Protein AF-A0A5C8DAL9-F1 (afdb_monomer_lite)

Sequence (1258 aa):
MIIKKICLAILLFAPAYLYCQVTPRSTTMLEWDLEKTGKAVSVENATCNIENVFTIVCWVKVSPNRSADHFILTKGVKENDPGYLQLRISKSGELQFSAFSLSGNMKSGIRINDNNWHQLAVSYVPGRMKFYKDGILITTNEVNGIIQDKPSLLTIGADAGKSASSWGETGRLKIFNTVQSSVKIWDLYTNKLANWDLNEGMGITTLQNYGNPVYGMLQGPINTYDNFGVGNTGWLKKVDWVEDPRFGFVAGFNMPGANIKIDTTNIDLKNRFTIACWIKSKGKNTKRSVILSKGDAKGSSSFSIELNAGKLQFCAPALGGNIPGNVLLNDSGWHHIVIACADSQVKFYKDGKLLSSSIVKGSIAASPESMTFGSAGDGSNSFSGNLSRIRIYGSSLSSVQVTDLYNETESAGWDLDEGKGNTVYDNNGNQHNALATAIRWITGHGSSFSKVVNITDAASAIKVNNAKVSLGNRFTIAAWVQVSPSRSGRRVLLSKGRANETGSFSLSLQKGTGNLLFSAAGFPGDINGGFQIDDNIWHHVMITFGDGQMKFYKDRQLVKTVAVKGTVADKTARLNIGSAADGLDVLNGNLSHVSIYNAVKIPEEVTAVVPPAGPVLVLKRGIVFDRIQNQGLPVKEEWQISANDIAVAKSIGFDHIKILFTADEFIRDSGLNTANMHFVEETVNKALASGLPCVVDLHPEGKFKTHYLGTDTGFVKMLGFYSAFAKYLAQRWTPSQIAFMLMTEPFANKDGEWNRMYHEMVAAVREEMPAHTLIVSGDRAGNIYAMTGLTPIADRNIYYSFTTYEPYRFGFNTLFGGWRGGGNYWKDISYIPWPASPQAVESRMDKMLSTVKDEDKQMAREDLLEYGKGYFNRQWLTRRAKNVNEWNDMYGGDLQVIVAEFGAIDHMQVNKPGASKGVYPGERVQFVHDLRQSFESVGMGWEYWSFNEYFTLLDPAVRKAYAPASLNIVDRKLVDALGLDTLRLNSSIYTNDNLLAWCIVPFDSKKRTPEERAKMLRSLGITKLAYDWRTEHIPHFDEELEVLKKYNIELTGFWIPVSRDPAHDPTLQLIFDLLKRHKVKTQLWCLVGEDPKLDSMTQQQKIAYTAEPVAYIANEAKKIGCTVGLYNHGGWFGEPENQLAIIDYLKMPNVGMVYNFHHAETQIERFPTFFPKILPHLLALNIAGLKRNPGRVVPVGQGDSEAEMMRIVQESAYKGPVGIINEVTDPDAEVGLQINRDGLKKILKVLGDTAALKTYIN

Foldseek 3Di:
DVVVVVVVVVVVPDPPPADWDQDPPDLWRTWFFDPDDLFKDKDQDQRSWQFQWKKKKWKKFFALDDPFKWWQKWWAQDQCPLQTKTWIQGNNQWTWIDHSFWDDIDTLPDGHHPRDIWMWMWTGHQQKIWIDILLHTRDMDGIDGTNDTGRTMMMGQDHRPDGRGPGMDMGGIIMGRHDDDSVRSNCSRQPFLAWDFQADDQDDDDDDDDDDDDPDFDFDWDAPDGPPRPRKTKTWGPWDQDQDLARGTFTFLADQLGKIKIFRQRRAAKQWKKKKWKWFADAQCQAKAWFKWFAQLPDLQIKTWIAHSQFTWIAHVQFPGIGGQRDHRHPRDIWMWMWTGDRQKTWIDILLHTRDMDGTDGIRDRDRTIMMGQHGSVSPRGTGTTIGTITMTNHGDDSVRSNVVSQLTFLWKFQQQPQDDFWTDTSRNPQQIWGAQDWDWDQDFFAPGRIWTAWAFLRNKIKRAQRQDFQWQWKKKKWKWFAADDQAFKKFQKWWDAPQPQLTKTFIADHRHGFTWIAANFWPGIDTQPDHRRHRAIWMWMWIGHPQWIWIDINLHTRDIDRIDTTRDGDGTMMIGQAHRVSPRGNNTIIGIITMTNHGDGPCSRDVQDQPPAALDDFFFEAEQEQPCVVDPPGDPQQAADLLLLLLCVLQPHQAYEYEDAVVRFDDQLAGPPVRVVSVVVRLVSNVVSPHAYEYEHEYDPVLLQQQQQDPSSVNSPLSHLLNVLLVDPVRDDQNRYEYEQYAFHENHDPPCLQVSVSSSNNSNCVNVVRHAYEYAFYRRQALVSLLVHDDDPRNSYAYEGADQPVCLQAPQQPDACPPNHHNQSNQFAAQDPQAALVVLVVCLCVRCVLGDPVCSVVVSVVSNVVRHVRHYLVVLLVSLVSSQVSCVVVPNSHAYEHEEYAGFDQQPPPDPSTYSRHDPVSRLRVLLSNLVSNVVSPYHYYYPHDQAGRHQFDSVQDDGSGRCLRTHGPVSNSVSNVTHPCSLQPFCLAQALEEAEQAQVQFLVNDALLRVLVLCVVQVYQEYADDDDPVCLVCLLVNLVNSVVSNRADAHYEDEFDLCCVPPPVNVSVLVSCQVSLHAYEYAYDDDDDPVLVVDDLVRNLVSSLVSVLVSQVSSVVSNYAYAHEQDDDPSNDLVSLLSNCVVNVRPRYAHEAEPQRCLVPLVCLLPCVVVRQVRYAEYEAFAWAVDRTDTDAAQPHDRRLSSSSSCSSDPDNHGYYYYDNHNPPGSSVSSVSNLVSVLNSCVVVVNPSSNVSSDD

pLDDT: mean 80.92, std 17.09, range [23.77, 98.5]

Secondary structure (DSSP, 8-state):
-HHHHHHHHHTTSS------B--TTSSEEEEE--SS----EEE--TT----SSEEEEEEEEE-S--SS-EEEEEESSSTTSTT-EEEEE-TTSEEEEEETTSSS-EEEEEE--SSSEEEEEEEEETTEEEEEETTEEEEEEE--S--------EEESS-TTSPPPTTEEEEEEEEESSPPPHHHHHHHHHTEEEEE-TTS----------S-------EEEE----TT-----EEEES-EEEEETTTEEEEE--STT-EEEE--TT----SEEEEEEEEEE-S---S-EEEEEES-S-STT-EEEEEETTEEEEEEGGGTEEEEEEEE--SS-EEEEEEEEETTEEEEEETTEEEEEEE--S-PPP--PPEEESS-TTS-SB--EEEEEEEEESSPPPHHHHHHHHTTS-SEEE-----SSSEE--TT-SS--EE-SS-EEEE-SSTT-SEEEEE-STTTSEEETT-----BTSEEEEEEEEE----SS-EEEEEESSTTSTT-EEEEEPTTT-EEEEEEBTBSS-EEEEEE--SSSEEEEEEEEETTEEEEEETTEEEEEEE----BPP----EEESS-TTS-S---EEEEEEEEESS---HHHH------SS-SS--SEEEEE---GGG-SSPPGGGSPPHHHHHHHHHHT-SEEEEEE-GGGTEETTEE-GGGHHHHHHHHHHHHHTT--EEEEE---HHHHHHHHSSHHHHHHHHHHHHHHHHHHHTTS-TTTEEEE--SS--SSPTT-HHHHHHHHHHHHHTT-SSSEEEEE-HHHH-HHHHTT----S-SSEEEEEEE--SHHHHSTTT-TTGGG--GGGGG-----SS--HHHHHTTHHHHTTTS-TTTHHHHHHHHHHHHHT--SHHHHHHHHHHHHHHHHHTTS--EEEEEEE----S-TT-STT----S-HHHHHHHHHHHHHHHHTTT-EEEEE-SSSSS-SB-TTT--TTS-GGGS-B-HHHHHHTT--GGGG---TTSGGGEEEES-STT-TT---HHHHHHHHHHTT--EEEE---GGGGGGHHHHHHHHHHTT-EEEEEEEEE-S-GGG-HHHHHHHHHHHHHT---EEEEEEPP-GGGGGS-HHHHHHHHHHHHHHHHHHHHHHT-EEEEE--STTTTSHHHHHHHHHHH--TTEEEEEEGGG-TTTGGGHHHHHHHHGGGEEEEE--EEETTTTEEESTTSSSSHHHHHHHHHTSS--S-EEEE---SSS-HHHHHHHHHHHHHHHHHHTT-HHHHHTT--

Structure (mmCIF, N/CA/C/O backbone):
data_AF-A0A5C8DAL9-F1
#
_entry.id   AF-A0A5C8DAL9-F1
#
loop_
_atom_site.group_PDB
_atom_site.id
_atom_site.type_symbol
_atom_site.label_atom_id
_atom_site.label_alt_id
_atom_site.label_comp_id
_atom_site.label_asym_id
_atom_site.label_entity_id
_atom_site.label_seq_id
_atom_site.pdbx_PDB_ins_code
_atom_site.Cartn_x
_atom_site.Cartn_y
_atom_site.Cartn_z
_atom_site.occupancy
_atom_site.B_iso_or_equiv
_atom_site.auth_seq_id
_atom_site.auth_comp_id
_atom_site.auth_asym_id
_atom_site.auth_atom_id
_atom_site.pdbx_PDB_model_num
ATOM 1 N N . MET A 1 1 ? -36.111 -37.795 -30.791 1.00 40.66 1 MET A N 1
ATOM 2 C CA . MET A 1 1 ? -36.375 -38.566 -29.548 1.00 40.66 1 MET A CA 1
ATOM 3 C C . MET A 1 1 ? -35.117 -39.202 -28.941 1.00 40.66 1 MET A C 1
ATOM 5 O O . MET A 1 1 ? -35.000 -39.208 -27.724 1.00 40.66 1 MET A O 1
ATOM 9 N N . ILE A 1 2 ? -34.137 -39.639 -29.744 1.00 33.88 2 ILE A N 1
ATOM 10 C CA . ILE A 1 2 ? -32.822 -40.119 -29.262 1.00 33.88 2 ILE A CA 1
ATOM 11 C C . ILE A 1 2 ? -31.932 -38.972 -28.730 1.00 33.88 2 ILE A C 1
ATOM 13 O O . ILE A 1 2 ? -31.265 -39.134 -27.715 1.00 33.88 2 ILE A O 1
ATOM 17 N N . ILE A 1 3 ? -32.051 -37.759 -29.284 1.00 35.47 3 ILE A N 1
ATOM 18 C CA . ILE A 1 3 ? -31.345 -36.559 -28.785 1.00 35.47 3 ILE A CA 1
ATOM 19 C C . ILE A 1 3 ? -31.821 -36.137 -27.375 1.00 35.47 3 ILE A C 1
ATOM 21 O O . ILE A 1 3 ? -31.014 -35.716 -26.555 1.00 35.47 3 ILE A O 1
ATOM 25 N N . LYS A 1 4 ? -33.098 -36.368 -27.016 1.00 31.45 4 LYS A N 1
ATOM 26 C CA . LYS A 1 4 ? -33.599 -36.132 -25.643 1.00 31.45 4 LYS A CA 1
ATOM 27 C C . LYS A 1 4 ? -33.087 -37.160 -24.621 1.00 31.45 4 LYS A C 1
ATOM 29 O O . LYS A 1 4 ? -33.014 -36.830 -23.444 1.00 31.45 4 LYS A O 1
ATOM 34 N N . LYS A 1 5 ? -32.707 -38.375 -25.044 1.00 32.94 5 LYS A N 1
ATOM 35 C CA . LYS A 1 5 ? -32.105 -39.391 -24.156 1.00 32.94 5 LYS A CA 1
ATOM 36 C C . LYS A 1 5 ? -30.591 -39.213 -23.986 1.00 32.94 5 LYS A C 1
ATOM 38 O O . LYS A 1 5 ? -30.086 -39.506 -22.910 1.00 32.94 5 LYS A O 1
ATOM 43 N N . ILE A 1 6 ? -29.887 -38.663 -24.980 1.00 35.19 6 ILE A N 1
ATOM 44 C CA . ILE A 1 6 ? -28.449 -38.355 -24.866 1.00 35.19 6 ILE A CA 1
ATOM 45 C C . ILE A 1 6 ? -28.217 -37.118 -23.981 1.00 35.19 6 ILE A C 1
ATOM 47 O O . ILE A 1 6 ? -27.337 -37.143 -23.123 1.00 35.19 6 ILE A O 1
ATOM 51 N N . CYS A 1 7 ? -29.069 -36.088 -24.069 1.00 30.00 7 CYS A N 1
ATOM 52 C CA . CYS A 1 7 ? -28.991 -34.944 -23.150 1.00 30.00 7 CYS A CA 1
ATOM 53 C C . CYS A 1 7 ? -29.284 -35.323 -21.684 1.00 30.00 7 CYS A C 1
ATOM 55 O O . CYS A 1 7 ? -28.726 -34.708 -20.782 1.00 30.00 7 CYS A O 1
ATOM 57 N N . LEU A 1 8 ? -30.097 -36.358 -21.430 1.00 28.84 8 LEU A N 1
ATOM 58 C CA . LEU A 1 8 ? -30.408 -36.824 -20.070 1.00 28.84 8 LEU A CA 1
ATOM 59 C C . LEU A 1 8 ? -29.302 -37.716 -19.465 1.00 28.84 8 LEU A C 1
ATOM 61 O O . LEU A 1 8 ? -29.175 -37.779 -18.248 1.00 28.84 8 LEU A O 1
ATOM 65 N N . ALA A 1 9 ? -28.476 -38.366 -20.295 1.00 26.70 9 ALA A N 1
ATOM 66 C CA . ALA A 1 9 ? -27.339 -39.173 -19.839 1.00 26.70 9 ALA A CA 1
ATOM 67 C C . ALA A 1 9 ? -26.079 -38.329 -19.555 1.00 26.70 9 ALA A C 1
ATOM 69 O O . ALA A 1 9 ? -25.311 -38.658 -18.654 1.00 26.70 9 ALA A O 1
ATOM 70 N N . ILE A 1 10 ? -25.889 -37.208 -20.262 1.00 29.25 10 ILE A N 1
ATOM 71 C CA . ILE A 1 10 ? -24.749 -36.294 -20.047 1.00 29.25 10 ILE A CA 1
ATOM 72 C C . ILE A 1 10 ? -24.942 -35.426 -18.785 1.00 29.25 10 ILE A C 1
ATOM 74 O O . ILE A 1 10 ? -23.968 -35.045 -18.140 1.00 29.25 10 ILE A O 1
ATOM 78 N N . LEU A 1 11 ? -26.186 -35.201 -18.348 1.00 26.95 11 LEU A N 1
ATOM 79 C CA . LEU A 1 11 ? -26.499 -34.500 -17.093 1.00 26.95 11 LEU A CA 1
ATOM 80 C C . LEU A 1 11 ? -26.259 -35.334 -15.817 1.00 26.95 11 LEU A C 1
ATOM 82 O O . LEU A 1 11 ? -26.298 -34.779 -14.724 1.00 26.95 11 LEU A O 1
ATOM 86 N N . LEU A 1 12 ? -25.982 -36.639 -15.932 1.00 27.28 12 LEU A N 1
ATOM 87 C CA . LEU A 1 12 ? -25.716 -37.523 -14.786 1.00 27.28 12 LEU A CA 1
ATOM 88 C C . LEU A 1 12 ? -24.218 -37.690 -14.452 1.00 27.28 12 LEU A C 1
ATOM 90 O O . LEU A 1 12 ? -23.904 -38.303 -13.434 1.00 27.28 12 LEU A O 1
ATOM 94 N N . PHE A 1 13 ? -23.302 -37.122 -15.251 1.00 27.97 13 PHE A N 1
ATOM 95 C CA . PHE A 1 13 ? -21.844 -37.262 -15.061 1.00 27.97 13 PHE A CA 1
ATOM 96 C C . PHE A 1 13 ? -21.038 -35.950 -15.112 1.00 27.97 13 PHE A C 1
ATOM 98 O O . PHE A 1 13 ? -19.810 -35.990 -15.149 1.00 27.97 13 PHE A O 1
ATOM 105 N N . ALA A 1 14 ? -21.685 -34.784 -15.056 1.00 24.06 14 ALA A N 1
ATOM 106 C CA . ALA A 1 14 ? -20.980 -33.525 -14.810 1.00 24.06 14 ALA A CA 1
ATOM 107 C C . ALA A 1 14 ? -20.820 -33.307 -13.289 1.00 24.06 14 ALA A C 1
ATOM 109 O O . ALA A 1 14 ? -21.821 -33.403 -12.571 1.00 24.06 14 ALA A O 1
ATOM 110 N N . PRO A 1 15 ? -19.615 -33.014 -12.756 1.00 26.19 15 PRO A N 1
ATOM 111 C CA . PRO A 1 15 ? -19.498 -32.544 -11.382 1.00 26.19 15 PRO A CA 1
ATOM 112 C C . PRO A 1 15 ? -20.320 -31.258 -11.254 1.00 26.19 15 PRO A C 1
ATOM 114 O O . PRO A 1 15 ? -20.170 -30.326 -12.043 1.00 26.19 15 PRO A O 1
ATOM 117 N N . ALA A 1 16 ? -21.239 -31.233 -10.290 1.00 25.62 16 ALA A N 1
ATOM 118 C CA . ALA A 1 16 ? -21.995 -30.039 -9.960 1.00 25.62 16 ALA A CA 1
ATOM 119 C C . ALA A 1 16 ? -21.003 -28.947 -9.532 1.00 25.62 16 ALA A C 1
ATOM 121 O O . ALA A 1 16 ? -20.442 -29.019 -8.440 1.00 25.62 16 ALA A O 1
ATOM 122 N N . TYR A 1 17 ? -20.772 -27.949 -10.384 1.00 28.05 17 TYR A N 1
ATOM 123 C CA . TYR A 1 17 ? -20.113 -26.719 -9.966 1.00 28.05 17 TYR A CA 1
ATOM 124 C C . TYR A 1 17 ? -21.073 -25.989 -9.021 1.00 28.05 17 TYR A C 1
ATOM 126 O O . TYR A 1 17 ? -22.042 -25.364 -9.453 1.00 28.05 17 TYR A O 1
ATOM 134 N N . LEU A 1 18 ? -20.850 -26.149 -7.716 1.00 32.53 18 LEU A N 1
ATOM 135 C CA . LEU A 1 18 ? -21.526 -25.374 -6.682 1.00 32.53 18 LEU A CA 1
ATOM 136 C C . LEU A 1 18 ? -21.002 -23.932 -6.714 1.00 32.53 18 LEU A C 1
ATOM 138 O O . LEU A 1 18 ? -19.793 -23.708 -6.677 1.00 32.53 18 LEU A O 1
ATOM 142 N N . TYR A 1 19 ? -21.908 -22.955 -6.735 1.00 29.59 19 TYR A N 1
ATOM 143 C CA . TYR A 1 19 ? -21.564 -21.546 -6.551 1.00 29.59 19 TYR A CA 1
ATOM 144 C C . TYR A 1 19 ? -21.147 -21.309 -5.090 1.00 29.59 19 TYR A C 1
ATOM 146 O O . TYR A 1 19 ? -21.988 -21.275 -4.199 1.00 29.59 19 TYR A O 1
ATOM 154 N N . CYS A 1 20 ? -19.847 -21.147 -4.840 1.00 33.75 20 CYS A N 1
ATOM 155 C CA . CYS A 1 20 ? -19.314 -20.585 -3.598 1.00 33.75 20 CYS A CA 1
ATOM 156 C C . CYS A 1 20 ? -19.020 -19.101 -3.854 1.00 33.75 20 CYS A C 1
ATOM 158 O O . CYS A 1 20 ? -18.089 -18.784 -4.595 1.00 33.75 20 CYS A O 1
ATOM 160 N N . GLN A 1 21 ? -19.809 -18.185 -3.286 1.00 33.59 21 GLN A N 1
ATOM 161 C CA . GLN A 1 21 ? -19.472 -16.759 -3.313 1.00 33.59 21 GLN A CA 1
ATOM 162 C C . GLN A 1 21 ? -18.477 -16.462 -2.190 1.00 33.59 21 GLN A C 1
ATOM 164 O O . GLN A 1 21 ? -18.792 -16.580 -1.009 1.00 33.59 21 GLN A O 1
ATOM 169 N N . VAL A 1 22 ? -17.263 -16.071 -2.572 1.00 34.88 22 VAL A N 1
ATOM 170 C CA . VAL A 1 22 ? -16.287 -15.455 -1.671 1.00 34.88 22 VAL A CA 1
ATOM 171 C C . VAL A 1 22 ? -16.381 -13.953 -1.899 1.00 34.88 22 VAL A C 1
ATOM 173 O O . VAL A 1 22 ? -16.073 -13.470 -2.986 1.00 34.88 22 VAL A O 1
ATOM 176 N N . THR A 1 23 ? -16.869 -13.216 -0.906 1.00 31.97 23 THR A N 1
ATOM 177 C CA . THR A 1 23 ? -17.055 -11.759 -0.970 1.00 31.97 23 THR A CA 1
ATOM 178 C C . THR A 1 23 ? -15.871 -11.037 -0.319 1.00 31.97 23 THR A C 1
ATOM 180 O O . THR A 1 23 ? -15.780 -11.044 0.906 1.00 31.97 23 THR A O 1
ATOM 183 N N . PRO A 1 24 ? -14.995 -10.340 -1.072 1.00 27.22 24 PRO A N 1
ATOM 184 C CA . PRO A 1 24 ? -13.776 -9.723 -0.524 1.00 27.22 24 PRO A CA 1
ATOM 185 C C . PRO A 1 24 ? -13.997 -8.451 0.321 1.00 27.22 24 PRO A C 1
ATOM 187 O O . PRO A 1 24 ? -13.037 -7.754 0.633 1.00 27.22 24 PRO A O 1
ATOM 190 N N . ARG A 1 25 ? -15.248 -8.088 0.647 1.00 29.89 25 ARG A N 1
ATOM 191 C CA . ARG A 1 25 ? -15.605 -6.826 1.332 1.00 29.89 25 ARG A CA 1
ATOM 192 C C . ARG A 1 25 ? -16.730 -6.959 2.372 1.00 29.89 25 ARG A C 1
ATOM 194 O O . ARG A 1 25 ? -17.450 -5.999 2.617 1.00 29.89 25 ARG A O 1
ATOM 201 N N . SER A 1 26 ? -16.909 -8.124 2.993 1.00 33.72 26 SER A N 1
ATOM 202 C CA . SER A 1 26 ? -17.901 -8.293 4.069 1.00 33.72 26 SER A CA 1
ATOM 203 C C . SER A 1 26 ? -17.301 -9.023 5.272 1.00 33.72 26 SER A C 1
ATOM 205 O O . SER A 1 26 ? -16.339 -9.765 5.119 1.00 33.72 26 SER A O 1
ATOM 207 N N . THR A 1 27 ? -17.891 -8.864 6.459 1.00 38.19 27 THR A N 1
ATOM 208 C CA . THR A 1 27 ? -17.537 -9.606 7.691 1.00 38.19 27 THR A CA 1
ATOM 209 C C . THR A 1 27 ? -17.685 -11.135 7.568 1.00 38.19 27 THR A C 1
ATOM 211 O O . THR A 1 27 ? -17.329 -11.868 8.492 1.00 38.19 27 THR A O 1
ATOM 214 N N . THR A 1 28 ? -18.208 -11.624 6.438 1.00 40.06 28 THR A N 1
ATOM 215 C CA . THR A 1 28 ? -18.420 -13.038 6.106 1.00 40.06 28 THR A CA 1
ATOM 216 C C . THR A 1 28 ? -17.353 -13.496 5.104 1.00 40.06 28 THR A C 1
ATOM 218 O O . THR A 1 28 ? -17.293 -12.988 3.984 1.00 40.06 28 THR A O 1
ATOM 221 N N . MET A 1 29 ? -16.518 -14.460 5.503 1.00 49.41 29 MET A N 1
ATOM 222 C CA . MET A 1 29 ? -15.449 -15.051 4.684 1.00 49.41 29 MET A CA 1
ATOM 223 C C . MET A 1 29 ? -15.966 -16.066 3.663 1.00 49.41 29 MET A C 1
ATOM 225 O O . MET A 1 29 ? -15.438 -16.160 2.558 1.00 49.41 29 MET A O 1
ATOM 229 N N . LEU A 1 30 ? -16.977 -16.849 4.041 1.00 56.19 30 LEU A N 1
ATOM 230 C CA . LEU A 1 30 ? -17.553 -17.892 3.196 1.00 56.19 30 LEU A CA 1
ATOM 231 C C . LEU A 1 30 ? -19.040 -18.034 3.498 1.00 56.19 30 LEU A C 1
ATOM 233 O O . LEU A 1 30 ? -19.424 -18.127 4.665 1.00 56.19 30 LEU A O 1
ATOM 237 N N . GLU A 1 31 ? -19.851 -18.086 2.445 1.00 54.19 31 GLU A N 1
ATOM 238 C CA . GLU A 1 31 ? -21.267 -18.436 2.501 1.00 54.19 31 GLU A CA 1
ATOM 239 C C . GLU A 1 31 ? -21.543 -19.611 1.561 1.00 54.19 31 GLU A C 1
ATOM 241 O O . GLU A 1 31 ? -21.144 -19.607 0.395 1.00 54.19 31 GLU A O 1
ATOM 246 N N . TRP A 1 32 ? -22.204 -20.638 2.090 1.00 55.72 32 TRP A N 1
ATOM 247 C CA . TRP A 1 32 ? -22.492 -21.873 1.376 1.00 55.72 32 TRP A CA 1
ATOM 248 C C . TRP A 1 32 ? -23.892 -22.384 1.715 1.00 55.72 32 TRP A C 1
ATOM 250 O O . TRP A 1 32 ? -24.190 -22.684 2.875 1.00 55.72 32 TRP A O 1
ATOM 260 N N . ASP A 1 33 ? -24.749 -22.502 0.699 1.00 57.12 33 ASP A N 1
ATOM 261 C CA . ASP A 1 33 ? -26.134 -22.955 0.834 1.00 57.12 33 ASP A CA 1
ATOM 262 C C . ASP A 1 33 ? -26.371 -24.205 -0.027 1.00 57.12 33 ASP A C 1
ATOM 264 O O . ASP A 1 33 ? -26.175 -24.191 -1.243 1.00 57.12 33 ASP A O 1
ATOM 268 N N . LEU A 1 34 ? -26.736 -25.319 0.611 1.00 51.78 34 LEU A N 1
ATOM 269 C CA . LEU A 1 34 ? -26.817 -26.637 -0.020 1.00 51.78 34 LEU A CA 1
ATOM 270 C C . LEU A 1 34 ? -28.220 -27.211 0.162 1.00 51.78 34 LEU A C 1
ATOM 272 O O . LEU A 1 34 ? -28.432 -28.158 0.909 1.00 51.78 34 LEU A O 1
ATOM 276 N N . GLU A 1 35 ? -29.208 -26.647 -0.529 1.00 40.84 35 GLU A N 1
ATOM 277 C CA . GLU A 1 35 ? -30.579 -27.167 -0.454 1.00 40.84 35 GLU A CA 1
ATOM 278 C C . GLU A 1 35 ? -30.792 -28.500 -1.215 1.00 40.84 35 GLU A C 1
ATOM 280 O O . GLU A 1 35 ? -31.907 -29.017 -1.166 1.00 40.84 35 GLU A O 1
ATOM 285 N N . LYS A 1 36 ? -29.806 -29.104 -1.926 1.00 37.19 36 LYS A N 1
ATOM 286 C CA . LYS A 1 36 ? -30.133 -30.205 -2.878 1.00 37.19 36 LYS A CA 1
ATOM 287 C C . LYS A 1 36 ? -29.259 -31.463 -3.083 1.00 37.19 36 LYS A C 1
ATOM 289 O O . LYS A 1 36 ? -29.699 -32.267 -3.901 1.00 37.19 36 LYS A O 1
ATOM 294 N N . THR A 1 37 ? -28.115 -31.755 -2.441 1.00 41.88 37 THR A N 1
ATOM 295 C CA . THR A 1 37 ? -27.310 -32.923 -2.931 1.00 41.88 37 THR A CA 1
ATOM 296 C C . THR A 1 37 ? -26.641 -33.892 -1.952 1.00 41.88 37 THR A C 1
ATOM 298 O O . THR A 1 37 ? -26.141 -34.908 -2.433 1.00 41.88 37 THR A O 1
ATOM 301 N N . GLY A 1 38 ? -26.648 -33.696 -0.628 1.00 44.38 38 GLY A N 1
ATOM 302 C CA . GLY A 1 38 ? -26.198 -34.734 0.328 1.00 44.38 38 GLY A CA 1
ATOM 303 C C . GLY A 1 38 ? -24.779 -35.302 0.109 1.00 44.38 38 GLY A C 1
ATOM 304 O O . GLY A 1 38 ? -24.484 -36.405 0.565 1.00 44.38 38 GLY A O 1
ATOM 305 N N . LYS A 1 39 ? -23.901 -34.592 -0.613 1.00 51.72 39 LYS A N 1
ATOM 306 C CA . LYS A 1 39 ? -22.522 -35.008 -0.916 1.00 51.72 39 LYS A CA 1
ATOM 307 C C . LYS A 1 39 ? -21.537 -34.008 -0.320 1.00 51.72 39 LYS A C 1
ATOM 309 O O . LYS A 1 39 ? -21.786 -32.806 -0.363 1.00 51.72 39 LYS A O 1
ATOM 314 N N . ALA A 1 40 ? -20.425 -34.515 0.213 1.00 55.19 40 ALA A N 1
ATOM 315 C CA . ALA A 1 40 ? -19.318 -33.681 0.668 1.00 55.19 40 ALA A CA 1
ATOM 316 C C . ALA A 1 40 ? -18.756 -32.839 -0.480 1.00 55.19 40 ALA A C 1
ATOM 318 O O . ALA A 1 40 ? -18.700 -33.297 -1.625 1.00 55.19 40 ALA A O 1
ATOM 319 N N . VAL A 1 41 ? -18.334 -31.621 -0.152 1.00 58.53 41 VAL A N 1
ATOM 320 C CA . VAL A 1 41 ? -17.760 -30.673 -1.107 1.00 58.53 41 VAL A CA 1
ATOM 321 C C . VAL A 1 41 ? -16.374 -30.285 -0.615 1.00 58.53 41 VAL A C 1
ATOM 323 O O . VAL A 1 41 ? -16.213 -29.779 0.497 1.00 58.53 41 VAL A O 1
ATOM 326 N N . SER A 1 42 ? -15.371 -30.529 -1.453 1.00 54.78 42 SER A N 1
ATOM 327 C CA . SER A 1 42 ? -14.034 -29.972 -1.274 1.00 54.78 42 SER A CA 1
ATOM 328 C C . SER A 1 42 ? -14.007 -28.586 -1.905 1.00 54.78 42 SER A C 1
ATOM 330 O O . SER A 1 42 ? -14.336 -28.429 -3.080 1.00 54.78 42 SER A O 1
ATOM 332 N N . VAL A 1 43 ? -13.638 -27.582 -1.117 1.00 54.97 43 VAL A N 1
ATOM 333 C CA . VAL A 1 43 ? -13.416 -26.218 -1.592 1.00 54.97 43 VAL A CA 1
ATOM 334 C C . VAL A 1 43 ? -11.907 -26.034 -1.716 1.00 54.97 43 VAL A C 1
ATOM 336 O O . VAL A 1 43 ? -11.206 -25.831 -0.723 1.00 54.97 43 VAL A O 1
ATOM 339 N N . GLU A 1 44 ? -11.387 -26.134 -2.939 1.00 48.44 44 GLU A N 1
ATOM 340 C CA . GLU A 1 44 ? -9.995 -25.783 -3.232 1.00 48.44 44 GLU A CA 1
ATOM 341 C C . GLU A 1 44 ? -9.860 -24.258 -3.225 1.00 48.44 44 GLU A C 1
ATOM 343 O O . GLU A 1 44 ? -10.094 -23.589 -4.228 1.00 48.44 44 GLU A O 1
ATOM 348 N N . ASN A 1 45 ? -9.544 -23.680 -2.064 1.00 47.44 45 ASN A N 1
ATOM 349 C CA . ASN A 1 45 ? -9.281 -22.250 -1.972 1.00 47.44 45 ASN A CA 1
ATOM 350 C C . ASN A 1 45 ? -8.232 -21.926 -0.898 1.00 47.44 45 ASN A C 1
ATOM 352 O O . ASN A 1 45 ? -8.445 -22.166 0.289 1.00 47.44 45 ASN A O 1
ATOM 356 N N . ALA A 1 46 ? -7.119 -21.323 -1.324 1.00 47.38 46 ALA A N 1
ATOM 357 C CA . ALA A 1 46 ? -6.017 -20.877 -0.471 1.00 47.38 46 ALA A CA 1
ATOM 358 C C . ALA A 1 46 ? -6.320 -19.603 0.352 1.00 47.38 46 ALA A C 1
ATOM 360 O O . ALA A 1 46 ? -5.428 -19.127 1.044 1.00 47.38 46 ALA A O 1
ATOM 361 N N . THR A 1 47 ? -7.536 -19.040 0.267 1.00 49.88 47 THR A N 1
ATOM 362 C CA . THR A 1 47 ? -7.890 -17.735 0.876 1.00 49.88 47 THR A CA 1
ATOM 363 C C . THR A 1 47 ? -8.909 -17.791 2.023 1.00 49.88 47 THR A C 1
ATOM 365 O O . THR A 1 47 ? -9.135 -16.774 2.674 1.00 49.88 47 THR A O 1
ATOM 368 N N . CYS A 1 48 ? -9.534 -18.943 2.313 1.00 59.34 48 CYS A N 1
ATOM 369 C CA . CYS A 1 48 ? -10.437 -19.071 3.468 1.00 59.34 48 CYS A CA 1
ATOM 370 C C . CYS A 1 48 ? -9.624 -19.352 4.745 1.00 59.34 48 CYS A C 1
ATOM 372 O O . CYS A 1 48 ? -9.478 -20.504 5.181 1.00 59.34 48 CYS A O 1
ATOM 374 N N . ASN A 1 49 ? -9.070 -18.280 5.308 1.00 65.62 49 ASN A N 1
ATOM 375 C CA . ASN A 1 49 ? -8.160 -18.301 6.448 1.00 65.62 49 ASN A CA 1
ATOM 376 C C . ASN A 1 49 ? -8.948 -18.168 7.756 1.00 65.62 49 ASN A C 1
ATOM 378 O O . ASN A 1 49 ? -9.466 -17.105 8.089 1.00 65.62 49 ASN A O 1
ATOM 382 N N . ILE A 1 50 ? -9.092 -19.274 8.488 1.00 70.81 50 ILE A N 1
ATOM 383 C CA . ILE A 1 50 ? -9.771 -19.292 9.790 1.00 70.81 50 ILE A CA 1
ATOM 384 C C . ILE A 1 50 ? -8.704 -19.029 10.856 1.00 70.81 50 ILE A C 1
ATOM 386 O O . ILE A 1 50 ? -8.028 -19.952 11.303 1.00 70.81 50 ILE A O 1
ATOM 390 N N . GLU A 1 51 ? -8.531 -17.753 11.196 1.00 68.56 51 GLU A N 1
ATOM 391 C CA . GLU A 1 51 ? -7.501 -17.264 12.119 1.00 68.56 51 GLU A CA 1
ATOM 392 C C . GLU A 1 51 ? -7.957 -17.295 13.596 1.00 68.56 51 GLU A C 1
ATOM 394 O O . GLU A 1 51 ? -8.866 -18.022 13.996 1.00 68.56 51 GLU A O 1
ATOM 399 N N . ASN A 1 52 ? -7.320 -16.475 14.435 1.00 71.69 52 ASN A N 1
ATOM 400 C CA . ASN A 1 52 ? -7.502 -16.423 15.882 1.00 71.69 52 ASN A CA 1
ATOM 401 C C . ASN A 1 52 ? -8.855 -15.891 16.360 1.00 71.69 52 ASN A C 1
ATOM 403 O O . ASN A 1 52 ? -9.156 -15.982 17.549 1.00 71.69 52 ASN A O 1
ATOM 407 N N . VAL A 1 53 ? -9.662 -15.328 15.462 1.00 65.44 53 VAL A N 1
ATOM 408 C CA . VAL A 1 53 ? -10.989 -14.798 15.770 1.00 65.44 53 VAL A CA 1
ATOM 409 C C . VAL A 1 53 ? -11.956 -15.213 14.672 1.00 65.44 53 VAL A C 1
ATOM 411 O O . VAL A 1 53 ? -11.754 -14.885 13.506 1.00 65.44 53 VAL A O 1
ATOM 414 N N . PHE A 1 54 ? -13.027 -15.922 15.030 1.00 76.50 54 PHE A N 1
ATOM 415 C CA . PHE A 1 54 ? -14.056 -16.293 14.058 1.00 76.50 54 PHE A CA 1
ATOM 416 C C . PHE A 1 54 ? -15.408 -16.610 14.692 1.00 76.50 54 PHE A C 1
ATOM 418 O O . PHE A 1 54 ? -15.518 -16.870 15.892 1.00 76.50 54 PHE A O 1
ATOM 425 N N . THR A 1 55 ? -16.433 -16.672 13.840 1.00 80.00 55 THR A N 1
ATOM 426 C CA . THR A 1 55 ? -17.696 -17.369 14.114 1.00 80.00 55 THR A CA 1
ATOM 427 C C . THR A 1 55 ? -18.020 -18.299 12.953 1.00 80.00 55 THR A C 1
ATOM 429 O O . THR A 1 55 ? -18.053 -17.861 11.811 1.00 80.00 55 THR A O 1
ATOM 432 N N . ILE A 1 56 ? -18.294 -19.570 13.225 1.00 86.75 56 ILE A N 1
ATOM 433 C CA . ILE A 1 56 ? -18.850 -20.516 12.252 1.00 86.75 56 ILE A CA 1
ATOM 434 C C . ILE A 1 56 ? -20.318 -20.719 12.607 1.00 86.75 56 ILE A C 1
ATOM 436 O O . ILE A 1 56 ? -20.616 -21.013 13.760 1.00 86.75 56 ILE A O 1
ATOM 440 N N . VAL A 1 57 ? -21.222 -20.574 11.642 1.00 84.69 57 VAL A N 1
ATOM 441 C CA . VAL A 1 57 ? -22.664 -20.817 11.792 1.00 84.69 57 VAL A CA 1
ATOM 442 C C . VAL A 1 57 ? -23.095 -21.812 10.727 1.00 84.69 57 VAL A C 1
ATOM 444 O O . VAL A 1 57 ? -22.733 -21.652 9.572 1.00 84.69 57 VAL A O 1
ATOM 447 N N . CYS A 1 58 ? -23.855 -22.841 11.082 1.00 83.25 58 CYS A N 1
ATOM 448 C CA . CYS A 1 58 ? -24.340 -23.836 10.126 1.00 83.25 58 CYS A CA 1
ATOM 449 C C . CYS A 1 58 ? -25.676 -24.421 10.564 1.00 83.25 58 CYS A C 1
ATOM 451 O O . CYS A 1 58 ? -26.020 -24.388 11.743 1.00 83.25 58 CYS A O 1
ATOM 453 N N . TRP A 1 59 ? -26.410 -24.993 9.620 1.00 82.19 59 TRP A N 1
ATOM 454 C CA . TRP A 1 59 ? -27.543 -25.861 9.901 1.00 82.19 59 TRP A CA 1
ATOM 455 C C . TRP A 1 59 ? -27.116 -27.315 9.753 1.00 82.19 59 TRP A C 1
ATOM 457 O O . TRP A 1 59 ? -26.425 -27.670 8.799 1.00 82.19 59 TRP A O 1
ATOM 467 N N . VAL A 1 60 ? -27.539 -28.168 10.683 1.00 83.94 60 VAL A N 1
ATOM 468 C CA . VAL A 1 60 ? -27.251 -29.604 10.640 1.00 83.94 60 VAL A CA 1
ATOM 469 C C . VAL A 1 60 ? -28.463 -30.433 11.029 1.00 83.94 60 VAL A C 1
ATOM 471 O O . VAL A 1 60 ? -29.276 -30.008 11.846 1.00 83.94 60 VAL A O 1
ATOM 474 N N . LYS A 1 61 ? -28.547 -31.647 10.494 1.00 84.69 61 LYS A N 1
ATOM 475 C CA . LYS A 1 61 ? -29.514 -32.668 10.900 1.00 84.69 61 LYS A CA 1
ATOM 476 C C . LYS A 1 61 ? -28.797 -34.000 11.016 1.00 84.69 61 LYS A C 1
ATOM 478 O O . LYS A 1 61 ? -28.265 -34.490 10.027 1.00 84.69 61 LYS A O 1
ATOM 483 N N . VAL A 1 62 ? -28.763 -34.597 12.205 1.00 84.00 62 VAL A N 1
ATOM 484 C CA . VAL A 1 62 ? -27.966 -35.812 12.454 1.00 84.00 62 VAL A CA 1
ATOM 485 C C . VAL A 1 62 ? -28.815 -36.913 13.075 1.00 84.00 62 VAL A C 1
ATOM 487 O O . VAL A 1 62 ? -29.550 -36.678 14.032 1.00 84.00 62 VAL A O 1
ATOM 490 N N . SER A 1 63 ? -28.693 -38.133 12.545 1.00 81.31 63 SER A N 1
ATOM 491 C CA . SER A 1 63 ? -29.446 -39.300 13.013 1.00 81.31 63 SER A CA 1
ATOM 492 C C . SER A 1 63 ? -28.944 -39.841 14.369 1.00 81.31 63 SER A C 1
ATOM 494 O O . SER A 1 63 ? -27.740 -39.796 14.648 1.00 81.31 63 SER A O 1
ATOM 496 N N . PRO A 1 64 ? -29.832 -40.420 15.203 1.00 76.75 64 PRO A N 1
ATOM 497 C CA . PRO A 1 64 ? -29.470 -40.985 16.506 1.00 76.75 64 PRO A CA 1
ATOM 498 C C . PRO A 1 64 ? -28.619 -42.263 16.418 1.00 76.75 64 PRO A C 1
ATOM 500 O O . PRO A 1 64 ? -27.757 -42.471 17.270 1.00 76.75 64 PRO A O 1
ATOM 503 N N . ASN A 1 65 ? -28.820 -43.092 15.384 1.00 68.12 65 ASN A N 1
ATOM 504 C CA . ASN A 1 65 ? -28.115 -44.364 15.179 1.00 68.12 65 ASN A CA 1
ATOM 505 C C . ASN A 1 65 ? -26.897 -44.166 14.272 1.00 68.12 65 ASN A C 1
ATOM 507 O O . ASN A 1 65 ? -27.053 -43.960 13.072 1.00 68.12 65 ASN A O 1
ATOM 511 N N . ARG A 1 66 ? -25.687 -44.223 14.836 1.00 71.12 66 ARG A N 1
ATOM 512 C CA . ARG A 1 66 ? -24.448 -43.876 14.125 1.00 71.12 66 ARG A CA 1
ATOM 513 C C . ARG A 1 66 ? -23.248 -44.651 14.654 1.00 71.12 66 ARG A C 1
ATOM 515 O O . ARG A 1 66 ? -23.043 -44.749 15.860 1.00 71.12 66 ARG A O 1
ATOM 522 N N . SER A 1 67 ? -22.426 -45.156 13.740 1.00 74.00 67 SER A N 1
ATOM 523 C CA . SER A 1 67 ? -21.155 -45.821 14.053 1.00 74.00 67 SER A CA 1
ATOM 524 C C . SER A 1 67 ? -19.938 -44.884 13.973 1.00 74.00 67 SER A C 1
ATOM 526 O O . SER A 1 67 ? -18.848 -45.283 14.380 1.00 74.00 67 SER A O 1
ATOM 528 N N . ALA A 1 68 ? -20.111 -43.643 13.491 1.00 79.69 68 ALA A N 1
ATOM 529 C CA . ALA A 1 68 ? -19.028 -42.690 13.220 1.00 79.69 68 ALA A CA 1
ATOM 530 C C . ALA A 1 68 ? -19.395 -41.215 13.521 1.00 79.69 68 ALA A C 1
ATOM 532 O O . ALA A 1 68 ? -20.530 -40.887 13.894 1.00 79.69 68 ALA A O 1
ATOM 533 N N . ASP A 1 69 ? -18.409 -40.325 13.374 1.00 84.69 69 ASP A N 1
ATOM 534 C CA . ASP A 1 69 ? -18.536 -38.866 13.491 1.00 84.69 69 ASP A CA 1
ATOM 535 C C . ASP A 1 69 ? -19.217 -38.240 12.252 1.00 84.69 69 ASP A C 1
ATOM 537 O O . ASP A 1 69 ? -19.119 -38.770 11.147 1.00 84.69 69 ASP A O 1
ATOM 541 N N . HIS A 1 70 ? -19.929 -37.123 12.440 1.00 84.75 70 HIS A N 1
ATOM 542 C CA . HIS A 1 70 ? -20.466 -36.289 11.360 1.00 84.75 70 HIS A CA 1
ATOM 543 C C . HIS A 1 70 ? -19.621 -35.018 11.289 1.00 84.75 70 HIS A C 1
ATOM 545 O O . HIS A 1 70 ? -19.649 -34.206 12.215 1.00 84.75 70 HIS A O 1
ATOM 551 N N . PHE A 1 71 ? -18.836 -34.872 10.227 1.00 85.00 71 PHE A N 1
ATOM 552 C CA . PHE A 1 71 ? -17.957 -33.723 10.032 1.00 85.00 71 PHE A CA 1
ATOM 553 C C . PHE A 1 71 ? -18.745 -32.595 9.379 1.00 85.00 71 PHE A C 1
ATOM 555 O O . PHE A 1 71 ? -19.299 -32.780 8.301 1.00 85.00 71 PHE A O 1
ATOM 562 N N . ILE A 1 72 ? -18.793 -31.439 10.040 1.00 84.25 72 ILE A N 1
ATOM 563 C CA . ILE A 1 72 ? -19.426 -30.231 9.503 1.00 84.25 72 ILE A CA 1
ATOM 564 C C . ILE A 1 72 ? -18.419 -29.545 8.580 1.00 84.25 72 ILE A C 1
ATOM 566 O O . ILE A 1 72 ? -18.722 -29.247 7.427 1.00 84.25 72 ILE A O 1
ATOM 570 N N . LEU A 1 73 ? -17.199 -29.345 9.083 1.00 86.00 73 LEU A N 1
ATOM 571 C CA . LEU A 1 73 ? -16.103 -28.703 8.370 1.00 86.00 73 LEU A CA 1
ATOM 572 C C . LEU A 1 73 ? -14.759 -29.210 8.896 1.00 86.00 73 LEU A C 1
ATOM 574 O O . LEU A 1 73 ? -14.578 -29.310 10.109 1.00 86.00 73 LEU A O 1
ATOM 578 N N . THR A 1 74 ? -13.822 -29.456 7.984 1.00 85.31 74 THR A N 1
ATOM 579 C CA . THR A 1 74 ? -12.417 -29.749 8.280 1.00 85.31 74 THR A CA 1
ATOM 580 C C . THR A 1 74 ? -11.521 -28.899 7.385 1.00 85.31 74 THR A C 1
ATOM 582 O O . THR A 1 74 ? -11.740 -28.818 6.178 1.00 85.31 74 THR A O 1
ATOM 585 N N . LYS A 1 75 ? -10.499 -28.271 7.962 1.00 84.31 75 LYS A N 1
ATOM 586 C CA . LYS A 1 75 ? -9.434 -27.562 7.246 1.00 84.31 75 LYS A CA 1
ATOM 587 C C . LYS A 1 75 ? -8.116 -28.273 7.548 1.00 84.31 75 LYS A C 1
ATOM 589 O O . LYS A 1 75 ? -7.825 -28.488 8.716 1.00 84.31 75 LYS A O 1
ATOM 594 N N . GLY A 1 76 ? -7.344 -28.636 6.523 1.00 77.88 76 GLY A N 1
ATOM 595 C CA . GLY A 1 76 ? -6.140 -29.477 6.655 1.00 77.88 76 GLY A CA 1
ATOM 596 C C . GLY A 1 76 ? -6.388 -30.951 6.319 1.00 77.88 76 GLY A C 1
ATOM 597 O O . GLY A 1 76 ? -7.534 -31.383 6.285 1.00 77.88 76 GLY A O 1
ATOM 598 N N . VAL A 1 77 ? -5.320 -31.708 6.023 1.00 72.88 77 VAL A N 1
ATOM 599 C CA . VAL A 1 77 ? -5.413 -33.099 5.525 1.00 72.88 77 VAL A CA 1
ATOM 600 C C . VAL A 1 77 ? -5.137 -34.124 6.624 1.00 72.88 77 VAL A C 1
ATOM 602 O O . VAL A 1 77 ? -5.690 -35.221 6.600 1.00 72.88 77 VAL A O 1
ATOM 605 N N . LYS A 1 78 ? -4.287 -33.790 7.597 1.00 76.69 78 LYS A N 1
ATOM 606 C CA . LYS A 1 78 ? -3.947 -34.665 8.722 1.00 76.69 78 LYS A CA 1
ATOM 607 C C . LYS A 1 78 ? -4.036 -33.909 10.041 1.00 76.69 78 LYS A C 1
ATOM 609 O O . LYS A 1 78 ? -3.670 -32.742 10.105 1.00 76.69 78 LYS A O 1
ATOM 614 N N . GLU A 1 79 ? -4.440 -34.597 11.112 1.00 75.00 79 GLU A N 1
ATOM 615 C CA . GLU A 1 79 ? -4.590 -33.993 12.449 1.00 75.00 79 GLU A CA 1
ATOM 616 C C . GLU A 1 79 ? -3.296 -33.375 13.002 1.00 75.00 79 GLU A C 1
ATOM 618 O O . GLU A 1 79 ? -3.360 -32.516 13.874 1.00 75.00 79 GLU A O 1
ATOM 623 N N . ASN A 1 80 ? -2.131 -33.798 12.499 1.00 75.69 80 ASN A N 1
ATOM 624 C CA . ASN A 1 80 ? -0.820 -33.261 12.860 1.00 75.69 80 ASN A CA 1
ATOM 625 C C . ASN A 1 80 ? -0.346 -32.101 11.963 1.00 75.69 80 ASN A C 1
ATOM 627 O O . ASN A 1 80 ? 0.771 -31.615 12.152 1.00 75.69 80 ASN A O 1
ATOM 631 N N . ASP A 1 81 ? -1.150 -31.665 10.991 1.00 75.56 81 ASP A N 1
ATOM 632 C CA . ASP A 1 81 ? -0.821 -30.503 10.174 1.00 75.56 81 ASP A CA 1
ATOM 633 C C . ASP A 1 81 ? -1.001 -29.219 11.009 1.00 75.56 81 ASP A C 1
ATOM 635 O O . ASP A 1 81 ? -2.057 -29.026 11.612 1.00 75.56 81 ASP A O 1
ATOM 639 N N . PRO A 1 82 ? -0.039 -28.274 11.000 1.00 70.81 82 PRO A N 1
ATOM 640 C CA . PRO A 1 82 ? -0.131 -27.046 11.795 1.00 70.81 82 PRO A CA 1
ATOM 641 C C . PRO A 1 82 ? -1.364 -26.168 11.535 1.00 70.81 82 PRO A C 1
ATOM 643 O O . PRO A 1 82 ? -1.734 -25.383 12.400 1.00 70.81 82 PRO A O 1
ATOM 646 N N . GLY A 1 83 ? -1.986 -26.296 10.358 1.00 73.44 83 GLY A N 1
ATOM 647 C CA . GLY A 1 83 ? -3.226 -25.605 9.984 1.00 73.44 83 GLY A CA 1
ATOM 648 C C . GLY A 1 83 ? -4.478 -26.481 10.085 1.00 73.44 83 GLY A C 1
ATOM 649 O O . GLY A 1 83 ? -5.474 -26.166 9.432 1.00 73.44 83 GLY A O 1
ATOM 650 N N . TYR A 1 84 ? -4.412 -27.608 10.809 1.00 84.69 84 TYR A N 1
ATOM 651 C CA . TYR A 1 84 ? -5.535 -28.527 10.959 1.00 84.69 84 TYR A CA 1
ATOM 652 C C . TYR A 1 84 ? -6.557 -28.013 11.972 1.00 84.69 84 TYR A C 1
ATOM 654 O O . TYR A 1 84 ? -6.218 -27.755 13.130 1.00 84.69 84 TYR A O 1
ATOM 662 N N . LEU A 1 85 ? -7.825 -27.943 11.570 1.00 88.44 85 LEU A N 1
ATOM 663 C CA . LEU A 1 85 ? -8.960 -27.770 12.473 1.00 88.44 85 LEU A CA 1
ATOM 664 C C . LEU A 1 85 ? -10.204 -28.483 11.955 1.00 88.44 85 LEU A C 1
ATOM 666 O O . LEU A 1 85 ? -10.363 -28.699 10.756 1.00 88.44 85 LEU A O 1
ATOM 670 N N . GLN A 1 86 ? -11.105 -28.833 12.866 1.00 89.38 86 GLN A N 1
ATOM 671 C CA . GLN A 1 86 ? -12.359 -29.501 12.543 1.00 89.38 86 GLN A CA 1
ATOM 672 C C . GLN A 1 86 ? -13.486 -29.076 13.484 1.00 89.38 86 GLN A C 1
ATOM 674 O O . GLN A 1 86 ? -13.305 -28.944 14.698 1.00 89.38 86 GLN A O 1
ATOM 679 N N . LEU A 1 87 ? -14.672 -28.931 12.901 1.00 91.00 87 LEU A N 1
ATOM 680 C CA . LEU A 1 87 ? -15.953 -28.809 13.574 1.00 91.00 87 LEU A CA 1
ATOM 681 C C . LEU A 1 87 ? -16.772 -30.052 13.229 1.00 91.00 87 LEU A C 1
ATOM 683 O O . LEU A 1 87 ? -17.042 -30.335 12.059 1.00 91.00 87 LEU A O 1
ATOM 687 N N . ARG A 1 88 ? -17.166 -30.817 14.244 1.00 89.50 88 ARG A N 1
ATOM 688 C CA . ARG A 1 88 ? -17.857 -32.095 14.051 1.00 89.50 88 ARG A CA 1
ATOM 689 C C . ARG A 1 88 ? -18.907 -32.333 15.115 1.00 89.50 88 ARG A C 1
ATOM 691 O O . ARG A 1 88 ? -18.856 -31.783 16.209 1.00 89.50 88 ARG A O 1
ATOM 698 N N . ILE A 1 89 ? -19.804 -33.259 14.830 1.00 89.44 89 ILE A N 1
ATOM 699 C CA . ILE A 1 89 ? -20.650 -33.898 15.827 1.00 89.44 89 ILE A CA 1
ATOM 700 C C . ILE A 1 89 ? -20.077 -35.295 16.041 1.00 89.44 89 ILE A C 1
ATOM 702 O O . ILE A 1 89 ? -20.013 -36.085 15.104 1.00 89.44 89 ILE A O 1
ATOM 706 N N . SER A 1 90 ? -19.654 -35.611 17.261 1.00 88.12 90 SER A N 1
ATOM 707 C CA . SER A 1 90 ? -19.060 -36.902 17.652 1.00 88.12 90 SER A CA 1
ATOM 708 C C . SER A 1 90 ? -20.080 -38.041 17.703 1.00 88.12 90 SER A C 1
ATOM 710 O O . SER A 1 90 ? -21.264 -37.761 17.874 1.00 88.12 90 SER A O 1
ATOM 712 N N . LYS A 1 91 ? -19.666 -39.316 17.591 1.00 85.44 91 LYS A N 1
ATOM 713 C CA . LYS A 1 91 ? -20.540 -40.515 17.563 1.00 85.44 91 LYS A CA 1
ATOM 714 C C . LYS A 1 91 ? -21.590 -40.588 18.676 1.00 85.44 91 LYS A C 1
ATOM 716 O O . LYS A 1 91 ? -22.641 -41.185 18.485 1.00 85.44 91 LYS A O 1
ATOM 721 N N . SER A 1 92 ? -21.335 -39.955 19.821 1.00 83.94 92 SER A N 1
ATOM 722 C CA . SER A 1 92 ? -22.273 -39.845 20.946 1.00 83.94 92 SER A CA 1
ATOM 723 C C . SER A 1 92 ? -23.353 -38.764 20.767 1.00 83.94 92 SER A C 1
ATOM 725 O O . SER A 1 92 ? -24.198 -38.606 21.645 1.00 83.94 92 SER A O 1
ATOM 727 N N . GLY A 1 93 ? -23.326 -38.017 19.662 1.00 85.56 93 GLY A N 1
ATOM 728 C CA . GLY A 1 93 ? -24.220 -36.906 19.350 1.00 85.56 93 GLY A CA 1
ATOM 729 C C . GLY A 1 93 ? -23.691 -35.529 19.747 1.00 85.56 93 GLY A C 1
ATOM 730 O O . GLY A 1 93 ? -24.373 -34.552 19.489 1.00 85.56 93 GLY A O 1
ATOM 731 N N . GLU A 1 94 ? -22.516 -35.397 20.358 1.00 89.62 94 GLU A N 1
ATOM 732 C CA . GLU A 1 94 ? -22.059 -34.107 20.901 1.00 89.62 94 GLU A CA 1
ATOM 733 C C . GLU A 1 94 ? -21.307 -33.259 19.864 1.00 89.62 94 GLU A C 1
ATOM 735 O O . GLU A 1 94 ? -20.390 -33.772 19.219 1.00 89.62 94 GLU A O 1
ATOM 740 N N . LEU A 1 95 ? -21.652 -31.968 19.738 1.00 91.81 95 LEU A N 1
ATOM 741 C CA . LEU A 1 95 ? -20.915 -30.990 18.920 1.00 91.81 95 LEU A CA 1
ATOM 742 C C . LEU A 1 95 ? -19.555 -30.676 19.556 1.00 91.81 95 LEU A C 1
ATOM 744 O O . LEU A 1 95 ? -19.486 -30.371 20.752 1.00 91.81 95 LEU A O 1
ATOM 748 N N . GLN A 1 96 ? -18.495 -30.747 18.751 1.00 92.31 96 GLN A N 1
ATOM 749 C CA . GLN A 1 96 ? -17.105 -30.597 19.162 1.00 92.31 96 GLN A CA 1
ATOM 750 C C . GLN A 1 96 ? -16.293 -29.784 18.152 1.00 92.31 96 GLN A C 1
ATOM 752 O O . GLN A 1 96 ? -16.476 -29.924 16.942 1.00 92.31 96 GLN A O 1
ATOM 757 N N . PHE A 1 97 ? -15.350 -28.998 18.661 1.00 92.75 97 PHE A N 1
ATOM 758 C CA . PHE A 1 97 ? -14.335 -28.311 17.871 1.00 92.75 97 PHE A CA 1
ATOM 759 C C . PHE A 1 97 ? -12.941 -28.727 18.340 1.00 92.75 97 PHE A C 1
ATOM 761 O O . PHE A 1 97 ? -12.699 -28.865 19.539 1.00 92.75 97 PHE A O 1
ATOM 768 N N . SER A 1 98 ? -12.011 -28.902 17.409 1.00 90.00 98 SER A N 1
ATOM 769 C CA . SER A 1 98 ? -10.607 -29.167 17.727 1.00 90.00 98 SER A CA 1
ATOM 770 C C . SER A 1 98 ? -9.700 -28.597 16.651 1.00 90.00 98 SER A C 1
ATOM 772 O O . SER A 1 98 ? -10.060 -28.652 15.477 1.00 90.00 98 SER A O 1
ATOM 774 N N . ALA A 1 99 ? -8.519 -28.130 17.033 1.00 88.94 99 ALA A N 1
ATOM 775 C CA . ALA A 1 99 ? -7.472 -27.721 16.106 1.00 88.94 99 ALA A CA 1
ATOM 776 C C . ALA A 1 99 ? -6.112 -28.204 16.613 1.00 88.94 99 ALA A C 1
ATOM 778 O O . ALA A 1 99 ? -5.949 -28.392 17.818 1.00 88.94 99 ALA A O 1
ATOM 779 N N . PHE A 1 100 ? -5.151 -28.391 15.707 1.00 85.75 100 PHE A N 1
ATOM 780 C CA . PHE A 1 100 ? -3.810 -28.892 16.032 1.00 85.75 100 PHE A CA 1
ATOM 781 C C . PHE A 1 100 ? -3.128 -28.076 17.135 1.00 85.75 100 PHE A C 1
ATOM 783 O O . PHE A 1 100 ? -2.491 -28.627 18.028 1.00 85.75 100 PHE A O 1
ATOM 790 N N . SER A 1 101 ? -3.283 -26.753 17.089 1.00 83.44 101 SER A N 1
ATOM 791 C CA . SER A 1 101 ? -2.644 -25.824 18.018 1.00 83.44 101 SER A CA 1
ATOM 792 C C . SER A 1 101 ? -3.416 -25.600 19.324 1.00 83.44 101 SER A C 1
ATOM 794 O O . SER A 1 101 ? -3.008 -24.763 20.132 1.00 83.44 101 SER A O 1
ATOM 796 N N . LEU A 1 102 ? -4.527 -26.316 19.542 1.00 85.56 102 LEU A N 1
ATOM 797 C CA . LEU A 1 102 ? -5.325 -26.233 20.763 1.00 85.56 102 LEU A CA 1
ATOM 798 C C . LEU A 1 102 ? -5.136 -27.473 21.637 1.00 85.56 102 LEU A C 1
ATOM 800 O O . LEU A 1 102 ? -5.131 -28.608 21.162 1.00 85.56 102 LEU A O 1
ATOM 804 N N . SER A 1 103 ? -5.065 -27.260 22.950 1.00 80.25 103 SER A N 1
ATOM 805 C CA . SER A 1 103 ? -4.984 -28.350 23.924 1.00 80.25 103 SER A CA 1
ATOM 806 C C . SER A 1 103 ? -6.347 -29.027 24.130 1.00 80.25 103 SER A C 1
ATOM 808 O O . SER A 1 103 ? -7.085 -28.695 25.056 1.00 80.25 103 SER A O 1
ATOM 810 N N . GLY A 1 104 ? -6.665 -30.016 23.288 1.00 79.31 104 GLY A N 1
ATOM 811 C CA . GLY A 1 104 ? -7.828 -30.900 23.437 1.00 79.31 104 GLY A CA 1
ATOM 812 C C . GLY A 1 104 ? -9.064 -30.513 22.611 1.00 79.31 104 GLY A C 1
ATOM 813 O O . GLY A 1 104 ? -9.057 -29.567 21.828 1.00 79.31 104 GLY A O 1
ATOM 814 N N . ASN A 1 105 ? -10.145 -31.288 22.774 1.00 85.81 105 ASN A N 1
ATOM 815 C CA . ASN A 1 105 ? -11.407 -31.083 22.053 1.00 85.81 105 ASN A CA 1
ATOM 816 C C . ASN A 1 105 ? -12.366 -30.228 22.885 1.00 85.81 105 ASN A C 1
ATOM 818 O O . ASN A 1 105 ? -12.760 -30.629 23.983 1.00 85.81 105 ASN A O 1
ATOM 822 N N . MET A 1 106 ? -12.809 -29.111 22.319 1.00 93.12 106 MET A N 1
ATOM 823 C CA . MET A 1 106 ? -13.822 -28.245 22.913 1.00 93.12 106 MET A CA 1
ATOM 824 C C . MET A 1 106 ? -15.195 -28.856 22.670 1.00 93.12 106 MET A C 1
ATOM 826 O O . MET A 1 106 ? -15.512 -29.248 21.547 1.00 93.12 106 MET A O 1
ATOM 830 N N . LYS A 1 107 ? -15.995 -28.984 23.727 1.00 92.31 107 LYS A N 1
ATOM 831 C CA . LYS A 1 107 ? -17.240 -29.756 23.723 1.00 92.31 107 LYS A CA 1
ATOM 832 C C . LYS A 1 107 ? -18.419 -28.885 24.119 1.00 92.31 107 LYS A C 1
ATOM 834 O O . LYS A 1 107 ? -18.369 -28.205 25.141 1.00 92.31 107 LYS A O 1
ATOM 839 N N . SER A 1 108 ? -19.499 -28.994 23.352 1.00 89.94 108 SER A N 1
ATOM 840 C CA . SER A 1 108 ? -20.759 -28.295 23.624 1.00 89.94 108 SER A CA 1
ATOM 841 C C . SER A 1 108 ? -21.494 -28.780 24.882 1.00 89.94 108 SER A C 1
ATOM 843 O O . SER A 1 108 ? -22.317 -28.040 25.412 1.00 89.94 108 SER A O 1
ATOM 845 N N . GLY A 1 109 ? -21.233 -30.005 25.361 1.00 85.44 109 GLY A N 1
ATOM 846 C CA . GLY A 1 109 ? -21.911 -30.586 26.524 1.00 85.44 109 GLY A CA 1
ATOM 847 C C . GLY A 1 109 ? -23.349 -31.053 26.267 1.00 85.44 109 GLY A C 1
ATOM 848 O O . GLY A 1 109 ? -24.011 -31.510 27.197 1.00 85.44 109 GLY A O 1
ATOM 849 N N . ILE A 1 110 ? -23.850 -30.961 25.029 1.00 79.38 110 ILE A N 1
ATOM 850 C CA . ILE A 1 110 ? -25.222 -31.337 24.660 1.00 79.38 110 ILE A CA 1
ATOM 851 C C . ILE A 1 110 ? -25.256 -32.295 23.468 1.00 79.38 110 ILE A C 1
ATOM 853 O O . ILE A 1 110 ? -24.356 -32.302 22.629 1.00 79.38 110 ILE A O 1
ATOM 857 N N . ARG A 1 111 ? -26.325 -33.097 23.374 1.00 85.38 111 ARG A N 1
ATOM 858 C CA . ARG A 1 111 ? -26.557 -34.013 22.247 1.00 85.38 111 ARG A CA 1
ATOM 859 C C . ARG A 1 111 ? -27.393 -33.369 21.129 1.00 85.38 111 ARG A C 1
ATOM 861 O O . ARG A 1 111 ? -28.440 -32.781 21.367 1.00 85.38 111 ARG A O 1
ATOM 868 N N . ILE A 1 112 ? -26.827 -33.503 19.935 1.00 84.00 112 ILE A N 1
ATOM 869 C CA . ILE A 1 112 ? -27.101 -33.011 18.574 1.00 84.00 112 ILE A CA 1
ATOM 870 C C . ILE A 1 112 ? -28.046 -33.812 17.666 1.00 84.00 112 ILE A C 1
ATOM 872 O O . ILE A 1 112 ? -28.262 -33.451 16.515 1.00 84.00 112 ILE A O 1
ATOM 876 N N . ASN A 1 113 ? -28.394 -35.030 18.089 1.00 84.38 113 ASN A N 1
ATOM 877 C CA . ASN A 1 113 ? -28.664 -36.161 17.187 1.00 84.38 113 ASN A CA 1
ATOM 878 C C . ASN A 1 113 ? -30.092 -36.713 17.294 1.00 84.38 113 ASN A C 1
ATOM 880 O O . ASN A 1 113 ? -30.299 -37.924 17.360 1.00 84.38 113 ASN A O 1
ATOM 884 N N . ASP A 1 114 ? -31.076 -35.826 17.327 1.00 84.88 114 ASP A N 1
ATOM 885 C CA . ASP A 1 114 ? -32.500 -36.157 17.409 1.00 84.88 114 ASP A CA 1
ATOM 886 C C . ASP A 1 114 ? -33.170 -36.315 16.029 1.00 84.88 114 ASP A C 1
ATOM 888 O O . ASP A 1 114 ? -34.384 -36.489 15.942 1.00 84.88 114 ASP A O 1
ATOM 892 N N . ASN A 1 115 ? -32.378 -36.293 14.952 1.00 82.06 115 ASN A N 1
ATOM 893 C CA . ASN A 1 115 ? -32.831 -36.291 13.564 1.00 82.06 115 ASN A CA 1
ATOM 894 C C . ASN A 1 115 ? -33.676 -35.062 13.171 1.00 82.06 115 ASN A C 1
ATOM 896 O O . ASN A 1 115 ? -34.401 -35.123 12.176 1.00 82.06 115 ASN A O 1
ATOM 900 N N . ASN A 1 116 ? -33.564 -33.945 13.899 1.00 80.31 116 ASN A N 1
ATOM 901 C CA . ASN A 1 116 ? -34.135 -32.652 13.524 1.00 80.31 116 ASN A CA 1
ATOM 902 C C . ASN A 1 116 ? -33.053 -31.681 13.036 1.00 80.31 116 ASN A C 1
ATOM 904 O O . ASN A 1 116 ? -31.862 -31.858 13.289 1.00 80.31 116 ASN A O 1
ATOM 908 N N . TRP A 1 117 ? -33.484 -30.660 12.291 1.00 76.75 117 TRP A N 1
ATOM 909 C CA . TRP A 1 117 ? -32.612 -29.561 11.888 1.00 76.75 117 TRP A CA 1
ATOM 910 C C . TRP A 1 117 ? -32.333 -28.644 13.079 1.00 76.75 117 TRP A C 1
ATOM 912 O O . TRP A 1 117 ? -33.266 -28.147 13.709 1.00 76.75 117 TRP A O 1
ATOM 922 N N . HIS A 1 118 ? -31.055 -28.374 13.322 1.00 81.19 118 HIS A N 1
ATOM 923 C CA . HIS A 1 118 ? -30.572 -27.428 14.318 1.00 81.19 118 HIS A CA 1
ATOM 924 C C . HIS A 1 118 ? -29.621 -26.422 13.685 1.00 81.19 118 HIS A C 1
ATOM 926 O O . HIS A 1 118 ? -28.782 -26.801 12.866 1.00 81.19 118 HIS A O 1
ATOM 932 N N . GLN A 1 119 ? -29.704 -25.156 14.098 1.00 88.31 119 GLN A N 1
ATOM 933 C CA . GLN A 1 119 ? -28.650 -24.189 13.792 1.00 88.31 119 GLN A CA 1
ATOM 934 C C . GLN A 1 119 ? -27.587 -24.279 14.878 1.00 88.31 119 GLN A C 1
ATOM 936 O O . GLN A 1 119 ? -27.886 -24.143 16.060 1.00 88.31 119 GLN A O 1
ATOM 941 N N . LEU A 1 120 ? -26.342 -24.497 14.492 1.00 89.31 120 LEU A N 1
ATOM 942 C CA . LEU A 1 120 ? -25.209 -24.532 15.400 1.00 89.31 120 LEU A CA 1
ATOM 943 C C . LEU A 1 120 ? -24.293 -23.361 15.093 1.00 89.31 120 LEU A C 1
ATOM 945 O O . LEU A 1 120 ? -24.031 -23.071 13.924 1.00 89.31 120 LEU A O 1
ATOM 949 N N . ALA A 1 121 ? -23.769 -22.722 16.137 1.00 86.31 121 ALA A N 1
ATOM 950 C CA . ALA A 1 121 ? -22.690 -21.759 15.976 1.00 86.31 121 ALA A CA 1
ATOM 951 C C . ALA A 1 121 ? -21.540 -22.013 16.947 1.00 86.31 121 ALA A C 1
ATOM 953 O O . ALA A 1 121 ? -21.750 -22.433 18.085 1.00 86.31 121 ALA A O 1
ATOM 954 N N . VAL A 1 122 ? -20.322 -21.727 16.495 1.00 90.06 122 VAL A N 1
ATOM 955 C CA . VAL A 1 122 ? -19.110 -21.732 17.315 1.00 90.06 122 VAL A CA 1
ATOM 956 C C . VAL A 1 122 ? -18.379 -20.421 17.102 1.00 90.06 122 VAL A C 1
ATOM 958 O O . VAL A 1 122 ? -18.037 -20.100 15.968 1.00 90.06 122 VAL A O 1
ATOM 961 N N . SER A 1 123 ? -18.125 -19.669 18.172 1.00 83.19 123 SER A N 1
ATOM 962 C CA . SER A 1 123 ? -17.286 -18.467 18.110 1.00 83.19 123 SER A CA 1
ATOM 963 C C . SER A 1 123 ? -16.006 -18.664 18.908 1.00 83.19 123 SER A C 1
ATOM 965 O O . SER A 1 123 ? -16.073 -19.152 20.040 1.00 83.19 123 SER A O 1
ATOM 967 N N . TYR A 1 124 ? -14.874 -18.233 18.368 1.00 82.44 124 TYR A N 1
ATOM 968 C CA . TYR A 1 124 ? -13.565 -18.342 19.003 1.00 82.44 124 TYR A CA 1
ATOM 969 C C . TYR A 1 124 ? -12.867 -16.984 19.074 1.00 82.44 124 TYR A C 1
ATOM 971 O O . TYR A 1 124 ? -12.927 -16.195 18.133 1.00 82.44 124 TYR A O 1
ATOM 979 N N . VAL A 1 125 ? -12.212 -16.752 20.211 1.00 67.62 125 VAL A N 1
ATOM 980 C CA . VAL A 1 125 ? -11.159 -15.754 20.438 1.00 67.62 125 VAL A CA 1
ATOM 981 C C . VAL A 1 125 ? -10.047 -16.437 21.236 1.00 67.62 125 VAL A C 1
ATOM 983 O O . VAL A 1 125 ? -10.344 -17.404 21.950 1.00 67.62 125 VAL A O 1
ATOM 986 N N . PRO A 1 126 ? -8.795 -15.948 21.218 1.00 75.19 126 PRO A N 1
ATOM 987 C CA . PRO A 1 126 ? -7.745 -16.534 22.043 1.00 75.19 126 PRO A CA 1
ATOM 988 C C . PRO A 1 126 ? -8.193 -16.610 23.508 1.00 75.19 126 PRO A C 1
ATOM 990 O O . PRO A 1 126 ? -8.741 -15.654 24.062 1.00 75.19 126 PRO A O 1
ATOM 993 N N . GLY A 1 127 ? -8.045 -17.786 24.120 1.00 68.81 127 GLY A N 1
ATOM 994 C CA . GLY A 1 127 ? -8.495 -18.039 25.488 1.00 68.81 127 GLY A CA 1
ATOM 995 C C . GLY A 1 127 ? -9.923 -18.576 25.639 1.00 68.81 127 GLY A C 1
ATOM 996 O O . GLY A 1 127 ? -10.218 -19.159 26.682 1.00 68.81 127 GLY A O 1
ATOM 997 N N . ARG A 1 128 ? -10.841 -18.410 24.667 1.00 78.50 128 ARG A N 1
ATOM 998 C CA . ARG A 1 128 ? -12.262 -18.794 24.845 1.00 78.50 128 ARG A CA 1
ATOM 999 C C . ARG A 1 128 ? -12.984 -19.223 23.567 1.00 78.50 128 ARG A C 1
ATOM 1001 O O . ARG A 1 128 ? -12.913 -18.563 22.536 1.00 78.50 128 ARG A O 1
ATOM 1008 N N . MET A 1 129 ? -13.814 -20.259 23.688 1.00 84.25 129 MET A N 1
ATOM 1009 C CA . MET A 1 129 ? -14.720 -20.733 22.639 1.00 84.25 129 MET A CA 1
ATOM 1010 C C . MET A 1 129 ? -16.151 -20.832 23.160 1.00 84.25 129 MET A C 1
ATOM 1012 O O . MET A 1 129 ? -16.373 -21.331 24.259 1.00 84.25 129 MET A O 1
ATOM 1016 N N . LYS A 1 130 ? -17.132 -20.375 22.383 1.00 83.75 130 LYS A N 1
ATOM 1017 C CA . LYS A 1 130 ? -18.558 -20.455 22.726 1.00 83.75 130 LYS A CA 1
ATOM 1018 C C . LYS A 1 130 ? -19.298 -21.334 21.736 1.00 83.75 130 LYS A C 1
ATOM 1020 O O . LYS A 1 130 ? -19.051 -21.226 20.539 1.00 83.75 130 LYS A O 1
ATOM 1025 N N . PHE A 1 131 ? -20.239 -22.128 22.233 1.00 86.50 131 PHE A N 1
ATOM 1026 C CA . PHE A 1 131 ? -21.109 -22.981 21.429 1.00 86.50 131 PHE A CA 1
ATOM 1027 C C . PHE A 1 131 ? -22.557 -22.531 21.556 1.00 86.50 131 PHE A C 1
ATOM 1029 O O . PHE A 1 131 ? -23.037 -22.303 22.666 1.00 86.50 131 PHE A O 1
ATOM 1036 N N . TYR A 1 132 ? -23.259 -22.470 20.432 1.00 85.56 132 TYR A N 1
ATOM 1037 C CA . TYR A 1 132 ? -24.661 -22.098 20.348 1.00 85.56 132 TYR A CA 1
ATOM 1038 C C . TYR A 1 132 ? -25.456 -23.209 19.663 1.00 85.56 132 TYR A C 1
ATOM 1040 O O . TYR A 1 132 ? -24.964 -23.833 18.722 1.00 85.56 132 TYR A O 1
ATOM 1048 N N . LYS A 1 133 ? -26.690 -23.422 20.117 1.00 86.19 133 LYS A N 1
ATOM 1049 C CA . LYS A 1 133 ? -27.689 -24.270 19.465 1.00 86.19 133 LYS A CA 1
ATOM 1050 C C . LYS A 1 133 ? -28.974 -23.476 19.335 1.00 86.19 133 LYS A C 1
ATOM 1052 O O . LYS A 1 133 ? -29.447 -22.903 20.313 1.00 86.19 133 LYS A O 1
ATOM 1057 N N . ASP A 1 134 ? -29.524 -23.468 18.132 1.00 77.75 134 ASP A N 1
ATOM 1058 C CA . ASP A 1 134 ? -30.776 -22.810 17.783 1.00 77.75 134 ASP A CA 1
ATOM 1059 C C . ASP A 1 134 ? -30.754 -21.327 18.194 1.00 77.75 134 ASP A C 1
ATOM 1061 O O . ASP A 1 134 ? -31.663 -20.821 18.849 1.00 77.75 134 ASP A O 1
ATOM 1065 N N . GLY A 1 135 ? -29.636 -20.651 17.891 1.00 57.34 135 GLY A N 1
ATOM 1066 C CA . GLY A 1 135 ? -29.376 -19.256 18.252 1.00 57.34 135 GLY A CA 1
ATOM 1067 C C . GLY A 1 135 ? -29.090 -18.985 19.741 1.00 57.34 135 GLY A C 1
ATOM 1068 O O . GLY A 1 135 ? -28.822 -17.841 20.105 1.00 57.34 135 GLY A O 1
ATOM 1069 N N . ILE A 1 136 ? -29.127 -19.998 20.612 1.00 60.62 136 ILE A N 1
ATOM 1070 C CA . ILE A 1 136 ? -28.953 -19.858 22.067 1.00 60.62 136 ILE A CA 1
ATOM 1071 C C . ILE A 1 136 ? -27.546 -20.294 22.469 1.00 60.62 136 ILE A C 1
ATOM 1073 O O . ILE A 1 136 ? -27.104 -21.372 22.086 1.00 60.62 136 ILE A O 1
ATOM 1077 N N . LEU A 1 137 ? -26.850 -19.484 23.277 1.00 70.81 137 LEU A N 1
ATOM 1078 C CA . LEU A 1 137 ? -25.566 -19.865 23.875 1.00 70.81 137 LEU A CA 1
ATOM 1079 C C . LEU A 1 137 ? -25.765 -21.052 24.826 1.00 70.81 137 LEU A C 1
ATOM 1081 O O . LEU A 1 137 ? -26.522 -20.956 25.787 1.00 70.81 137 LEU A O 1
ATOM 1085 N N . ILE A 1 138 ? -25.053 -22.145 24.575 1.00 78.94 138 ILE A N 1
ATOM 1086 C CA . ILE A 1 138 ? -25.132 -23.386 25.351 1.00 78.94 138 ILE A CA 1
ATOM 1087 C C . ILE A 1 138 ? -23.982 -23.493 26.344 1.00 78.94 138 ILE A C 1
ATOM 1089 O O . ILE A 1 138 ? -24.196 -23.841 27.501 1.00 78.94 138 ILE A O 1
ATOM 1093 N N . THR A 1 139 ? -22.756 -23.201 25.906 1.00 81.38 139 THR A N 1
ATOM 1094 C CA . THR A 1 139 ? -21.581 -23.273 26.779 1.00 81.38 139 THR A CA 1
ATOM 1095 C C . THR A 1 139 ? -20.460 -22.352 26.312 1.00 81.38 139 THR A C 1
ATOM 1097 O O . THR A 1 139 ? -20.411 -21.931 25.154 1.00 81.38 139 THR A O 1
ATOM 1100 N N . THR A 1 140 ? -19.559 -22.033 27.239 1.00 80.88 140 THR A N 1
ATOM 1101 C CA . THR A 1 140 ? -18.288 -21.354 26.982 1.00 80.88 140 THR A CA 1
ATOM 1102 C C . THR A 1 140 ? -17.171 -22.206 27.563 1.00 80.88 140 THR A C 1
ATOM 1104 O O . THR A 1 140 ? -17.185 -22.510 28.752 1.00 80.88 140 THR A O 1
ATOM 1107 N N . ASN A 1 141 ? -16.201 -22.578 26.740 1.00 83.75 141 ASN A N 1
ATOM 1108 C CA . ASN A 1 141 ? -15.022 -23.320 27.153 1.00 83.75 141 ASN A CA 1
ATOM 1109 C C . ASN A 1 141 ? -13.792 -22.398 27.165 1.00 83.75 141 ASN A C 1
ATOM 1111 O O . ASN A 1 141 ? -13.629 -21.565 26.269 1.00 83.75 141 ASN A O 1
ATOM 1115 N N . GLU A 1 142 ? -12.915 -22.569 28.153 1.00 79.56 142 GLU A N 1
ATOM 1116 C CA . GLU A 1 142 ? -11.585 -21.948 28.172 1.00 79.56 142 GLU A CA 1
ATOM 1117 C C . GLU A 1 142 ? -10.640 -22.706 27.241 1.00 79.56 142 GLU A C 1
ATOM 1119 O O . GLU A 1 142 ? -10.589 -23.934 27.272 1.00 79.56 142 GLU A O 1
ATOM 1124 N N . VAL A 1 143 ? -9.911 -21.978 26.399 1.00 79.50 143 VAL A N 1
ATOM 1125 C CA . VAL A 1 143 ? -9.056 -22.536 25.348 1.00 79.50 143 VAL A CA 1
ATOM 1126 C C . VAL A 1 143 ? -7.608 -22.140 25.604 1.00 79.50 143 VAL A C 1
ATOM 1128 O O . VAL A 1 143 ? -7.283 -20.958 25.573 1.00 79.50 143 VAL A O 1
ATOM 1131 N N . ASN A 1 144 ? -6.722 -23.122 25.759 1.00 76.81 144 ASN A N 1
ATOM 1132 C CA . ASN A 1 144 ? -5.278 -22.894 25.763 1.00 76.81 144 ASN A CA 1
ATOM 1133 C C . ASN A 1 144 ? -4.714 -23.169 24.364 1.00 76.81 144 ASN A C 1
ATOM 1135 O O . ASN A 1 144 ? -4.857 -24.283 23.855 1.00 76.81 144 ASN A O 1
ATOM 1139 N N . GLY A 1 145 ? -4.091 -22.155 23.758 1.00 74.06 145 GLY A N 1
ATOM 1140 C CA . GLY A 1 145 ? -3.548 -22.206 22.397 1.00 74.06 145 GLY A CA 1
ATOM 1141 C C . GLY A 1 145 ? -4.107 -21.115 21.478 1.00 74.06 145 GLY A C 1
ATOM 1142 O O . GLY A 1 145 ? -5.106 -20.463 21.789 1.00 74.06 145 GLY A O 1
ATOM 1143 N N . ILE A 1 146 ? -3.430 -20.922 20.346 1.00 76.31 146 ILE A N 1
ATOM 1144 C CA . ILE A 1 146 ? -3.705 -19.903 19.321 1.00 76.31 146 ILE A CA 1
ATOM 1145 C C . ILE A 1 146 ? -3.828 -20.634 17.979 1.00 76.31 146 ILE A C 1
ATOM 1147 O O . ILE A 1 146 ? -2.986 -21.478 17.668 1.00 76.31 146 ILE A O 1
ATOM 1151 N N . ILE A 1 147 ? -4.870 -20.362 17.194 1.00 78.38 147 ILE A N 1
ATOM 1152 C CA . ILE A 1 147 ? -5.100 -21.016 15.896 1.00 78.38 147 ILE A CA 1
ATOM 1153 C C . ILE A 1 147 ? -4.233 -20.336 14.832 1.00 78.38 147 ILE A C 1
ATOM 1155 O O . ILE A 1 147 ? -4.493 -19.216 14.407 1.00 78.38 147 ILE A O 1
ATOM 1159 N N . GLN A 1 148 ? -3.174 -21.021 14.405 1.00 65.75 148 GLN A N 1
ATOM 1160 C CA . GLN A 1 148 ? -2.296 -20.520 13.350 1.00 65.75 148 GLN A CA 1
ATOM 1161 C C . GLN A 1 148 ? -2.910 -20.812 11.982 1.00 65.75 148 GLN A C 1
ATOM 1163 O O . GLN A 1 148 ? -3.239 -21.961 11.680 1.00 65.75 148 GLN A O 1
ATOM 1168 N N . ASP A 1 149 ? -3.039 -19.787 11.144 1.00 64.12 149 ASP A N 1
ATOM 1169 C CA . ASP A 1 149 ? -3.522 -19.977 9.784 1.00 64.12 149 ASP A CA 1
ATOM 1170 C C . ASP A 1 149 ? -2.415 -20.500 8.860 1.00 64.12 149 ASP A C 1
ATOM 1172 O O . ASP A 1 149 ? -1.256 -20.077 8.915 1.00 64.12 149 ASP A O 1
ATOM 1176 N N . LYS A 1 150 ? -2.796 -21.449 8.002 1.00 66.81 150 LYS A N 1
ATOM 1177 C CA . LYS A 1 150 ? -1.997 -21.901 6.866 1.00 66.81 150 LYS A CA 1
ATOM 1178 C C . LYS A 1 150 ? -2.909 -22.172 5.668 1.00 66.81 150 LYS A C 1
ATOM 1180 O O . LYS A 1 150 ? -4.002 -22.727 5.847 1.00 66.81 150 LYS A O 1
ATOM 1185 N N . PRO A 1 151 ? -2.439 -21.895 4.438 1.00 65.94 151 PRO A N 1
ATOM 1186 C CA . PRO A 1 151 ? -3.118 -22.339 3.228 1.00 65.94 151 PRO A CA 1
ATOM 1187 C C . PRO A 1 151 ? -3.256 -23.866 3.239 1.00 65.94 151 PRO A C 1
ATOM 1189 O O . PRO A 1 151 ? -2.269 -24.598 3.193 1.00 65.94 151 PRO A O 1
ATOM 1192 N N . SER A 1 152 ? -4.487 -24.353 3.354 1.00 69.12 152 SER A N 1
ATOM 1193 C CA . SER A 1 152 ? -4.806 -25.778 3.436 1.00 69.12 152 SER A CA 1
ATOM 1194 C C . SER A 1 152 ? -6.228 -26.022 2.932 1.00 69.12 152 SER A C 1
ATOM 1196 O O . SER A 1 152 ? -7.065 -25.116 2.982 1.00 69.12 152 SER A O 1
ATOM 1198 N N . LEU A 1 153 ? -6.487 -27.233 2.426 1.00 74.31 153 LEU A N 1
ATOM 1199 C CA . LEU A 1 153 ? -7.775 -27.614 1.844 1.00 74.31 153 LEU A CA 1
ATOM 1200 C C . LEU A 1 153 ? -8.900 -27.491 2.879 1.00 74.31 153 LEU A C 1
ATOM 1202 O O . LEU A 1 153 ? -8.776 -28.024 3.982 1.00 74.31 153 LEU A O 1
ATOM 1206 N N . LEU A 1 154 ? -9.996 -26.834 2.495 1.00 78.19 154 LEU A N 1
ATOM 1207 C CA . LEU A 1 154 ? -11.228 -26.765 3.270 1.00 78.19 154 LEU A CA 1
ATOM 1208 C C . LEU A 1 154 ? -12.234 -27.782 2.723 1.00 78.19 154 LEU A C 1
ATOM 1210 O O . LEU A 1 154 ? -12.596 -27.746 1.548 1.00 78.19 154 LEU A O 1
ATOM 1214 N N . THR A 1 155 ? -12.706 -28.678 3.579 1.00 76.25 155 THR A N 1
ATOM 1215 C CA . THR A 1 155 ? -13.708 -29.694 3.245 1.00 76.25 155 THR A CA 1
ATOM 1216 C C . THR A 1 155 ? -14.955 -29.474 4.093 1.00 76.25 155 THR A C 1
ATOM 1218 O O . THR A 1 155 ? -14.862 -29.306 5.307 1.00 76.25 155 THR A O 1
ATOM 1221 N N . ILE A 1 156 ? -16.128 -29.468 3.457 1.00 77.69 156 ILE A N 1
ATOM 1222 C CA . ILE A 1 156 ? -17.434 -29.316 4.114 1.00 77.69 156 ILE A CA 1
ATOM 1223 C C . ILE A 1 156 ? -18.187 -30.646 4.009 1.00 77.69 156 ILE A C 1
ATOM 1225 O O . ILE A 1 156 ? -18.259 -31.248 2.933 1.00 77.69 156 ILE A O 1
ATOM 1229 N N . GLY A 1 157 ? -18.752 -31.115 5.124 1.00 72.19 157 GLY A N 1
ATOM 1230 C CA . GLY A 1 157 ? -19.509 -32.374 5.177 1.00 72.19 157 GLY A CA 1
ATOM 1231 C C . GLY A 1 157 ? -18.657 -33.656 5.180 1.00 72.19 157 GLY A C 1
ATOM 1232 O O . GLY A 1 157 ? -19.206 -34.761 5.125 1.00 72.19 157 GLY A O 1
ATOM 1233 N N . ALA A 1 158 ? -17.326 -33.537 5.212 1.00 70.44 158 ALA A N 1
ATOM 1234 C CA . ALA A 1 158 ? -16.378 -34.647 5.306 1.00 70.44 158 ALA A CA 1
ATOM 1235 C C . ALA A 1 158 ? -15.069 -34.215 5.976 1.00 70.44 158 ALA A C 1
ATOM 1237 O O . ALA A 1 158 ? -14.760 -33.028 6.068 1.00 70.44 158 ALA A O 1
ATOM 1238 N N . ASP A 1 159 ? -14.301 -35.214 6.398 1.00 70.94 159 ASP A N 1
ATOM 1239 C CA . ASP A 1 159 ? -12.900 -35.072 6.781 1.00 70.94 159 ASP A CA 1
ATOM 1240 C C . ASP A 1 159 ? -12.007 -35.217 5.537 1.00 70.94 159 ASP A C 1
ATOM 1242 O O . ASP A 1 159 ? -12.331 -35.971 4.612 1.00 70.94 159 ASP A O 1
ATOM 1246 N N . ALA A 1 160 ? -10.888 -34.499 5.497 1.00 63.16 160 ALA A N 1
ATOM 1247 C CA . ALA A 1 160 ? -9.989 -34.501 4.355 1.00 63.16 160 ALA A CA 1
ATOM 1248 C C . ALA A 1 160 ? -9.355 -35.892 4.184 1.00 63.16 160 ALA A C 1
ATOM 1250 O O . ALA A 1 160 ? -8.567 -36.356 5.003 1.00 63.16 160 ALA A O 1
ATOM 1251 N N . GLY A 1 161 ? -9.733 -36.585 3.108 1.00 57.12 161 GLY A N 1
ATOM 1252 C CA . GLY A 1 161 ? -9.293 -37.958 2.838 1.00 57.12 161 GLY A CA 1
ATOM 1253 C C . GLY A 1 161 ? -10.233 -39.061 3.343 1.00 57.12 161 GLY A C 1
ATOM 1254 O O . GLY A 1 161 ? -9.895 -40.236 3.202 1.00 57.12 161 GLY A O 1
ATOM 1255 N N . LYS A 1 162 ? -11.419 -38.731 3.880 1.00 61.94 162 LYS A N 1
ATOM 1256 C CA . LYS A 1 162 ? -12.482 -39.703 4.207 1.00 61.94 162 LYS A CA 1
ATOM 1257 C C . LYS A 1 162 ? -13.750 -39.436 3.389 1.00 61.94 162 LYS A C 1
ATOM 1259 O O . LYS A 1 162 ? -13.984 -38.329 2.914 1.00 61.94 162 LYS A O 1
ATOM 1264 N N . SER A 1 163 ? -14.583 -40.462 3.208 1.00 56.44 163 SER A N 1
ATOM 1265 C CA . SER A 1 163 ? -15.873 -40.325 2.524 1.00 56.44 163 SER A CA 1
ATOM 1266 C C . SER A 1 163 ? -16.870 -39.495 3.347 1.00 56.44 163 SER A C 1
ATOM 1268 O O . SER A 1 163 ? -16.838 -39.506 4.579 1.00 56.44 163 SER A O 1
ATOM 1270 N N . ALA A 1 164 ? -17.769 -38.784 2.653 1.00 58.09 164 ALA A N 1
ATOM 1271 C CA . ALA A 1 164 ? -18.878 -38.041 3.257 1.00 58.09 164 ALA A CA 1
ATOM 1272 C C . ALA A 1 164 ? -19.642 -38.915 4.261 1.00 58.09 164 ALA A C 1
ATOM 1274 O O . ALA A 1 164 ? -19.960 -40.070 3.965 1.00 58.09 164 ALA A O 1
ATOM 1275 N N . SER A 1 165 ? -19.951 -38.377 5.443 1.00 60.44 165 SER A N 1
ATOM 1276 C CA . SER A 1 165 ? -20.660 -39.163 6.455 1.00 60.44 165 SER A CA 1
ATOM 1277 C C . SER A 1 165 ? -22.093 -39.453 5.994 1.00 60.44 165 SER A C 1
ATOM 1279 O O . SER A 1 165 ? -22.832 -38.528 5.673 1.00 60.44 165 SER A O 1
ATOM 1281 N N . SER A 1 166 ? -22.523 -40.713 6.034 1.00 56.97 166 SER A N 1
ATOM 1282 C CA . SER A 1 166 ? -23.880 -41.132 5.644 1.00 56.97 166 SER A CA 1
ATOM 1283 C C . SER A 1 166 ? -24.945 -40.934 6.737 1.00 56.97 166 SER A C 1
ATOM 1285 O O . SER A 1 166 ? -26.034 -41.491 6.633 1.00 56.97 166 SER A O 1
ATOM 1287 N N . TRP A 1 167 ? -24.628 -40.216 7.821 1.00 65.88 167 TRP A N 1
ATOM 1288 C CA . TRP A 1 167 ? -25.418 -40.204 9.068 1.00 65.88 167 TRP A CA 1
ATOM 1289 C C . TRP A 1 167 ? -25.997 -38.829 9.436 1.00 65.88 167 TRP A C 1
ATOM 1291 O O . TRP A 1 167 ? -26.593 -38.677 10.505 1.00 65.88 167 TRP A O 1
ATOM 1301 N N . GLY A 1 168 ? -25.818 -37.823 8.577 1.00 72.06 168 GLY A N 1
ATOM 1302 C CA . GLY A 1 168 ? -26.357 -36.485 8.784 1.00 72.06 168 GLY A CA 1
ATOM 1303 C C . GLY A 1 168 ? -26.161 -35.561 7.587 1.00 72.06 168 GLY A C 1
ATOM 1304 O O . GLY A 1 168 ? -25.371 -35.845 6.689 1.00 72.06 168 GLY A O 1
ATOM 1305 N N . GLU A 1 169 ? -26.884 -34.451 7.601 1.00 74.31 169 GLU A N 1
ATOM 1306 C CA . GLU A 1 169 ? -26.884 -33.402 6.586 1.00 74.31 169 GLU A CA 1
ATOM 1307 C C . GLU A 1 169 ? -26.312 -32.111 7.196 1.00 74.31 169 GLU A C 1
ATOM 1309 O O . GLU A 1 169 ? -26.634 -31.773 8.335 1.00 74.31 169 GLU A O 1
ATOM 1314 N N . THR A 1 170 ? -25.471 -31.389 6.449 1.00 75.62 170 THR A N 1
ATOM 1315 C CA . THR A 1 170 ? -24.991 -30.033 6.777 1.00 75.62 170 THR A CA 1
ATOM 1316 C C . THR A 1 170 ? -25.418 -29.080 5.664 1.00 75.62 170 THR A C 1
ATOM 1318 O O . THR A 1 170 ? -25.248 -29.397 4.489 1.00 75.62 170 THR A O 1
ATOM 1321 N N . GLY A 1 171 ? -25.944 -27.913 6.025 1.00 70.06 171 GLY A N 1
ATOM 1322 C CA . GLY A 1 171 ? -26.403 -26.874 5.103 1.00 70.06 171 GLY A CA 1
ATOM 1323 C C . GLY A 1 171 ? -26.195 -25.473 5.681 1.00 70.06 171 GLY A C 1
ATOM 1324 O O . GLY A 1 171 ? -25.911 -25.328 6.870 1.00 70.06 171 GLY A O 1
ATOM 1325 N N . ARG A 1 172 ? -26.348 -24.433 4.849 1.00 70.19 172 ARG A N 1
ATOM 1326 C CA . ARG A 1 172 ? -26.336 -23.012 5.263 1.00 70.19 172 ARG A CA 1
ATOM 1327 C C . ARG A 1 172 ? -25.141 -22.647 6.159 1.00 70.19 172 ARG A C 1
ATOM 1329 O O . ARG A 1 172 ? -25.312 -22.077 7.238 1.00 70.19 172 ARG A O 1
ATOM 1336 N N . LEU A 1 173 ? -23.940 -23.032 5.727 1.00 73.62 173 LEU A N 1
ATOM 1337 C CA . LEU A 1 173 ? -22.687 -22.755 6.428 1.00 73.62 173 LEU A CA 1
ATOM 1338 C C . LEU A 1 173 ? -22.234 -21.322 6.127 1.00 73.62 173 LEU A C 1
ATOM 1340 O O . LEU A 1 173 ? -22.094 -20.934 4.968 1.00 73.62 173 LEU A O 1
ATOM 1344 N N . LYS A 1 174 ? -21.955 -20.558 7.180 1.00 74.81 174 LYS A N 1
ATOM 1345 C CA . LYS A 1 174 ? -21.329 -19.239 7.131 1.00 74.81 174 LYS A CA 1
ATOM 1346 C C . LYS A 1 174 ? -20.117 -19.205 8.044 1.00 74.81 174 LYS A C 1
ATOM 1348 O O . LYS A 1 174 ? -20.182 -19.671 9.182 1.00 74.81 174 LYS A O 1
ATOM 1353 N N . ILE A 1 175 ? -19.028 -18.622 7.562 1.00 76.31 175 ILE A N 1
ATOM 1354 C CA . ILE A 1 175 ? -17.811 -18.408 8.348 1.00 76.31 175 ILE A CA 1
ATOM 1355 C C . ILE A 1 175 ? -17.528 -16.909 8.379 1.00 76.31 175 ILE A C 1
ATOM 1357 O O . ILE A 1 175 ? -17.414 -16.278 7.334 1.00 76.31 175 ILE A O 1
ATOM 1361 N N . PHE A 1 176 ? -17.409 -16.344 9.573 1.00 64.38 176 PHE A N 1
ATOM 1362 C CA . PHE A 1 176 ? -17.067 -14.949 9.833 1.00 64.38 176 PHE A CA 1
ATOM 1363 C C . PHE A 1 176 ? -15.659 -14.886 10.426 1.00 64.38 176 PHE A C 1
ATOM 1365 O O . PHE A 1 176 ? -15.343 -15.699 11.290 1.00 64.38 176 PHE A O 1
ATOM 1372 N N . ASN A 1 177 ? -14.847 -13.899 10.049 1.00 63.78 177 ASN A N 1
ATOM 1373 C CA . ASN A 1 177 ? -13.547 -13.598 10.687 1.00 63.78 177 ASN A CA 1
ATOM 1374 C C . ASN A 1 177 ? -13.685 -12.702 11.933 1.00 63.78 177 ASN A C 1
ATOM 1376 O O . ASN A 1 177 ? -12.747 -12.044 12.369 1.00 63.78 177 ASN A O 1
ATOM 1380 N N . THR A 1 178 ? -14.894 -12.624 12.481 1.00 49.09 178 THR A N 1
ATOM 1381 C CA . THR A 1 178 ? -15.260 -11.784 13.621 1.00 49.09 178 THR A CA 1
ATOM 1382 C C . THR A 1 178 ? -16.174 -12.575 14.551 1.00 49.09 178 THR A C 1
ATOM 1384 O O . THR A 1 178 ? -16.914 -13.467 14.112 1.00 49.09 178 THR A O 1
ATOM 1387 N N . VAL A 1 179 ? -16.153 -12.256 15.847 1.00 53.94 179 VAL A N 1
ATOM 1388 C CA . VAL A 1 179 ? -17.150 -12.783 16.788 1.00 53.94 179 VAL A CA 1
ATOM 1389 C C . VAL A 1 179 ? -18.479 -12.093 16.523 1.00 53.94 179 VAL A C 1
ATOM 1391 O O . VAL A 1 179 ? -18.597 -10.882 16.680 1.00 53.94 179 VAL A O 1
ATOM 1394 N N . GLN A 1 180 ? -19.492 -12.861 16.139 1.00 57.19 180 GLN A N 1
ATOM 1395 C CA . GLN A 1 180 ? -20.847 -12.343 16.017 1.00 57.19 180 GLN A CA 1
ATOM 1396 C C . GLN A 1 180 ? -21.480 -12.241 17.411 1.00 57.19 180 GLN A C 1
ATOM 1398 O O . GLN A 1 180 ? -21.312 -13.129 18.252 1.00 57.19 180 GLN A O 1
ATOM 1403 N N . SER A 1 181 ? -22.233 -11.167 17.664 1.00 48.44 181 SER A N 1
ATOM 1404 C CA . SER A 1 181 ? -23.006 -11.038 18.902 1.00 48.44 181 SER A CA 1
ATOM 1405 C C . SER A 1 181 ? -24.051 -12.156 19.004 1.00 48.44 181 SER A C 1
ATOM 1407 O O . SER A 1 181 ? -24.479 -12.728 17.999 1.00 48.44 181 SER A O 1
ATOM 1409 N N . SER A 1 182 ? -24.516 -12.467 20.218 1.00 48.72 182 SER A N 1
ATOM 1410 C CA . SER A 1 182 ? -25.615 -13.428 20.403 1.00 48.72 182 SER A CA 1
ATOM 1411 C C . SER A 1 182 ? -26.877 -13.007 19.648 1.00 48.72 182 SER A C 1
ATOM 1413 O O . SER A 1 182 ? -27.597 -13.867 19.154 1.00 48.72 182 SER A O 1
ATOM 1415 N N . VAL A 1 183 ? -27.108 -11.699 19.500 1.00 47.72 183 VAL A N 1
ATOM 1416 C CA . VAL A 1 183 ? -28.206 -11.142 18.696 1.00 47.72 183 VAL A CA 1
ATOM 1417 C C . VAL A 1 183 ? -28.000 -11.447 17.216 1.00 47.72 183 VAL A C 1
ATOM 1419 O O . VAL A 1 183 ? -28.917 -11.927 16.563 1.00 47.72 183 VAL A O 1
ATOM 1422 N N . LYS A 1 184 ? -26.789 -11.264 16.685 1.00 55.50 184 LYS A N 1
ATOM 1423 C CA . LYS A 1 184 ? -26.488 -11.575 15.284 1.00 55.50 184 LYS A CA 1
ATOM 1424 C C . LYS A 1 184 ? -26.536 -13.081 14.992 1.00 55.50 184 LYS A C 1
ATOM 1426 O O . LYS A 1 184 ? -27.040 -13.479 13.948 1.00 55.50 184 LYS A O 1
ATOM 1431 N N . ILE A 1 185 ? -26.079 -13.931 15.914 1.00 58.50 185 ILE A N 1
ATOM 1432 C CA . ILE A 1 185 ? -26.193 -15.400 15.809 1.00 58.50 185 ILE A CA 1
ATOM 1433 C C . ILE A 1 185 ? -27.665 -15.840 15.855 1.00 58.50 185 ILE A C 1
ATOM 1435 O O . ILE A 1 185 ? -28.076 -16.725 15.102 1.00 58.50 185 ILE A O 1
ATOM 1439 N N . TRP A 1 186 ? -28.470 -15.184 16.691 1.00 57.12 186 TRP A N 1
ATOM 1440 C CA . TRP A 1 186 ? -29.918 -15.370 16.752 1.00 57.12 186 TRP A CA 1
ATOM 1441 C C . TRP A 1 186 ? -30.637 -14.873 15.487 1.00 57.12 186 TRP A C 1
ATOM 1443 O O . TRP A 1 186 ? -31.553 -15.528 14.986 1.00 57.12 186 TRP A O 1
ATOM 1453 N N . ASP A 1 187 ? -30.202 -13.754 14.913 1.00 57.06 187 ASP A N 1
ATOM 1454 C CA . ASP A 1 187 ? -30.712 -13.250 13.636 1.00 57.06 187 ASP A CA 1
ATOM 1455 C C . ASP A 1 187 ? -30.446 -14.246 12.500 1.00 57.06 187 ASP A C 1
ATOM 1457 O O . ASP A 1 187 ? -31.319 -14.492 11.670 1.00 57.06 187 ASP A O 1
ATOM 1461 N N . LEU A 1 188 ? -29.261 -14.867 12.499 1.00 62.00 188 LEU A N 1
ATOM 1462 C CA . LEU A 1 188 ? -28.896 -15.941 11.571 1.00 62.00 188 LEU A CA 1
ATOM 1463 C C . LEU A 1 188 ? -29.680 -17.245 11.822 1.00 62.00 188 LEU A C 1
ATOM 1465 O O . LEU A 1 188 ? -29.686 -18.122 10.960 1.00 62.00 188 LEU A O 1
ATOM 1469 N N . TYR A 1 189 ? -30.303 -17.410 12.995 1.00 60.22 189 TYR A N 1
ATOM 1470 C CA . TYR A 1 189 ? -31.133 -18.575 13.331 1.00 60.22 189 TYR A CA 1
ATOM 1471 C C . TYR A 1 189 ? -32.585 -18.379 12.894 1.00 60.22 189 TYR A C 1
ATOM 1473 O O . TYR A 1 189 ? -33.211 -19.289 12.358 1.00 60.22 189 TYR A O 1
ATOM 1481 N N . THR A 1 190 ? -33.136 -17.191 13.131 1.00 51.41 190 THR A N 1
ATOM 1482 C CA . THR A 1 190 ? -34.586 -16.968 13.087 1.00 51.41 190 THR A CA 1
ATOM 1483 C C . THR A 1 190 ? -35.161 -16.647 11.709 1.00 51.41 190 THR A C 1
ATOM 1485 O O . THR A 1 190 ? -36.379 -16.510 11.615 1.00 51.41 190 THR A O 1
ATOM 1488 N N . ASN A 1 191 ? -34.334 -16.564 10.653 1.00 48.66 191 ASN A N 1
ATOM 1489 C CA . ASN A 1 191 ? -34.719 -16.096 9.312 1.00 48.66 191 ASN A CA 1
ATOM 1490 C C . ASN A 1 191 ? -35.574 -14.811 9.393 1.00 48.66 191 ASN A C 1
ATOM 1492 O O . ASN A 1 191 ? -36.807 -14.846 9.338 1.00 48.66 191 ASN A O 1
ATOM 1496 N N . LYS A 1 192 ? -34.916 -13.654 9.550 1.00 47.59 192 LYS A N 1
ATOM 1497 C CA . LYS A 1 192 ? -35.574 -12.337 9.464 1.00 47.59 192 LYS A CA 1
ATOM 1498 C C . LYS A 1 192 ? -36.357 -12.222 8.151 1.00 47.59 192 LYS A C 1
ATOM 1500 O O . LYS A 1 192 ? -35.814 -12.518 7.092 1.00 47.59 192 LYS A O 1
ATOM 1505 N N . LEU A 1 193 ? -37.617 -11.785 8.232 1.00 45.09 193 LEU A N 1
ATOM 1506 C CA . LEU A 1 193 ? -38.460 -11.580 7.048 1.00 45.09 193 LEU A CA 1
ATOM 1507 C C . LEU A 1 193 ? -38.232 -10.186 6.431 1.00 45.09 193 LEU A C 1
ATOM 1509 O O . LEU A 1 193 ? -38.333 -10.062 5.217 1.00 45.09 193 LEU A O 1
ATOM 1513 N N . ALA A 1 194 ? -37.909 -9.161 7.243 1.00 42.22 194 ALA A N 1
ATOM 1514 C CA . ALA A 1 194 ? -37.457 -7.827 6.801 1.00 42.22 194 ALA A CA 1
ATOM 1515 C C . ALA A 1 194 ? -36.884 -6.965 7.954 1.00 42.22 194 ALA A C 1
ATOM 1517 O O . ALA A 1 194 ? -37.290 -7.119 9.112 1.00 42.22 194 ALA A O 1
ATOM 1518 N N . ASN A 1 195 ? -35.983 -6.020 7.638 1.00 40.59 195 ASN A N 1
ATOM 1519 C CA . ASN A 1 195 ? -35.440 -5.010 8.564 1.00 40.59 195 ASN A CA 1
ATOM 1520 C C . ASN A 1 195 ? -35.342 -3.627 7.887 1.00 40.59 195 ASN A C 1
ATOM 1522 O O . ASN A 1 195 ? -34.602 -3.480 6.920 1.00 40.59 195 ASN A O 1
ATOM 1526 N N . TRP A 1 196 ? -36.015 -2.607 8.427 1.00 45.69 196 TRP A N 1
ATOM 1527 C CA . TRP A 1 196 ? -35.926 -1.223 7.945 1.00 45.69 196 TRP A CA 1
ATOM 1528 C C . TRP A 1 196 ? -35.464 -0.286 9.065 1.00 45.69 196 TRP A C 1
ATOM 1530 O O . TRP A 1 196 ? -36.261 0.189 9.882 1.00 45.69 196 TRP A O 1
ATOM 1540 N N . ASP A 1 197 ? -34.168 0.019 9.078 1.00 42.19 197 ASP A N 1
ATOM 1541 C CA . ASP A 1 197 ? -33.627 1.145 9.837 1.00 42.19 197 ASP A CA 1
ATOM 1542 C C . ASP A 1 197 ? -33.837 2.413 9.000 1.00 42.19 197 ASP A C 1
ATOM 1544 O O . ASP A 1 197 ? -33.029 2.767 8.150 1.00 42.19 197 ASP A O 1
ATOM 1548 N N . LEU A 1 198 ? -34.980 3.074 9.199 1.00 49.12 198 LEU A N 1
ATOM 1549 C CA . LEU A 1 198 ? -35.334 4.353 8.567 1.00 49.12 198 LEU A CA 1
ATOM 1550 C C . LEU A 1 198 ? -34.484 5.505 9.145 1.00 49.12 198 LEU A C 1
ATOM 1552 O O . LEU A 1 198 ? -35.063 6.472 9.623 1.00 49.12 198 LEU A O 1
ATOM 1556 N N . ASN A 1 199 ? -33.153 5.351 9.183 1.00 41.47 199 ASN A N 1
ATOM 1557 C CA . ASN A 1 199 ? -32.208 6.247 9.863 1.00 41.47 199 ASN A CA 1
ATOM 1558 C C . ASN A 1 199 ? -31.092 6.797 8.954 1.00 41.47 199 ASN A C 1
ATOM 1560 O O . ASN A 1 199 ? -30.363 7.696 9.365 1.00 41.47 199 ASN A O 1
ATOM 1564 N N . GLU A 1 200 ? -30.971 6.314 7.715 1.00 34.72 200 GLU A N 1
ATOM 1565 C CA . GLU A 1 200 ? -30.018 6.836 6.735 1.00 34.72 200 GLU A CA 1
ATOM 1566 C C . GLU A 1 200 ? -30.754 7.192 5.445 1.00 34.72 200 GLU A C 1
ATOM 1568 O O . GLU A 1 200 ? -31.537 6.400 4.913 1.00 34.72 200 GLU A O 1
ATOM 1573 N N . GLY A 1 201 ? -30.519 8.408 4.948 1.00 34.16 201 GLY A N 1
ATOM 1574 C CA . GLY A 1 201 ? -30.964 8.819 3.625 1.00 34.16 201 GLY A CA 1
ATOM 1575 C C . GLY A 1 201 ? -30.420 7.838 2.593 1.00 34.16 201 GLY A C 1
ATOM 1576 O O . GLY A 1 201 ? -29.237 7.858 2.266 1.00 34.16 201 GLY A O 1
ATOM 1577 N N . MET A 1 202 ? -31.290 6.958 2.108 1.00 33.19 202 MET A N 1
ATOM 1578 C CA . MET A 1 202 ? -30.981 6.004 1.052 1.00 33.19 202 MET A CA 1
ATOM 1579 C C . MET A 1 202 ? -30.333 6.748 -0.118 1.00 33.19 202 MET A C 1
ATOM 1581 O O . MET A 1 202 ? -30.864 7.769 -0.551 1.00 33.19 202 MET A O 1
ATOM 1585 N N . GLY A 1 203 ? -29.182 6.251 -0.581 1.00 29.39 203 GLY A N 1
ATOM 1586 C CA . GLY A 1 203 ? -28.254 6.931 -1.485 1.00 29.39 203 GLY A CA 1
ATOM 1587 C C . GLY A 1 203 ? -28.883 7.919 -2.470 1.00 29.39 203 GLY A C 1
ATOM 1588 O O . GLY A 1 203 ? -29.361 7.535 -3.536 1.00 29.39 203 GLY A O 1
ATOM 1589 N N . ILE A 1 204 ? -28.795 9.209 -2.138 1.00 29.25 204 ILE A N 1
ATOM 1590 C CA . ILE A 1 204 ? -28.848 10.294 -3.113 1.00 29.25 204 ILE A CA 1
ATOM 1591 C C . ILE A 1 204 ? -27.409 10.513 -3.566 1.00 29.25 204 ILE A C 1
ATOM 1593 O O . ILE A 1 204 ? -26.592 11.115 -2.871 1.00 29.25 204 ILE A O 1
ATOM 1597 N N . THR A 1 205 ? -27.092 10.009 -4.754 1.00 24.47 205 THR A N 1
ATOM 1598 C CA . THR A 1 205 ? -26.007 10.586 -5.540 1.00 24.47 205 THR A CA 1
ATOM 1599 C C . THR A 1 205 ? -26.439 12.001 -5.920 1.00 24.47 205 THR A C 1
ATOM 1601 O O . THR A 1 205 ? -27.393 12.200 -6.662 1.00 24.47 205 THR A O 1
ATOM 1604 N N . THR A 1 206 ? -25.781 12.976 -5.296 1.00 24.66 206 THR A N 1
ATOM 1605 C CA . THR A 1 206 ? -25.550 14.351 -5.760 1.00 24.66 206 THR A CA 1
ATOM 1606 C C . THR A 1 206 ? -26.423 14.863 -6.917 1.00 24.66 206 THR A C 1
ATOM 1608 O O . THR A 1 206 ? -26.157 14.571 -8.081 1.00 24.66 206 THR A O 1
ATOM 1611 N N . LEU A 1 207 ? -27.315 15.807 -6.615 1.00 24.09 207 LEU A N 1
ATOM 1612 C CA . LEU A 1 207 ? -27.447 17.012 -7.435 1.00 24.09 207 LEU A CA 1
ATOM 1613 C C . LEU A 1 207 ? -27.122 18.207 -6.540 1.00 24.09 207 LEU A C 1
ATOM 1615 O O . LEU A 1 207 ? -27.859 18.529 -5.610 1.00 24.09 207 LEU A O 1
ATOM 1619 N N . GLN A 1 208 ? -25.969 18.822 -6.804 1.00 28.39 208 GLN A N 1
ATOM 1620 C CA . GLN A 1 208 ? -25.640 20.153 -6.311 1.00 28.39 208 GLN A CA 1
ATOM 1621 C C . GLN A 1 208 ? -26.763 21.121 -6.695 1.00 28.39 208 GLN A C 1
ATOM 1623 O O . GLN A 1 208 ? -27.160 21.162 -7.858 1.00 28.39 208 GLN A O 1
ATOM 1628 N N . ASN A 1 209 ? -27.189 21.974 -5.764 1.00 25.23 209 ASN A N 1
ATOM 1629 C CA . ASN A 1 209 ? -27.312 23.383 -6.113 1.00 25.23 209 ASN A CA 1
ATOM 1630 C C . ASN A 1 209 ? -27.238 24.304 -4.897 1.00 25.23 209 ASN A C 1
ATOM 1632 O O . ASN A 1 209 ? -27.818 24.056 -3.842 1.00 25.23 209 ASN A O 1
ATOM 1636 N N . TYR A 1 210 ? -26.479 25.374 -5.099 1.00 26.39 210 TYR A N 1
ATOM 1637 C CA . TYR A 1 210 ? -26.245 26.474 -4.183 1.00 26.39 210 TYR A CA 1
ATOM 1638 C C . TYR A 1 210 ? -27.559 27.175 -3.792 1.00 26.39 210 TYR A C 1
ATOM 1640 O O . TYR A 1 210 ? -28.329 27.582 -4.655 1.00 26.39 210 TYR A O 1
ATOM 1648 N N . GLY A 1 211 ? -27.759 27.373 -2.484 1.00 31.25 211 GLY A N 1
ATOM 1649 C CA . GLY A 1 211 ? -28.491 28.506 -1.904 1.00 31.25 211 GLY A CA 1
ATOM 1650 C C . GLY A 1 211 ? -29.972 28.699 -2.263 1.00 31.25 211 GLY A C 1
ATOM 1651 O O . GLY A 1 211 ? -30.292 29.602 -3.026 1.00 31.25 211 GLY A O 1
ATOM 1652 N N . ASN A 1 212 ? -30.878 27.939 -1.635 1.00 24.30 212 ASN A N 1
ATOM 1653 C CA . ASN A 1 212 ? -32.177 28.387 -1.076 1.00 24.30 212 ASN A CA 1
ATOM 1654 C C . ASN A 1 212 ? -32.961 27.182 -0.502 1.00 24.30 212 ASN A C 1
ATOM 1656 O O . ASN A 1 212 ? -32.718 26.053 -0.930 1.00 24.30 212 ASN A O 1
ATOM 1660 N N . PRO A 1 213 ? -33.890 27.372 0.460 1.00 27.94 213 PRO A N 1
ATOM 1661 C CA . PRO A 1 213 ? -34.574 26.270 1.133 1.00 27.94 213 PRO A CA 1
ATOM 1662 C C . PRO A 1 213 ? -35.619 25.645 0.202 1.00 27.94 213 PRO A C 1
ATOM 1664 O O . PRO A 1 213 ? -36.661 26.237 -0.077 1.00 27.94 213 PRO A O 1
ATOM 1667 N N . VAL A 1 214 ? -35.353 24.433 -0.284 1.00 23.77 214 VAL A N 1
ATOM 1668 C CA . VAL A 1 214 ? -36.311 23.677 -1.097 1.00 23.77 214 VAL A CA 1
ATOM 1669 C C . VAL A 1 214 ? -37.244 22.892 -0.172 1.00 23.77 214 VAL A C 1
ATOM 1671 O O . VAL A 1 214 ? -36.928 21.793 0.275 1.00 23.77 214 VAL A O 1
ATOM 1674 N N . TYR A 1 215 ? -38.430 23.451 0.086 1.00 30.17 215 TYR A N 1
ATOM 1675 C CA . TYR A 1 215 ? -39.629 22.659 0.377 1.00 30.17 215 TYR A CA 1
ATOM 1676 C C . TYR A 1 215 ? -39.975 21.866 -0.895 1.00 30.17 215 TYR A C 1
ATOM 1678 O O . TYR A 1 215 ? -40.614 22.391 -1.805 1.00 30.17 215 TYR A O 1
ATOM 1686 N N . GLY A 1 216 ? -39.499 20.625 -0.998 1.00 25.38 216 GLY A N 1
ATOM 1687 C CA . GLY A 1 216 ? -39.681 19.773 -2.176 1.00 25.38 216 GLY A CA 1
ATOM 1688 C C . GLY A 1 216 ? -40.409 18.481 -1.834 1.00 25.38 216 GLY A C 1
ATOM 1689 O O . GLY A 1 216 ? -39.817 17.562 -1.279 1.00 25.38 216 GLY A O 1
ATOM 1690 N N . MET A 1 217 ? -41.695 18.403 -2.184 1.00 32.78 217 MET A N 1
ATOM 1691 C CA . MET A 1 217 ? -42.497 17.179 -2.123 1.00 32.78 217 MET A CA 1
ATOM 1692 C C . MET A 1 217 ? -41.870 16.096 -3.014 1.00 32.78 217 MET A C 1
ATOM 1694 O O . MET A 1 217 ? -41.876 16.224 -4.236 1.00 32.78 217 MET A O 1
ATOM 1698 N N . LEU A 1 218 ? -41.378 15.005 -2.427 1.00 32.69 218 LEU A N 1
ATOM 1699 C CA . LEU A 1 218 ? -40.952 13.834 -3.194 1.00 32.69 218 LEU A CA 1
ATOM 1700 C C . LEU A 1 218 ? -42.189 13.053 -3.676 1.00 32.69 218 LEU A C 1
ATOM 1702 O O . LEU A 1 218 ? -42.941 12.488 -2.879 1.00 32.69 218 LEU A O 1
ATOM 1706 N N . GLN A 1 219 ? -42.403 13.042 -4.993 1.00 34.09 219 GLN A N 1
ATOM 1707 C CA . GLN A 1 219 ? -43.214 12.055 -5.710 1.00 34.09 219 GLN A CA 1
ATOM 1708 C C . GLN A 1 219 ? -42.300 11.367 -6.731 1.00 34.09 219 GLN A C 1
ATOM 1710 O O . GLN A 1 219 ? -41.890 11.990 -7.704 1.00 34.09 219 GLN A O 1
ATOM 1715 N N . GLY A 1 220 ? -41.956 10.098 -6.507 1.00 32.28 220 GLY A N 1
ATOM 1716 C CA . GLY A 1 220 ? -41.141 9.316 -7.441 1.00 32.28 220 GLY A CA 1
ATOM 1717 C C . GLY A 1 220 ? -40.711 7.958 -6.871 1.00 32.28 220 GLY A C 1
ATOM 1718 O O . GLY A 1 220 ? -40.783 7.772 -5.652 1.00 32.28 220 GLY A O 1
ATOM 1719 N N . PRO A 1 221 ? -40.291 7.004 -7.726 1.00 32.41 221 PRO A N 1
ATOM 1720 C CA . PRO A 1 221 ? -39.736 5.734 -7.275 1.00 32.41 221 PRO A CA 1
ATOM 1721 C C . PRO A 1 221 ? -38.363 5.996 -6.666 1.00 32.41 221 PRO A C 1
ATOM 1723 O O . PRO A 1 221 ? -37.498 6.592 -7.305 1.00 32.41 221 PRO A O 1
ATOM 1726 N N . ILE A 1 222 ? -38.163 5.556 -5.430 1.00 37.22 222 ILE A N 1
ATOM 1727 C CA . ILE A 1 222 ? -36.869 5.616 -4.756 1.00 37.22 222 ILE A CA 1
ATOM 1728 C C . ILE A 1 222 ? -36.511 4.171 -4.423 1.00 37.22 222 ILE A C 1
ATOM 1730 O O . ILE A 1 222 ? -37.301 3.467 -3.797 1.00 37.22 222 ILE A O 1
ATOM 1734 N N . ASN A 1 223 ? -35.334 3.714 -4.860 1.00 34.84 223 ASN A N 1
ATOM 1735 C CA . ASN A 1 223 ? -34.840 2.376 -4.544 1.00 34.84 223 ASN A CA 1
ATOM 1736 C C . ASN A 1 223 ? -34.652 2.250 -3.027 1.00 34.84 223 ASN A C 1
ATOM 1738 O O . ASN A 1 223 ? -33.638 2.681 -2.481 1.00 34.84 223 ASN A O 1
ATOM 1742 N N . THR A 1 224 ? -35.634 1.664 -2.343 1.00 33.50 224 THR A N 1
ATOM 1743 C CA . THR A 1 224 ? -35.486 1.217 -0.961 1.00 33.50 224 THR A CA 1
ATOM 1744 C C . THR A 1 224 ? -34.618 -0.028 -0.939 1.00 33.50 224 THR A C 1
ATOM 1746 O O . THR A 1 224 ? -35.119 -1.132 -1.115 1.00 33.50 224 THR A O 1
ATOM 1749 N N . TYR A 1 225 ? -33.307 0.122 -0.762 1.00 35.19 225 TYR A N 1
ATOM 1750 C CA . TYR A 1 225 ? -32.460 -1.035 -0.492 1.00 35.19 225 TYR A CA 1
ATOM 1751 C C . TYR A 1 225 ? -32.667 -1.474 0.964 1.00 35.19 225 TYR A C 1
ATOM 1753 O O . TYR A 1 225 ? -32.328 -0.755 1.898 1.00 35.19 225 TYR A O 1
ATOM 1761 N N . ASP A 1 226 ? -33.253 -2.659 1.150 1.00 39.34 226 ASP A N 1
ATOM 1762 C CA . ASP A 1 226 ? -33.132 -3.438 2.386 1.00 39.34 226 ASP A CA 1
ATOM 1763 C C . ASP A 1 226 ? -31.642 -3.759 2.597 1.00 39.34 226 ASP A C 1
ATOM 1765 O O . ASP A 1 226 ? -30.982 -4.240 1.669 1.00 39.34 226 ASP A O 1
ATOM 1769 N N . ASN A 1 227 ? -31.117 -3.523 3.804 1.00 35.12 227 ASN A N 1
ATOM 1770 C CA . ASN A 1 227 ? -29.717 -3.752 4.200 1.00 35.12 227 ASN A CA 1
ATOM 1771 C C . ASN A 1 227 ? -29.246 -5.225 4.078 1.00 35.12 227 ASN A C 1
ATOM 1773 O O . ASN A 1 227 ? -28.142 -5.559 4.507 1.00 35.12 227 ASN A O 1
ATOM 1777 N N . PHE A 1 228 ? -30.053 -6.113 3.487 1.00 34.72 228 PHE A N 1
ATOM 1778 C CA . PHE A 1 228 ? -29.745 -7.524 3.249 1.00 34.72 228 PHE A CA 1
ATOM 1779 C C . PHE A 1 228 ? -29.945 -8.011 1.800 1.00 34.72 228 PHE A C 1
ATOM 1781 O O . PHE A 1 228 ? -29.875 -9.213 1.558 1.00 3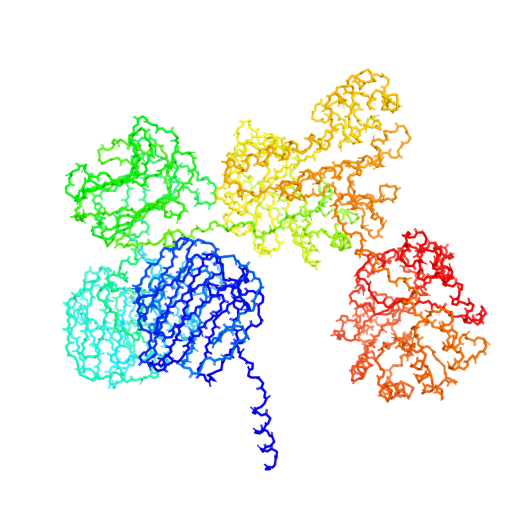4.72 228 PHE A O 1
ATOM 1788 N N . GLY A 1 229 ? -30.149 -7.126 0.814 1.00 35.50 229 GLY A N 1
ATOM 1789 C CA . GLY A 1 229 ? -30.081 -7.524 -0.605 1.00 35.50 229 GLY A CA 1
ATOM 1790 C C . GLY A 1 229 ? -31.261 -8.360 -1.126 1.00 35.50 229 GLY A C 1
ATOM 1791 O O . GLY A 1 229 ? -31.100 -9.109 -2.085 1.00 35.50 229 GLY A O 1
ATOM 1792 N N . VAL A 1 230 ? -32.457 -8.225 -0.537 1.00 35.94 230 VAL A N 1
ATOM 1793 C CA . VAL A 1 230 ? -33.658 -9.008 -0.919 1.00 35.94 230 VAL A CA 1
ATOM 1794 C C . VAL A 1 230 ? -34.494 -8.374 -2.047 1.00 35.94 230 VAL A C 1
ATOM 1796 O O . VAL A 1 230 ? -35.501 -8.938 -2.458 1.00 35.94 230 VAL A O 1
ATOM 1799 N N . GLY A 1 231 ? -34.092 -7.210 -2.573 1.00 37.53 231 GLY A N 1
ATOM 1800 C CA . GLY A 1 231 ? -34.675 -6.632 -3.795 1.00 37.53 231 GLY A CA 1
ATOM 1801 C C . GLY A 1 231 ? -36.087 -6.028 -3.680 1.00 37.53 231 GLY A C 1
ATOM 1802 O O . GLY A 1 231 ? -36.744 -5.866 -4.703 1.00 37.53 231 GLY A O 1
ATOM 1803 N N . ASN A 1 232 ? -36.569 -5.677 -2.482 1.00 45.97 232 ASN A N 1
ATOM 1804 C CA . ASN A 1 232 ? -37.903 -5.079 -2.305 1.00 45.97 232 ASN A CA 1
ATOM 1805 C C . ASN A 1 232 ? -37.892 -3.561 -2.591 1.00 45.97 232 ASN A C 1
ATOM 1807 O O . ASN A 1 232 ? -37.378 -2.782 -1.791 1.00 45.97 232 ASN A O 1
ATOM 1811 N N . THR A 1 233 ? -38.480 -3.126 -3.707 1.00 45.66 233 THR A N 1
ATOM 1812 C CA . THR A 1 233 ? -38.615 -1.703 -4.080 1.00 45.66 233 THR A CA 1
ATOM 1813 C C . THR A 1 233 ? -39.902 -1.076 -3.525 1.00 45.66 233 THR A C 1
ATOM 1815 O O . THR A 1 233 ? -40.916 -1.759 -3.377 1.00 45.66 233 THR A O 1
ATOM 1818 N N . GLY A 1 234 ? -39.891 0.229 -3.231 1.00 52.97 234 GLY A N 1
ATOM 1819 C CA . GLY A 1 234 ? -41.040 0.940 -2.664 1.00 52.97 234 GLY A CA 1
ATOM 1820 C C . GLY A 1 234 ? -41.235 2.364 -3.194 1.00 52.97 234 GLY A C 1
ATOM 1821 O O . GLY A 1 234 ? -40.368 2.937 -3.849 1.00 52.97 234 GLY A O 1
ATOM 1822 N N . TRP A 1 235 ? -42.401 2.939 -2.898 1.00 53.38 235 TRP A N 1
ATOM 1823 C CA . TRP A 1 235 ? -42.803 4.296 -3.276 1.00 53.38 235 TRP A CA 1
ATOM 1824 C C . TRP A 1 235 ? -43.105 5.131 -2.028 1.00 53.38 235 TRP A C 1
ATOM 1826 O O . TRP A 1 235 ? -43.799 4.680 -1.112 1.00 53.38 235 TRP A O 1
ATOM 1836 N N . LEU A 1 236 ? -42.601 6.367 -2.007 1.00 64.12 236 LEU A N 1
ATOM 1837 C CA . LEU A 1 236 ? -42.803 7.334 -0.927 1.00 64.12 236 LEU A CA 1
ATOM 1838 C C . LEU A 1 236 ? -43.853 8.373 -1.334 1.00 64.12 236 LEU A C 1
ATOM 1840 O O . LEU A 1 236 ? -43.829 8.886 -2.454 1.00 64.12 236 LEU A O 1
ATOM 1844 N N . LYS A 1 237 ? -44.763 8.717 -0.419 1.00 68.50 237 LYS A N 1
ATOM 1845 C CA . LYS A 1 237 ? -45.767 9.767 -0.628 1.00 68.50 237 LYS A CA 1
ATOM 1846 C C . LYS A 1 237 ? -45.850 10.660 0.600 1.00 68.50 237 LYS A C 1
ATOM 1848 O O . LYS A 1 237 ? -46.312 10.212 1.640 1.00 68.50 237 LYS A O 1
ATOM 1853 N N . LYS A 1 238 ? -45.477 11.939 0.461 1.00 67.06 238 LYS A N 1
ATOM 1854 C CA . LYS A 1 238 ? -45.639 12.981 1.501 1.00 67.06 238 LYS A CA 1
ATOM 1855 C C . LYS A 1 238 ? -45.020 12.626 2.872 1.00 67.06 238 LYS A C 1
ATOM 1857 O O . LYS A 1 238 ? -45.565 13.012 3.903 1.00 67.06 238 LYS A O 1
ATOM 1862 N N . VAL A 1 239 ? -43.920 11.875 2.883 1.00 70.81 239 VAL A N 1
ATOM 1863 C CA . VAL A 1 239 ? -43.141 11.573 4.094 1.00 70.81 239 VAL A CA 1
ATOM 1864 C C . VAL A 1 239 ? -41.984 12.561 4.181 1.00 70.81 239 VAL A C 1
ATOM 1866 O O . VAL A 1 239 ? -41.269 12.736 3.196 1.00 70.81 239 VAL A O 1
ATOM 1869 N N . ASP A 1 240 ? -41.806 13.179 5.346 1.00 72.69 240 ASP A N 1
ATOM 1870 C CA . ASP A 1 240 ? -40.687 14.081 5.633 1.00 72.69 240 ASP A CA 1
ATOM 1871 C C . ASP A 1 240 ? -39.619 13.329 6.430 1.00 72.69 240 ASP A C 1
ATOM 1873 O O . ASP A 1 240 ? -39.953 12.599 7.361 1.00 72.69 240 ASP A O 1
ATOM 1877 N N . TRP A 1 241 ? -38.339 13.526 6.125 1.00 68.12 241 TRP A N 1
ATOM 1878 C CA . TRP A 1 241 ? -37.258 13.052 6.991 1.00 68.12 241 TRP A CA 1
ATOM 1879 C C . TRP A 1 241 ? -37.034 14.073 8.102 1.00 68.12 241 TRP A C 1
ATOM 1881 O O . TRP A 1 241 ? -36.670 15.217 7.841 1.00 68.12 241 TRP A O 1
ATOM 1891 N N . VAL A 1 242 ? -37.314 13.672 9.339 1.00 63.81 242 VAL A N 1
ATOM 1892 C CA . VAL A 1 242 ? -37.244 14.544 10.514 1.00 63.81 242 VAL A CA 1
ATOM 1893 C C . VAL A 1 242 ? -35.994 14.194 11.294 1.00 63.81 242 VAL A C 1
ATOM 1895 O O . VAL A 1 242 ? -35.829 13.051 11.699 1.00 63.81 242 VAL A O 1
ATOM 1898 N N . GLU A 1 243 ? -35.129 15.169 11.529 1.00 57.72 243 GLU A N 1
ATOM 1899 C CA . GLU A 1 243 ? -33.999 14.997 12.435 1.00 57.72 243 GLU A CA 1
ATOM 1900 C C . GLU A 1 243 ? -34.517 14.777 13.866 1.00 57.72 243 GLU A C 1
ATOM 1902 O O . GLU A 1 243 ? -35.265 15.595 14.410 1.00 57.72 243 GLU A O 1
ATOM 1907 N N . ASP A 1 244 ? -34.169 13.638 14.459 1.00 62.34 244 ASP A N 1
ATOM 1908 C CA . ASP A 1 244 ? -34.509 13.279 15.826 1.00 62.34 244 ASP A CA 1
ATOM 1909 C C . ASP A 1 244 ? -33.233 13.026 16.647 1.00 62.34 244 ASP A C 1
ATOM 1911 O O . ASP A 1 244 ? -32.431 12.158 16.294 1.00 62.34 244 ASP A O 1
ATOM 1915 N N . PRO A 1 245 ? -33.068 13.718 17.787 1.00 48.03 245 PRO A N 1
ATOM 1916 C CA . PRO A 1 245 ? -31.886 13.601 18.638 1.00 48.03 245 PRO A CA 1
ATOM 1917 C C . PRO A 1 245 ? -31.558 12.189 19.151 1.00 48.03 245 PRO A C 1
ATOM 1919 O O . PRO A 1 245 ? -30.441 11.963 19.595 1.00 48.03 245 PRO A O 1
ATOM 1922 N N . ARG A 1 246 ? -32.513 11.247 19.141 1.00 54.91 246 ARG A N 1
ATOM 1923 C CA . ARG A 1 246 ? -32.304 9.873 19.626 1.00 54.91 246 ARG A CA 1
ATOM 1924 C C . ARG A 1 246 ? -31.964 8.879 18.511 1.00 54.91 246 ARG A C 1
ATOM 1926 O O . ARG A 1 246 ? -31.393 7.824 18.783 1.00 54.91 246 ARG A O 1
ATOM 1933 N N . PHE A 1 247 ? -32.374 9.161 17.275 1.00 53.56 247 PHE A N 1
ATOM 1934 C CA . PHE A 1 247 ? -32.345 8.190 16.174 1.00 53.56 247 PHE A CA 1
ATOM 1935 C C . PHE A 1 247 ? -31.723 8.722 14.875 1.00 53.56 247 PHE A C 1
ATOM 1937 O O . PHE A 1 247 ? -31.651 7.961 13.913 1.00 53.56 247 PHE A O 1
ATOM 1944 N N . GLY A 1 248 ? -31.268 9.977 14.827 1.00 56.75 248 GLY A N 1
ATOM 1945 C CA . GLY A 1 248 ? -30.857 10.625 13.580 1.00 56.75 248 GLY A CA 1
ATOM 1946 C C . GLY A 1 248 ? -32.073 11.007 12.731 1.00 56.75 248 GLY A C 1
ATOM 1947 O O . GLY A 1 248 ? -33.114 11.379 13.267 1.00 56.75 248 GLY A O 1
ATOM 1948 N N . PHE A 1 249 ? -31.981 10.920 11.403 1.00 54.66 249 PHE A N 1
ATOM 1949 C CA . PHE A 1 249 ? -33.112 11.234 10.519 1.00 54.66 249 PHE A CA 1
ATOM 1950 C C . PHE A 1 249 ? -34.161 10.120 10.527 1.00 54.66 249 PHE A C 1
ATOM 1952 O O . PHE A 1 249 ? -33.898 9.044 10.019 1.00 54.66 249 PHE A O 1
ATOM 1959 N N . VAL A 1 250 ? -35.368 10.384 11.029 1.00 63.78 250 VAL A N 1
ATOM 1960 C CA . VAL A 1 250 ? -36.480 9.419 11.101 1.00 63.78 250 VAL A CA 1
ATOM 1961 C C . VAL A 1 250 ? -37.583 9.712 10.084 1.00 63.78 250 VAL A C 1
ATOM 1963 O O . VAL A 1 250 ? -37.771 10.853 9.658 1.00 63.78 250 VAL A O 1
ATOM 1966 N N . ALA A 1 251 ? -38.394 8.707 9.747 1.00 73.88 251 ALA A N 1
ATOM 1967 C CA . ALA A 1 251 ? -39.543 8.895 8.862 1.00 73.88 251 ALA A CA 1
ATOM 1968 C C . ALA A 1 251 ? -40.689 9.629 9.581 1.00 73.88 251 ALA A C 1
ATOM 1970 O O . ALA A 1 251 ? -41.260 9.136 10.558 1.00 73.88 251 ALA A O 1
ATOM 1971 N N . GLY A 1 252 ? -41.036 10.816 9.090 1.00 81.94 252 GLY A N 1
ATOM 1972 C CA . GLY A 1 252 ? -42.111 11.675 9.572 1.00 81.94 252 GLY A CA 1
ATOM 1973 C C . GLY A 1 252 ? -43.364 11.597 8.706 1.00 81.94 252 GLY A C 1
ATOM 1974 O O . GLY A 1 252 ? -43.386 12.014 7.551 1.00 81.94 252 GLY A O 1
ATOM 1975 N N . PHE A 1 253 ? -44.460 11.146 9.307 1.00 85.44 253 PHE A N 1
ATOM 1976 C CA . PHE A 1 253 ? -45.786 11.035 8.697 1.00 85.44 253 PHE A CA 1
ATOM 1977 C C . PHE A 1 253 ? -46.660 12.225 9.103 1.00 85.44 253 PHE A C 1
ATOM 1979 O O . PHE A 1 253 ? -47.774 12.085 9.598 1.00 85.44 253 PHE A O 1
ATOM 1986 N N . ASN A 1 254 ? -46.122 13.437 8.990 1.00 79.69 254 ASN A N 1
ATOM 1987 C CA . ASN A 1 254 ? -46.756 14.628 9.562 1.00 79.69 254 ASN A CA 1
ATOM 1988 C C . ASN A 1 254 ? -47.764 15.306 8.622 1.00 79.69 254 ASN A C 1
ATOM 1990 O O . ASN A 1 254 ? -48.532 16.159 9.074 1.00 79.69 254 ASN A O 1
ATOM 1994 N N . MET A 1 255 ? -47.798 14.908 7.347 1.00 77.38 255 MET A N 1
ATOM 1995 C CA . MET A 1 255 ? -48.717 15.429 6.337 1.00 77.38 255 MET A CA 1
ATOM 1996 C C . MET A 1 255 ? -49.923 14.499 6.103 1.00 77.38 255 MET A C 1
ATOM 1998 O O . MET A 1 255 ? -49.775 13.276 6.109 1.00 77.38 255 MET A O 1
ATOM 2002 N N . PRO A 1 256 ? -51.128 15.036 5.822 1.00 74.88 256 PRO A N 1
ATOM 2003 C CA . PRO A 1 256 ? -52.280 14.214 5.457 1.00 74.88 256 PRO A CA 1
ATOM 2004 C C . PRO A 1 256 ? -52.015 13.337 4.222 1.00 74.88 256 PRO A C 1
ATOM 2006 O O . PRO A 1 256 ? -51.688 13.836 3.134 1.00 74.88 256 PRO A O 1
ATOM 2009 N N . GLY A 1 257 ? -52.208 12.025 4.384 1.00 73.38 257 GLY A N 1
ATOM 2010 C CA . GLY A 1 257 ? -51.946 11.027 3.345 1.00 73.38 257 GLY A CA 1
ATOM 2011 C C . GLY A 1 257 ? -50.470 10.657 3.179 1.00 73.38 257 GLY A C 1
ATOM 2012 O O . GLY A 1 257 ? -50.113 10.175 2.103 1.00 73.38 257 GLY A O 1
ATOM 2013 N N . ALA A 1 258 ? -49.629 10.920 4.188 1.00 80.00 258 ALA A N 1
ATOM 2014 C CA . ALA A 1 258 ? -48.243 10.465 4.236 1.00 80.00 258 ALA A CA 1
ATOM 2015 C C . ALA A 1 258 ? -48.169 8.939 4.380 1.00 80.00 258 ALA A C 1
ATOM 2017 O O . ALA A 1 258 ? -48.745 8.392 5.320 1.00 80.00 258 ALA A O 1
ATOM 2018 N N . ASN A 1 259 ? -47.467 8.255 3.473 1.00 80.62 259 ASN A N 1
ATOM 2019 C CA . ASN A 1 259 ? -47.190 6.825 3.597 1.00 80.62 259 ASN A CA 1
ATOM 2020 C C . ASN A 1 259 ? -45.940 6.367 2.831 1.00 80.62 259 ASN A C 1
ATOM 2022 O O . ASN A 1 259 ? -45.440 7.048 1.932 1.00 80.62 259 ASN A O 1
ATOM 2026 N N . ILE A 1 260 ? -45.449 5.189 3.218 1.00 79.25 260 ILE A N 1
ATOM 2027 C CA . ILE A 1 260 ? -44.399 4.432 2.528 1.00 79.25 260 ILE A CA 1
ATOM 2028 C C . ILE A 1 260 ? -45.017 3.105 2.101 1.00 79.25 260 ILE A C 1
ATOM 2030 O O . ILE A 1 260 ? -45.469 2.360 2.966 1.00 79.25 260 ILE A O 1
ATOM 2034 N N . LYS A 1 261 ? -45.034 2.787 0.805 1.00 77.81 261 LYS A N 1
ATOM 2035 C CA . LYS A 1 261 ? -45.538 1.503 0.295 1.00 77.81 261 LYS A CA 1
ATOM 2036 C C . LYS A 1 261 ? -44.384 0.675 -0.259 1.00 77.81 261 LYS A C 1
ATOM 2038 O O . LYS A 1 261 ? -43.668 1.154 -1.130 1.00 77.81 261 LYS A O 1
ATOM 2043 N N . ILE A 1 262 ? -44.211 -0.544 0.238 1.00 72.25 262 ILE A N 1
ATOM 2044 C CA . ILE A 1 262 ? -43.131 -1.464 -0.134 1.00 72.25 262 ILE A CA 1
ATOM 2045 C C . ILE A 1 262 ? -43.736 -2.728 -0.736 1.00 72.25 262 ILE A C 1
ATOM 2047 O O . ILE A 1 262 ? -44.644 -3.323 -0.149 1.00 72.25 262 ILE A O 1
ATOM 2051 N N . ASP A 1 263 ? -43.222 -3.163 -1.883 1.00 67.50 263 ASP A N 1
ATOM 2052 C CA . ASP A 1 263 ? -43.604 -4.448 -2.460 1.00 67.50 263 ASP A CA 1
ATOM 2053 C C . ASP A 1 263 ? -42.959 -5.580 -1.658 1.00 67.50 263 ASP A C 1
ATOM 2055 O O . ASP A 1 263 ? -41.753 -5.598 -1.432 1.00 67.50 263 ASP A O 1
ATOM 2059 N N . THR A 1 264 ? -43.783 -6.494 -1.134 1.00 64.12 264 THR A N 1
ATOM 2060 C CA . THR A 1 264 ? -43.340 -7.496 -0.150 1.00 64.12 264 THR A CA 1
ATOM 2061 C C . THR A 1 264 ? -43.848 -8.883 -0.525 1.00 64.12 264 THR A C 1
ATOM 2063 O O . THR A 1 264 ? -44.731 -9.435 0.129 1.00 64.12 264 THR A O 1
ATOM 2066 N N . THR A 1 265 ? -43.285 -9.470 -1.582 1.00 58.62 265 THR A N 1
ATOM 2067 C CA . THR A 1 265 ? -43.662 -10.827 -2.023 1.00 58.62 265 THR A CA 1
ATOM 2068 C C . THR A 1 265 ? -43.186 -11.931 -1.071 1.00 58.62 265 THR A C 1
ATOM 2070 O O . THR A 1 265 ? -43.658 -13.054 -1.192 1.00 58.62 265 THR A O 1
ATOM 2073 N N . ASN A 1 266 ? -42.289 -11.620 -0.120 1.00 61.00 266 ASN A N 1
ATOM 2074 C CA . ASN A 1 266 ? -41.623 -12.604 0.748 1.00 61.00 266 ASN A CA 1
ATOM 2075 C C . ASN A 1 266 ? -41.836 -12.374 2.265 1.00 61.00 266 ASN A C 1
ATOM 2077 O O . ASN A 1 266 ? -41.191 -13.035 3.078 1.00 61.00 266 ASN A O 1
ATOM 2081 N N . ILE A 1 267 ? -42.705 -11.436 2.677 1.00 64.38 267 ILE A N 1
ATOM 2082 C CA . ILE A 1 267 ? -42.978 -11.153 4.103 1.00 64.38 267 ILE A CA 1
ATOM 2083 C C . ILE A 1 267 ? -44.326 -11.751 4.504 1.00 64.38 267 ILE A C 1
ATOM 2085 O O . ILE A 1 267 ? -45.349 -11.063 4.512 1.00 64.38 267 ILE A O 1
ATOM 2089 N N . ASP A 1 268 ? -44.305 -13.030 4.872 1.00 71.25 268 ASP A N 1
ATOM 2090 C CA . ASP A 1 268 ? -45.488 -13.774 5.301 1.00 71.25 268 ASP A CA 1
ATOM 2091 C C . ASP A 1 268 ? -45.449 -14.042 6.806 1.00 71.25 268 ASP A C 1
ATOM 2093 O O . ASP A 1 268 ? -44.690 -14.883 7.298 1.00 71.25 268 ASP A O 1
ATOM 2097 N N . LEU A 1 269 ? -46.298 -13.336 7.556 1.00 72.81 269 LEU A N 1
ATOM 2098 C CA . LEU A 1 269 ? -46.509 -13.643 8.967 1.00 72.81 269 LEU A CA 1
ATOM 2099 C C . LEU A 1 269 ? -47.352 -14.912 9.061 1.00 72.81 269 LEU A C 1
ATOM 2101 O O . LEU A 1 269 ? -48.455 -14.952 8.533 1.00 72.81 269 LEU A O 1
ATOM 2105 N N . LYS A 1 270 ? -46.839 -15.949 9.727 1.00 75.50 270 LYS A N 1
ATOM 2106 C CA . LYS A 1 270 ? -47.609 -17.161 10.058 1.00 75.50 270 LYS A CA 1
ATOM 2107 C C . LYS A 1 270 ? -48.167 -17.036 11.481 1.00 75.50 270 LYS A C 1
ATOM 2109 O O . LYS A 1 270 ? -48.473 -15.946 11.948 1.00 75.50 270 LYS A O 1
ATOM 2114 N N . ASN A 1 271 ? -48.303 -18.140 12.211 1.00 76.94 271 ASN A N 1
ATOM 2115 C CA . ASN A 1 271 ? -48.684 -18.132 13.631 1.00 76.94 271 ASN A CA 1
ATOM 2116 C C . ASN A 1 271 ? -47.508 -17.837 14.590 1.00 76.94 271 ASN A C 1
ATOM 2118 O O . ASN A 1 271 ? -47.711 -17.743 15.798 1.00 76.94 271 ASN A O 1
ATOM 2122 N N . ARG A 1 272 ? -46.280 -17.671 14.079 1.00 81.44 272 ARG A N 1
ATOM 2123 C CA . ARG A 1 272 ? -45.103 -17.271 14.864 1.00 81.44 272 ARG A CA 1
ATOM 2124 C C . ARG A 1 272 ? -44.445 -16.059 14.221 1.00 81.44 272 ARG A C 1
ATOM 2126 O O . ARG A 1 272 ? -43.980 -16.158 13.092 1.00 81.44 272 ARG A O 1
ATOM 2133 N N . PHE A 1 273 ? -44.417 -14.927 14.917 1.00 84.75 273 PHE A N 1
ATOM 2134 C CA . PHE A 1 273 ? -43.784 -13.706 14.410 1.00 84.75 273 PHE A CA 1
ATOM 2135 C C . PHE A 1 273 ? -43.470 -12.703 15.517 1.00 84.75 273 PHE A C 1
ATOM 2137 O O . PHE A 1 273 ? -44.008 -12.794 16.619 1.00 84.75 273 PHE A O 1
ATOM 2144 N N . THR A 1 274 ? -42.635 -11.715 15.200 1.00 87.06 274 THR A N 1
ATOM 2145 C CA . THR A 1 274 ? -42.459 -10.508 16.013 1.00 87.06 274 THR A CA 1
ATOM 2146 C C . THR A 1 274 ? -42.372 -9.287 15.116 1.00 87.06 274 THR A C 1
ATOM 2148 O O . THR A 1 274 ? -41.635 -9.308 14.138 1.00 87.06 274 THR A O 1
ATOM 2151 N N . ILE A 1 275 ? -43.088 -8.221 15.459 1.00 88.12 275 ILE A N 1
ATOM 2152 C CA . ILE A 1 275 ? -42.952 -6.907 14.827 1.00 88.12 275 ILE A CA 1
ATOM 2153 C C . ILE A 1 275 ? -42.510 -5.920 15.902 1.00 88.12 275 ILE A C 1
ATOM 2155 O O . ILE A 1 275 ? -43.163 -5.827 16.941 1.00 88.12 275 ILE A O 1
ATOM 2159 N N . ALA A 1 276 ? -41.415 -5.204 15.666 1.00 86.00 276 ALA A N 1
ATOM 2160 C CA . ALA A 1 276 ? -40.870 -4.205 16.577 1.00 86.00 276 ALA A CA 1
ATOM 2161 C C . ALA A 1 276 ? -40.675 -2.868 15.859 1.00 86.00 276 ALA A C 1
ATOM 2163 O O . ALA A 1 276 ? -40.260 -2.855 14.703 1.00 86.00 276 ALA A O 1
ATOM 2164 N N . CYS A 1 277 ? -40.965 -1.751 16.522 1.00 86.56 277 CYS A N 1
ATOM 2165 C CA . CYS A 1 277 ? -40.586 -0.427 16.032 1.00 86.56 277 CYS A CA 1
ATOM 2166 C C . CYS A 1 277 ? -40.481 0.601 17.158 1.00 86.56 277 CYS A C 1
ATOM 2168 O O . CYS A 1 277 ? -41.081 0.452 18.228 1.00 86.56 277 CYS A O 1
ATOM 2170 N N . TRP A 1 278 ? -39.741 1.675 16.889 1.00 86.62 278 TRP A N 1
ATOM 2171 C CA . TRP A 1 278 ? -39.833 2.913 17.649 1.00 86.62 278 TRP A CA 1
ATOM 2172 C C . TRP A 1 278 ? -40.914 3.803 17.044 1.00 86.62 278 TRP A C 1
ATOM 2174 O O . TRP A 1 278 ? -40.954 4.013 15.829 1.00 86.62 278 TRP A O 1
ATOM 2184 N N . ILE A 1 279 ? -41.791 4.332 17.896 1.00 90.06 279 ILE A N 1
ATOM 2185 C CA . ILE A 1 279 ? -42.916 5.185 17.509 1.00 90.06 279 ILE A CA 1
ATOM 2186 C C . ILE A 1 279 ? -43.005 6.430 18.390 1.00 90.06 279 ILE A C 1
ATOM 2188 O O . ILE A 1 279 ? -42.900 6.343 19.612 1.00 90.06 279 ILE A O 1
ATOM 2192 N N . LYS A 1 280 ? -43.264 7.580 17.762 1.00 89.94 280 LYS A N 1
ATOM 2193 C CA . LYS A 1 280 ? -43.614 8.845 18.419 1.00 89.94 280 LYS A CA 1
ATOM 2194 C C . LYS A 1 280 ? -44.870 9.407 17.775 1.00 89.94 280 LYS A C 1
ATOM 2196 O O . LYS A 1 280 ? -44.835 9.852 16.633 1.00 89.94 280 LYS A O 1
ATOM 2201 N N . SER A 1 281 ? -46.001 9.356 18.472 1.00 88.50 281 SER A N 1
ATOM 2202 C CA . SER A 1 281 ? -47.282 9.785 17.899 1.00 88.50 281 SER A CA 1
ATOM 2203 C C . SER A 1 281 ? -47.549 11.275 18.147 1.00 88.50 281 SER A C 1
ATOM 2205 O O . SER A 1 281 ? -47.213 11.805 19.203 1.00 88.50 281 SER A O 1
ATOM 2207 N N . LYS A 1 282 ? -48.143 11.977 17.177 1.00 81.00 282 LYS A N 1
ATOM 2208 C CA . LYS A 1 282 ? -48.458 13.406 17.283 1.00 81.00 282 LYS A CA 1
ATOM 2209 C C . LYS A 1 282 ? -49.899 13.603 17.763 1.00 81.00 282 LYS A C 1
ATOM 2211 O O . LYS A 1 282 ? -50.857 13.273 17.066 1.00 81.00 282 LYS A O 1
ATOM 2216 N N . GLY A 1 283 ? -50.059 14.205 18.942 1.00 69.38 283 GLY A N 1
ATOM 2217 C CA . GLY A 1 283 ? -51.366 14.543 19.517 1.00 69.38 283 GLY A CA 1
ATOM 2218 C C . GLY A 1 283 ? -52.143 13.345 20.084 1.00 69.38 283 GLY A C 1
ATOM 2219 O O . GLY A 1 283 ? -51.644 12.229 20.185 1.00 69.38 283 GLY A O 1
ATOM 2220 N N . LYS A 1 284 ? -53.404 13.574 20.481 1.00 64.44 284 LYS A N 1
ATOM 2221 C CA . LYS A 1 284 ? -54.209 12.574 21.214 1.00 64.44 284 LYS A CA 1
ATOM 2222 C C . LYS A 1 284 ? -54.632 11.346 20.387 1.00 64.44 284 LYS A C 1
ATOM 2224 O O . LYS A 1 284 ? -55.146 10.404 20.982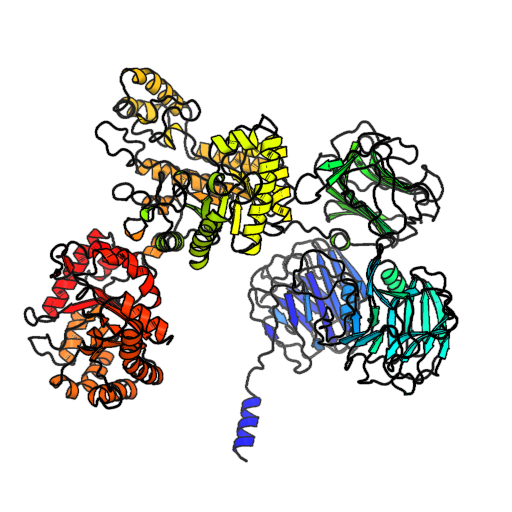 1.00 64.44 284 LYS A O 1
ATOM 2229 N N . ASN A 1 285 ? -54.461 11.360 19.058 1.00 68.25 285 ASN A N 1
ATOM 2230 C CA . ASN A 1 285 ? -54.915 10.305 18.136 1.00 68.25 285 ASN A CA 1
ATOM 2231 C C . ASN A 1 285 ? -56.354 9.833 18.431 1.00 68.25 285 ASN A C 1
ATOM 2233 O O . ASN A 1 285 ? -56.615 8.651 18.637 1.00 68.25 285 ASN A O 1
ATOM 2237 N N . THR A 1 286 ? -57.302 10.778 18.492 1.00 70.00 286 THR A N 1
ATOM 2238 C CA . THR A 1 286 ? -58.712 10.526 18.864 1.00 70.00 286 THR A CA 1
ATOM 2239 C C . THR A 1 286 ? -59.506 9.748 17.812 1.00 70.00 286 THR A C 1
ATOM 2241 O O . THR A 1 286 ? -60.629 9.330 18.081 1.00 70.00 286 THR A O 1
ATOM 2244 N N . LYS A 1 287 ? -58.930 9.546 16.624 1.00 77.38 287 LYS A N 1
ATOM 2245 C CA . LYS A 1 287 ? -59.469 8.737 15.527 1.00 77.38 287 LYS A CA 1
ATOM 2246 C C . LYS A 1 287 ? -58.530 7.561 15.255 1.00 77.38 287 LYS A C 1
ATOM 2248 O O . LYS A 1 287 ? -57.359 7.612 15.623 1.00 77.38 287 LYS A O 1
ATOM 2253 N N . ARG A 1 288 ? -59.049 6.519 14.601 1.00 87.50 288 ARG A N 1
ATOM 2254 C CA . ARG A 1 288 ? -58.258 5.371 14.139 1.00 87.50 288 ARG A CA 1
ATOM 2255 C C . ARG A 1 288 ? -57.136 5.836 13.203 1.00 87.50 288 ARG A C 1
ATOM 2257 O O . ARG A 1 288 ? -57.402 6.589 12.267 1.00 87.50 288 ARG A O 1
ATOM 2264 N N . SER A 1 289 ? -55.918 5.356 13.431 1.00 89.56 289 SER A N 1
ATOM 2265 C CA . SER A 1 289 ? -54.776 5.546 12.535 1.00 89.56 289 SER A CA 1
ATOM 2266 C C . SER A 1 289 ? -53.932 4.276 12.417 1.00 89.56 289 SER A C 1
ATOM 2268 O O . SER A 1 289 ? -53.903 3.452 13.331 1.00 89.56 289 SER A O 1
ATOM 2270 N N . VAL A 1 290 ? -53.280 4.086 11.272 1.00 90.94 290 VAL A N 1
ATOM 2271 C CA . VAL A 1 290 ? -52.558 2.854 10.928 1.00 90.94 290 VAL A CA 1
ATOM 2272 C C . VAL A 1 290 ? -51.062 3.130 10.852 1.00 90.94 290 VAL A C 1
ATOM 2274 O O . VAL A 1 290 ? -50.611 3.945 10.053 1.00 90.94 290 VAL A O 1
ATOM 2277 N N . ILE A 1 291 ? -50.296 2.427 11.686 1.00 91.19 291 ILE A N 1
ATOM 2278 C CA . ILE A 1 291 ? -48.833 2.520 11.756 1.00 91.19 291 ILE A CA 1
ATOM 2279 C C . ILE A 1 291 ? -48.207 1.693 10.631 1.00 91.19 291 ILE A C 1
ATOM 2281 O O . ILE A 1 291 ? -47.305 2.157 9.936 1.00 91.19 291 ILE A O 1
ATOM 2285 N N . LEU A 1 292 ? -48.705 0.470 10.458 1.00 90.56 292 LEU A N 1
ATOM 2286 C CA . LEU A 1 292 ? -48.232 -0.515 9.491 1.00 90.56 292 LEU A CA 1
ATOM 2287 C C . LEU A 1 292 ? -49.426 -1.356 9.041 1.00 90.56 292 LEU A C 1
ATOM 2289 O O . LEU A 1 292 ? -50.232 -1.759 9.877 1.00 90.56 292 LEU A O 1
ATOM 2293 N N . SER A 1 293 ? -49.539 -1.647 7.749 1.00 89.62 293 SER A N 1
ATOM 2294 C CA . SER A 1 293 ? -50.510 -2.600 7.204 1.00 89.62 293 SER A CA 1
ATOM 2295 C C . SER A 1 293 ? -49.908 -3.463 6.099 1.00 89.62 293 SER A C 1
ATOM 2297 O O . SER A 1 293 ? -49.009 -3.027 5.388 1.00 89.62 293 SER A O 1
ATOM 2299 N N . LYS A 1 294 ? -50.415 -4.684 5.937 1.00 85.31 294 LYS A N 1
ATOM 2300 C CA . LYS A 1 294 ? -50.239 -5.510 4.737 1.00 85.31 294 LYS A CA 1
ATOM 2301 C C . LYS A 1 294 ? -51.634 -5.873 4.230 1.00 85.31 294 LYS A C 1
ATOM 2303 O O . LYS A 1 294 ? -52.414 -6.473 4.973 1.00 85.31 294 LYS A O 1
ATOM 2308 N N . GLY A 1 295 ? -51.951 -5.446 3.007 1.00 78.38 295 GLY A N 1
ATOM 2309 C CA . GLY A 1 295 ? -53.302 -5.522 2.435 1.00 78.38 295 GLY A CA 1
ATOM 2310 C C . GLY A 1 295 ? -54.314 -4.531 3.031 1.00 78.38 295 GLY A C 1
ATOM 2311 O O . GLY A 1 295 ? -53.989 -3.710 3.890 1.00 78.38 295 GLY A O 1
ATOM 2312 N N . ASP A 1 296 ? -55.576 -4.641 2.604 1.00 67.38 296 ASP A N 1
ATOM 2313 C CA . ASP A 1 296 ? -56.657 -3.690 2.940 1.00 67.38 296 ASP A CA 1
ATOM 2314 C C . ASP A 1 296 ? -57.489 -4.094 4.178 1.00 67.38 296 ASP A C 1
ATOM 2316 O O . ASP A 1 296 ? -58.653 -3.714 4.319 1.00 67.38 296 ASP A O 1
ATOM 2320 N N . ALA A 1 297 ? -56.904 -4.885 5.087 1.00 60.03 297 ALA A N 1
ATOM 2321 C CA . ALA A 1 297 ? -57.512 -5.352 6.345 1.00 60.03 297 ALA A CA 1
ATOM 2322 C C . ALA A 1 297 ? -58.834 -6.147 6.201 1.00 60.03 297 ALA A C 1
ATOM 2324 O O . ALA A 1 297 ? -59.593 -6.270 7.163 1.00 60.03 297 ALA A O 1
ATOM 2325 N N . LYS A 1 298 ? -59.124 -6.697 5.013 1.00 65.31 298 LYS A N 1
ATOM 2326 C CA . LYS A 1 298 ? -60.404 -7.363 4.693 1.00 65.31 298 LYS A CA 1
ATOM 2327 C C . LYS A 1 298 ? -60.281 -8.854 4.336 1.00 65.31 298 LYS A C 1
ATOM 2329 O O . LYS A 1 298 ? -61.308 -9.497 4.140 1.00 65.31 298 LYS A O 1
ATOM 2334 N N . GLY A 1 299 ? -59.068 -9.416 4.289 1.00 72.69 299 GLY A N 1
ATOM 2335 C CA . GLY A 1 299 ? -58.813 -10.819 3.926 1.00 72.69 299 GLY A CA 1
ATOM 2336 C C . GLY A 1 299 ? -58.065 -11.627 4.994 1.00 72.69 299 GLY A C 1
ATOM 2337 O O . GLY A 1 299 ? -57.512 -11.074 5.943 1.00 72.69 299 GLY A O 1
ATOM 2338 N N . SER A 1 300 ? -58.010 -12.954 4.824 1.00 76.75 300 SER A N 1
ATOM 2339 C CA . SER A 1 300 ? -57.305 -13.890 5.725 1.00 76.75 300 SER A CA 1
ATOM 2340 C C . SER A 1 300 ? -55.775 -13.746 5.718 1.00 76.75 300 SER A C 1
ATOM 2342 O O . SER A 1 300 ? -55.085 -14.361 6.529 1.00 76.75 300 SER A O 1
ATOM 2344 N N . SER A 1 301 ? -55.238 -12.949 4.802 1.00 78.88 301 SER A N 1
ATOM 2345 C CA . SER A 1 301 ? -53.818 -12.623 4.696 1.00 78.88 301 SER A CA 1
ATOM 2346 C C . SER A 1 301 ? -53.471 -11.207 5.159 1.00 78.88 301 SER A C 1
ATOM 2348 O O . SER A 1 301 ? -52.294 -10.865 5.249 1.00 78.88 301 SER A O 1
ATOM 2350 N N . SER A 1 302 ? -54.474 -10.368 5.435 1.00 85.50 302 SER A N 1
ATOM 2351 C CA . SER A 1 302 ? -54.245 -8.972 5.798 1.00 85.50 302 SER A CA 1
ATOM 2352 C C . SER A 1 302 ? -53.976 -8.821 7.294 1.00 85.50 302 SER A C 1
ATOM 2354 O O . SER A 1 302 ? -54.599 -9.490 8.121 1.00 85.50 302 SER A O 1
ATOM 2356 N N . PHE A 1 303 ? -53.102 -7.887 7.656 1.00 89.25 303 PHE A N 1
ATOM 2357 C CA . PHE A 1 303 ? -52.923 -7.467 9.045 1.00 89.25 303 PHE A CA 1
ATOM 2358 C C . PHE A 1 303 ? -52.537 -5.991 9.142 1.00 89.25 303 PHE A C 1
ATOM 2360 O O . PHE A 1 303 ? -51.982 -5.419 8.203 1.00 89.25 303 PHE A O 1
ATOM 2367 N N . SER A 1 304 ? -52.798 -5.376 10.291 1.00 91.06 304 SER A N 1
ATOM 2368 C CA . SER A 1 304 ? -52.392 -4.004 10.584 1.00 91.06 304 SER A CA 1
ATOM 2369 C C . SER A 1 304 ? -52.046 -3.793 12.055 1.00 91.06 304 SER A C 1
ATOM 2371 O O . SER A 1 304 ? -52.588 -4.426 12.963 1.00 91.06 304 SER A O 1
ATOM 2373 N N . ILE A 1 305 ? -51.125 -2.862 12.287 1.00 92.94 305 ILE A N 1
ATOM 2374 C CA . ILE A 1 305 ? -50.813 -2.292 13.594 1.00 92.94 305 ILE A CA 1
ATOM 2375 C C . ILE A 1 305 ? -51.428 -0.901 13.631 1.00 92.94 305 ILE A C 1
ATOM 2377 O O . ILE A 1 305 ? -51.128 -0.058 12.782 1.00 92.94 305 ILE A O 1
ATOM 2381 N N . GLU A 1 306 ? -52.295 -0.657 14.607 1.00 91.88 306 GLU A N 1
ATOM 2382 C CA . GLU A 1 306 ? -53.138 0.535 14.621 1.00 91.88 306 GLU A CA 1
ATOM 2383 C C . GLU A 1 306 ? -53.145 1.220 15.982 1.00 91.88 306 GLU A C 1
ATOM 2385 O O . GLU A 1 306 ? -52.942 0.591 17.024 1.00 91.88 306 GLU A O 1
ATOM 2390 N N . LEU A 1 307 ? -53.452 2.515 15.961 1.00 90.94 307 LEU A N 1
ATOM 2391 C CA . LEU A 1 307 ? -53.861 3.280 17.127 1.00 90.94 307 LEU A CA 1
ATOM 2392 C C . LEU A 1 307 ? -55.357 3.566 17.026 1.00 90.94 307 LEU A C 1
ATOM 2394 O O . LEU A 1 307 ? -55.815 4.184 16.068 1.00 90.94 307 LEU A O 1
ATOM 2398 N N . ASN A 1 308 ? -56.121 3.165 18.037 1.00 87.81 308 ASN A N 1
ATOM 2399 C CA . ASN A 1 308 ? -57.522 3.544 18.180 1.00 87.81 308 ASN A CA 1
ATOM 2400 C C . ASN A 1 308 ? -57.695 4.350 19.468 1.00 87.81 308 ASN A C 1
ATOM 2402 O O . ASN A 1 308 ? -57.418 3.842 20.556 1.00 87.81 308 ASN A O 1
ATOM 2406 N N . ALA A 1 309 ? -58.084 5.623 19.351 1.00 85.81 309 ALA A N 1
ATOM 2407 C CA . ALA A 1 309 ? -58.083 6.570 20.471 1.00 85.81 309 ALA A CA 1
ATOM 2408 C C . ALA A 1 309 ? -56.730 6.594 21.229 1.00 85.81 309 ALA A C 1
ATOM 2410 O O . ALA A 1 309 ? -56.684 6.619 22.460 1.00 85.81 309 ALA A O 1
ATOM 2411 N N . GLY A 1 310 ? -55.619 6.509 20.485 1.00 84.50 310 GLY A N 1
ATOM 2412 C CA . GLY A 1 310 ? -54.252 6.468 21.017 1.00 84.50 310 GLY A CA 1
ATOM 2413 C C . GLY A 1 310 ? -53.811 5.136 21.641 1.00 84.50 310 GLY A C 1
ATOM 2414 O O . GLY A 1 310 ? -52.691 5.066 22.149 1.00 84.50 310 GLY A O 1
ATOM 2415 N N . LYS A 1 311 ? -54.650 4.089 21.620 1.00 88.94 311 LYS A N 1
ATOM 2416 C CA . LYS A 1 311 ? -54.310 2.752 22.131 1.00 88.94 311 LYS A CA 1
ATOM 2417 C C . LYS A 1 311 ? -53.848 1.820 21.016 1.00 88.94 311 LYS A C 1
ATOM 2419 O O . LYS A 1 311 ? -54.533 1.696 20.003 1.00 88.94 311 LYS A O 1
ATOM 2424 N N . LEU A 1 312 ? -52.735 1.128 21.246 1.00 91.75 312 LEU A N 1
ATOM 2425 C CA . LEU A 1 312 ? -52.186 0.122 20.342 1.00 91.75 312 LEU A CA 1
ATOM 2426 C C . LEU A 1 312 ? -53.113 -1.095 20.230 1.00 91.75 312 LEU A C 1
ATOM 2428 O O . LEU A 1 312 ? -53.529 -1.672 21.242 1.00 91.75 312 LEU A O 1
ATOM 2432 N N . GLN A 1 313 ? -53.371 -1.517 18.997 1.00 91.56 313 GLN A N 1
ATOM 2433 C CA . GLN A 1 313 ? -54.061 -2.760 18.670 1.00 91.56 313 GLN A CA 1
ATOM 2434 C C . GLN A 1 313 ? -53.408 -3.440 17.463 1.00 91.56 313 GLN A C 1
ATOM 2436 O O . GLN A 1 313 ? -52.823 -2.779 16.603 1.00 91.56 313 GLN A O 1
ATOM 2441 N N . PHE A 1 314 ? -53.529 -4.763 17.404 1.00 92.75 314 PHE A N 1
ATOM 2442 C CA . PHE A 1 314 ? -53.163 -5.562 16.239 1.00 92.75 314 PHE A CA 1
ATOM 2443 C C . PHE A 1 314 ? -54.445 -6.080 15.590 1.00 92.75 314 PHE A C 1
ATOM 2445 O O . PHE A 1 314 ? -55.222 -6.769 16.247 1.00 92.75 314 PHE A O 1
ATOM 2452 N N . CYS A 1 315 ? -54.703 -5.729 14.335 1.00 90.56 315 CYS A N 1
ATOM 2453 C CA . CYS A 1 315 ? -55.849 -6.236 13.590 1.00 90.56 315 CYS A CA 1
ATOM 2454 C C . CYS A 1 315 ? -55.377 -7.312 12.615 1.00 90.56 315 CYS A C 1
ATOM 2456 O O . CYS A 1 315 ? -54.531 -7.054 11.764 1.00 90.56 315 CYS A O 1
ATOM 2458 N N . ALA A 1 316 ? -55.926 -8.515 12.729 1.00 90.12 316 ALA A N 1
ATOM 2459 C CA . ALA A 1 316 ? -55.703 -9.598 11.782 1.00 90.12 316 ALA A CA 1
ATOM 2460 C C . ALA A 1 316 ? -56.992 -10.431 11.690 1.00 90.12 316 ALA A C 1
ATOM 2462 O O . ALA A 1 316 ? -57.299 -11.170 12.632 1.00 90.12 316 ALA A O 1
ATOM 2463 N N . PRO A 1 317 ? -57.772 -10.346 10.591 1.00 88.38 317 PRO A N 1
ATOM 2464 C CA . PRO A 1 317 ? -59.022 -11.096 10.444 1.00 88.38 317 PRO A CA 1
ATOM 2465 C C . PRO A 1 317 ? -58.856 -12.600 10.693 1.00 88.38 317 PRO A C 1
ATOM 2467 O O . PRO A 1 317 ? -59.672 -13.205 11.384 1.00 88.38 317 PRO A O 1
ATOM 2470 N N . ALA A 1 318 ? -57.743 -13.181 10.234 1.00 87.25 318 ALA A N 1
ATOM 2471 C CA . ALA A 1 318 ? -57.423 -14.595 10.432 1.00 87.25 318 ALA A CA 1
ATOM 2472 C C . ALA A 1 318 ? -57.126 -14.998 11.887 1.00 87.25 318 ALA A C 1
ATOM 2474 O O . ALA A 1 318 ? -57.087 -16.189 12.178 1.00 87.25 318 ALA A O 1
ATOM 2475 N N . LEU A 1 319 ? -56.917 -14.033 12.788 1.00 88.12 319 LEU A N 1
ATOM 2476 C CA . LEU A 1 319 ? -56.675 -14.257 14.216 1.00 88.12 319 LEU A CA 1
ATOM 2477 C C . LEU A 1 319 ? -57.864 -13.841 15.102 1.00 88.12 319 LEU A C 1
ATOM 2479 O O . LEU A 1 319 ? -57.733 -13.805 16.326 1.00 88.12 319 LEU A O 1
ATOM 2483 N N . GLY A 1 320 ? -59.020 -13.527 14.503 1.00 85.06 320 GLY A N 1
ATOM 2484 C CA . GLY A 1 320 ? -60.218 -13.073 15.218 1.00 85.06 320 GLY A CA 1
ATOM 2485 C C . GLY A 1 320 ? -60.479 -11.564 15.146 1.00 85.06 320 GLY A C 1
ATOM 2486 O O . GLY A 1 320 ? -61.309 -11.057 15.898 1.00 85.06 320 GLY A O 1
ATOM 2487 N N . GLY A 1 321 ? -59.809 -10.838 14.244 1.00 86.75 321 GLY A N 1
ATOM 2488 C CA . GLY A 1 321 ? -60.045 -9.411 14.009 1.00 86.75 321 GLY A CA 1
ATOM 2489 C C . GLY A 1 321 ? -59.179 -8.517 14.895 1.00 86.75 321 GLY A C 1
ATOM 2490 O O . GLY A 1 321 ? -57.955 -8.577 14.818 1.00 86.75 321 GLY A O 1
ATOM 2491 N N . ASN A 1 322 ? -59.804 -7.651 15.698 1.00 89.12 322 ASN A N 1
ATOM 2492 C CA . ASN A 1 322 ? -59.104 -6.661 16.523 1.00 89.12 322 ASN A CA 1
ATOM 2493 C C . ASN A 1 322 ? -58.614 -7.271 17.842 1.00 89.12 322 ASN A C 1
ATOM 2495 O O . ASN A 1 322 ? -59.418 -7.642 18.695 1.00 89.12 322 ASN A O 1
ATOM 2499 N N . ILE A 1 323 ? -57.298 -7.295 18.039 1.00 91.94 323 ILE A N 1
ATOM 2500 C CA . ILE A 1 323 ? -56.641 -7.792 19.248 1.00 91.94 323 ILE A CA 1
ATOM 2501 C C . ILE A 1 323 ? -56.107 -6.583 20.035 1.00 91.94 323 ILE A C 1
ATOM 2503 O O . ILE A 1 323 ? -55.150 -5.932 19.595 1.00 91.94 323 ILE A O 1
ATOM 2507 N N . PRO A 1 324 ? -56.721 -6.228 21.180 1.00 89.12 324 PRO A N 1
ATOM 2508 C CA . PRO A 1 324 ? -56.361 -5.023 21.913 1.00 89.12 324 PRO A CA 1
ATOM 2509 C C . PRO A 1 324 ? -55.054 -5.215 22.690 1.00 89.12 324 PRO A C 1
ATOM 2511 O O . PRO A 1 324 ? -54.973 -6.034 23.603 1.00 89.12 324 PRO A O 1
ATOM 2514 N N . GLY A 1 325 ? -54.047 -4.392 22.390 1.00 83.12 325 GLY A N 1
ATOM 2515 C CA . GLY A 1 325 ? -52.839 -4.300 23.211 1.00 83.12 325 GLY A CA 1
ATOM 2516 C C . GLY A 1 325 ? -53.047 -3.447 24.464 1.00 83.12 325 GLY A C 1
ATOM 2517 O O . GLY A 1 325 ? -52.360 -3.648 25.464 1.00 83.12 325 GLY A O 1
ATOM 2518 N N . ASN A 1 326 ? -54.009 -2.511 24.419 1.00 80.38 326 ASN A N 1
ATOM 2519 C CA . ASN A 1 326 ? -54.328 -1.537 25.476 1.00 80.38 326 ASN A CA 1
ATOM 2520 C C . ASN A 1 326 ? -53.141 -0.657 25.914 1.00 80.38 326 ASN A C 1
ATOM 2522 O O . ASN A 1 326 ? -53.173 -0.042 26.979 1.00 80.38 326 ASN A O 1
ATOM 2526 N N . VAL A 1 327 ? -52.115 -0.549 25.070 1.00 83.06 327 VAL A N 1
ATOM 2527 C CA . VAL A 1 327 ? -50.940 0.291 25.311 1.00 83.06 327 VAL A CA 1
ATOM 2528 C C . VAL A 1 327 ? -51.235 1.711 24.847 1.00 83.06 327 VAL A C 1
ATOM 2530 O O . VAL A 1 327 ? -51.469 1.928 23.661 1.00 83.06 327 VAL A O 1
ATOM 2533 N N . LEU A 1 328 ? -51.232 2.679 25.763 1.00 86.25 328 LEU A N 1
ATOM 2534 C CA . LEU A 1 328 ? -51.440 4.087 25.426 1.00 86.25 328 LEU A CA 1
ATOM 2535 C C . LEU A 1 328 ? -50.135 4.723 24.909 1.00 86.25 328 LEU A C 1
ATOM 2537 O O . LEU A 1 328 ? -49.084 4.597 25.548 1.00 86.25 328 LEU A O 1
ATOM 2541 N N . LEU A 1 329 ? -50.216 5.389 23.753 1.00 87.00 329 LEU A N 1
ATOM 2542 C CA . LEU A 1 329 ? -49.080 5.975 23.023 1.00 87.00 329 LEU A CA 1
ATOM 2543 C C . LEU A 1 329 ? -49.351 7.436 22.616 1.00 87.00 329 LEU A C 1
ATOM 2545 O O . LEU A 1 329 ? -48.964 7.852 21.530 1.00 87.00 329 LEU A O 1
ATOM 2549 N N . ASN A 1 330 ? -50.080 8.205 23.431 1.00 81.44 330 ASN A N 1
ATOM 2550 C CA . ASN A 1 330 ? -50.590 9.547 23.100 1.00 81.44 330 ASN A CA 1
ATOM 2551 C C . ASN A 1 330 ? -49.893 10.701 23.851 1.00 81.44 330 ASN A C 1
ATOM 2553 O O . ASN A 1 330 ? -50.440 11.800 23.943 1.00 81.44 330 ASN A O 1
ATOM 2557 N N . ASP A 1 331 ? -48.712 10.449 24.407 1.00 80.88 331 ASP A N 1
ATOM 2558 C CA . ASP A 1 331 ? -47.937 11.399 25.214 1.00 80.88 331 ASP A CA 1
ATOM 2559 C C . ASP A 1 331 ? -46.905 12.195 24.398 1.00 80.88 331 ASP A C 1
ATOM 2561 O O . ASP A 1 331 ? -46.176 13.016 24.947 1.00 80.88 331 ASP A O 1
ATOM 2565 N N . SER A 1 332 ? -46.873 11.999 23.075 1.00 81.31 332 SER A N 1
ATOM 2566 C CA . SER A 1 332 ? -45.888 12.601 22.163 1.00 81.31 332 SER A CA 1
ATOM 2567 C C . SER A 1 332 ? -44.427 12.209 22.445 1.00 81.31 332 SER A C 1
ATOM 2569 O O . SER A 1 332 ? -43.510 12.829 21.899 1.00 81.31 332 SER A O 1
ATOM 2571 N N . GLY A 1 333 ? -44.203 11.172 23.261 1.00 82.12 333 GLY A N 1
ATOM 2572 C CA . GLY A 1 333 ? -42.896 10.583 23.538 1.00 82.12 333 GLY A CA 1
ATOM 2573 C C . GLY A 1 333 ? -42.540 9.438 22.586 1.00 82.12 333 GLY A C 1
ATOM 2574 O O . GLY A 1 333 ? -43.401 8.878 21.905 1.00 82.12 333 GLY A O 1
ATOM 2575 N N . TRP A 1 334 ? -41.250 9.094 22.536 1.00 85.19 334 TRP A N 1
ATOM 2576 C CA . TRP A 1 334 ? -40.776 7.883 21.864 1.00 85.19 334 TRP A CA 1
ATOM 2577 C C . TRP A 1 334 ? -41.048 6.652 22.717 1.00 85.19 334 TRP A C 1
ATOM 2579 O O . TRP A 1 334 ? -40.654 6.605 23.883 1.00 85.19 334 TRP A O 1
ATOM 2589 N N . HIS A 1 335 ? -41.613 5.627 22.090 1.00 87.56 335 HIS A N 1
ATOM 2590 C CA . HIS A 1 335 ? -41.803 4.317 22.692 1.00 87.56 335 HIS A CA 1
ATOM 2591 C C . HIS A 1 335 ? -41.313 3.211 21.775 1.00 87.56 335 HIS A C 1
ATOM 2593 O O . HIS A 1 335 ? -41.527 3.266 20.564 1.00 87.56 335 HIS A O 1
ATOM 2599 N N . HIS A 1 336 ? -40.707 2.184 22.360 1.00 88.25 336 HIS A N 1
ATOM 2600 C CA . HIS A 1 336 ? -40.424 0.938 21.663 1.00 88.25 336 HIS A CA 1
ATOM 2601 C C . HIS A 1 336 ? -41.610 0.006 21.842 1.00 88.25 336 HIS A C 1
ATOM 2603 O O . HIS A 1 336 ? -41.924 -0.398 22.965 1.00 88.25 336 HIS A O 1
ATOM 2609 N N . ILE A 1 337 ? -42.276 -0.334 20.746 1.00 92.88 337 ILE A N 1
ATOM 2610 C CA . ILE A 1 337 ? -43.407 -1.255 20.763 1.00 92.88 337 ILE A CA 1
ATOM 2611 C C . ILE A 1 337 ? -43.007 -2.569 20.112 1.00 92.88 337 ILE A C 1
ATOM 2613 O O . ILE A 1 337 ? -42.373 -2.580 19.059 1.00 92.88 337 ILE A O 1
ATOM 2617 N N . VAL A 1 338 ? -43.388 -3.681 20.742 1.00 92.06 338 VAL A N 1
ATOM 2618 C CA . VAL A 1 338 ? -43.185 -5.018 20.176 1.00 92.06 338 VAL A CA 1
ATOM 2619 C C . VAL A 1 338 ? -44.474 -5.817 20.258 1.00 92.06 338 VAL A C 1
ATOM 2621 O O . VAL A 1 338 ? -45.091 -5.904 21.319 1.00 92.06 338 VAL A O 1
ATOM 2624 N N . ILE A 1 339 ? -44.864 -6.419 19.139 1.00 93.81 339 ILE A N 1
ATOM 2625 C CA . ILE A 1 339 ? -45.977 -7.360 19.035 1.00 93.81 339 ILE A CA 1
ATOM 2626 C C . ILE A 1 339 ? -45.376 -8.715 18.681 1.00 93.81 339 ILE A C 1
ATOM 2628 O O . ILE A 1 339 ? -44.868 -8.889 17.576 1.00 93.81 339 ILE A O 1
ATOM 2632 N N . ALA A 1 340 ? -45.408 -9.661 19.615 1.00 91.38 340 ALA A N 1
ATOM 2633 C CA . ALA A 1 340 ? -44.854 -11.000 19.431 1.00 91.38 340 ALA A CA 1
ATOM 2634 C C . ALA A 1 340 ? -45.971 -12.046 19.498 1.00 91.38 340 ALA A C 1
ATOM 2636 O O . ALA A 1 340 ? -46.697 -12.113 20.489 1.00 91.38 340 ALA A O 1
ATOM 2637 N N . CYS A 1 341 ? -46.115 -12.859 18.457 1.00 89.19 341 CYS A N 1
ATOM 2638 C CA . CYS A 1 341 ? -47.069 -13.959 18.401 1.00 89.19 341 CYS A CA 1
ATOM 2639 C C . CYS A 1 341 ? -46.333 -15.291 18.510 1.00 89.19 341 CYS A C 1
ATOM 2641 O O . CYS A 1 341 ? -45.516 -15.610 17.647 1.00 89.19 341 CYS A O 1
ATOM 2643 N N . ALA A 1 342 ? -46.644 -16.068 19.546 1.00 85.50 342 ALA A N 1
ATOM 2644 C CA . ALA A 1 342 ? -46.186 -17.439 19.739 1.00 85.50 342 ALA A CA 1
ATOM 2645 C C . ALA A 1 342 ? -47.384 -18.388 19.626 1.00 85.50 342 ALA A C 1
ATOM 2647 O O . ALA A 1 342 ? -48.078 -18.646 20.609 1.00 85.50 342 ALA A O 1
ATOM 2648 N N . ASP A 1 343 ? -47.632 -18.881 18.415 1.00 82.38 343 ASP A N 1
ATOM 2649 C CA . ASP A 1 343 ? -48.713 -19.801 18.066 1.00 82.38 343 ASP A CA 1
ATOM 2650 C C . ASP A 1 343 ? -50.106 -19.222 18.370 1.00 82.38 343 ASP A C 1
ATOM 2652 O O . ASP A 1 343 ? -50.670 -18.508 17.546 1.00 82.38 343 ASP A O 1
ATOM 2656 N N . SER A 1 344 ? -50.665 -19.496 19.549 1.00 86.38 344 SER A N 1
ATOM 2657 C CA . SER A 1 344 ? -52.014 -19.070 19.945 1.00 86.38 344 SER A CA 1
ATOM 2658 C C . SER A 1 344 ? -52.031 -17.846 20.861 1.00 86.38 344 SER A C 1
ATOM 2660 O O . SER A 1 344 ? -53.063 -17.558 21.469 1.00 86.38 344 SER A O 1
ATOM 2662 N N . GLN A 1 345 ? -50.904 -17.152 21.036 1.00 91.12 345 GLN A N 1
ATOM 2663 C CA . GLN A 1 345 ? -50.807 -16.018 21.955 1.00 91.12 345 GLN A CA 1
ATOM 2664 C C . GLN A 1 345 ? -50.068 -14.835 21.331 1.00 91.12 345 GLN A C 1
ATOM 2666 O O . GLN A 1 345 ? -48.892 -14.946 20.993 1.00 91.12 345 GLN A O 1
ATOM 2671 N N . VAL A 1 346 ? -50.739 -13.682 21.274 1.00 93.31 346 VAL A N 1
ATOM 2672 C CA . VAL A 1 346 ? -50.144 -12.391 20.899 1.00 93.31 346 VAL A CA 1
ATOM 2673 C C . VAL A 1 346 ? -49.808 -11.613 22.166 1.00 93.31 346 VAL A C 1
ATOM 2675 O O . VAL A 1 346 ? -50.662 -11.434 23.032 1.00 93.31 346 VAL A O 1
ATOM 2678 N N . LYS A 1 347 ? -48.565 -11.154 22.280 1.00 94.12 347 LYS A N 1
ATOM 2679 C CA . LYS A 1 347 ? -48.021 -10.373 23.394 1.00 94.12 347 LYS A CA 1
ATOM 2680 C C . LYS A 1 347 ? -47.656 -8.974 22.925 1.00 94.12 347 LYS A C 1
ATOM 2682 O O . LYS A 1 347 ? -47.040 -8.824 21.873 1.00 94.12 347 LYS A O 1
ATOM 2687 N N . PHE A 1 348 ? -47.979 -7.976 23.739 1.00 94.19 348 PHE A N 1
ATOM 2688 C CA . PHE A 1 348 ? -47.641 -6.579 23.495 1.00 94.19 348 PHE A CA 1
ATOM 2689 C C . PHE A 1 348 ? -46.645 -6.100 24.540 1.00 94.19 348 PHE A C 1
ATOM 2691 O O . PHE A 1 348 ? -46.882 -6.224 25.745 1.00 94.19 348 PHE A O 1
ATOM 2698 N N . TYR A 1 349 ? -45.553 -5.517 24.069 1.00 92.31 349 TYR A N 1
ATOM 2699 C CA . TYR A 1 349 ? -44.524 -4.915 24.897 1.00 92.31 349 TYR A CA 1
ATOM 2700 C C . TYR A 1 349 ? -44.450 -3.413 24.631 1.00 92.31 349 TYR A C 1
ATOM 2702 O O . TYR A 1 349 ? -44.618 -2.972 23.493 1.00 92.31 349 TYR A O 1
ATOM 2710 N N . LYS A 1 350 ? -44.160 -2.648 25.684 1.00 90.75 350 LYS A N 1
ATOM 2711 C CA . LYS A 1 350 ? -43.787 -1.232 25.618 1.00 90.75 350 LYS A CA 1
ATOM 2712 C C . LYS A 1 350 ? -42.490 -1.053 26.387 1.00 90.75 350 LYS A C 1
ATOM 2714 O O . LYS A 1 350 ? -42.396 -1.492 27.534 1.00 90.75 350 LYS A O 1
ATOM 2719 N N . ASP A 1 351 ? -41.511 -0.423 25.756 1.00 83.38 351 ASP A N 1
ATOM 2720 C CA . ASP A 1 351 ? -40.247 -0.027 26.378 1.00 83.38 351 ASP A CA 1
ATOM 2721 C C . ASP A 1 351 ? -39.546 -1.215 27.075 1.00 83.38 351 ASP A C 1
ATOM 2723 O O . ASP A 1 351 ? -39.154 -1.162 28.240 1.00 83.38 351 ASP A O 1
ATOM 2727 N N . GLY A 1 352 ? -39.497 -2.352 26.364 1.00 76.88 352 GLY A N 1
ATOM 2728 C CA . GLY A 1 352 ? -38.882 -3.608 26.816 1.00 76.88 352 GLY A CA 1
ATOM 2729 C C . GLY A 1 352 ? -39.748 -4.463 27.753 1.00 76.88 352 GLY A C 1
ATOM 2730 O O . GLY A 1 352 ? -39.433 -5.631 27.979 1.00 76.88 352 GLY A O 1
ATOM 2731 N N . LYS A 1 353 ? -40.866 -3.936 28.269 1.00 81.94 353 LYS A N 1
ATOM 2732 C CA . LYS A 1 353 ? -41.718 -4.612 29.263 1.00 81.94 353 LYS A CA 1
ATOM 2733 C C . LYS A 1 353 ? -42.973 -5.205 28.634 1.00 81.94 353 LYS A C 1
ATOM 2735 O O . LYS A 1 353 ? -43.659 -4.535 27.868 1.00 81.94 353 LYS A O 1
ATOM 2740 N N . LEU A 1 354 ? -43.305 -6.445 29.002 1.00 88.75 354 LEU A N 1
ATOM 2741 C CA . LEU A 1 354 ? -44.573 -7.081 28.632 1.00 88.75 354 LEU A CA 1
ATOM 2742 C C . LEU A 1 354 ? -45.727 -6.354 29.333 1.00 88.75 354 LEU A C 1
ATOM 2744 O O . LEU A 1 354 ? -45.717 -6.241 30.556 1.00 88.75 354 LEU A O 1
ATOM 2748 N N . LEU A 1 355 ? -46.717 -5.891 28.573 1.00 86.88 355 LEU A N 1
ATOM 2749 C CA . LEU A 1 355 ? -47.876 -5.175 29.111 1.00 86.88 355 LEU A CA 1
ATOM 2750 C C . LEU A 1 355 ? -49.168 -5.977 29.029 1.00 86.88 355 LEU A C 1
ATOM 2752 O O . LEU A 1 355 ? -49.983 -5.931 29.946 1.00 86.88 355 LEU A O 1
ATOM 2756 N N . SER A 1 356 ? -49.377 -6.696 27.932 1.00 87.62 356 SER A N 1
ATOM 2757 C CA . SER A 1 356 ? -50.592 -7.480 27.745 1.00 87.62 356 SER A CA 1
ATOM 2758 C C . SER A 1 356 ? -50.335 -8.699 26.875 1.00 87.62 356 SER A C 1
ATOM 2760 O O . SER A 1 356 ? -49.358 -8.781 26.127 1.00 87.62 356 SER A O 1
ATOM 2762 N N . SER A 1 357 ? -51.223 -9.678 26.999 1.00 90.38 357 SER A N 1
ATOM 2763 C CA . SER A 1 357 ? -51.248 -10.847 26.134 1.00 90.38 357 SER A CA 1
ATOM 2764 C C . SER A 1 357 ? -52.691 -11.242 25.855 1.00 90.38 357 SER A C 1
ATOM 2766 O O . SER A 1 357 ? -53.558 -11.047 26.704 1.00 90.38 357 SER A O 1
ATOM 2768 N N . SER A 1 358 ? -52.955 -11.761 24.664 1.00 90.62 358 SER A N 1
ATOM 2769 C CA . SER A 1 358 ? -54.278 -12.200 24.226 1.00 90.62 358 SER A CA 1
ATOM 2770 C C . SER A 1 358 ? -54.171 -13.553 23.544 1.00 90.62 358 SER A C 1
ATOM 2772 O O . SER A 1 358 ? -53.237 -13.795 22.778 1.00 90.62 358 SER A O 1
ATOM 2774 N N . ILE A 1 359 ? -55.127 -14.435 23.830 1.00 90.81 359 ILE A N 1
ATOM 2775 C CA . ILE A 1 359 ? -55.245 -15.725 23.150 1.00 90.81 359 ILE A CA 1
ATOM 2776 C C . ILE A 1 359 ? -55.954 -15.492 21.817 1.00 90.81 359 ILE A C 1
ATOM 2778 O O . ILE A 1 359 ? -57.004 -14.854 21.778 1.00 90.81 359 ILE A O 1
ATOM 2782 N N . VAL A 1 360 ? -55.387 -16.024 20.740 1.00 89.38 360 VAL A N 1
ATOM 2783 C CA . VAL A 1 360 ? -55.912 -15.917 19.375 1.00 89.38 360 VAL A CA 1
ATOM 2784 C C . VAL A 1 360 ? -56.092 -17.304 18.764 1.00 89.38 360 VAL A C 1
ATOM 2786 O O . VAL A 1 360 ? -55.458 -18.270 19.191 1.00 89.38 360 VAL A O 1
ATOM 2789 N N . LYS A 1 361 ? -56.971 -17.416 17.764 1.00 84.06 361 LYS A N 1
ATOM 2790 C CA . LYS A 1 361 ? -57.207 -18.656 17.011 1.00 84.06 361 LYS A CA 1
ATOM 2791 C C . LYS A 1 361 ? -57.025 -18.391 15.521 1.00 84.06 361 LYS A C 1
ATOM 2793 O O . LYS A 1 361 ? -57.594 -17.431 15.020 1.00 84.06 361 LYS A O 1
ATOM 2798 N N . GLY A 1 362 ? -56.294 -19.271 14.838 1.00 84.88 362 GLY A N 1
ATOM 2799 C CA . GLY A 1 362 ? -56.045 -19.200 13.395 1.00 84.88 362 GLY A CA 1
ATOM 2800 C C . GLY A 1 362 ? -54.588 -18.889 13.044 1.00 84.88 362 GLY A C 1
ATOM 2801 O O . GLY A 1 362 ? -53.707 -18.919 13.901 1.00 84.88 362 GLY A O 1
ATOM 2802 N N . SER A 1 363 ? -54.323 -18.643 11.762 1.00 83.88 363 SER A N 1
ATOM 2803 C CA . SER A 1 363 ? -52.998 -18.311 11.230 1.00 83.88 363 SER A CA 1
ATOM 2804 C C . SER A 1 363 ? -53.159 -17.345 10.062 1.00 83.88 363 SER A C 1
ATOM 2806 O O . SER A 1 363 ? -54.061 -17.525 9.244 1.00 83.88 363 SER A O 1
ATOM 2808 N N . ILE A 1 364 ? -52.312 -16.320 9.998 1.00 85.94 364 ILE A N 1
ATOM 2809 C CA . ILE A 1 364 ? -52.308 -15.362 8.890 1.00 85.94 364 ILE A CA 1
ATOM 2810 C C . ILE A 1 364 ? -51.765 -16.080 7.644 1.00 85.94 364 ILE A C 1
ATOM 2812 O O . ILE A 1 364 ? -50.739 -16.761 7.702 1.00 85.94 364 ILE A O 1
ATOM 2816 N N . ALA A 1 365 ? -52.497 -15.988 6.533 1.00 81.62 365 ALA A N 1
ATOM 2817 C CA . ALA A 1 365 ? -52.093 -16.594 5.268 1.00 81.62 365 ALA A CA 1
ATOM 2818 C C . ALA A 1 365 ? -51.015 -15.753 4.564 1.00 81.62 365 ALA A C 1
ATOM 2820 O O . ALA A 1 365 ? -50.988 -14.530 4.700 1.00 81.62 365 ALA A O 1
ATOM 2821 N N . ALA A 1 366 ? -50.169 -16.412 3.771 1.00 76.19 366 ALA A N 1
ATOM 2822 C CA . ALA A 1 366 ? -49.211 -15.738 2.899 1.00 76.19 366 ALA A CA 1
ATOM 2823 C C . ALA A 1 366 ? -49.920 -14.814 1.893 1.00 76.19 366 ALA A C 1
ATOM 2825 O O . ALA A 1 366 ? -51.012 -15.146 1.421 1.00 76.19 366 ALA A O 1
ATOM 2826 N N . SER A 1 367 ? -49.317 -13.671 1.556 1.00 73.62 367 SER A N 1
ATOM 2827 C CA . SER A 1 367 ? -49.898 -12.743 0.576 1.00 73.62 367 SER A CA 1
ATOM 2828 C C . SER A 1 367 ? -48.861 -11.943 -0.211 1.00 73.62 367 SER A C 1
ATOM 2830 O O . SER A 1 367 ? -47.929 -11.388 0.379 1.00 73.62 367 SER A O 1
ATOM 2832 N N . PRO A 1 368 ? -49.071 -11.790 -1.536 1.00 71.56 368 PRO A N 1
ATOM 2833 C CA . PRO A 1 368 ? -48.231 -10.952 -2.382 1.00 71.56 368 PRO A CA 1
ATOM 2834 C C . PRO A 1 368 ? -48.514 -9.448 -2.211 1.00 71.56 368 PRO A C 1
ATOM 2836 O O . PRO A 1 368 ? -47.864 -8.636 -2.862 1.00 71.56 368 PRO A O 1
ATOM 2839 N N . GLU A 1 369 ? -49.488 -9.052 -1.383 1.00 77.38 369 GLU A N 1
ATOM 2840 C CA . GLU A 1 369 ? -49.868 -7.648 -1.203 1.00 77.38 369 GLU A CA 1
ATOM 2841 C C . GLU A 1 369 ? -48.716 -6.811 -0.630 1.00 77.38 369 GLU A C 1
ATOM 2843 O O . GLU A 1 369 ? -47.980 -7.244 0.263 1.00 77.38 369 GLU A O 1
ATOM 2848 N N . SER A 1 370 ? -48.587 -5.574 -1.110 1.00 77.88 370 SER A N 1
ATOM 2849 C CA . SER A 1 370 ? -47.607 -4.615 -0.602 1.00 77.88 370 SER A CA 1
ATOM 2850 C C . SER A 1 370 ? -47.857 -4.283 0.878 1.00 77.88 370 SER A C 1
ATOM 2852 O O . SER A 1 370 ? -48.994 -4.264 1.363 1.00 77.88 370 SER A O 1
ATOM 2854 N N . MET A 1 371 ? -46.780 -3.967 1.591 1.00 82.62 371 MET A N 1
ATOM 2855 C CA . MET A 1 371 ? -46.822 -3.446 2.953 1.00 82.62 371 MET A CA 1
ATOM 2856 C C . MET A 1 371 ? -46.829 -1.919 2.915 1.00 82.62 371 MET A C 1
ATOM 2858 O O . MET A 1 371 ? -46.114 -1.317 2.121 1.00 82.62 371 MET A O 1
ATOM 2862 N N . THR A 1 372 ? -47.631 -1.280 3.760 1.00 85.06 372 THR A N 1
ATOM 2863 C CA . THR A 1 372 ? -47.748 0.178 3.838 1.00 85.06 372 THR A CA 1
ATOM 2864 C C . THR A 1 372 ? -47.466 0.656 5.258 1.00 85.06 372 THR A C 1
ATOM 2866 O O . THR A 1 372 ? -48.092 0.186 6.206 1.00 85.06 372 THR A O 1
ATOM 2869 N N . PHE A 1 373 ? -46.548 1.607 5.414 1.00 87.69 373 PHE A N 1
ATOM 2870 C CA . PHE A 1 373 ? -46.275 2.312 6.667 1.00 87.69 373 PHE A CA 1
ATOM 2871 C C . PHE A 1 373 ? -46.941 3.678 6.652 1.00 87.69 373 PHE A C 1
ATOM 2873 O O . PHE A 1 373 ? -46.958 4.362 5.629 1.00 87.69 373 PHE A O 1
ATOM 2880 N N . GLY A 1 374 ? -47.468 4.086 7.800 1.00 86.88 374 GLY A N 1
ATOM 2881 C CA . GLY A 1 374 ? -48.101 5.387 7.977 1.00 86.88 374 GLY A CA 1
ATOM 2882 C C . GLY A 1 374 ? -49.540 5.495 7.467 1.00 86.88 374 GLY A C 1
ATOM 2883 O O . GLY A 1 374 ? -50.166 6.533 7.665 1.00 86.88 374 GLY A O 1
ATOM 2884 N N . SER A 1 375 ? -50.099 4.455 6.843 1.00 88.19 375 SER A N 1
ATOM 2885 C CA . SER A 1 375 ? -51.521 4.383 6.485 1.00 88.19 375 SER A CA 1
ATOM 2886 C C . SER A 1 375 ? -51.991 2.941 6.269 1.00 88.19 375 SER A C 1
ATOM 2888 O O . SER A 1 375 ? -51.192 2.002 6.260 1.00 88.19 375 SER A O 1
ATOM 2890 N N . ALA A 1 376 ? -53.299 2.770 6.056 1.00 86.81 376 ALA A N 1
ATOM 2891 C CA . ALA A 1 376 ? -53.849 1.550 5.467 1.00 86.81 376 ALA A CA 1
ATOM 2892 C C . ALA A 1 376 ? -53.376 1.376 4.004 1.00 86.81 376 ALA A C 1
ATOM 2894 O O . ALA A 1 376 ? -52.896 2.342 3.397 1.00 86.81 376 ALA A O 1
ATOM 2895 N N . GLY A 1 377 ? -53.526 0.169 3.441 1.00 77.06 377 GLY A N 1
ATOM 2896 C CA . GLY A 1 377 ? -53.096 -0.180 2.076 1.00 77.06 377 GLY A CA 1
ATOM 2897 C C . GLY A 1 377 ? -53.717 0.670 0.956 1.00 77.06 377 GLY A C 1
ATOM 2898 O O . GLY A 1 377 ? -53.065 0.925 -0.061 1.00 77.06 377 GLY A O 1
ATOM 2899 N N . ASP A 1 378 ? -54.919 1.202 1.191 1.00 80.56 378 ASP A N 1
ATOM 2900 C CA . ASP A 1 378 ? -55.647 2.136 0.322 1.00 80.56 378 ASP A CA 1
ATOM 2901 C C . ASP A 1 378 ? -55.270 3.620 0.539 1.00 80.56 378 ASP A C 1
ATOM 2903 O O . ASP A 1 378 ? -55.783 4.514 -0.137 1.00 80.56 378 ASP A O 1
ATOM 2907 N N . GLY A 1 379 ? -54.367 3.909 1.482 1.00 78.12 379 GLY A N 1
ATOM 2908 C CA . GLY A 1 379 ? -53.955 5.262 1.858 1.00 78.12 379 GLY A CA 1
ATOM 2909 C C . GLY A 1 379 ? -54.843 5.948 2.904 1.00 78.12 379 GLY A C 1
ATOM 2910 O O . GLY A 1 379 ? -54.541 7.076 3.300 1.00 78.12 379 GLY A O 1
ATOM 2911 N N . SER A 1 380 ? -55.917 5.303 3.373 1.00 85.00 380 SER A N 1
ATOM 2912 C CA . SER A 1 380 ? -56.805 5.833 4.415 1.00 85.00 380 SER A CA 1
ATOM 2913 C C . SER A 1 380 ? -56.207 5.700 5.826 1.00 85.00 380 SER A C 1
ATOM 2915 O O . SER A 1 380 ? -55.193 5.033 6.039 1.00 85.00 380 SER A O 1
ATOM 2917 N N . ASN A 1 381 ? -56.849 6.329 6.822 1.00 87.88 381 ASN A N 1
ATOM 2918 C CA . ASN A 1 381 ? -56.482 6.225 8.245 1.00 87.88 381 ASN A CA 1
ATOM 2919 C C . ASN A 1 381 ? -55.000 6.556 8.529 1.00 87.88 381 ASN A C 1
ATOM 2921 O O . ASN A 1 381 ? -54.317 5.816 9.239 1.00 87.88 381 ASN A O 1
ATOM 2925 N N . SER A 1 382 ? -54.491 7.652 7.956 1.00 87.62 382 SER A N 1
ATOM 2926 C CA . SER A 1 382 ? -53.078 8.026 8.072 1.00 87.62 382 SER A CA 1
ATOM 2927 C C . SER A 1 382 ? -52.637 8.225 9.525 1.00 87.62 382 SER A C 1
ATOM 2929 O O . SER A 1 382 ? -53.321 8.874 10.321 1.00 87.62 382 SER A O 1
ATOM 2931 N N . PHE A 1 383 ? -51.473 7.680 9.858 1.00 90.31 383 PHE A N 1
ATOM 2932 C CA . PHE A 1 383 ? -50.756 7.956 11.093 1.00 90.31 383 PHE A CA 1
ATOM 2933 C C . PHE A 1 383 ? -50.155 9.358 11.056 1.00 90.31 383 PHE A C 1
ATOM 2935 O O . PHE A 1 383 ? -49.659 9.798 10.025 1.00 90.31 383 PHE A O 1
ATOM 2942 N N . SER A 1 384 ? -50.205 10.047 12.196 1.00 88.31 384 SER A N 1
ATOM 2943 C CA . SER A 1 384 ? -49.522 11.321 12.397 1.00 88.31 384 SER A CA 1
ATOM 2944 C C . SER A 1 384 ? -48.469 11.153 13.482 1.00 88.31 384 SER A C 1
ATOM 2946 O O . SER A 1 384 ? -48.807 10.910 14.644 1.00 88.31 384 SER A O 1
ATOM 2948 N N . GLY A 1 385 ? -47.198 11.247 13.101 1.00 88.56 385 GLY A N 1
ATOM 2949 C CA . GLY A 1 385 ? -46.065 11.042 14.000 1.00 88.56 385 GLY A CA 1
ATOM 2950 C C . GLY A 1 385 ? -44.805 10.577 13.276 1.00 88.56 385 GLY A C 1
ATOM 2951 O O . GLY A 1 385 ? -44.723 10.639 12.052 1.00 88.56 385 GLY A O 1
ATOM 2952 N N . ASN A 1 386 ? -43.831 10.092 14.038 1.00 86.94 386 ASN A N 1
ATOM 2953 C CA . ASN A 1 386 ? -42.547 9.604 13.547 1.00 86.94 386 ASN A CA 1
ATOM 2954 C C . ASN A 1 386 ? -42.373 8.107 13.840 1.00 86.94 386 ASN A C 1
ATOM 2956 O O . ASN A 1 386 ? -42.811 7.626 14.890 1.00 86.94 386 ASN A O 1
ATOM 2960 N N . LEU A 1 387 ? -41.721 7.388 12.923 1.00 84.00 387 LEU A N 1
ATOM 2961 C CA . LEU A 1 387 ? -41.364 5.972 13.066 1.00 84.00 387 LEU A CA 1
ATOM 2962 C C . LEU A 1 387 ? -39.867 5.764 12.811 1.00 84.00 387 LEU A C 1
ATOM 2964 O O . LEU A 1 387 ? -39.289 6.421 11.947 1.00 84.00 387 LEU A O 1
ATOM 2968 N N . SER A 1 388 ? -39.258 4.825 13.536 1.00 77.25 388 SER A N 1
ATOM 2969 C CA . SER A 1 388 ? -37.858 4.415 13.357 1.00 77.25 388 SER A CA 1
ATOM 2970 C C . SER A 1 388 ? -37.658 2.929 13.710 1.00 77.25 388 SER A C 1
ATOM 2972 O O . SER A 1 388 ? -38.496 2.325 14.387 1.00 77.25 388 SER A O 1
ATOM 2974 N N . ARG A 1 389 ? -36.560 2.335 13.216 1.00 70.19 389 ARG A N 1
ATOM 2975 C CA . ARG A 1 389 ? -36.109 0.936 13.405 1.00 70.19 389 ARG A CA 1
ATOM 2976 C C . ARG A 1 389 ? -37.235 -0.106 13.372 1.00 70.19 389 ARG A C 1
ATOM 2978 O O . ARG A 1 389 ? -37.518 -0.769 14.371 1.00 70.19 389 ARG A O 1
ATOM 2985 N N . ILE A 1 390 ? -37.904 -0.238 12.229 1.00 74.69 390 ILE A N 1
ATOM 2986 C CA . ILE A 1 390 ? -38.989 -1.208 12.049 1.00 74.69 390 ILE A CA 1
ATOM 2987 C C . ILE A 1 390 ? -38.391 -2.580 11.724 1.00 74.69 390 ILE A C 1
ATOM 2989 O O . ILE A 1 390 ? -37.661 -2.730 10.748 1.00 74.69 390 ILE A O 1
ATOM 2993 N N . ARG A 1 391 ? -38.724 -3.604 12.513 1.00 73.25 391 ARG A N 1
ATOM 2994 C CA . ARG A 1 391 ? -38.174 -4.962 12.388 1.00 73.25 391 ARG A CA 1
ATOM 2995 C C . ARG A 1 391 ? -39.279 -6.004 12.364 1.00 73.25 391 ARG A C 1
ATOM 2997 O O . ARG A 1 391 ? -40.175 -5.963 13.207 1.00 73.25 391 ARG A O 1
ATOM 3004 N N . ILE A 1 392 ? -39.192 -6.957 11.436 1.00 74.75 392 ILE A N 1
ATOM 3005 C CA . ILE A 1 392 ? -40.148 -8.062 11.311 1.00 74.75 392 ILE A CA 1
ATOM 3006 C C . ILE A 1 392 ? -39.406 -9.402 11.321 1.00 74.75 392 ILE A C 1
ATOM 3008 O O . ILE A 1 392 ? -38.590 -9.713 10.451 1.00 74.75 392 ILE A O 1
ATOM 3012 N N . TYR A 1 393 ? -39.741 -10.229 12.303 1.00 68.88 393 TYR A N 1
ATOM 3013 C CA . TYR A 1 393 ? -39.185 -11.558 12.516 1.00 68.88 393 TYR A CA 1
ATOM 3014 C C . TYR A 1 393 ? -40.243 -12.617 12.203 1.00 68.88 393 TYR A C 1
ATOM 3016 O O . TYR A 1 393 ? -41.379 -12.505 12.665 1.00 68.88 393 TYR A O 1
ATOM 3024 N N . GLY A 1 394 ? -39.854 -13.704 11.530 1.00 71.25 394 GLY A N 1
ATOM 3025 C CA . GLY A 1 394 ? -40.687 -14.904 11.351 1.00 71.25 394 GLY A CA 1
ATOM 3026 C C . GLY A 1 394 ? -40.791 -15.790 12.605 1.00 71.25 394 GLY A C 1
ATOM 3027 O O . GLY A 1 394 ? -41.142 -16.963 12.517 1.00 71.25 394 GLY A O 1
ATOM 3028 N N . SER A 1 395 ? -40.439 -15.257 13.780 1.00 73.12 395 SER A N 1
ATOM 3029 C CA . SER A 1 395 ? -40.410 -15.971 15.060 1.00 73.12 395 SER A CA 1
ATOM 3030 C C . SER A 1 395 ? -40.876 -15.077 16.210 1.00 73.12 395 SER A C 1
ATOM 3032 O O . SER A 1 395 ? -40.706 -13.859 16.144 1.00 73.12 395 SER A O 1
ATOM 3034 N N . SER A 1 396 ? -41.403 -15.665 17.287 1.00 82.50 396 SER A N 1
ATOM 3035 C CA . SER A 1 396 ? -41.714 -14.937 18.526 1.00 82.50 396 SER A CA 1
ATOM 3036 C C . SER A 1 396 ? -40.452 -14.701 19.358 1.00 82.50 396 SER A C 1
ATOM 3038 O O . SER A 1 396 ? -39.846 -15.668 19.819 1.00 82.50 396 SER A O 1
ATOM 3040 N N . LEU A 1 397 ? -40.096 -13.442 19.621 1.00 78.81 397 LEU A N 1
ATOM 3041 C CA . LEU A 1 397 ? -39.040 -13.090 20.572 1.00 78.81 397 LEU A CA 1
ATOM 3042 C C . LEU A 1 397 ? -39.498 -13.354 22.016 1.00 78.81 397 LEU A C 1
ATOM 3044 O O . LEU A 1 397 ? -40.676 -13.210 22.357 1.00 78.81 397 LEU A O 1
ATOM 3048 N N . SER A 1 398 ? -38.553 -13.743 22.873 1.00 77.25 398 SER A N 1
ATOM 3049 C CA . SER A 1 398 ? -38.741 -13.857 24.325 1.00 77.25 398 SER A CA 1
ATOM 3050 C C . SER A 1 398 ? -38.673 -12.489 25.015 1.00 77.25 398 SER A C 1
ATOM 3052 O O . SER A 1 398 ? -38.134 -11.530 24.469 1.00 77.25 398 SER A O 1
ATOM 3054 N N . SER A 1 399 ? -39.158 -12.389 26.257 1.00 75.75 399 SER A N 1
ATOM 3055 C CA . SER A 1 399 ? -39.130 -11.121 27.006 1.00 75.75 399 SER A CA 1
ATOM 3056 C C . SER A 1 399 ? -37.717 -10.567 27.227 1.00 75.75 399 SER A C 1
ATOM 3058 O O . SER A 1 399 ? -37.541 -9.352 27.196 1.00 75.75 399 SER A O 1
ATOM 3060 N N . VAL A 1 400 ? -36.714 -11.438 27.405 1.00 59.50 400 VAL A N 1
ATOM 3061 C CA . VAL A 1 400 ? -35.302 -11.026 27.528 1.00 59.50 400 VAL A CA 1
ATOM 3062 C C . VAL A 1 400 ? -34.819 -10.420 26.214 1.00 59.50 400 VAL A C 1
ATOM 3064 O O . VAL A 1 400 ? -34.315 -9.305 26.211 1.00 59.50 400 VAL A O 1
ATOM 3067 N N . GLN A 1 401 ? -35.086 -11.087 25.089 1.00 62.16 401 GLN A N 1
ATOM 3068 C CA . GLN A 1 401 ? -34.725 -10.579 23.762 1.00 62.16 401 GLN A CA 1
ATOM 3069 C C . GLN A 1 401 ? -35.421 -9.254 23.438 1.00 62.16 401 GLN A C 1
ATOM 3071 O O . GLN A 1 401 ? -34.814 -8.385 22.829 1.00 62.16 401 GLN A O 1
ATOM 3076 N N . VAL A 1 402 ? -36.673 -9.064 23.868 1.00 74.44 402 VAL A N 1
ATOM 3077 C CA . VAL A 1 402 ? -37.387 -7.787 23.705 1.00 74.44 402 VAL A CA 1
ATOM 3078 C C . VAL A 1 402 ? -36.786 -6.680 24.577 1.00 74.44 402 VAL A C 1
ATOM 3080 O O . VAL A 1 402 ? -36.720 -5.529 24.146 1.00 74.44 402 VAL A O 1
ATOM 3083 N N . THR A 1 403 ? -36.331 -7.012 25.787 1.00 66.75 403 THR A N 1
ATOM 3084 C CA . THR A 1 403 ? -35.609 -6.069 26.654 1.00 66.75 403 THR A CA 1
ATOM 3085 C C . THR A 1 403 ? -34.262 -5.681 26.049 1.00 66.75 403 THR A C 1
ATOM 3087 O O . THR A 1 403 ? -33.931 -4.500 26.024 1.00 66.75 403 THR A O 1
ATOM 3090 N N . ASP A 1 404 ? -33.518 -6.639 25.497 1.00 58.78 404 ASP A N 1
ATOM 3091 C CA . ASP A 1 404 ? -32.251 -6.360 24.818 1.00 58.78 404 ASP A CA 1
ATOM 3092 C C . ASP A 1 404 ? -32.471 -5.496 23.567 1.00 58.78 404 ASP A C 1
ATOM 3094 O O . ASP A 1 404 ? -31.776 -4.500 23.395 1.00 58.78 404 ASP A O 1
ATOM 3098 N N . LEU A 1 405 ? -33.502 -5.802 22.765 1.00 67.56 405 LEU A N 1
ATOM 3099 C CA . LEU A 1 405 ? -33.910 -5.018 21.590 1.00 67.56 405 LEU A CA 1
ATOM 3100 C C . LEU A 1 405 ? -34.248 -3.561 21.955 1.00 67.56 405 LEU A C 1
ATOM 3102 O O . LEU A 1 405 ? -33.908 -2.635 21.224 1.00 67.56 405 LEU A O 1
ATOM 3106 N N . TYR A 1 406 ? -34.903 -3.354 23.103 1.00 71.88 406 TYR A N 1
ATOM 3107 C CA . TYR A 1 406 ? -35.198 -2.028 23.651 1.00 71.88 406 TYR A CA 1
ATOM 3108 C C . TYR A 1 406 ? -33.933 -1.287 24.112 1.00 71.88 406 TYR A C 1
ATOM 3110 O O . TYR A 1 406 ? -33.782 -0.098 23.841 1.00 71.88 406 TYR A O 1
ATOM 3118 N N . ASN A 1 407 ? -33.019 -1.992 24.782 1.00 60.16 407 ASN A N 1
ATOM 3119 C CA . ASN A 1 407 ? -31.783 -1.440 25.344 1.00 60.16 407 ASN A CA 1
ATOM 3120 C C . ASN A 1 407 ? -30.626 -1.367 24.331 1.00 60.16 407 ASN A C 1
ATOM 3122 O O . ASN A 1 407 ? -29.481 -1.117 24.713 1.00 60.16 407 ASN A O 1
ATOM 3126 N N . GLU A 1 408 ? -30.887 -1.589 23.039 1.00 60.84 408 GLU A N 1
ATOM 3127 C CA . GLU A 1 408 ? -29.876 -1.421 21.995 1.00 60.84 408 GLU A CA 1
ATOM 3128 C C . GLU A 1 408 ? -29.342 0.015 21.927 1.00 60.84 408 GLU A C 1
ATOM 3130 O O . GLU A 1 408 ? -28.182 0.194 21.559 1.00 60.84 408 GLU A O 1
ATOM 3135 N N . THR A 1 409 ? -30.162 1.011 22.286 1.00 57.34 409 THR A N 1
ATOM 3136 C CA . THR A 1 409 ? -29.789 2.433 22.294 1.00 57.34 409 THR A CA 1
ATOM 3137 C C . THR A 1 409 ? -28.968 2.797 23.528 1.00 57.34 409 THR A C 1
ATOM 3139 O O . THR A 1 409 ? -29.272 2.350 24.634 1.00 57.34 409 THR A O 1
ATOM 3142 N N . GLU A 1 410 ? -27.961 3.645 23.344 1.00 61.75 410 GLU A N 1
ATOM 3143 C CA . GLU A 1 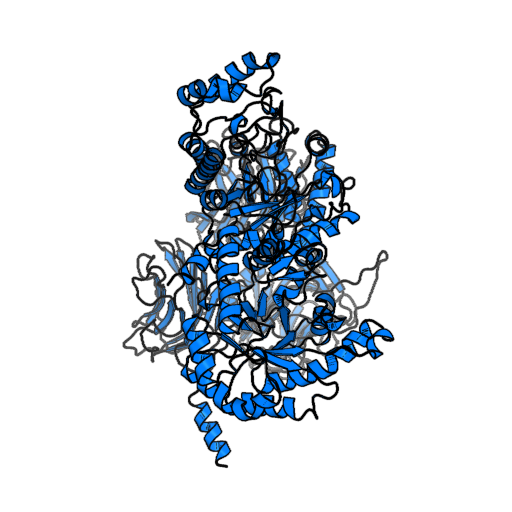410 ? -27.156 4.219 24.420 1.00 61.75 410 GLU A CA 1
ATOM 3144 C C . GLU A 1 410 ? -28.043 4.970 25.441 1.00 61.75 410 GLU A C 1
ATOM 3146 O O . GLU A 1 410 ? -28.971 5.695 25.076 1.00 61.75 410 GLU A O 1
ATOM 3151 N N . SER A 1 411 ? -27.819 4.731 26.742 1.00 66.56 411 SER A N 1
ATOM 3152 C CA . SER A 1 411 ? -28.631 5.318 27.824 1.00 66.56 411 SER A CA 1
ATOM 3153 C C . SER A 1 411 ? -28.224 6.758 28.137 1.00 66.56 411 SER A C 1
ATOM 3155 O O . SER A 1 411 ? -29.055 7.529 28.621 1.00 66.56 411 SER A O 1
ATOM 3157 N N . ALA A 1 412 ? -26.952 7.089 27.933 1.00 70.12 412 ALA A N 1
ATOM 3158 C CA . ALA A 1 412 ? -26.398 8.438 27.913 1.00 70.12 412 ALA A CA 1
ATOM 3159 C C . ALA A 1 412 ? -24.997 8.377 27.300 1.00 70.12 412 ALA A C 1
ATOM 3161 O O . ALA A 1 412 ? -24.259 7.434 27.600 1.00 70.12 412 ALA A O 1
ATOM 3162 N N . GLY A 1 413 ? -24.655 9.376 26.491 1.00 76.69 413 GLY A N 1
ATOM 3163 C CA . GLY A 1 413 ? -23.390 9.433 25.769 1.00 76.69 413 GLY A CA 1
ATOM 3164 C C . GLY A 1 413 ? -22.932 10.864 25.569 1.00 76.69 413 GLY A C 1
ATOM 3165 O O . GLY A 1 413 ? -23.764 11.738 25.344 1.00 76.69 413 GLY A O 1
ATOM 3166 N N . TRP A 1 414 ? -21.630 11.102 25.658 1.00 80.25 414 TRP A N 1
ATOM 3167 C CA . TRP A 1 414 ? -21.020 12.391 25.344 1.00 80.25 414 TRP A CA 1
ATOM 3168 C C . TRP A 1 414 ? -19.750 12.150 24.536 1.00 80.25 414 TRP A C 1
ATOM 3170 O O . TRP A 1 414 ? -18.802 11.550 25.055 1.00 80.25 414 TRP A O 1
ATOM 3180 N N . ASP A 1 415 ? -19.710 12.644 23.300 1.00 69.31 415 ASP A N 1
ATOM 3181 C CA . ASP A 1 415 ? -18.519 12.555 22.442 1.00 69.31 415 ASP A CA 1
ATOM 3182 C C . ASP A 1 415 ? -17.379 13.437 22.966 1.00 69.31 415 ASP A C 1
ATOM 3184 O O . ASP A 1 415 ? -16.205 13.053 22.900 1.00 69.31 415 ASP A O 1
ATOM 3188 N N . LEU A 1 416 ? -17.739 14.539 23.641 1.00 73.25 416 LEU A N 1
ATOM 3189 C CA . LEU A 1 416 ? -16.817 15.510 24.235 1.00 73.25 416 LEU A CA 1
ATOM 3190 C C . LEU A 1 416 ? -15.915 16.161 23.176 1.00 73.25 416 LEU A C 1
ATOM 3192 O O . LEU A 1 416 ? -14.716 16.335 23.407 1.00 73.25 416 LEU A O 1
ATOM 3196 N N . ASP A 1 417 ? -16.493 16.534 22.036 1.00 65.12 417 ASP A N 1
ATOM 3197 C CA . ASP A 1 417 ? -15.807 17.043 20.848 1.00 65.12 417 ASP A CA 1
ATOM 3198 C C . ASP A 1 417 ? -16.304 18.431 20.375 1.00 65.12 417 ASP A C 1
ATOM 3200 O O . ASP A 1 417 ? -15.870 18.946 19.344 1.00 65.12 417 ASP A O 1
ATOM 3204 N N . GLU A 1 418 ? -17.149 19.111 21.155 1.00 64.31 418 GLU A N 1
ATOM 3205 C CA . GLU A 1 418 ? -17.799 20.370 20.765 1.00 64.31 418 GLU A CA 1
ATOM 3206 C C . GLU A 1 418 ? -16.816 21.523 20.503 1.00 64.31 418 GLU A C 1
ATOM 3208 O O . GLU A 1 418 ? -17.130 22.500 19.813 1.00 64.31 418 GLU A O 1
ATOM 3213 N N . GLY A 1 419 ? -15.620 21.451 21.093 1.00 54.97 419 GLY A N 1
ATOM 3214 C CA . GLY A 1 419 ? -14.485 22.320 20.784 1.00 54.97 419 GLY A CA 1
ATOM 3215 C C . GLY A 1 419 ? -14.583 23.768 21.268 1.00 54.97 419 GLY A C 1
ATOM 3216 O O . GLY A 1 419 ? -13.596 24.499 21.166 1.00 54.97 419 GLY A O 1
ATOM 3217 N N . LYS A 1 420 ? -15.737 24.208 21.787 1.00 65.25 420 LYS A N 1
ATOM 3218 C CA . LYS A 1 420 ? -15.950 25.551 22.349 1.00 65.25 420 LYS A CA 1
ATOM 3219 C C . LYS A 1 420 ? -17.162 25.613 23.282 1.00 65.25 420 LYS A C 1
ATOM 3221 O O . LYS A 1 420 ? -18.102 24.836 23.173 1.00 65.25 420 LYS A O 1
ATOM 3226 N N . GLY A 1 421 ? -17.180 26.634 24.139 1.00 71.88 421 GLY A N 1
ATOM 3227 C CA . GLY A 1 421 ? -18.289 26.896 25.060 1.00 71.88 421 GLY A CA 1
ATOM 3228 C C . GLY A 1 421 ? -18.255 26.027 26.318 1.00 71.88 421 GLY A C 1
ATOM 3229 O O . GLY A 1 421 ? -17.318 25.273 26.546 1.00 71.88 421 GLY A O 1
ATOM 3230 N N . ASN A 1 422 ? -19.277 26.173 27.160 1.00 78.25 422 ASN A N 1
ATOM 3231 C CA . ASN A 1 422 ? -19.363 25.523 28.476 1.00 78.25 422 ASN A CA 1
ATOM 3232 C C . ASN A 1 422 ? -20.439 24.430 28.551 1.00 78.25 422 ASN A C 1
ATOM 3234 O O . ASN A 1 422 ? -20.725 23.919 29.634 1.00 78.25 422 ASN A O 1
ATOM 3238 N N . THR A 1 423 ? -21.071 24.117 27.421 1.00 74.56 423 THR A N 1
ATOM 3239 C CA . THR A 1 423 ? -22.124 23.103 27.322 1.00 74.56 423 THR A CA 1
ATOM 3240 C C . THR A 1 423 ? -21.566 21.886 26.607 1.00 74.56 423 THR A C 1
ATOM 3242 O O . THR A 1 423 ? -20.940 22.049 25.565 1.00 74.56 423 THR A O 1
ATOM 3245 N N . VAL A 1 424 ? -21.806 20.706 27.172 1.00 72.19 424 VAL A N 1
ATOM 3246 C CA . VAL A 1 424 ? -21.586 19.416 26.510 1.00 72.19 424 VAL A CA 1
ATOM 3247 C C . VAL A 1 424 ? -22.948 18.819 26.198 1.00 72.19 424 VAL A C 1
ATOM 3249 O O . VAL A 1 424 ? -23.824 18.782 27.074 1.00 72.19 424 VAL A O 1
ATOM 3252 N N . TYR A 1 425 ? -23.140 18.389 24.962 1.00 66.12 425 TYR A N 1
ATOM 3253 C CA . TYR A 1 425 ? -24.383 17.821 24.475 1.00 66.12 425 TYR A CA 1
ATOM 3254 C C . TYR A 1 425 ? -24.388 16.307 24.665 1.00 66.12 425 TYR A C 1
ATOM 3256 O O . TYR A 1 425 ? -23.382 15.631 24.498 1.00 66.12 425 TYR A O 1
ATOM 3264 N N . ASP A 1 426 ? -25.539 15.782 25.074 1.00 65.62 426 ASP A N 1
ATOM 3265 C CA . ASP A 1 426 ? -25.770 14.340 25.087 1.00 65.62 426 ASP A CA 1
ATOM 3266 C C . ASP A 1 426 ? -26.051 13.863 23.658 1.00 65.62 426 ASP A C 1
ATOM 3268 O O . ASP A 1 426 ? -26.985 14.358 23.017 1.00 65.62 426 ASP A O 1
ATOM 3272 N N . ASN A 1 427 ? -25.291 12.872 23.194 1.00 56.06 427 ASN A N 1
ATOM 3273 C CA . ASN A 1 427 ? -25.347 12.321 21.834 1.00 56.06 427 ASN A CA 1
ATOM 3274 C C . ASN A 1 427 ? -26.707 11.690 21.491 1.00 56.06 427 ASN A C 1
ATOM 3276 O O . ASN A 1 427 ? -27.002 11.418 20.332 1.00 56.06 427 ASN A O 1
ATOM 3280 N N . ASN A 1 428 ? -27.530 11.421 22.509 1.00 52.56 428 ASN A N 1
ATOM 3281 C CA . ASN A 1 428 ? -28.761 10.644 22.388 1.00 52.56 428 ASN A CA 1
ATOM 3282 C C . ASN A 1 428 ? -30.033 11.461 22.624 1.00 52.56 428 ASN A C 1
ATOM 3284 O O . ASN A 1 428 ? -31.127 10.894 22.730 1.00 52.56 428 ASN A O 1
ATOM 3288 N N . GLY A 1 429 ? -29.911 12.784 22.778 1.00 46.66 429 GLY A N 1
ATOM 3289 C CA . GLY A 1 429 ? -31.076 13.652 22.902 1.00 46.66 429 GLY A CA 1
ATOM 3290 C C . GLY A 1 429 ? -31.927 13.440 24.155 1.00 46.66 429 GLY A C 1
ATOM 3291 O O . GLY A 1 429 ? -33.048 13.951 24.225 1.00 46.66 429 GLY A O 1
ATOM 3292 N N . ASN A 1 430 ? -31.424 12.722 25.166 1.00 52.69 430 ASN A N 1
ATOM 3293 C CA . ASN A 1 430 ? -32.157 12.362 26.384 1.00 52.69 430 ASN A CA 1
ATOM 3294 C C . ASN A 1 430 ? -32.203 13.509 27.413 1.00 52.69 430 ASN A C 1
ATOM 3296 O O . ASN A 1 430 ? -32.493 13.289 28.589 1.00 52.69 430 ASN A O 1
ATOM 3300 N N . GLN A 1 431 ? -31.946 14.748 26.975 1.00 59.69 431 GLN A N 1
ATOM 3301 C CA . GLN A 1 431 ? -31.869 15.954 27.809 1.00 59.69 431 GLN A CA 1
ATOM 3302 C C . GLN A 1 431 ? -30.813 15.854 28.925 1.00 59.69 431 GLN A C 1
ATOM 3304 O O . GLN A 1 431 ? -30.941 16.505 29.961 1.00 59.69 431 GLN A O 1
ATOM 3309 N N . HIS A 1 432 ? -29.747 15.075 28.712 1.00 66.94 432 HIS A N 1
ATOM 3310 C CA . HIS A 1 432 ? -28.593 15.009 29.614 1.00 66.94 432 HIS A CA 1
ATOM 3311 C C . HIS A 1 432 ? -27.474 15.991 29.233 1.00 66.94 432 HIS A C 1
ATOM 3313 O O . HIS A 1 432 ? -26.309 15.773 29.574 1.00 66.94 432 HIS A O 1
ATOM 3319 N N . ASN A 1 433 ? -27.825 17.090 28.559 1.00 68.38 433 ASN A N 1
ATOM 3320 C CA . ASN A 1 433 ? -26.885 18.175 28.307 1.00 68.38 433 ASN A CA 1
ATOM 3321 C C . ASN A 1 433 ? -26.341 18.680 29.642 1.00 68.38 433 ASN A C 1
ATOM 3323 O O . ASN A 1 433 ? -27.069 18.851 30.628 1.00 68.38 433 ASN A O 1
ATOM 3327 N N . ALA A 1 434 ? -25.043 18.904 29.668 1.00 69.06 434 ALA A N 1
ATOM 3328 C CA . ALA A 1 434 ? -24.312 19.205 30.874 1.00 69.06 434 ALA A CA 1
ATOM 3329 C C . ALA A 1 434 ? -23.650 20.570 30.760 1.00 69.06 434 ALA A C 1
ATOM 3331 O O . ALA A 1 434 ? -23.305 21.014 29.667 1.00 69.06 434 ALA A O 1
ATOM 3332 N N . LEU A 1 435 ? -23.444 21.223 31.902 1.00 72.81 435 LEU A N 1
ATOM 3333 C CA . LEU A 1 435 ? -22.623 22.427 31.974 1.00 72.81 435 LEU A CA 1
ATOM 3334 C C . LEU A 1 435 ? -21.384 22.157 32.821 1.00 72.81 435 LEU A C 1
ATOM 3336 O O . LEU A 1 435 ? -21.482 21.560 33.897 1.00 72.81 435 LEU A O 1
ATOM 3340 N N . ALA A 1 436 ? -20.241 22.681 32.389 1.00 69.75 436 ALA A N 1
ATOM 3341 C CA . ALA A 1 436 ? -19.151 23.000 33.307 1.00 69.75 436 ALA A CA 1
ATOM 3342 C C . ALA A 1 436 ? -19.048 24.518 33.484 1.00 69.75 436 ALA A C 1
ATOM 3344 O O . ALA A 1 436 ? -19.552 25.297 32.674 1.00 69.75 436 ALA A O 1
ATOM 3345 N N . THR A 1 437 ? -18.403 24.954 34.563 1.00 76.88 437 THR A N 1
ATOM 3346 C CA . THR A 1 437 ? -18.198 26.386 34.816 1.00 76.88 437 THR A CA 1
ATOM 3347 C C . THR A 1 437 ? -17.107 26.952 33.899 1.00 76.88 437 THR A C 1
ATOM 3349 O O . THR A 1 437 ? -17.200 28.106 33.487 1.00 76.88 437 THR A O 1
ATOM 3352 N N . ALA A 1 438 ? -16.100 26.139 33.560 1.00 79.19 438 ALA A N 1
ATOM 3353 C CA . ALA A 1 438 ? -15.002 26.506 32.670 1.00 79.19 438 ALA A CA 1
ATOM 3354 C C . ALA A 1 438 ? -14.458 25.269 31.928 1.00 79.19 438 ALA A C 1
ATOM 3356 O O . ALA A 1 438 ? -13.442 24.702 32.337 1.00 79.19 438 ALA A O 1
ATOM 3357 N N . ILE A 1 439 ? -15.136 24.827 30.859 1.00 80.38 439 ILE A N 1
ATOM 3358 C CA . ILE A 1 439 ? -14.628 23.707 30.045 1.00 80.38 439 ILE A CA 1
ATOM 3359 C C . ILE A 1 439 ? -13.338 24.136 29.349 1.00 80.38 439 ILE A C 1
ATOM 3361 O O . ILE A 1 439 ? -13.264 25.213 28.755 1.00 80.38 439 ILE A O 1
ATOM 3365 N N . ARG A 1 440 ? -12.328 23.266 29.395 1.00 80.31 440 ARG A N 1
ATOM 3366 C CA . ARG A 1 440 ? -11.086 23.434 28.643 1.00 80.31 440 ARG A CA 1
ATOM 3367 C C . ARG A 1 440 ? -11.098 22.475 27.462 1.00 80.31 440 ARG A C 1
ATOM 3369 O O . ARG A 1 440 ? -10.896 21.276 27.626 1.00 80.31 440 ARG A O 1
ATOM 3376 N N . TRP A 1 441 ? -11.349 23.019 26.279 1.00 74.88 441 TRP A N 1
ATOM 3377 C CA . TRP A 1 441 ? -11.237 22.280 25.027 1.00 74.88 441 TRP A CA 1
ATOM 3378 C C . TRP A 1 441 ? -9.787 22.277 24.581 1.00 74.88 441 TRP A C 1
ATOM 3380 O O . TRP A 1 441 ? -9.182 23.341 24.439 1.00 74.88 441 TRP A O 1
ATOM 3390 N N . ILE A 1 442 ? -9.242 21.095 24.331 1.00 64.94 442 ILE A N 1
ATOM 3391 C CA . ILE A 1 442 ? -7.947 20.953 23.672 1.00 64.94 442 ILE A CA 1
ATOM 3392 C C . ILE A 1 442 ? -8.131 20.138 22.396 1.00 64.94 442 ILE A C 1
ATOM 3394 O O . ILE A 1 442 ? -9.095 19.383 22.245 1.00 64.94 442 ILE A O 1
ATOM 3398 N N . THR A 1 443 ? -7.232 20.329 21.440 1.00 59.47 443 THR A N 1
ATOM 3399 C CA . THR A 1 443 ? -7.183 19.467 20.258 1.00 59.47 443 THR A CA 1
ATOM 3400 C C . THR A 1 443 ? -6.809 18.055 20.708 1.00 59.47 443 THR A C 1
ATOM 3402 O O . THR A 1 443 ? -5.864 17.888 21.482 1.00 59.47 443 THR A O 1
ATOM 3405 N N . GLY A 1 444 ? -7.589 17.057 20.284 1.00 50.56 444 GLY A N 1
ATOM 3406 C CA . GLY A 1 444 ? -7.285 15.655 20.561 1.00 50.56 444 GLY A CA 1
ATOM 3407 C C . GLY A 1 444 ? -5.966 15.243 19.902 1.00 50.56 444 GLY A C 1
ATOM 3408 O O . GLY A 1 444 ? -5.567 15.800 18.881 1.00 50.56 444 GLY A O 1
ATOM 3409 N N . HIS A 1 445 ? -5.246 14.302 20.512 1.00 39.69 445 HIS A N 1
ATOM 3410 C CA . HIS A 1 445 ? -3.968 13.823 19.981 1.00 39.69 445 HIS A CA 1
ATOM 3411 C C . HIS A 1 445 ? -4.234 12.709 18.954 1.00 39.69 445 HIS A C 1
ATOM 3413 O O . HIS A 1 445 ? -4.651 11.614 19.332 1.00 39.69 445 HIS A O 1
ATOM 3419 N N . GLY A 1 446 ? -3.974 12.964 17.670 1.00 46.12 446 GLY A N 1
ATOM 3420 C CA . GLY A 1 446 ? -4.123 11.964 16.608 1.00 46.12 446 GLY A CA 1
ATOM 3421 C C . GLY A 1 446 ? -5.565 11.744 16.124 1.00 46.12 446 GLY A C 1
ATOM 3422 O O . GLY A 1 446 ? -6.507 12.427 16.508 1.00 46.12 446 GLY A O 1
ATOM 3423 N N 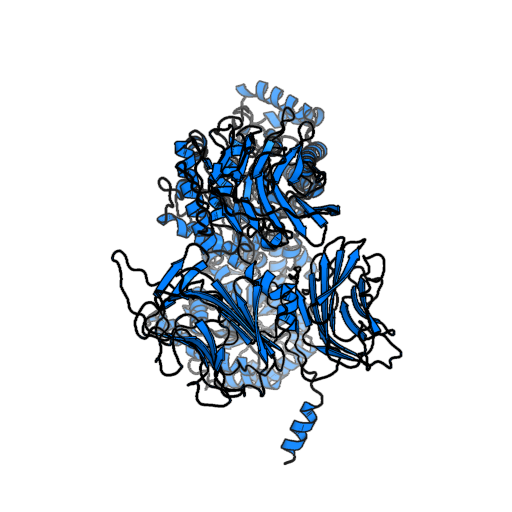. SER A 1 447 ? -5.727 10.749 15.260 1.00 36.34 447 SER A N 1
ATOM 3424 C CA . SER A 1 447 ? -6.934 10.405 14.492 1.00 36.34 447 SER A CA 1
ATOM 3425 C C . SER A 1 447 ? -8.165 9.927 15.256 1.00 36.34 447 SER A C 1
ATOM 3427 O O . SER A 1 447 ? -9.156 9.541 14.640 1.00 36.34 447 SER A O 1
ATOM 3429 N N . SER A 1 448 ? -8.092 9.861 16.581 1.00 42.72 448 SER A N 1
ATOM 3430 C CA . SER A 1 448 ? -9.170 9.291 17.386 1.00 42.72 448 SER A CA 1
ATOM 3431 C C . SER A 1 448 ? -10.200 10.342 17.800 1.00 42.72 448 SER A C 1
ATOM 3433 O O . SER A 1 448 ? -11.368 9.992 17.916 1.00 42.72 448 SER A O 1
ATOM 3435 N N . PHE A 1 449 ? -9.800 11.615 17.972 1.00 51.25 449 PHE A N 1
ATOM 3436 C CA . PHE A 1 449 ? -10.679 12.686 18.466 1.00 51.25 449 PHE A CA 1
ATOM 3437 C C . PHE A 1 449 ? -10.311 14.049 17.854 1.00 51.25 449 PHE A C 1
ATOM 3439 O O . PHE A 1 449 ? -9.173 14.496 17.987 1.00 51.25 449 PHE A O 1
ATOM 3446 N N . SER A 1 450 ? -11.268 14.750 17.239 1.00 49.25 450 SER A N 1
ATOM 3447 C CA . SER A 1 450 ? -11.072 16.107 16.690 1.00 49.25 450 SER A CA 1
ATOM 3448 C C . SER A 1 450 ? -10.867 17.154 17.801 1.00 49.25 450 SER A C 1
ATOM 3450 O O . SER A 1 450 ? -10.005 18.039 17.722 1.00 49.25 450 SER A O 1
ATOM 3452 N N . LYS A 1 451 ? -11.631 17.027 18.889 1.00 63.56 451 LYS A N 1
ATOM 3453 C CA . LYS A 1 451 ? -11.543 17.803 20.129 1.00 63.56 451 LYS A CA 1
ATOM 3454 C C . LYS A 1 451 ? -11.799 16.887 21.317 1.00 63.56 451 LYS A C 1
ATOM 3456 O O . LYS A 1 451 ? -12.474 15.873 21.186 1.00 63.56 451 LYS A O 1
ATOM 3461 N N . VAL A 1 452 ? -11.223 17.246 22.460 1.00 74.62 452 VAL A N 1
ATOM 3462 C CA . VAL A 1 452 ? -11.412 16.530 23.726 1.00 74.62 452 VAL A CA 1
ATOM 3463 C C . VAL A 1 452 ? -11.546 17.517 24.876 1.00 74.62 452 VAL A C 1
ATOM 3465 O O . VAL A 1 452 ? -11.091 18.667 24.795 1.00 74.62 452 VAL A O 1
ATOM 3468 N N . VAL A 1 453 ? -12.122 17.050 25.981 1.00 81.69 453 VAL A N 1
ATOM 3469 C CA . VAL A 1 453 ? -12.216 17.840 27.208 1.00 81.69 453 VAL A CA 1
ATOM 3470 C C . VAL A 1 453 ? -11.018 17.549 28.104 1.00 81.69 453 VAL A C 1
ATOM 3472 O O . VAL A 1 453 ? -10.772 16.406 28.491 1.00 81.69 453 VAL A O 1
ATOM 3475 N N . ASN A 1 454 ? -10.297 18.605 28.472 1.00 86.12 454 ASN A N 1
ATOM 3476 C CA . ASN A 1 454 ? -9.247 18.583 29.480 1.00 86.12 454 ASN A CA 1
ATOM 3477 C C . ASN A 1 454 ? -9.825 18.975 30.849 1.00 86.12 454 ASN A C 1
ATOM 3479 O O . ASN A 1 454 ? -10.397 20.053 31.018 1.00 86.12 454 ASN A O 1
ATOM 3483 N N . ILE A 1 455 ? -9.669 18.096 31.837 1.00 89.19 455 ILE A N 1
ATOM 3484 C CA . ILE A 1 455 ? -10.216 18.261 33.184 1.00 89.19 455 ILE A CA 1
ATOM 3485 C C . ILE A 1 455 ? -9.066 18.352 34.174 1.00 89.19 455 ILE A C 1
ATOM 3487 O O . ILE A 1 455 ? -8.524 17.333 34.592 1.00 89.19 455 ILE A O 1
ATOM 3491 N N . THR A 1 456 ? -8.703 19.570 34.570 1.00 85.75 456 THR A N 1
ATOM 3492 C CA . THR A 1 456 ? -7.602 19.850 35.512 1.00 85.75 456 THR A CA 1
ATOM 3493 C C . THR A 1 456 ? -8.078 20.189 36.920 1.00 85.75 456 THR A C 1
ATOM 3495 O O . THR A 1 456 ? -7.316 20.082 37.876 1.00 85.75 456 THR A O 1
ATOM 3498 N N . ASP A 1 457 ? -9.323 20.643 37.058 1.00 86.50 457 ASP A N 1
ATOM 3499 C CA . ASP A 1 457 ? -9.883 21.162 38.306 1.00 86.50 457 ASP A CA 1
ATOM 3500 C C . ASP A 1 457 ? -11.416 21.011 38.370 1.00 86.50 457 ASP A C 1
ATOM 3502 O O . ASP A 1 457 ? -12.082 20.630 37.403 1.00 86.50 457 ASP A O 1
ATOM 3506 N N . ALA A 1 458 ? -11.997 21.332 39.527 1.00 84.25 458 ALA A N 1
ATOM 3507 C CA . ALA A 1 458 ? -13.429 21.186 39.782 1.00 84.25 458 ALA A CA 1
ATOM 3508 C C . ALA A 1 458 ? -14.318 22.109 38.922 1.00 84.25 458 ALA A C 1
ATOM 3510 O O . ALA A 1 458 ? -15.522 21.857 38.804 1.00 84.25 458 ALA A O 1
ATOM 3511 N N . ALA A 1 459 ? -13.760 23.184 38.350 1.00 84.56 459 ALA A N 1
ATOM 3512 C CA . ALA A 1 459 ? -14.477 24.093 37.456 1.00 84.56 459 ALA A CA 1
ATOM 3513 C C . ALA A 1 459 ? -14.556 23.538 36.023 1.00 84.56 459 ALA A C 1
ATOM 3515 O O . ALA A 1 459 ? -15.557 23.778 35.342 1.00 84.56 459 ALA A O 1
ATOM 3516 N N . SER A 1 460 ? -13.543 22.768 35.609 1.00 85.25 460 SER A N 1
ATOM 3517 C CA . SER A 1 460 ? -13.490 22.052 34.324 1.00 85.25 460 SER A CA 1
ATOM 3518 C C . SER A 1 460 ? -14.279 20.737 34.285 1.00 85.25 460 SER A C 1
ATOM 3520 O O . SER A 1 460 ? -14.564 20.229 33.204 1.00 85.25 460 SER A O 1
ATOM 3522 N N . ALA A 1 461 ? -14.678 20.197 35.441 1.00 87.12 461 ALA A N 1
ATOM 3523 C CA . ALA A 1 461 ? -15.500 18.991 35.509 1.00 87.12 461 ALA A CA 1
ATOM 3524 C C . ALA A 1 461 ? -16.949 19.249 35.061 1.00 87.12 461 ALA A C 1
ATOM 3526 O O . ALA A 1 461 ? -17.583 20.236 35.452 1.00 87.12 461 ALA A O 1
ATOM 3527 N N . ILE A 1 462 ? -17.493 18.322 34.276 1.00 89.31 462 ILE A N 1
ATOM 3528 C CA . ILE A 1 462 ? -18.799 18.464 33.628 1.00 89.31 462 ILE A CA 1
ATOM 3529 C C . ILE A 1 462 ? -19.897 17.969 34.567 1.00 89.31 462 ILE A C 1
ATOM 3531 O O . ILE A 1 462 ? -19.833 16.853 35.086 1.00 89.31 462 ILE A O 1
ATOM 3535 N N . LYS A 1 463 ? -20.929 18.794 34.773 1.00 88.75 463 LYS A N 1
ATOM 3536 C CA . LYS A 1 463 ? -22.030 18.521 35.704 1.00 88.75 463 LYS A CA 1
ATOM 3537 C C . LYS A 1 463 ? -23.330 18.333 34.934 1.00 88.75 463 LYS A C 1
ATOM 3539 O O . LYS A 1 463 ? -23.909 19.288 34.414 1.00 88.75 463 LYS A O 1
ATOM 3544 N N . VAL A 1 464 ? -23.828 17.103 34.927 1.00 84.56 464 VAL A N 1
ATOM 3545 C CA . VAL A 1 464 ? -25.133 16.748 34.367 1.00 84.56 464 VAL A CA 1
ATOM 3546 C C . VAL A 1 464 ? -26.162 16.815 35.499 1.00 84.56 464 VAL A C 1
ATOM 3548 O O . VAL A 1 464 ? -26.244 15.937 36.371 1.00 84.56 464 VAL A O 1
ATOM 3551 N N . ASN A 1 465 ? -26.938 17.899 35.536 1.00 70.81 465 ASN A N 1
ATOM 3552 C CA . ASN A 1 465 ? -27.979 18.080 36.548 1.00 70.81 465 ASN A CA 1
ATOM 3553 C C . ASN A 1 465 ? -29.163 17.138 36.288 1.00 70.81 465 ASN A C 1
ATOM 3555 O O . ASN A 1 465 ? -29.590 16.973 35.153 1.00 70.81 465 ASN A O 1
ATOM 3559 N N . ASN A 1 466 ? -29.720 16.554 37.356 1.00 65.56 466 ASN A N 1
ATOM 3560 C CA . ASN A 1 466 ? -30.919 15.706 37.299 1.00 65.56 466 ASN A CA 1
ATOM 3561 C C . ASN A 1 466 ? -30.846 14.546 36.285 1.00 65.56 466 ASN A C 1
ATOM 3563 O O . ASN A 1 466 ? -31.873 14.149 35.737 1.00 65.56 466 ASN A O 1
ATOM 3567 N N . ALA A 1 467 ? -29.652 13.983 36.062 1.00 67.50 467 ALA A N 1
ATOM 3568 C CA . ALA A 1 467 ? -29.462 12.869 35.140 1.00 67.50 467 ALA A CA 1
ATOM 3569 C C . ALA A 1 467 ? -30.391 11.694 35.499 1.00 67.50 467 ALA A C 1
ATOM 3571 O O . ALA A 1 467 ? -30.337 11.182 36.624 1.00 67.50 467 ALA A O 1
ATOM 3572 N N . LYS A 1 468 ? -31.195 11.225 34.539 1.00 69.12 468 LYS A N 1
ATOM 3573 C CA . LYS A 1 468 ? -32.060 10.035 34.676 1.00 69.12 468 LYS A CA 1
ATOM 3574 C C . LYS A 1 468 ? -31.340 8.747 34.248 1.00 69.12 468 LYS A C 1
ATOM 3576 O O . LYS A 1 468 ? -31.965 7.772 33.854 1.00 69.12 468 LYS A O 1
ATOM 3581 N N . VAL A 1 469 ? -30.009 8.758 34.316 1.00 74.12 469 VAL A N 1
ATOM 3582 C CA . VAL A 1 469 ? -29.151 7.603 34.030 1.00 74.12 469 VAL A CA 1
ATOM 3583 C C . VAL A 1 469 ? -29.284 6.571 35.149 1.00 74.12 469 VAL A C 1
ATOM 3585 O O . VAL A 1 469 ? -28.975 6.881 36.304 1.00 74.12 469 VAL A O 1
ATOM 3588 N N . SER A 1 470 ? -29.709 5.361 34.786 1.00 73.88 470 SER A N 1
ATOM 3589 C CA . SER A 1 470 ? -30.029 4.251 35.690 1.00 73.88 470 SER A CA 1
ATOM 3590 C C . SER A 1 470 ? -29.285 2.989 35.262 1.00 73.88 470 SER A C 1
ATOM 3592 O O . SER A 1 470 ? -29.521 2.503 34.168 1.00 73.88 470 SER A O 1
ATOM 3594 N N . LEU A 1 471 ? -28.395 2.453 36.106 1.00 82.62 471 LEU A N 1
ATOM 3595 C CA . LEU A 1 471 ? -27.584 1.268 35.769 1.00 82.62 471 LEU A CA 1
ATOM 3596 C C . LEU A 1 471 ? -28.315 -0.068 36.009 1.00 82.62 471 LEU A C 1
ATOM 3598 O O . LEU A 1 471 ? -28.024 -1.069 35.358 1.00 82.62 471 LEU A O 1
ATOM 3602 N N . GLY A 1 472 ? -29.249 -0.117 36.964 1.00 83.62 472 GLY A N 1
ATOM 3603 C CA . GLY A 1 472 ? -30.019 -1.323 37.280 1.00 83.62 472 GLY A CA 1
ATOM 3604 C C . GLY A 1 472 ? -29.158 -2.543 37.643 1.00 83.62 472 GLY A C 1
ATOM 3605 O O . GLY A 1 472 ? -28.262 -2.481 38.489 1.00 83.62 472 GLY A O 1
ATOM 3606 N N . ASN A 1 473 ? -29.469 -3.692 37.034 1.00 81.56 473 ASN A N 1
ATOM 3607 C CA . ASN A 1 473 ? -28.782 -4.972 37.255 1.00 81.56 473 ASN A CA 1
ATOM 3608 C C . ASN A 1 473 ? -27.993 -5.480 36.033 1.00 81.56 473 ASN A C 1
ATOM 3610 O O . ASN A 1 473 ? -27.399 -6.558 36.108 1.00 81.56 473 ASN A O 1
ATOM 3614 N N . ARG A 1 474 ? -28.003 -4.733 34.920 1.00 84.94 474 ARG A N 1
ATOM 3615 C CA . ARG A 1 474 ? -27.246 -5.016 33.694 1.00 84.94 474 ARG A CA 1
ATOM 3616 C C . ARG A 1 474 ? -26.805 -3.698 33.060 1.00 84.94 474 ARG A C 1
ATOM 3618 O O . ARG A 1 474 ? -27.664 -2.896 32.710 1.00 84.94 474 ARG A O 1
ATOM 3625 N N . PHE A 1 475 ? -25.503 -3.480 32.890 1.00 87.56 475 PHE A N 1
ATOM 3626 C CA . PHE A 1 475 ? -24.993 -2.239 32.302 1.00 87.56 475 PHE A CA 1
ATOM 3627 C C . PHE A 1 475 ? -23.596 -2.363 31.692 1.00 87.56 475 PHE A C 1
ATOM 3629 O O . PHE A 1 475 ? -22.849 -3.296 31.995 1.00 87.56 475 PHE A O 1
ATOM 3636 N N . THR A 1 476 ? -23.240 -1.368 30.880 1.00 91.69 476 THR A N 1
ATOM 3637 C CA . THR A 1 476 ? -21.887 -1.098 30.385 1.00 91.69 476 THR A CA 1
ATOM 3638 C C . THR A 1 476 ? -21.556 0.373 30.606 1.00 91.69 476 THR A C 1
ATOM 3640 O O . THR A 1 476 ? -22.402 1.228 30.362 1.00 91.69 476 THR A O 1
ATOM 3643 N N . ILE A 1 477 ? -20.338 0.671 31.053 1.00 94.38 477 ILE A N 1
ATOM 3644 C CA . ILE A 1 477 ? -19.782 2.032 31.074 1.00 94.38 477 ILE A CA 1
ATOM 3645 C C . ILE A 1 477 ? -18.467 1.992 30.304 1.00 94.38 477 ILE A C 1
ATOM 3647 O O . ILE A 1 477 ? -17.639 1.123 30.587 1.00 94.38 477 ILE A O 1
ATOM 3651 N N . ALA A 1 478 ? -18.268 2.915 29.368 1.00 91.00 478 ALA A N 1
ATOM 3652 C CA . ALA A 1 478 ? -17.027 3.036 28.615 1.00 91.00 478 ALA A CA 1
ATOM 3653 C C . ALA A 1 478 ? -16.590 4.493 28.445 1.00 91.00 478 ALA A C 1
ATOM 3655 O O . ALA A 1 478 ? -17.408 5.409 28.521 1.00 91.00 478 ALA A O 1
ATOM 3656 N N . ALA A 1 479 ? -15.288 4.700 28.267 1.00 90.31 479 ALA A N 1
ATOM 3657 C CA . ALA A 1 479 ? -14.701 6.009 28.017 1.00 90.31 479 ALA A CA 1
ATOM 3658 C C . ALA A 1 479 ? -13.337 5.875 27.338 1.00 90.31 479 ALA A C 1
ATOM 3660 O O . ALA A 1 479 ? -12.581 4.941 27.630 1.00 90.31 479 ALA A O 1
ATOM 3661 N N . TRP A 1 480 ? -12.988 6.862 26.517 1.00 85.88 480 TRP A N 1
ATOM 3662 C CA . TRP A 1 480 ? -11.598 7.143 26.191 1.00 85.88 480 TRP A CA 1
ATOM 3663 C C . TRP A 1 480 ? -11.013 8.108 27.214 1.00 85.88 480 TRP A C 1
ATOM 3665 O O . TRP A 1 480 ? -11.631 9.110 27.582 1.00 85.88 480 TRP A O 1
ATOM 3675 N N . VAL A 1 481 ? -9.819 7.790 27.702 1.00 89.00 481 VAL A N 1
ATOM 3676 C CA . VAL A 1 481 ? -9.191 8.504 28.811 1.00 89.00 481 VAL A CA 1
ATOM 3677 C C . VAL A 1 481 ? -7.679 8.569 28.626 1.00 89.00 481 VAL A C 1
ATOM 3679 O O . VAL A 1 481 ? -7.049 7.571 28.290 1.00 89.00 481 VAL A O 1
ATOM 3682 N N . GLN A 1 482 ? -7.100 9.742 28.874 1.00 86.12 482 GLN A N 1
ATOM 3683 C CA . GLN A 1 482 ? -5.654 9.956 28.934 1.00 86.12 482 GLN A CA 1
ATOM 3684 C C . GLN A 1 482 ? -5.332 10.716 30.213 1.00 86.12 482 GLN A C 1
ATOM 3686 O O . GLN A 1 482 ? -5.830 11.817 30.442 1.00 86.12 482 GLN A O 1
ATOM 3691 N N . VAL A 1 483 ? -4.505 10.135 31.073 1.00 85.81 483 VAL A N 1
ATOM 3692 C CA . VAL A 1 483 ? -4.236 10.689 32.401 1.00 85.81 483 VAL A CA 1
ATOM 3693 C C . VAL A 1 483 ? -2.746 10.572 32.699 1.00 85.81 483 VAL A C 1
ATOM 3695 O O . VAL A 1 483 ? -2.160 9.509 32.522 1.00 85.81 483 VAL A O 1
ATOM 3698 N N . SER A 1 484 ? -2.118 11.651 33.167 1.00 79.94 484 SER A N 1
ATOM 3699 C CA . SER A 1 484 ? -0.687 11.634 33.499 1.00 79.94 484 SER A CA 1
ATOM 3700 C C . SER A 1 484 ? -0.404 10.824 34.774 1.00 79.94 484 SER A C 1
ATOM 3702 O O . SER A 1 484 ? -1.280 10.734 35.643 1.00 79.94 484 SER A O 1
ATOM 3704 N N . PRO A 1 485 ? 0.818 10.295 34.967 1.00 79.38 485 PRO A N 1
ATOM 3705 C CA . PRO A 1 485 ? 1.183 9.609 36.202 1.00 79.38 485 PRO A CA 1
ATOM 3706 C C . PRO A 1 485 ? 1.013 10.523 37.422 1.00 79.38 485 PRO A C 1
ATOM 3708 O O . PRO A 1 485 ? 1.700 11.530 37.572 1.00 79.38 485 PRO A O 1
ATOM 3711 N N . SER A 1 486 ? 0.090 10.181 38.321 1.00 74.62 486 SER A N 1
ATOM 3712 C CA . SER A 1 486 ? -0.066 10.870 39.606 1.00 74.62 486 SER A CA 1
ATOM 3713 C C . SER A 1 486 ? -0.639 9.920 40.647 1.00 74.62 486 SER A C 1
ATOM 3715 O O . SER A 1 486 ? -1.678 9.292 40.444 1.00 74.62 486 SER A O 1
ATOM 3717 N N . ARG A 1 487 ? 0.059 9.801 41.780 1.00 71.94 487 ARG A N 1
ATOM 3718 C CA . ARG A 1 487 ? -0.266 8.840 42.849 1.00 71.94 487 ARG A CA 1
ATOM 3719 C C . ARG A 1 487 ? -0.761 9.508 44.138 1.00 71.94 487 ARG A C 1
ATOM 3721 O O . ARG A 1 487 ? -1.048 8.814 45.111 1.00 71.94 487 ARG A O 1
ATOM 3728 N N . SER A 1 488 ? -0.874 10.837 44.160 1.00 75.94 488 SER A N 1
ATOM 3729 C CA . SER A 1 488 ? -1.156 11.618 45.373 1.00 75.94 488 SER A CA 1
ATOM 3730 C C . SER A 1 488 ? -2.623 11.567 45.831 1.00 75.94 488 SER A C 1
ATOM 3732 O O . SER A 1 488 ? -2.891 11.735 47.023 1.00 75.94 488 SER A O 1
ATOM 3734 N N . GLY A 1 489 ? -3.571 11.271 44.934 1.00 83.38 489 GLY A N 1
ATOM 3735 C CA . GLY A 1 489 ? -5.012 11.281 45.221 1.00 83.38 489 GLY A CA 1
ATOM 3736 C C . GLY A 1 489 ? -5.823 10.276 44.399 1.00 83.38 489 GLY A C 1
ATOM 3737 O O . GLY A 1 489 ? -5.308 9.666 43.462 1.00 83.38 489 GLY A O 1
ATOM 3738 N N . ARG A 1 490 ? -7.095 10.088 44.778 1.00 89.94 490 ARG A N 1
ATOM 3739 C CA . ARG A 1 490 ? -8.084 9.384 43.948 1.00 89.94 490 ARG A CA 1
ATOM 3740 C C . ARG A 1 490 ? -8.459 10.310 42.789 1.00 89.94 490 ARG A C 1
ATOM 3742 O O . ARG A 1 490 ? -8.507 11.521 42.970 1.00 89.94 490 ARG A O 1
ATOM 3749 N N . ARG A 1 491 ? -8.700 9.751 41.604 1.00 92.56 491 ARG A N 1
ATOM 3750 C CA . ARG A 1 491 ? -9.073 10.525 40.407 1.00 92.56 491 ARG A CA 1
ATOM 3751 C C . ARG A 1 491 ? -10.306 9.916 39.775 1.00 92.56 491 ARG A C 1
ATOM 3753 O O . ARG A 1 491 ? -10.335 8.707 39.558 1.00 92.56 491 ARG A O 1
ATOM 3760 N N . VAL A 1 492 ? -11.340 10.706 39.528 1.00 94.50 492 VAL A N 1
ATOM 3761 C CA . VAL A 1 492 ? -12.644 10.184 39.101 1.00 94.50 492 VAL A CA 1
ATOM 3762 C C . VAL A 1 492 ? -12.884 10.464 37.623 1.00 94.50 492 VAL A C 1
ATOM 3764 O O . VAL A 1 492 ? -12.808 11.607 37.190 1.00 94.50 492 VAL A O 1
ATOM 3767 N N . LEU A 1 493 ? -13.207 9.417 36.858 1.00 95.19 493 LEU A N 1
ATOM 3768 C CA . LEU A 1 493 ? -13.598 9.529 35.449 1.00 95.19 493 LEU A CA 1
ATOM 3769 C C . LEU A 1 493 ? -15.087 9.872 35.348 1.00 95.19 493 LEU A C 1
ATOM 3771 O O . LEU A 1 493 ? -15.480 10.752 34.591 1.00 95.19 493 LEU A O 1
ATOM 3775 N N . LEU A 1 494 ? -15.914 9.186 36.142 1.00 94.62 494 LEU A N 1
ATOM 3776 C CA . LEU A 1 494 ? -17.368 9.328 36.138 1.00 94.62 494 LEU A CA 1
ATOM 3777 C C . LEU A 1 494 ? -17.926 9.043 37.538 1.00 94.62 494 LEU A C 1
ATOM 3779 O O . LEU A 1 494 ? -17.523 8.070 38.181 1.00 94.62 494 LEU A O 1
ATOM 3783 N N . SER A 1 495 ? -18.875 9.848 38.016 1.00 93.50 495 SER A N 1
ATOM 3784 C CA . SER A 1 495 ? -19.596 9.578 39.267 1.00 93.50 495 SER A CA 1
ATOM 3785 C C . SER A 1 495 ? -21.046 10.046 39.248 1.00 93.50 495 SER A C 1
ATOM 3787 O O . SER A 1 495 ? -21.376 11.050 38.625 1.00 93.50 495 SER A O 1
ATOM 3789 N N . LYS A 1 496 ? -21.922 9.352 39.979 1.00 91.75 496 LYS A N 1
ATOM 3790 C CA . LYS A 1 496 ? -23.311 9.754 40.230 1.00 91.75 496 LYS A CA 1
ATOM 3791 C C . LYS A 1 496 ? -23.608 9.681 41.722 1.00 91.75 496 LYS A C 1
ATOM 3793 O O . LYS A 1 496 ? -23.388 8.633 42.319 1.00 91.75 496 LYS A O 1
ATOM 3798 N N . GLY A 1 497 ? -24.171 10.751 42.293 1.00 88.69 497 GLY A N 1
ATOM 3799 C CA . GLY A 1 497 ? -24.532 10.823 43.721 1.00 88.69 497 GLY A CA 1
ATOM 3800 C C . GLY A 1 497 ? -23.326 10.813 44.674 1.00 88.69 497 GLY A C 1
ATOM 3801 O O . GLY A 1 497 ? -22.211 10.479 44.273 1.00 88.69 497 GLY A O 1
ATOM 3802 N N . ARG A 1 498 ? -23.517 11.209 45.941 1.00 86.12 498 ARG A N 1
ATOM 3803 C CA . ARG A 1 498 ? -22.421 11.132 46.926 1.00 86.12 498 ARG A CA 1
ATOM 3804 C C . ARG A 1 498 ? -22.189 9.683 47.338 1.00 86.12 498 ARG A C 1
ATOM 3806 O O . ARG A 1 498 ? -23.114 8.872 47.329 1.00 86.12 498 ARG A O 1
ATOM 3813 N N . ALA A 1 499 ? -20.951 9.364 47.711 1.00 79.50 499 ALA A N 1
ATOM 3814 C CA . ALA A 1 499 ? -20.591 8.024 48.159 1.00 79.50 499 ALA A CA 1
ATOM 3815 C C . ALA A 1 499 ? -21.544 7.538 49.267 1.00 79.50 499 ALA A C 1
ATOM 3817 O O . ALA A 1 499 ? -21.875 8.290 50.183 1.00 79.50 499 ALA A O 1
ATOM 3818 N N . ASN A 1 500 ? -21.966 6.275 49.177 1.00 79.25 500 ASN A N 1
ATOM 3819 C CA . ASN A 1 500 ? -22.910 5.604 50.083 1.00 79.25 500 ASN A CA 1
ATOM 3820 C C . ASN A 1 500 ? -24.372 6.084 50.019 1.00 79.25 500 ASN A C 1
ATOM 3822 O O . ASN A 1 500 ? -25.223 5.504 50.694 1.00 79.25 500 ASN A O 1
ATOM 3826 N N . GLU A 1 501 ? -24.718 7.074 49.192 1.00 87.19 501 GLU A N 1
ATOM 3827 C CA . GLU A 1 501 ? -26.125 7.380 48.923 1.00 87.19 501 GLU A CA 1
ATOM 3828 C C . GLU A 1 501 ? -26.749 6.288 48.048 1.00 87.19 501 GLU A C 1
ATOM 3830 O O . GLU A 1 501 ? -26.120 5.785 47.116 1.00 87.19 501 GLU A O 1
ATOM 3835 N N . THR A 1 502 ? -28.010 5.934 48.304 1.00 84.31 502 THR A N 1
ATOM 3836 C CA . THR A 1 502 ? -28.760 4.985 47.468 1.00 84.31 502 THR A CA 1
ATOM 3837 C C . THR A 1 502 ? -28.719 5.397 45.993 1.00 84.31 502 THR A C 1
ATOM 3839 O O . THR A 1 502 ? -29.087 6.524 45.665 1.00 84.31 502 THR A O 1
ATOM 3842 N N . GLY A 1 503 ? -28.301 4.480 45.115 1.00 83.31 503 GLY A N 1
ATOM 3843 C CA . GLY A 1 503 ? -28.176 4.718 43.671 1.00 83.31 503 GLY A CA 1
ATOM 3844 C C . GLY A 1 503 ? -26.889 5.433 43.236 1.00 83.31 503 GLY A C 1
ATOM 3845 O O . GLY A 1 503 ? -26.762 5.774 42.061 1.00 83.31 503 GLY A O 1
ATOM 3846 N N . SER A 1 504 ? -25.937 5.667 44.150 1.00 90.81 504 SER A N 1
ATOM 3847 C CA . SER A 1 504 ? -24.632 6.240 43.800 1.00 90.81 504 SER A CA 1
ATOM 3848 C C . SER A 1 504 ? -23.710 5.236 43.105 1.00 90.81 504 SER A C 1
ATOM 3850 O O . SER A 1 504 ? -23.763 4.038 43.389 1.00 90.81 504 SER A O 1
ATOM 3852 N N . PHE A 1 505 ? -22.848 5.717 42.206 1.00 93.44 505 PHE A N 1
ATOM 3853 C CA . PHE A 1 505 ? -21.772 4.925 41.601 1.00 93.44 505 PHE A CA 1
ATOM 3854 C C . PHE A 1 505 ? -20.575 5.784 41.181 1.00 93.44 505 PHE A C 1
ATOM 3856 O O . PHE A 1 505 ? -20.702 6.994 40.993 1.00 93.44 505 PHE A O 1
ATOM 3863 N N . SER A 1 506 ? -19.406 5.162 41.007 1.00 94.50 506 SER A N 1
ATOM 3864 C CA . SER A 1 506 ? -18.191 5.818 40.520 1.00 94.50 506 SER A CA 1
ATOM 3865 C C . SER A 1 506 ? -17.273 4.868 39.747 1.00 94.50 506 SER A C 1
ATOM 3867 O O . SER A 1 506 ? -17.017 3.748 40.189 1.00 94.50 506 SER A O 1
ATOM 3869 N N . LEU A 1 507 ? -16.735 5.361 38.627 1.00 96.38 507 LEU A N 1
ATOM 3870 C CA . LEU A 1 507 ? -15.582 4.816 37.911 1.00 96.38 507 LEU A CA 1
ATOM 3871 C C . LEU A 1 507 ? -14.379 5.738 38.161 1.00 96.38 507 LEU A C 1
ATOM 3873 O O . LEU A 1 507 ? -14.434 6.938 37.878 1.00 96.38 507 LEU A O 1
ATOM 3877 N N . SER A 1 508 ? -13.304 5.203 38.739 1.00 95.19 508 SER A N 1
ATOM 3878 C CA . SER A 1 508 ? -12.199 6.017 39.268 1.00 95.19 508 SER A CA 1
ATOM 3879 C C . SER A 1 508 ? -10.859 5.286 39.257 1.00 95.19 508 SER A C 1
ATOM 3881 O O . SER A 1 508 ? -10.817 4.070 39.111 1.00 95.19 508 SER A O 1
ATOM 3883 N N . LEU A 1 509 ? -9.769 6.024 39.451 1.00 94.00 509 LEU A N 1
ATOM 3884 C CA . LEU A 1 509 ? -8.426 5.506 39.677 1.00 94.00 509 LEU A CA 1
ATOM 3885 C C . LEU A 1 509 ? -8.101 5.509 41.167 1.00 94.00 509 LEU A C 1
ATOM 3887 O O . LEU A 1 509 ? -8.276 6.518 41.859 1.00 94.00 509 LEU A O 1
ATOM 3891 N N . GLN A 1 510 ? -7.609 4.372 41.653 1.00 91.38 510 GLN A N 1
ATOM 3892 C CA . GLN A 1 510 ? -7.240 4.164 43.047 1.00 91.38 510 GLN A CA 1
ATOM 3893 C C . GLN A 1 510 ? -6.096 5.099 43.476 1.00 91.38 510 GLN A C 1
ATOM 3895 O O . GLN A 1 510 ? -5.076 5.210 42.793 1.00 91.38 510 GLN A O 1
ATOM 3900 N N . LYS A 1 511 ? -6.221 5.715 44.659 1.00 88.62 511 LYS A N 1
ATOM 3901 C CA . LYS A 1 511 ? -5.132 6.479 45.290 1.00 88.62 511 LYS A CA 1
ATOM 3902 C C . LYS A 1 511 ? -3.913 5.579 45.537 1.00 88.62 511 LYS A C 1
ATOM 3904 O O . LYS A 1 511 ? -4.060 4.451 46.001 1.00 88.62 511 LYS A O 1
ATOM 3909 N N . GLY A 1 512 ? -2.712 6.078 45.253 1.00 83.50 512 GLY A N 1
ATOM 3910 C CA . GLY A 1 512 ? -1.450 5.358 45.454 1.00 83.50 512 GLY A CA 1
ATOM 3911 C C . GLY A 1 512 ? -1.087 4.365 44.343 1.00 83.50 512 GLY A C 1
ATOM 3912 O O . GLY A 1 512 ? 0.087 4.269 44.004 1.00 83.50 512 GLY A O 1
ATOM 3913 N N . THR A 1 513 ? -2.060 3.675 43.733 1.00 84.00 513 THR A N 1
ATOM 3914 C CA . THR A 1 513 ? -1.796 2.617 42.732 1.00 84.00 513 THR A CA 1
ATOM 3915 C C . THR A 1 513 ? -2.281 2.930 41.318 1.00 84.00 513 THR A C 1
ATOM 3917 O O . THR A 1 513 ? -1.860 2.239 40.401 1.00 84.00 513 THR A O 1
ATOM 3920 N N . GLY A 1 514 ? -3.190 3.893 41.126 1.00 83.75 514 GLY A N 1
ATOM 3921 C CA . GLY A 1 514 ? -3.782 4.252 39.827 1.00 83.75 514 GLY A CA 1
ATOM 3922 C C . GLY A 1 514 ? -4.576 3.145 39.128 1.00 83.75 514 GLY A C 1
ATOM 3923 O O . GLY A 1 514 ? -4.873 3.272 37.945 1.00 83.75 514 GLY A O 1
ATOM 3924 N N . ASN A 1 515 ? -4.934 2.072 39.837 1.00 91.19 515 ASN A N 1
ATOM 3925 C CA . ASN A 1 515 ? -5.746 0.998 39.271 1.00 91.19 515 ASN A CA 1
ATOM 3926 C C . ASN A 1 515 ? -7.180 1.463 38.997 1.00 91.19 515 ASN A C 1
ATOM 3928 O O . ASN A 1 515 ? -7.755 2.180 39.819 1.00 91.19 515 ASN A O 1
ATOM 3932 N N . LEU A 1 516 ? -7.781 1.001 37.899 1.00 94.88 516 LEU A N 1
ATOM 3933 C CA . LEU A 1 516 ? -9.188 1.267 37.599 1.00 94.88 516 LEU A CA 1
ATOM 3934 C C . LEU A 1 516 ? -10.107 0.557 38.612 1.00 94.88 516 LEU A C 1
ATOM 3936 O O . LEU A 1 516 ? -10.015 -0.655 38.827 1.00 94.88 516 LEU A O 1
ATOM 3940 N N . LEU A 1 517 ? -11.005 1.322 39.228 1.00 95.12 517 LEU A N 1
ATOM 3941 C CA . LEU A 1 517 ? -11.966 0.891 40.241 1.00 95.12 517 LEU A CA 1
ATOM 3942 C C . LEU A 1 517 ? -13.389 1.225 39.809 1.00 95.12 517 LEU A C 1
ATOM 3944 O O . LEU A 1 517 ? -13.651 2.338 39.347 1.00 95.12 517 LEU A O 1
ATOM 3948 N N . PHE A 1 518 ? -14.317 0.313 40.090 1.00 96.25 518 PHE A N 1
ATOM 3949 C CA . PHE A 1 518 ? -15.747 0.603 40.067 1.00 96.25 518 PHE A CA 1
ATOM 3950 C C . PHE A 1 518 ? -16.367 0.435 41.454 1.00 96.25 518 PHE A C 1
ATOM 3952 O O . PHE A 1 518 ? -16.083 -0.539 42.145 1.00 96.25 518 PHE A O 1
ATOM 3959 N N . SER A 1 519 ? -17.237 1.359 41.847 1.00 93.94 519 SER A N 1
ATOM 3960 C CA . SER A 1 519 ? -17.941 1.349 43.132 1.00 93.94 519 SER A CA 1
ATOM 3961 C C . SER A 1 519 ? -19.399 1.739 42.928 1.00 93.94 519 SER A C 1
ATOM 3963 O O . SER A 1 519 ? -19.677 2.614 42.109 1.00 93.94 519 SER A O 1
ATOM 3965 N N . ALA A 1 520 ? -20.333 1.119 43.650 1.00 93.00 520 ALA A N 1
ATOM 3966 C CA . ALA A 1 520 ? -21.746 1.492 43.606 1.00 93.00 520 ALA A CA 1
ATOM 3967 C C . ALA A 1 520 ? -22.487 1.150 44.905 1.00 93.00 520 ALA A C 1
ATOM 3969 O O . ALA A 1 520 ? -22.228 0.122 45.532 1.00 93.00 520 ALA A O 1
ATOM 3970 N N . ALA A 1 521 ? -23.461 1.980 45.281 1.00 88.81 521 ALA A N 1
ATOM 3971 C CA . ALA A 1 521 ? -24.377 1.690 46.375 1.00 88.81 521 ALA A CA 1
ATOM 3972 C C . ALA A 1 521 ? -25.257 0.486 46.012 1.00 88.81 521 ALA A C 1
ATOM 3974 O O . ALA A 1 521 ? -26.067 0.544 45.086 1.00 88.81 521 ALA A O 1
ATOM 3975 N N . GLY A 1 522 ? -25.077 -0.605 46.757 1.00 88.00 522 GLY A N 1
ATOM 3976 C CA . GLY A 1 522 ? -25.679 -1.912 46.481 1.00 88.00 522 GLY A CA 1
ATOM 3977 C C . GLY A 1 522 ? -24.652 -3.009 46.190 1.00 88.00 522 GLY A C 1
ATOM 3978 O O . GLY A 1 522 ? -25.024 -4.180 46.171 1.00 88.00 522 GLY A O 1
ATOM 3979 N N . PHE A 1 523 ? -23.377 -2.654 46.002 1.00 92.62 523 PHE A N 1
ATOM 3980 C CA . PHE A 1 523 ? -22.250 -3.581 45.844 1.00 92.62 523 PHE A CA 1
ATOM 3981 C C . PHE A 1 523 ? -21.395 -3.650 47.125 1.00 92.62 523 PHE A C 1
ATOM 3983 O O . PHE A 1 523 ? -21.476 -2.748 47.959 1.00 92.62 523 PHE A O 1
ATOM 3990 N N . PRO A 1 524 ? -20.571 -4.703 47.314 1.00 87.81 524 PRO A N 1
ATOM 3991 C CA . PRO A 1 524 ? -19.823 -4.938 48.558 1.00 87.81 524 PRO A CA 1
ATOM 3992 C C . PRO A 1 524 ? -18.641 -3.977 48.810 1.00 87.81 524 PRO A C 1
ATOM 3994 O O . PRO A 1 524 ? -17.878 -4.197 49.748 1.00 87.81 524 PRO A O 1
ATOM 3997 N N . GLY A 1 525 ? -18.466 -2.938 47.989 1.00 88.88 525 GLY A N 1
ATOM 3998 C CA . GLY A 1 525 ? -17.378 -1.961 48.077 1.00 88.88 525 GLY A CA 1
ATOM 3999 C C . GLY A 1 525 ? -16.724 -1.690 46.720 1.00 88.88 525 GLY A C 1
ATOM 4000 O O . GLY A 1 525 ? -17.328 -1.929 45.672 1.00 88.88 525 GLY A O 1
ATOM 4001 N N . ASP A 1 526 ? -15.480 -1.204 46.751 1.00 92.31 526 ASP A N 1
ATOM 4002 C CA . ASP A 1 526 ? -14.684 -0.939 45.549 1.00 92.31 526 ASP A CA 1
ATOM 4003 C C . ASP A 1 526 ? -14.245 -2.249 44.876 1.00 92.31 526 ASP A C 1
ATOM 4005 O O . ASP A 1 526 ? -13.566 -3.094 45.463 1.00 92.31 526 ASP A O 1
ATOM 4009 N N . ILE A 1 527 ? -14.602 -2.402 43.605 1.00 95.50 527 ILE A N 1
ATOM 4010 C CA . ILE A 1 527 ? -14.244 -3.544 42.770 1.00 95.50 527 ILE A CA 1
ATOM 4011 C C . ILE A 1 527 ? -13.049 -3.140 41.908 1.00 95.50 527 ILE A C 1
ATOM 4013 O O . ILE A 1 527 ? -13.145 -2.251 41.063 1.00 95.50 527 ILE A O 1
ATOM 4017 N N . ASN A 1 528 ? -11.914 -3.804 42.125 1.00 93.81 528 ASN A N 1
ATOM 4018 C CA . ASN A 1 528 ? -10.650 -3.471 41.476 1.00 93.81 528 ASN A CA 1
ATOM 4019 C C . ASN A 1 528 ? -10.441 -4.251 40.169 1.00 93.81 528 ASN A C 1
ATOM 4021 O O . ASN A 1 528 ? -10.368 -5.488 40.193 1.00 93.81 528 ASN A O 1
ATOM 4025 N N . GLY A 1 529 ? -10.279 -3.521 39.062 1.00 90.00 529 GLY A N 1
ATOM 4026 C CA . GLY A 1 529 ? -10.045 -4.054 37.718 1.00 90.00 529 GLY A CA 1
ATOM 4027 C C . GLY A 1 529 ? -8.653 -4.652 37.499 1.00 90.00 529 GLY A C 1
ATOM 4028 O O . GLY A 1 529 ? -8.497 -5.503 36.631 1.00 90.00 529 GLY A O 1
ATOM 4029 N N . GLY A 1 530 ? -7.666 -4.300 38.328 1.00 88.56 530 GLY A N 1
ATOM 4030 C CA . GLY A 1 530 ? -6.327 -4.899 38.337 1.00 88.56 530 GLY A CA 1
ATOM 4031 C C . GLY A 1 530 ? -5.334 -4.335 37.318 1.00 88.56 530 GLY A C 1
ATOM 4032 O O . GLY A 1 530 ? -4.294 -4.951 37.119 1.00 88.56 530 GLY A O 1
ATOM 4033 N N . PHE A 1 531 ? -5.630 -3.198 36.683 1.00 89.44 531 PHE A N 1
ATOM 4034 C CA . PHE A 1 531 ? -4.735 -2.545 35.723 1.00 89.44 531 PHE A CA 1
ATOM 4035 C C . PHE A 1 531 ? -4.749 -1.022 35.851 1.00 89.44 531 PHE A C 1
ATOM 4037 O O . PHE A 1 531 ? -5.727 -0.434 36.323 1.00 89.44 531 PHE A O 1
ATOM 4044 N N . GLN A 1 532 ? -3.666 -0.410 35.375 1.00 88.19 532 GLN A N 1
ATOM 4045 C CA . GLN A 1 532 ? -3.430 1.033 35.346 1.00 88.19 532 GLN A CA 1
ATOM 4046 C C . GLN A 1 532 ? -3.683 1.617 33.949 1.00 88.19 532 GLN A C 1
ATOM 4048 O O . GLN A 1 532 ? -3.581 0.913 32.937 1.00 88.19 532 GLN A O 1
ATOM 4053 N N . ILE A 1 533 ? -3.996 2.913 33.921 1.00 84.38 533 ILE A N 1
ATOM 4054 C CA . ILE A 1 533 ? -4.220 3.714 32.703 1.00 84.38 533 ILE A CA 1
ATOM 4055 C C . ILE A 1 533 ? -3.619 5.128 32.816 1.00 84.38 533 ILE A C 1
ATOM 4057 O O . ILE A 1 533 ? -4.067 6.051 32.144 1.00 84.38 533 ILE A O 1
ATOM 4061 N N . ASP A 1 534 ? -2.694 5.335 33.757 1.00 84.12 534 ASP A N 1
ATOM 4062 C CA . ASP A 1 534 ? -2.122 6.645 34.071 1.00 84.12 534 ASP A CA 1
ATOM 4063 C C . ASP A 1 534 ? -0.680 6.810 33.582 1.00 84.12 534 ASP A C 1
ATOM 4065 O O . ASP A 1 534 ? 0.184 7.306 34.297 1.00 84.12 534 ASP A O 1
ATOM 4069 N N . ASP A 1 535 ? -0.436 6.376 32.353 1.00 75.81 535 ASP A N 1
ATOM 4070 C CA . ASP A 1 535 ? 0.822 6.421 31.602 1.00 75.81 535 ASP A CA 1
ATOM 4071 C C . ASP A 1 535 ? 0.865 7.570 30.577 1.00 75.81 535 ASP A C 1
ATOM 4073 O O . ASP A 1 535 ? 1.787 7.662 29.771 1.00 75.81 535 ASP A O 1
ATOM 4077 N N . ASN A 1 536 ? -0.091 8.501 30.655 1.00 75.81 536 ASN A N 1
ATOM 4078 C CA . ASN A 1 536 ? -0.209 9.664 29.777 1.00 75.81 536 ASN A CA 1
ATOM 4079 C C . ASN A 1 536 ? -0.458 9.335 28.292 1.00 75.81 536 ASN A C 1
ATOM 4081 O O . ASN A 1 536 ? -0.267 10.211 27.446 1.00 75.81 536 ASN A O 1
ATOM 4085 N N . ILE A 1 537 ? -0.932 8.131 27.966 1.00 70.38 537 ILE A N 1
ATOM 4086 C CA . ILE A 1 537 ? -1.436 7.772 26.630 1.00 70.38 537 ILE A CA 1
ATOM 4087 C C . ILE A 1 537 ? -2.952 7.532 26.664 1.00 70.38 537 ILE A C 1
ATOM 4089 O O . ILE A 1 537 ? -3.554 7.403 27.730 1.00 70.38 537 ILE A O 1
ATOM 4093 N N . TRP A 1 538 ? -3.594 7.558 25.494 1.00 74.38 538 TRP A N 1
ATOM 4094 C CA . TRP A 1 538 ? -5.029 7.294 25.384 1.00 74.38 538 TRP A CA 1
ATOM 4095 C C . TRP A 1 538 ? -5.322 5.809 25.569 1.00 74.38 538 TRP A C 1
ATOM 4097 O O . TRP A 1 538 ? -4.770 4.970 24.861 1.00 74.38 538 TRP A O 1
ATOM 4107 N N . HIS A 1 539 ? -6.256 5.510 26.466 1.00 77.94 539 HIS A N 1
ATOM 4108 C CA . HIS A 1 539 ? -6.809 4.179 26.662 1.00 77.94 539 HIS A CA 1
ATOM 4109 C C . HIS A 1 539 ? -8.315 4.176 26.471 1.00 77.94 539 HIS A C 1
ATOM 4111 O O . HIS A 1 539 ? -9.008 5.082 26.940 1.00 77.94 539 HIS A O 1
ATOM 4117 N N . HIS A 1 540 ? -8.827 3.109 25.864 1.00 84.50 540 HIS A N 1
ATOM 4118 C CA . HIS A 1 540 ? -10.246 2.798 25.930 1.00 84.50 540 HIS A CA 1
ATOM 4119 C C . HIS A 1 540 ? -10.505 1.891 27.131 1.00 84.50 540 HIS A C 1
ATOM 4121 O O . HIS A 1 540 ? -10.073 0.733 27.164 1.00 84.50 540 HIS A O 1
ATOM 4127 N N . VAL A 1 541 ? -11.246 2.393 28.117 1.00 91.38 541 VAL A N 1
ATOM 4128 C CA . VAL A 1 541 ? -11.673 1.607 29.277 1.00 91.38 541 VAL A CA 1
ATOM 4129 C C . VAL A 1 541 ? -13.143 1.254 29.167 1.00 91.38 541 VAL A C 1
ATOM 4131 O O . VAL A 1 541 ? -13.968 2.096 28.829 1.00 91.38 541 VAL A O 1
ATOM 4134 N N . MET A 1 542 ? -13.484 0.008 29.489 1.00 92.75 542 MET A N 1
ATOM 4135 C CA . MET A 1 542 ? -14.874 -0.439 29.536 1.00 92.75 542 MET A CA 1
ATOM 4136 C C . MET A 1 542 ? -15.102 -1.369 30.722 1.00 92.75 542 MET A C 1
ATOM 4138 O O . MET A 1 542 ? -14.284 -2.243 31.013 1.00 92.75 542 MET A O 1
ATOM 4142 N N . ILE A 1 543 ? -16.241 -1.213 31.390 1.00 96.00 543 ILE A N 1
ATOM 4143 C CA . ILE A 1 543 ? -16.734 -2.159 32.388 1.00 96.00 543 ILE A CA 1
ATOM 4144 C C . ILE A 1 543 ? -18.126 -2.649 32.016 1.00 96.00 543 ILE A C 1
ATOM 4146 O O . ILE A 1 543 ? -18.940 -1.881 31.511 1.00 96.00 543 ILE A O 1
ATOM 4150 N N . THR A 1 544 ? -18.419 -3.916 32.298 1.00 94.00 544 THR A N 1
ATOM 4151 C CA . THR A 1 544 ? -19.758 -4.491 32.103 1.00 94.00 544 THR A CA 1
ATOM 4152 C C . THR A 1 544 ? -20.202 -5.221 33.355 1.00 94.00 544 THR A C 1
ATOM 4154 O O . THR A 1 544 ? -19.427 -6.019 33.884 1.00 94.00 544 THR A O 1
ATOM 4157 N N . PHE A 1 545 ? -21.450 -5.044 33.769 1.00 92.62 545 PHE A N 1
ATOM 4158 C CA . PHE A 1 545 ? -22.074 -5.840 34.819 1.00 92.62 545 PHE A CA 1
ATOM 4159 C C . PHE A 1 545 ? -23.306 -6.551 34.278 1.00 92.62 545 PHE A C 1
ATOM 4161 O O . PHE A 1 545 ? -24.170 -5.923 33.675 1.00 92.62 545 PHE A O 1
ATOM 4168 N N . GLY A 1 546 ? -23.401 -7.854 34.510 1.00 84.12 546 GLY A N 1
ATOM 4169 C CA . GLY A 1 546 ? -24.574 -8.660 34.193 1.00 84.12 546 GLY A CA 1
ATOM 4170 C C . GLY A 1 546 ? -24.358 -10.103 34.624 1.00 84.12 546 GLY A C 1
ATOM 4171 O O . GLY A 1 546 ? -23.221 -10.546 34.778 1.00 84.12 546 GLY A O 1
ATOM 4172 N N . ASP A 1 547 ? -25.448 -10.826 34.879 1.00 81.88 547 ASP A N 1
ATOM 4173 C CA . ASP A 1 547 ? -25.410 -12.240 35.289 1.00 81.88 547 ASP A CA 1
ATOM 4174 C C . ASP A 1 547 ? -24.548 -12.488 36.549 1.00 81.88 547 ASP A C 1
ATOM 4176 O O . ASP A 1 547 ? -23.914 -13.528 36.708 1.00 81.88 547 ASP A O 1
ATOM 4180 N N . GLY A 1 548 ? -24.501 -11.500 37.455 1.00 83.88 548 GLY A N 1
ATOM 4181 C CA . GLY A 1 548 ? -23.712 -11.551 38.692 1.00 83.88 548 GLY A CA 1
ATOM 4182 C C . GLY A 1 548 ? -22.199 -11.397 38.495 1.00 83.88 548 GLY A C 1
ATOM 4183 O O . GLY A 1 548 ? -21.430 -11.699 39.410 1.00 83.88 548 GLY A O 1
ATOM 4184 N N . GLN A 1 549 ? -21.749 -10.946 37.322 1.00 90.94 549 GLN A N 1
ATOM 4185 C CA . GLN A 1 549 ? -20.336 -10.749 37.003 1.00 90.94 549 GLN A CA 1
ATOM 4186 C C . GLN A 1 549 ? -20.058 -9.313 36.563 1.00 90.94 549 GLN A C 1
ATOM 4188 O O . GLN A 1 549 ? -20.738 -8.783 35.688 1.00 90.94 549 GLN A O 1
ATOM 4193 N N . MET A 1 550 ? -19.015 -8.713 37.135 1.00 94.19 550 MET A N 1
ATOM 4194 C CA . MET A 1 550 ? -18.387 -7.488 36.646 1.00 94.19 550 MET A CA 1
ATOM 4195 C C . MET A 1 550 ? -17.161 -7.854 35.809 1.00 94.19 550 MET A C 1
ATOM 4197 O O . MET A 1 550 ? -16.319 -8.632 36.258 1.00 94.19 550 MET A O 1
ATOM 4201 N N . LYS A 1 551 ? -17.027 -7.286 34.614 1.00 93.19 551 LYS A N 1
ATOM 4202 C CA . LYS A 1 551 ? -15.869 -7.476 33.732 1.00 93.19 551 LYS A CA 1
ATOM 4203 C C . LYS A 1 551 ? -15.225 -6.138 33.431 1.00 93.19 551 LYS A C 1
ATOM 4205 O O . LYS A 1 551 ? -15.941 -5.169 33.207 1.00 93.19 551 LYS A O 1
ATOM 4210 N N . PHE A 1 552 ? -13.899 -6.109 33.410 1.00 94.38 552 PHE A N 1
ATOM 4211 C CA . PHE A 1 552 ? -13.108 -4.922 33.110 1.00 94.38 552 PHE A CA 1
ATOM 4212 C C . PHE A 1 552 ? -12.277 -5.151 31.857 1.00 94.38 552 PHE A C 1
ATOM 4214 O O . PHE A 1 552 ? -11.610 -6.181 31.736 1.00 94.38 552 PHE A O 1
ATOM 4221 N N . TYR A 1 553 ? -12.290 -4.170 30.966 1.00 86.69 553 TYR A N 1
ATOM 4222 C CA . TYR A 1 553 ? -11.600 -4.195 29.692 1.00 86.69 553 TYR A CA 1
ATOM 4223 C C . TYR A 1 553 ? -10.686 -2.974 29.564 1.00 86.69 553 TYR A C 1
ATOM 4225 O O . TYR A 1 553 ? -11.086 -1.861 29.919 1.00 86.69 553 TYR A O 1
ATOM 4233 N N . LYS A 1 554 ? -9.486 -3.197 29.027 1.00 86.69 554 LYS A N 1
ATOM 4234 C CA . LYS A 1 554 ? -8.522 -2.169 28.618 1.00 86.69 554 LYS A CA 1
ATOM 4235 C C . LYS A 1 554 ? -8.216 -2.397 27.144 1.00 86.69 554 LYS A C 1
ATOM 4237 O O . LYS A 1 554 ? -7.871 -3.514 26.774 1.00 86.69 554 LYS A O 1
ATOM 4242 N N . ASP A 1 555 ? -8.398 -1.377 26.315 1.00 74.62 555 ASP A N 1
ATOM 4243 C CA . ASP A 1 555 ? -8.067 -1.396 24.885 1.00 74.62 555 ASP A CA 1
ATOM 4244 C C . ASP A 1 555 ? -8.661 -2.620 24.165 1.00 74.62 555 ASP A C 1
ATOM 4246 O O . ASP A 1 555 ? -7.992 -3.369 23.458 1.00 74.62 555 ASP A O 1
ATOM 4250 N N . ARG A 1 556 ? -9.960 -2.846 24.416 1.00 68.62 556 ARG A N 1
ATOM 4251 C CA . ARG A 1 556 ? -10.781 -3.987 23.956 1.00 68.62 556 ARG A CA 1
ATOM 4252 C C . ARG A 1 556 ? -10.430 -5.356 24.545 1.00 68.62 556 ARG A C 1
ATOM 4254 O O . ARG A 1 556 ? -11.207 -6.295 24.396 1.00 68.62 556 ARG A O 1
ATOM 4261 N N . GLN A 1 557 ? -9.341 -5.485 25.287 1.00 64.94 557 GLN A N 1
ATOM 4262 C CA . GLN A 1 557 ? -8.965 -6.743 25.922 1.00 64.94 557 GLN A CA 1
ATOM 4263 C C . GLN A 1 557 ? -9.646 -6.897 27.278 1.00 64.94 557 GLN A C 1
ATOM 4265 O O . GLN A 1 557 ? -9.623 -5.989 28.106 1.00 64.94 557 GLN A O 1
ATOM 4270 N N . LEU A 1 558 ? -10.252 -8.062 27.523 1.00 75.75 558 LEU A N 1
ATOM 4271 C CA . LEU A 1 558 ? -10.775 -8.416 28.843 1.00 75.75 558 LEU A CA 1
ATOM 4272 C C . LEU A 1 558 ? -9.597 -8.624 29.796 1.00 75.75 558 LEU A C 1
ATOM 4274 O O . LEU A 1 558 ? -8.842 -9.576 29.633 1.00 75.75 558 LEU A O 1
ATOM 4278 N N . VAL A 1 559 ? -9.486 -7.782 30.818 1.00 77.44 559 VAL A N 1
ATOM 4279 C CA . VAL A 1 559 ? -8.407 -7.872 31.808 1.00 77.44 559 VAL A CA 1
ATOM 4280 C C . VAL A 1 559 ? -8.832 -8.695 33.017 1.00 77.44 559 VAL A C 1
ATOM 4282 O O . VAL A 1 559 ? -8.055 -9.490 33.541 1.00 77.44 559 VAL A O 1
ATOM 4285 N N . LYS A 1 560 ? -10.074 -8.520 33.485 1.00 88.62 560 LYS A N 1
ATOM 4286 C CA . LYS A 1 560 ? -10.522 -9.156 34.729 1.00 88.62 560 LYS A CA 1
ATOM 4287 C C . LYS A 1 560 ? -12.018 -9.411 34.761 1.00 88.62 560 LYS A C 1
ATOM 4289 O O . LYS A 1 560 ? -12.804 -8.594 34.293 1.00 88.62 560 LYS A O 1
ATOM 4294 N N . THR A 1 561 ? -12.406 -10.528 35.376 1.00 92.94 561 THR A N 1
ATOM 4295 C CA . THR A 1 561 ? -13.796 -10.853 35.731 1.00 92.94 561 THR A CA 1
ATOM 4296 C C . THR A 1 561 ? -13.897 -11.029 37.243 1.00 92.94 561 THR A C 1
ATOM 4298 O O . THR A 1 561 ? -13.060 -11.696 37.845 1.00 92.94 561 THR A O 1
ATOM 4301 N N . VAL A 1 562 ? -14.913 -10.433 37.865 1.00 92.69 562 VAL A N 1
ATOM 4302 C CA . VAL A 1 562 ? -15.164 -10.494 39.308 1.00 92.69 562 VAL A CA 1
ATOM 4303 C C . VAL A 1 562 ? -16.625 -10.865 39.540 1.00 92.69 562 VAL A C 1
ATOM 4305 O O . VAL A 1 562 ? -17.521 -10.245 38.970 1.00 92.69 562 VAL A O 1
ATOM 4308 N N . ALA A 1 563 ? -16.884 -11.868 40.380 1.00 93.00 563 ALA A N 1
ATOM 4309 C CA . ALA A 1 563 ? -18.241 -12.178 40.821 1.00 93.00 563 ALA A CA 1
ATOM 4310 C C . ALA A 1 563 ? -18.726 -11.095 41.795 1.00 93.00 563 ALA A C 1
ATOM 4312 O O . ALA A 1 563 ? -18.066 -10.814 42.795 1.00 93.00 563 ALA A O 1
ATOM 4313 N N . VAL A 1 564 ? -19.874 -10.484 41.508 1.00 91.69 564 VAL A N 1
ATOM 4314 C CA . VAL A 1 564 ? -20.425 -9.369 42.284 1.00 91.69 564 VAL A CA 1
ATOM 4315 C C . VAL A 1 564 ? -21.907 -9.627 42.533 1.00 91.69 564 VAL A C 1
ATOM 4317 O O . VAL A 1 564 ? -22.677 -9.861 41.603 1.00 91.69 564 VAL A O 1
ATOM 4320 N N . LYS A 1 565 ? -22.313 -9.585 43.805 1.00 87.00 565 LYS A N 1
ATOM 4321 C CA . LYS A 1 565 ? -23.719 -9.671 44.217 1.00 87.00 565 LYS A CA 1
ATOM 4322 C C . LYS A 1 565 ? -24.269 -8.266 44.450 1.00 87.00 565 LYS A C 1
ATOM 4324 O O . LYS A 1 565 ? -23.612 -7.467 45.111 1.00 87.00 565 LYS A O 1
ATOM 4329 N N . GLY A 1 566 ? -25.478 -8.006 43.954 1.00 86.38 566 GLY A N 1
ATOM 4330 C CA . GLY A 1 566 ? -26.205 -6.756 44.182 1.00 86.38 566 GLY A CA 1
ATOM 4331 C C . GLY A 1 566 ? -26.795 -6.153 42.909 1.00 86.38 566 GLY A C 1
ATOM 4332 O O . GLY A 1 566 ? -26.663 -6.707 41.818 1.00 86.38 566 GLY A O 1
ATOM 4333 N N . THR A 1 567 ? -27.445 -5.003 43.064 1.00 85.38 567 THR A N 1
ATOM 4334 C CA . THR A 1 567 ? -28.024 -4.191 41.981 1.00 85.38 567 THR A CA 1
ATOM 4335 C C . THR A 1 567 ? -27.863 -2.717 42.320 1.00 85.38 567 THR A C 1
ATOM 4337 O O . THR A 1 567 ? -27.919 -2.363 43.499 1.00 85.38 567 THR A O 1
ATOM 4340 N N . VAL A 1 568 ? -27.739 -1.854 41.315 1.00 86.38 568 VAL A N 1
ATOM 4341 C CA . VAL A 1 568 ? -27.690 -0.402 41.523 1.00 86.38 568 VAL A CA 1
ATOM 4342 C C . VAL A 1 568 ? -29.108 0.156 41.409 1.00 86.38 568 VAL A C 1
ATOM 4344 O O . VAL A 1 568 ? -29.758 0.007 40.375 1.00 86.38 568 VAL A O 1
ATOM 4347 N N . ALA A 1 569 ? -29.613 0.758 42.487 1.00 83.06 569 ALA A N 1
ATOM 4348 C CA . ALA A 1 569 ? -30.960 1.328 42.515 1.00 83.06 569 ALA A CA 1
ATOM 4349 C C . ALA A 1 569 ? -31.076 2.568 41.610 1.00 83.06 569 ALA A C 1
ATOM 4351 O O . ALA A 1 569 ? -30.149 3.374 41.533 1.00 83.06 569 ALA A O 1
ATOM 4352 N N . ASP A 1 570 ? -32.234 2.744 40.972 1.00 78.62 570 ASP A N 1
ATOM 4353 C CA . ASP A 1 570 ? -32.524 3.930 40.166 1.00 78.62 570 ASP A CA 1
ATOM 4354 C C . ASP A 1 570 ? -32.852 5.126 41.066 1.00 78.62 570 ASP A C 1
ATOM 4356 O O . ASP A 1 570 ? -33.771 5.071 41.890 1.00 78.62 570 ASP A O 1
ATOM 4360 N N . LYS A 1 571 ? -32.091 6.211 40.926 1.00 79.75 571 LYS A N 1
ATOM 4361 C CA . LYS A 1 571 ? -32.346 7.455 41.646 1.00 79.75 571 LYS A CA 1
ATOM 4362 C C . LYS A 1 571 ? -31.866 8.650 40.840 1.00 79.75 571 LYS A C 1
ATOM 4364 O O . LYS A 1 571 ? -30.727 8.697 40.369 1.00 79.75 571 LYS A O 1
ATOM 4369 N N . THR A 1 572 ? -32.710 9.674 40.766 1.00 76.00 572 THR A N 1
ATOM 4370 C CA . THR A 1 572 ? -32.311 10.979 40.240 1.00 76.00 572 THR A CA 1
ATOM 4371 C C . THR A 1 572 ? -31.253 11.585 41.156 1.00 76.00 572 THR A C 1
ATOM 4373 O O . THR A 1 572 ? -31.514 11.909 42.313 1.00 76.00 572 THR A O 1
ATOM 4376 N N . ALA A 1 573 ? -30.049 11.736 40.624 1.00 82.25 573 ALA A N 1
ATOM 4377 C CA . ALA A 1 573 ? -28.919 12.378 41.277 1.00 82.25 573 ALA A CA 1
ATOM 4378 C C . ALA A 1 573 ? -28.015 12.985 40.201 1.00 82.25 573 ALA A C 1
ATOM 4380 O O . ALA A 1 573 ? -28.016 12.524 39.051 1.00 82.25 573 ALA A O 1
ATOM 4381 N N . ARG A 1 574 ? -27.245 14.010 40.579 1.00 86.75 574 ARG A N 1
ATOM 4382 C CA . ARG A 1 574 ? -26.263 14.639 39.690 1.00 86.75 574 ARG A CA 1
ATOM 4383 C C . ARG A 1 574 ? -25.227 13.603 39.247 1.00 86.75 574 ARG A C 1
ATOM 4385 O O . ARG A 1 574 ? -24.707 12.862 40.085 1.00 86.75 574 ARG A O 1
ATOM 4392 N N . LEU A 1 575 ? -24.954 13.581 37.946 1.00 90.00 575 LEU A N 1
ATOM 4393 C CA . LEU A 1 575 ? -23.858 12.834 37.336 1.00 90.00 575 LEU A CA 1
ATOM 4394 C C . LEU A 1 575 ? -22.735 13.831 37.016 1.00 90.00 575 LEU A C 1
ATOM 4396 O O . LEU A 1 575 ? -23.004 14.934 36.541 1.00 90.00 575 LEU A O 1
ATOM 4400 N N . ASN A 1 576 ? -21.497 13.467 37.323 1.00 91.31 576 ASN A N 1
ATOM 4401 C CA . ASN A 1 576 ? -20.309 14.274 37.085 1.00 91.31 576 ASN A CA 1
ATOM 4402 C C . ASN A 1 576 ? -19.344 13.472 36.217 1.00 91.31 576 ASN A C 1
ATOM 4404 O O . ASN A 1 576 ? -19.090 12.298 36.497 1.00 91.31 576 ASN A O 1
ATOM 4408 N N . ILE A 1 577 ? -18.806 14.119 35.188 1.00 92.69 577 ILE A N 1
ATOM 4409 C CA . ILE A 1 577 ? -17.751 13.575 34.335 1.00 92.69 577 ILE A CA 1
ATOM 4410 C C . ILE A 1 577 ? -16.460 14.305 34.712 1.00 92.69 577 ILE A C 1
ATOM 4412 O O . ILE A 1 577 ? -16.403 15.538 34.707 1.00 92.69 577 ILE A O 1
ATOM 4416 N N . GLY A 1 578 ? -15.446 13.532 35.097 1.00 92.38 578 GLY A N 1
ATOM 4417 C CA . GLY A 1 578 ? -14.131 14.019 35.507 1.00 92.38 578 GLY A CA 1
ATOM 4418 C C . GLY A 1 578 ? -13.976 14.469 36.961 1.00 92.38 578 GLY A C 1
ATOM 4419 O O . GLY A 1 578 ? -12.954 15.071 37.296 1.00 92.38 578 GLY A O 1
ATOM 4420 N N . SER A 1 579 ? -14.958 14.222 37.832 1.00 92.88 579 SER A N 1
ATOM 4421 C CA . SER A 1 579 ? -14.848 14.495 39.274 1.00 92.88 579 SER A CA 1
ATOM 4422 C C . SER A 1 579 ? -15.806 13.650 40.117 1.00 92.88 579 SER A C 1
ATOM 4424 O O . SER A 1 579 ? -16.742 13.023 39.602 1.00 92.88 579 SER A O 1
ATOM 4426 N N . ALA A 1 580 ? -15.566 13.623 41.431 1.00 90.88 580 ALA A N 1
ATOM 4427 C CA . ALA A 1 580 ? -16.519 13.105 42.406 1.00 90.88 580 ALA A CA 1
ATOM 4428 C C . ALA A 1 580 ? -17.737 14.038 42.554 1.00 90.88 580 ALA A C 1
ATOM 4430 O O . ALA A 1 580 ? -17.727 15.199 42.144 1.00 90.88 580 ALA A O 1
ATOM 4431 N N . ALA A 1 581 ? -18.813 13.540 43.169 1.00 84.56 581 ALA A N 1
ATOM 4432 C CA . ALA A 1 581 ? -20.085 14.262 43.234 1.00 84.56 581 ALA A CA 1
ATOM 4433 C C . ALA A 1 581 ? -20.083 15.542 44.089 1.00 84.56 581 ALA A C 1
ATOM 4435 O O . ALA A 1 581 ? -20.963 16.390 43.926 1.00 84.56 581 ALA A O 1
ATOM 4436 N N . ASP A 1 582 ? -19.116 15.691 44.989 1.00 82.19 582 ASP A N 1
ATOM 4437 C CA . ASP A 1 582 ? -18.841 16.913 45.752 1.00 82.19 582 ASP A CA 1
ATOM 4438 C C . ASP A 1 582 ? -17.916 17.896 45.007 1.00 82.19 582 ASP A C 1
ATOM 4440 O O . ASP A 1 582 ? -17.702 19.011 45.478 1.00 82.19 582 ASP A O 1
ATOM 4444 N N . GLY A 1 583 ? -17.424 17.521 43.821 1.00 77.62 583 GLY A N 1
ATOM 4445 C CA . GLY A 1 583 ? -16.463 18.284 43.029 1.00 77.62 583 GLY A CA 1
ATOM 4446 C C . GLY A 1 583 ? -15.004 18.065 43.435 1.00 77.62 583 GLY A C 1
ATOM 4447 O O . GLY A 1 583 ? -14.131 18.692 42.839 1.00 77.62 583 GLY A O 1
ATOM 4448 N N . LEU A 1 584 ? -14.731 17.198 44.416 1.00 80.38 584 LEU A N 1
ATOM 4449 C CA . LEU A 1 584 ? -13.382 16.784 44.806 1.00 80.38 584 LEU A CA 1
ATOM 4450 C C . LEU A 1 584 ? -12.885 15.628 43.905 1.00 80.38 584 LEU A C 1
ATOM 4452 O O . LEU A 1 584 ? -13.593 15.189 42.996 1.00 80.38 584 LEU A O 1
ATOM 4456 N N . ASP A 1 585 ? -11.647 15.161 44.122 1.00 90.00 585 ASP A N 1
ATOM 4457 C CA . ASP A 1 585 ? -11.024 14.029 43.402 1.00 90.00 585 ASP A CA 1
ATOM 4458 C C . ASP A 1 585 ? -11.129 14.118 41.863 1.00 90.00 585 ASP A C 1
ATOM 4460 O O . ASP A 1 585 ? -11.616 13.216 41.172 1.00 90.00 585 ASP A O 1
ATOM 4464 N N . VAL A 1 586 ? -10.675 15.249 41.322 1.00 90.88 586 VAL A N 1
ATOM 4465 C CA . VAL A 1 586 ? -10.700 15.554 39.884 1.00 90.88 586 VAL A CA 1
ATOM 4466 C C . VAL A 1 586 ? -9.830 14.594 39.073 1.00 90.88 586 VAL A C 1
ATOM 4468 O O . VAL A 1 586 ? -8.819 14.087 39.560 1.00 90.88 586 VAL A O 1
ATOM 4471 N N . LEU A 1 587 ? -10.207 14.362 37.814 1.00 91.75 587 LEU A N 1
ATOM 4472 C CA . LEU A 1 587 ? -9.478 13.463 36.921 1.00 91.75 587 LEU A CA 1
ATOM 4473 C C . LEU A 1 587 ? -8.019 13.885 36.719 1.00 91.75 587 LEU A C 1
ATOM 4475 O O . LEU A 1 587 ? -7.144 13.023 36.699 1.00 91.75 587 LEU A O 1
ATOM 4479 N N . ASN A 1 588 ? -7.772 15.190 36.567 1.00 89.06 588 ASN A N 1
ATOM 4480 C CA . ASN A 1 588 ? -6.491 15.736 36.121 1.00 89.06 588 ASN A CA 1
ATOM 4481 C C . ASN A 1 588 ? -5.978 15.026 34.851 1.00 89.06 588 ASN A C 1
ATOM 4483 O O . ASN A 1 588 ? -4.936 14.368 34.866 1.00 89.06 588 ASN A O 1
ATOM 4487 N N . GLY A 1 589 ? -6.768 15.096 33.778 1.00 88.25 589 GLY A N 1
ATOM 4488 C CA . GLY A 1 589 ? -6.517 14.400 32.516 1.00 88.25 589 GLY A CA 1
ATOM 4489 C C . GLY A 1 589 ? -7.549 14.736 31.440 1.00 88.25 589 GLY A C 1
ATOM 4490 O O . GLY A 1 589 ? -8.391 15.612 31.630 1.00 88.25 589 GLY A O 1
ATOM 4491 N N . ASN A 1 590 ? -7.479 14.034 30.315 1.00 85.81 590 ASN A N 1
ATOM 4492 C CA . ASN A 1 590 ? -8.339 14.220 29.150 1.00 85.81 590 ASN A CA 1
ATOM 4493 C C . ASN A 1 590 ? -9.381 13.096 29.054 1.00 85.81 590 ASN A C 1
ATOM 4495 O O . ASN A 1 590 ? -9.080 11.940 29.367 1.00 85.81 590 ASN A O 1
ATOM 4499 N N . LEU A 1 591 ? -10.592 13.433 28.602 1.00 88.62 591 LEU A N 1
ATOM 4500 C CA . LEU A 1 591 ? -11.677 12.484 28.329 1.00 88.62 591 LEU A CA 1
ATOM 4501 C C . LEU A 1 591 ? -12.278 12.707 26.946 1.00 88.62 591 LEU A C 1
ATOM 4503 O O . LEU A 1 591 ? -12.389 13.844 26.485 1.00 88.62 591 LEU A O 1
ATOM 4507 N N . SER A 1 592 ? -12.721 11.610 26.336 1.00 82.50 592 SER A N 1
ATOM 4508 C CA . SER A 1 592 ? -13.550 11.615 25.133 1.00 82.50 592 SER A CA 1
ATOM 4509 C C . SER A 1 592 ? -14.506 10.416 25.115 1.00 82.50 592 SER A C 1
ATOM 4511 O O . SER A 1 592 ? -14.246 9.420 25.797 1.00 82.50 592 SER A O 1
ATOM 4513 N N . HIS A 1 593 ? -15.608 10.516 24.363 1.00 77.31 593 HIS A N 1
ATOM 4514 C CA . HIS A 1 593 ? -16.557 9.424 24.092 1.00 77.31 593 HIS A CA 1
ATOM 4515 C C . HIS A 1 593 ? -16.947 8.619 25.346 1.00 77.31 593 HIS A C 1
ATOM 4517 O O . HIS A 1 593 ? -16.687 7.417 25.465 1.00 77.31 593 HIS A O 1
ATOM 4523 N N . VAL A 1 594 ? -17.542 9.305 26.323 1.00 88.56 594 VAL A N 1
ATOM 4524 C CA . VAL A 1 594 ? -18.047 8.689 27.555 1.00 88.56 594 VAL A CA 1
ATOM 4525 C C . VAL A 1 594 ? -19.443 8.148 27.290 1.00 88.56 594 VAL A C 1
ATOM 4527 O O . VAL A 1 594 ? -20.346 8.920 26.989 1.00 88.56 594 VAL A O 1
ATOM 4530 N N . SER A 1 595 ? -19.636 6.843 27.461 1.00 85.88 595 SER A N 1
ATOM 4531 C CA . SER A 1 595 ? -20.883 6.152 27.128 1.00 85.88 595 SER A CA 1
ATOM 4532 C C . SER A 1 595 ? -21.378 5.250 28.256 1.00 85.88 595 SER A C 1
ATOM 4534 O O . SER A 1 595 ? -20.605 4.618 28.987 1.00 85.88 595 SER A O 1
ATOM 4536 N N . ILE A 1 596 ? -22.700 5.193 28.416 1.00 88.12 596 ILE A N 1
ATOM 4537 C CA . ILE A 1 596 ? -23.390 4.365 29.407 1.00 88.12 596 ILE A CA 1
ATOM 4538 C C . ILE A 1 596 ? -24.534 3.621 28.721 1.00 88.12 596 ILE A C 1
ATOM 4540 O O . ILE A 1 596 ? -25.413 4.222 28.104 1.00 88.12 596 ILE A O 1
ATOM 4544 N N . TYR A 1 597 ? -24.573 2.303 28.892 1.00 80.69 597 TYR A N 1
ATOM 4545 C CA . TYR A 1 597 ? -25.604 1.423 28.347 1.00 80.69 597 TYR A CA 1
ATOM 4546 C C . TYR A 1 597 ? -26.278 0.641 29.467 1.00 80.69 597 TYR A C 1
ATOM 4548 O O . TYR A 1 597 ? -25.602 0.133 30.359 1.00 80.69 597 TYR A O 1
ATOM 4556 N N . ASN A 1 598 ? -27.587 0.416 29.357 1.00 80.81 598 ASN A N 1
ATOM 4557 C CA . ASN A 1 598 ? -28.345 -0.441 30.284 1.00 80.81 598 ASN A CA 1
ATOM 4558 C C . ASN A 1 598 ? -28.403 -1.892 29.780 1.00 80.81 598 ASN A C 1
ATOM 4560 O O . ASN A 1 598 ? -29.422 -2.578 29.860 1.00 80.81 598 ASN A O 1
ATOM 4564 N N . ALA A 1 599 ? -27.297 -2.331 29.183 1.00 73.00 599 ALA A N 1
ATOM 4565 C CA . ALA A 1 599 ? -27.092 -3.657 28.628 1.00 73.00 599 ALA A CA 1
ATOM 4566 C C . ALA A 1 599 ? -25.612 -4.035 28.747 1.00 73.00 599 ALA A C 1
ATOM 4568 O O . ALA A 1 599 ? -24.740 -3.167 28.805 1.00 73.00 599 ALA A O 1
ATOM 4569 N N . VAL A 1 600 ? -25.329 -5.336 28.761 1.00 76.56 600 VAL A N 1
ATOM 4570 C CA . VAL A 1 600 ? -23.959 -5.855 28.649 1.00 76.56 600 VAL A CA 1
ATOM 4571 C C . VAL A 1 600 ? -23.554 -5.795 27.178 1.00 76.56 600 VAL A C 1
ATOM 4573 O O . VAL A 1 600 ? -24.164 -6.485 26.365 1.00 76.56 600 VAL A O 1
ATOM 4576 N N . LYS A 1 601 ? -22.544 -4.985 26.854 1.00 72.81 601 LYS A N 1
ATOM 4577 C CA . LYS A 1 601 ? -21.976 -4.845 25.508 1.00 72.81 601 LYS A CA 1
ATOM 4578 C C . LYS A 1 601 ? -20.625 -5.554 25.405 1.00 72.81 601 LYS A C 1
ATOM 4580 O O . LYS A 1 601 ? -19.976 -5.826 26.418 1.00 72.81 601 LYS A O 1
ATOM 4585 N N . ILE A 1 602 ? -20.189 -5.851 24.186 1.00 64.62 602 ILE A N 1
ATOM 4586 C CA . ILE A 1 602 ? -18.795 -6.232 23.897 1.00 64.62 602 ILE A CA 1
ATOM 4587 C C . ILE A 1 602 ? -17.999 -5.013 23.401 1.00 64.62 602 ILE A C 1
ATOM 4589 O O . ILE A 1 602 ? -18.612 -4.062 22.916 1.00 64.62 602 ILE A O 1
ATOM 4593 N N . PRO A 1 603 ? -16.655 -5.003 23.512 1.00 62.59 603 PRO A N 1
ATOM 4594 C CA . PRO A 1 603 ? -15.850 -3.840 23.134 1.00 62.59 603 PRO A CA 1
ATOM 4595 C C . PRO A 1 603 ? -16.123 -3.327 21.717 1.00 62.59 603 PRO A C 1
ATOM 4597 O O . PRO A 1 603 ? -16.154 -2.120 21.490 1.00 62.59 603 PRO A O 1
ATOM 4600 N N . GLU A 1 604 ? -16.371 -4.233 20.776 1.00 52.81 604 GLU A N 1
ATOM 4601 C CA . GLU A 1 604 ? -16.629 -3.939 19.365 1.00 52.81 604 GLU A CA 1
ATOM 4602 C C . GLU A 1 604 ? -17.965 -3.212 19.144 1.00 52.81 604 GLU A C 1
ATOM 4604 O O . GLU A 1 604 ? -18.092 -2.445 18.198 1.00 52.81 604 GLU A O 1
ATOM 4609 N N . GLU A 1 605 ? -18.952 -3.405 20.025 1.00 52.75 605 GLU A N 1
ATOM 4610 C CA . GLU A 1 605 ? -20.251 -2.714 19.961 1.00 52.75 605 GLU A CA 1
ATOM 4611 C C . GLU A 1 605 ? -20.181 -1.274 20.487 1.00 52.75 605 GLU A C 1
ATOM 4613 O O . GLU A 1 605 ? -21.116 -0.506 20.281 1.00 52.75 605 GLU A O 1
ATOM 4618 N N . VAL A 1 606 ? -19.103 -0.931 21.195 1.00 62.84 606 VAL A N 1
ATOM 4619 C CA . VAL A 1 606 ? -18.920 0.360 21.876 1.00 62.84 606 VAL A CA 1
ATOM 4620 C C . VAL A 1 606 ? -17.833 1.204 21.204 1.00 62.84 606 VAL A C 1
ATOM 4622 O O . VAL A 1 606 ? -17.830 2.423 21.322 1.00 62.84 606 VAL A O 1
ATOM 4625 N N . THR A 1 607 ? -16.922 0.575 20.457 1.00 58.44 607 THR A N 1
ATOM 4626 C CA . THR A 1 607 ? -15.798 1.244 19.787 1.00 58.44 607 THR A CA 1
ATOM 4627 C C . THR A 1 607 ? -15.926 1.147 18.266 1.00 58.44 607 THR A C 1
ATOM 4629 O O . THR A 1 607 ? -15.370 0.239 17.653 1.00 58.44 607 THR A O 1
ATOM 4632 N N . ALA A 1 608 ? -16.628 2.091 17.630 1.00 38.50 608 ALA A N 1
ATOM 4633 C CA . ALA A 1 608 ? -16.751 2.144 16.164 1.00 38.50 608 ALA A CA 1
ATOM 4634 C C . ALA A 1 608 ? -15.432 2.504 15.441 1.00 38.50 608 ALA A C 1
ATOM 4636 O O . ALA A 1 608 ? -15.295 2.263 14.244 1.00 38.50 608 ALA A O 1
ATOM 4637 N N . VAL A 1 609 ? -14.429 3.026 16.156 1.00 40.00 609 VAL A N 1
ATOM 4638 C CA . VAL A 1 609 ? -13.099 3.321 15.605 1.00 40.00 609 VAL A CA 1
ATOM 4639 C C . VAL A 1 609 ? -12.194 2.107 15.799 1.00 40.00 609 VAL A C 1
ATOM 4641 O O . VAL A 1 609 ? -11.750 1.816 16.907 1.00 40.00 609 VAL A O 1
ATOM 4644 N N . VAL A 1 610 ? -11.956 1.338 14.737 1.00 36.31 610 VAL A N 1
ATOM 4645 C CA . VAL A 1 610 ? -10.948 0.267 14.706 1.00 36.31 610 VAL A CA 1
ATOM 4646 C C . VAL A 1 610 ? -9.654 0.866 14.150 1.00 36.31 610 VAL A C 1
ATOM 4648 O O . VAL A 1 610 ? -9.629 1.180 12.961 1.00 36.31 610 VAL A O 1
ATOM 4651 N N . PRO A 1 611 ? -8.571 1.007 14.940 1.00 38.56 611 PRO A N 1
ATOM 4652 C CA . PRO A 1 611 ? -7.250 1.165 14.347 1.00 38.56 611 PRO A CA 1
ATOM 4653 C C . PRO A 1 611 ? -6.986 -0.083 13.490 1.00 38.56 611 PRO A C 1
ATOM 4655 O O . PRO A 1 611 ? -7.258 -1.192 13.969 1.00 38.56 611 PRO A O 1
ATOM 4658 N N . PRO A 1 612 ? -6.517 0.044 12.238 1.00 38.09 612 PRO A N 1
ATOM 4659 C CA . PRO A 1 612 ? -6.260 -1.117 11.389 1.00 38.09 612 PRO A CA 1
ATOM 4660 C C . PRO A 1 612 ? -5.273 -2.073 12.071 1.00 38.09 612 PRO A C 1
ATOM 4662 O O . PRO A 1 612 ? -4.463 -1.642 12.883 1.00 38.09 612 PRO A O 1
ATOM 4665 N N . ALA A 1 613 ? -5.314 -3.369 11.745 1.00 43.97 613 ALA A N 1
ATOM 4666 C CA . ALA A 1 613 ? -4.478 -4.397 12.386 1.00 43.97 613 ALA A CA 1
ATOM 4667 C C . ALA A 1 613 ? -2.958 -4.242 12.130 1.00 43.97 613 ALA A C 1
ATOM 4669 O O . ALA A 1 613 ? -2.159 -4.990 12.685 1.00 43.97 613 ALA A O 1
ATOM 4670 N N . GLY A 1 614 ? -2.567 -3.287 11.287 1.00 60.53 614 GLY A N 1
ATOM 4671 C CA . GLY A 1 614 ? -1.209 -3.042 10.817 1.00 60.53 614 GLY A CA 1
ATOM 4672 C C . GLY A 1 614 ? -1.234 -2.195 9.540 1.00 60.53 614 GLY A C 1
ATOM 4673 O O . GLY A 1 614 ? -2.319 -1.788 9.102 1.00 60.53 614 GLY A O 1
ATOM 4674 N N . PRO A 1 615 ? -0.074 -1.942 8.913 1.00 79.25 615 PRO A N 1
ATOM 4675 C CA . PRO A 1 615 ? -0.007 -1.288 7.620 1.00 79.25 615 PRO A CA 1
ATOM 4676 C C . PRO A 1 615 ? -0.742 -2.075 6.538 1.00 79.25 615 PRO A C 1
ATOM 4678 O O . PRO A 1 615 ? -0.509 -3.272 6.370 1.00 79.25 615 PRO A O 1
ATOM 4681 N N . VAL A 1 616 ? -1.609 -1.403 5.778 1.00 84.25 616 VAL A N 1
ATOM 4682 C CA . VAL A 1 616 ? -2.247 -1.992 4.589 1.00 84.25 616 VAL A CA 1
ATOM 4683 C C . VAL A 1 616 ? -1.214 -2.268 3.494 1.00 84.25 616 VAL A C 1
ATOM 4685 O O . VAL A 1 616 ? -1.290 -3.296 2.820 1.00 84.25 616 VAL A O 1
ATOM 4688 N N . LEU A 1 617 ? -0.235 -1.374 3.332 1.00 88.06 617 LEU A N 1
ATOM 4689 C CA . LEU A 1 617 ? 0.906 -1.586 2.450 1.00 88.06 617 LEU A CA 1
ATOM 4690 C C . LEU A 1 617 ? 2.099 -2.108 3.235 1.00 88.06 617 LEU A C 1
ATOM 4692 O O . LEU A 1 617 ? 2.605 -1.446 4.134 1.00 88.06 617 LEU A O 1
ATOM 4696 N N . VAL A 1 618 ? 2.567 -3.290 2.848 1.00 90.56 618 VAL A N 1
ATOM 4697 C CA . VAL A 1 618 ? 3.767 -3.900 3.416 1.00 90.56 618 VAL A CA 1
ATOM 4698 C C . VAL A 1 618 ? 4.978 -3.402 2.634 1.00 90.56 618 VAL A C 1
ATOM 4700 O O . VAL A 1 618 ? 5.193 -3.812 1.496 1.00 90.56 618 VAL A O 1
ATOM 4703 N N . LEU A 1 619 ? 5.765 -2.527 3.255 1.00 95.00 619 LEU A N 1
ATOM 4704 C CA . LEU A 1 619 ? 6.926 -1.886 2.640 1.00 95.00 619 LEU A CA 1
ATOM 4705 C C . LEU A 1 619 ? 8.205 -2.595 3.100 1.00 95.00 619 LEU A C 1
ATOM 4707 O O . LEU A 1 619 ? 8.563 -2.504 4.275 1.00 95.00 619 LEU A O 1
ATOM 4711 N N . LYS A 1 620 ? 8.890 -3.327 2.207 1.00 95.38 620 LYS A N 1
ATOM 4712 C CA . LYS A 1 620 ? 10.154 -4.006 2.563 1.00 95.38 620 LYS A CA 1
ATOM 4713 C C . LYS A 1 620 ? 11.345 -3.505 1.764 1.00 95.38 620 LYS A C 1
ATOM 4715 O O . LYS A 1 620 ? 12.408 -3.341 2.354 1.00 95.38 620 LYS A O 1
ATOM 4720 N N . ARG A 1 621 ? 11.194 -3.305 0.450 1.00 95.94 621 ARG A N 1
ATOM 4721 C CA . ARG A 1 621 ? 12.302 -2.988 -0.466 1.00 95.94 621 ARG A CA 1
ATOM 4722 C C . ARG A 1 621 ? 11.873 -1.932 -1.477 1.00 95.94 621 ARG A C 1
ATOM 4724 O O . ARG A 1 621 ? 11.334 -2.257 -2.538 1.00 95.94 621 ARG A O 1
ATOM 4731 N N . GLY A 1 622 ? 12.138 -0.677 -1.143 1.00 97.00 622 GLY A N 1
ATOM 4732 C CA . GLY A 1 622 ? 11.754 0.489 -1.927 1.00 97.00 622 GLY A CA 1
ATOM 4733 C C . GLY A 1 622 ? 12.908 1.140 -2.677 1.00 97.00 622 GLY A C 1
ATOM 4734 O O . GLY A 1 622 ? 14.078 1.018 -2.305 1.00 97.00 622 GLY A O 1
ATOM 4735 N N . ILE A 1 623 ? 12.555 1.879 -3.724 1.00 96.69 623 ILE A N 1
ATOM 4736 C CA . ILE A 1 623 ? 13.460 2.733 -4.497 1.00 96.69 623 ILE A CA 1
ATOM 4737 C C . ILE A 1 623 ? 12.888 4.145 -4.587 1.00 96.69 623 ILE A C 1
ATOM 4739 O O . ILE A 1 623 ? 11.703 4.321 -4.881 1.00 96.69 623 ILE A O 1
ATOM 4743 N N . VAL A 1 624 ? 13.731 5.144 -4.330 1.00 96.62 624 VAL A N 1
ATOM 4744 C CA . VAL A 1 624 ? 13.328 6.552 -4.294 1.00 96.62 624 VAL A CA 1
ATOM 4745 C C . VAL A 1 624 ? 13.603 7.240 -5.633 1.00 96.62 624 VAL A C 1
ATOM 4747 O O . VAL A 1 624 ? 14.703 7.144 -6.190 1.00 96.62 624 VAL A O 1
ATOM 4750 N N . PHE A 1 625 ? 12.601 7.976 -6.108 1.00 93.56 625 PHE A N 1
ATOM 4751 C CA . PHE A 1 625 ? 12.652 8.882 -7.250 1.00 93.56 625 PHE A CA 1
ATOM 4752 C C . PHE A 1 625 ? 12.559 10.327 -6.756 1.00 93.56 625 PHE A C 1
ATOM 4754 O O . PHE A 1 625 ? 11.522 10.739 -6.241 1.00 93.56 625 PHE A O 1
ATOM 4761 N N . ASP A 1 626 ? 13.644 11.080 -6.922 1.00 86.06 626 ASP A N 1
ATOM 4762 C CA . ASP A 1 626 ? 13.812 12.423 -6.354 1.00 86.06 626 ASP A CA 1
ATOM 4763 C C . ASP A 1 626 ? 13.388 13.515 -7.347 1.00 86.06 626 ASP A C 1
ATOM 4765 O O . ASP A 1 626 ? 12.604 14.381 -6.987 1.00 86.06 626 ASP A O 1
ATOM 4769 N N . ARG A 1 627 ? 13.809 13.399 -8.621 1.00 81.50 627 ARG A N 1
ATOM 4770 C CA . ARG A 1 627 ? 13.471 14.283 -9.767 1.00 81.50 627 ARG A CA 1
ATOM 4771 C C . ARG A 1 627 ? 13.263 15.766 -9.393 1.00 81.50 627 ARG A C 1
ATOM 4773 O O . ARG A 1 627 ? 12.196 16.157 -8.943 1.00 81.50 627 ARG A O 1
ATOM 4780 N N . ILE A 1 628 ? 14.257 16.610 -9.693 1.00 74.94 628 ILE A N 1
ATOM 4781 C CA . ILE A 1 628 ? 14.378 18.023 -9.272 1.00 74.94 628 ILE A CA 1
ATOM 4782 C C . ILE A 1 628 ? 13.144 18.905 -9.610 1.00 74.94 628 ILE A C 1
ATOM 4784 O O . ILE A 1 628 ? 13.136 19.634 -10.603 1.00 74.94 628 ILE A O 1
ATOM 4788 N N . GLN A 1 629 ? 12.116 18.885 -8.759 1.00 79.19 629 GLN A N 1
ATOM 4789 C CA . GLN A 1 629 ? 10.874 19.661 -8.922 1.00 79.19 629 GLN A CA 1
ATOM 4790 C C . GLN A 1 629 ? 11.002 21.116 -8.475 1.00 79.19 629 GLN A C 1
ATOM 4792 O O . GLN A 1 629 ? 10.305 21.979 -8.997 1.00 79.19 629 GLN A O 1
ATOM 4797 N N . ASN A 1 630 ? 11.948 21.420 -7.583 1.00 71.81 630 ASN A N 1
ATOM 4798 C CA . ASN A 1 630 ? 12.208 22.778 -7.089 1.00 71.81 630 ASN A CA 1
ATOM 4799 C C . ASN A 1 630 ? 12.762 23.757 -8.157 1.00 71.81 630 ASN A C 1
ATOM 4801 O O . ASN A 1 630 ? 13.068 24.907 -7.845 1.00 71.81 630 ASN A O 1
ATOM 4805 N N . GLN A 1 631 ? 12.908 23.307 -9.410 1.00 77.31 631 GLN A N 1
ATOM 4806 C CA . GLN A 1 631 ? 13.235 24.132 -10.581 1.00 77.31 631 GLN A CA 1
ATOM 4807 C C . GLN A 1 631 ? 11.991 24.498 -11.418 1.00 77.31 631 GLN A C 1
ATOM 4809 O O . GLN A 1 631 ? 12.136 25.130 -12.465 1.00 77.31 631 GLN A O 1
ATOM 4814 N N . GLY A 1 632 ? 10.789 24.121 -10.965 1.00 76.88 632 GLY A N 1
ATOM 4815 C CA . GLY A 1 632 ? 9.499 24.430 -11.585 1.00 76.88 632 GLY A CA 1
ATOM 4816 C C . GLY A 1 632 ? 8.799 23.221 -12.217 1.00 76.88 632 GLY A C 1
ATOM 4817 O O . GLY A 1 632 ? 9.438 22.250 -12.632 1.00 76.88 632 GLY A O 1
ATOM 4818 N N . LEU A 1 633 ? 7.464 23.305 -12.305 1.00 83.06 633 LEU A N 1
ATOM 4819 C CA . LEU A 1 633 ? 6.595 22.303 -12.932 1.00 83.06 633 LEU A CA 1
ATOM 4820 C C . LEU A 1 633 ? 6.040 22.770 -14.299 1.00 83.06 633 LEU A C 1
ATOM 4822 O O . LEU A 1 633 ? 5.670 23.940 -14.433 1.00 83.06 633 LEU A O 1
ATOM 4826 N N . PRO A 1 634 ? 5.917 21.866 -15.298 1.00 75.38 634 PRO A N 1
ATOM 4827 C CA . PRO A 1 634 ? 6.379 20.476 -15.270 1.00 75.38 634 PRO A CA 1
ATOM 4828 C C . PRO A 1 634 ? 7.912 20.399 -15.298 1.00 75.38 634 PRO A C 1
ATOM 4830 O O . PRO A 1 634 ? 8.576 21.248 -15.894 1.00 75.38 634 PRO A O 1
ATOM 4833 N N . VAL A 1 635 ? 8.479 19.362 -14.676 1.00 83.19 635 VAL A N 1
ATOM 4834 C CA . VAL A 1 635 ? 9.927 19.124 -14.762 1.00 83.19 635 VAL A CA 1
ATOM 4835 C C . VAL A 1 635 ? 10.339 18.849 -16.210 1.00 83.19 635 VAL A C 1
ATOM 4837 O O . VAL A 1 635 ? 9.540 18.345 -17.011 1.00 83.19 635 VAL A O 1
ATOM 4840 N N . LYS A 1 636 ? 11.600 19.163 -16.538 1.00 82.56 636 LYS A N 1
ATOM 4841 C CA . LYS A 1 636 ? 12.185 18.922 -17.867 1.00 82.56 636 LYS A CA 1
ATOM 4842 C C . LYS A 1 636 ? 11.937 17.485 -18.317 1.00 82.56 636 LYS A C 1
ATOM 4844 O O . LYS A 1 636 ? 12.025 16.572 -17.499 1.00 82.56 636 LYS A O 1
ATOM 4849 N N . GLU A 1 637 ? 11.651 17.291 -19.602 1.00 79.31 637 GLU A N 1
ATOM 4850 C CA . GLU A 1 637 ? 11.276 15.988 -20.168 1.00 79.31 637 GLU A CA 1
ATOM 4851 C C . GLU A 1 637 ? 12.307 14.901 -19.832 1.00 79.31 637 GLU A C 1
ATOM 4853 O O . GLU A 1 637 ? 11.950 13.812 -19.390 1.00 79.31 637 GLU A O 1
ATOM 4858 N N . GLU A 1 638 ? 13.597 15.229 -19.916 1.00 74.81 638 GLU A N 1
ATOM 4859 C CA . GLU A 1 638 ? 14.689 14.317 -19.583 1.00 74.81 638 GLU A CA 1
ATOM 4860 C C . GLU A 1 638 ? 14.819 13.986 -18.085 1.00 74.81 638 GLU A C 1
ATOM 4862 O O . GLU A 1 638 ? 15.602 13.106 -17.738 1.00 74.81 638 GLU A O 1
ATOM 4867 N N . TRP A 1 639 ? 14.106 14.694 -17.204 1.00 81.50 639 TRP A N 1
ATOM 4868 C CA . TRP A 1 639 ? 14.071 14.477 -15.751 1.00 81.50 639 TRP A CA 1
ATOM 4869 C C . TRP A 1 639 ? 12.757 13.843 -15.286 1.00 81.50 639 TRP A C 1
ATOM 4871 O O . TRP A 1 639 ? 12.592 13.572 -14.098 1.00 81.50 639 TRP A O 1
ATOM 4881 N N . GLN A 1 640 ? 11.803 13.601 -16.183 1.00 86.19 640 GLN A N 1
ATOM 4882 C CA . GLN A 1 640 ? 10.551 12.953 -15.812 1.00 86.19 640 GLN A CA 1
ATOM 4883 C C . GLN A 1 640 ? 10.769 11.471 -15.495 1.00 86.19 640 GLN A C 1
ATOM 4885 O O . GLN A 1 640 ? 11.677 10.816 -16.006 1.00 86.19 640 GLN A O 1
ATOM 4890 N N . ILE A 1 641 ? 9.910 10.918 -14.639 1.00 88.12 641 ILE A N 1
ATOM 4891 C CA . ILE A 1 641 ? 9.866 9.472 -14.415 1.00 88.12 641 ILE A CA 1
ATOM 4892 C C . ILE A 1 641 ? 9.262 8.814 -15.659 1.00 88.12 641 ILE A C 1
ATOM 4894 O O . ILE A 1 641 ? 8.124 9.109 -16.044 1.00 88.12 641 ILE A O 1
ATOM 4898 N N . SER A 1 642 ? 10.021 7.919 -16.287 1.00 83.31 642 SER A N 1
ATOM 4899 C CA . SER A 1 642 ? 9.577 7.161 -17.455 1.00 83.31 642 SER A CA 1
ATOM 4900 C C . SER A 1 642 ? 8.958 5.821 -17.047 1.00 83.31 642 SER A C 1
ATOM 4902 O O . SER A 1 642 ? 9.293 5.246 -16.012 1.00 83.31 642 SER A O 1
ATOM 4904 N N . ALA A 1 643 ? 8.085 5.267 -17.895 1.00 78.12 643 ALA A N 1
ATOM 4905 C CA . ALA A 1 643 ? 7.562 3.912 -17.692 1.00 78.12 643 ALA A CA 1
ATOM 4906 C C . ALA A 1 643 ? 8.687 2.858 -17.659 1.00 78.12 643 ALA A C 1
ATOM 4908 O O . ALA A 1 643 ? 8.590 1.867 -16.937 1.00 78.12 643 ALA A O 1
ATOM 4909 N N . ASN A 1 644 ? 9.775 3.098 -18.401 1.00 76.69 644 ASN A N 1
ATOM 4910 C CA . ASN A 1 644 ? 10.939 2.219 -18.413 1.00 76.69 644 ASN A CA 1
ATOM 4911 C C . ASN A 1 644 ? 11.665 2.202 -17.061 1.00 76.69 644 ASN A C 1
ATOM 4913 O O . ASN A 1 644 ? 12.099 1.141 -16.627 1.00 76.69 644 ASN A O 1
ATOM 4917 N N . ASP A 1 645 ? 11.747 3.338 -16.363 1.00 85.56 645 ASP A N 1
ATOM 4918 C CA . ASP A 1 645 ? 12.363 3.391 -15.031 1.00 85.56 645 ASP A CA 1
ATOM 4919 C C . ASP A 1 645 ? 11.639 2.465 -14.047 1.00 85.56 645 ASP A C 1
ATOM 4921 O O . ASP A 1 645 ? 12.264 1.671 -13.341 1.00 85.56 645 ASP A O 1
ATOM 4925 N N . ILE A 1 646 ? 10.302 2.526 -14.046 1.00 86.50 646 ILE A N 1
ATOM 4926 C CA . ILE A 1 646 ? 9.461 1.702 -13.171 1.00 86.50 646 ILE A CA 1
ATOM 4927 C C . ILE A 1 646 ? 9.538 0.224 -13.568 1.00 86.50 646 ILE A C 1
ATOM 4929 O O . ILE A 1 646 ? 9.613 -0.649 -12.700 1.00 86.50 646 ILE A O 1
ATOM 4933 N N . ALA A 1 647 ? 9.563 -0.072 -14.870 1.00 78.44 647 ALA A N 1
ATOM 4934 C CA . ALA A 1 647 ? 9.722 -1.434 -15.370 1.00 78.44 647 ALA A CA 1
ATOM 4935 C C . ALA A 1 647 ? 11.060 -2.048 -14.928 1.00 78.44 647 ALA A C 1
ATOM 4937 O O . ALA A 1 647 ? 11.076 -3.175 -14.427 1.00 78.44 647 ALA A O 1
ATOM 4938 N N . VAL A 1 648 ? 12.158 -1.291 -15.029 1.00 80.94 648 VAL A N 1
ATOM 4939 C CA . VAL A 1 648 ? 13.479 -1.717 -14.551 1.00 80.94 648 VAL A CA 1
ATOM 4940 C C . VAL A 1 648 ? 13.446 -1.955 -13.044 1.00 80.94 648 VAL A C 1
ATOM 4942 O O . VAL A 1 648 ? 13.814 -3.049 -12.617 1.00 80.94 648 VAL A O 1
ATOM 4945 N N . ALA A 1 649 ? 12.927 -1.013 -12.248 1.00 88.75 649 ALA A N 1
ATOM 4946 C CA . ALA A 1 649 ? 12.800 -1.166 -10.796 1.00 88.75 649 ALA A CA 1
ATOM 4947 C C . ALA A 1 649 ? 12.004 -2.425 -10.393 1.00 88.75 649 ALA A C 1
ATOM 4949 O O . ALA A 1 649 ? 12.432 -3.205 -9.538 1.00 88.75 649 ALA A O 1
ATOM 4950 N N . LYS A 1 650 ? 10.874 -2.682 -11.058 1.00 85.75 650 LYS A N 1
ATOM 4951 C CA . LYS A 1 650 ? 10.083 -3.899 -10.838 1.00 85.75 650 LYS A CA 1
ATOM 4952 C C . LYS A 1 650 ? 10.851 -5.163 -11.226 1.00 85.75 650 LYS A C 1
ATOM 4954 O O . LYS A 1 650 ? 10.776 -6.171 -10.521 1.00 85.75 650 LYS A O 1
ATOM 4959 N N . SER A 1 651 ? 11.565 -5.128 -12.353 1.00 76.75 651 SER A N 1
ATOM 4960 C CA . SER A 1 651 ? 12.259 -6.300 -12.898 1.00 76.75 651 SER A CA 1
ATOM 4961 C C . SER A 1 651 ? 13.335 -6.828 -11.950 1.00 76.75 651 SER A C 1
ATOM 4963 O O . SER A 1 651 ? 13.391 -8.032 -11.728 1.00 76.75 651 SER A O 1
ATOM 4965 N N . ILE A 1 652 ? 14.105 -5.945 -11.313 1.00 83.44 652 ILE A N 1
ATOM 4966 C CA . ILE A 1 652 ? 15.178 -6.306 -10.372 1.00 83.44 652 ILE A CA 1
ATOM 4967 C C . ILE A 1 652 ? 14.665 -6.674 -8.971 1.00 83.44 652 ILE A C 1
ATOM 4969 O O . ILE A 1 652 ? 15.408 -7.236 -8.170 1.00 83.44 652 ILE A O 1
ATOM 4973 N N . GLY A 1 653 ? 13.382 -6.427 -8.681 1.00 87.19 653 GLY A N 1
ATOM 4974 C CA . GLY A 1 653 ? 12.705 -6.966 -7.498 1.00 87.19 653 GLY A CA 1
ATOM 4975 C C . GLY A 1 653 ? 12.404 -5.976 -6.372 1.00 87.19 653 GLY A C 1
ATOM 4976 O O . GLY A 1 653 ? 12.233 -6.425 -5.238 1.00 87.19 653 GLY A O 1
ATOM 4977 N N . PHE A 1 654 ? 12.314 -4.672 -6.655 1.00 94.06 654 PHE A N 1
ATOM 4978 C CA . PHE A 1 654 ? 11.686 -3.730 -5.720 1.00 94.06 654 PHE A CA 1
ATOM 4979 C C . PHE A 1 654 ? 10.189 -4.046 -5.555 1.00 94.06 654 PHE A C 1
ATOM 4981 O O . PHE A 1 654 ? 9.534 -4.458 -6.516 1.00 94.06 654 PHE A O 1
ATOM 4988 N N . ASP A 1 655 ? 9.653 -3.872 -4.342 1.00 94.06 655 ASP A N 1
ATOM 4989 C CA . ASP A 1 655 ? 8.241 -4.146 -4.027 1.00 94.06 655 ASP A CA 1
ATOM 4990 C C . ASP A 1 655 ? 7.369 -2.886 -3.936 1.00 94.06 655 ASP A C 1
ATOM 4992 O O . ASP A 1 655 ? 6.150 -2.989 -4.058 1.00 94.06 655 ASP A O 1
ATOM 4996 N N . HIS A 1 656 ? 7.978 -1.706 -3.823 1.00 97.00 656 HIS A N 1
ATOM 4997 C CA . HIS A 1 656 ? 7.314 -0.410 -3.946 1.00 97.00 656 HIS A CA 1
ATOM 4998 C C . HIS A 1 656 ? 8.268 0.642 -4.514 1.00 97.00 656 HIS A C 1
ATOM 5000 O O . HIS A 1 656 ? 9.486 0.452 -4.568 1.00 97.00 656 HIS A O 1
ATOM 5006 N N . ILE A 1 657 ? 7.701 1.771 -4.931 1.00 96.38 657 ILE A N 1
ATOM 5007 C CA . ILE A 1 657 ? 8.471 2.973 -5.252 1.00 96.38 657 ILE A CA 1
ATOM 5008 C C . ILE A 1 657 ? 8.092 4.103 -4.302 1.00 96.38 657 ILE A C 1
ATOM 5010 O O . ILE A 1 657 ? 6.935 4.196 -3.896 1.00 96.38 657 ILE A O 1
ATOM 5014 N N . LYS A 1 658 ? 9.042 4.981 -3.994 1.00 97.25 658 LYS A N 1
ATOM 5015 C CA . LYS A 1 658 ? 8.798 6.243 -3.295 1.00 97.25 658 LYS A CA 1
ATOM 5016 C C . LYS A 1 658 ? 9.050 7.398 -4.253 1.00 97.25 658 LYS A C 1
ATOM 5018 O O . LYS A 1 658 ? 10.107 7.455 -4.879 1.00 97.25 658 LYS A O 1
ATOM 5023 N N . ILE A 1 659 ? 8.078 8.293 -4.390 1.00 95.12 659 ILE A N 1
ATOM 5024 C CA . ILE A 1 659 ? 8.189 9.486 -5.233 1.00 95.12 659 ILE A CA 1
ATOM 5025 C C . ILE A 1 659 ? 8.181 10.708 -4.327 1.00 95.12 659 ILE A C 1
ATOM 5027 O O . ILE A 1 659 ? 7.232 10.909 -3.565 1.00 95.12 659 ILE A O 1
ATOM 5031 N N . LEU A 1 660 ? 9.234 11.514 -4.435 1.00 93.25 660 LEU A N 1
ATOM 5032 C CA . LEU A 1 660 ? 9.344 12.776 -3.719 1.00 93.25 660 LEU A CA 1
ATOM 5033 C C . LEU A 1 660 ? 8.518 13.845 -4.432 1.00 93.25 660 LEU A C 1
ATOM 5035 O O . LEU A 1 660 ? 8.538 13.936 -5.656 1.00 93.25 660 LEU A O 1
ATOM 5039 N N . PHE A 1 661 ? 7.813 14.672 -3.670 1.00 92.81 661 PHE A N 1
ATOM 5040 C CA . PHE A 1 661 ? 7.063 15.822 -4.161 1.00 92.81 661 PHE A CA 1
ATOM 5041 C C . PHE A 1 661 ? 7.460 17.068 -3.370 1.00 92.81 661 PHE A C 1
ATOM 5043 O O . PHE A 1 661 ? 7.255 17.133 -2.157 1.00 92.81 661 PHE A O 1
ATOM 5050 N N . THR A 1 662 ? 8.014 18.078 -4.044 1.00 91.50 662 THR A N 1
ATOM 5051 C CA . THR A 1 662 ? 8.408 19.336 -3.390 1.00 91.50 662 THR A CA 1
ATOM 5052 C C . THR A 1 662 ? 7.162 20.104 -2.950 1.00 91.50 662 THR A C 1
ATOM 5054 O O . THR A 1 662 ? 6.446 20.664 -3.778 1.00 91.50 662 THR A O 1
ATOM 5057 N N . ALA A 1 663 ? 6.893 20.138 -1.641 1.00 89.75 663 ALA A N 1
ATOM 5058 C CA . ALA A 1 663 ? 5.647 20.677 -1.085 1.00 89.75 663 ALA A CA 1
ATOM 5059 C C . ALA A 1 663 ? 5.354 22.132 -1.506 1.00 89.75 663 ALA A C 1
ATOM 5061 O O . ALA A 1 663 ? 4.190 22.489 -1.693 1.00 89.75 663 ALA A O 1
ATOM 5062 N N . ASP A 1 664 ? 6.398 22.947 -1.698 1.00 89.06 664 ASP A N 1
ATOM 5063 C CA . ASP A 1 664 ? 6.328 24.342 -2.149 1.00 89.06 664 ASP A CA 1
ATOM 5064 C C . ASP A 1 664 ? 5.541 24.521 -3.461 1.00 89.06 664 ASP A C 1
ATOM 5066 O O . ASP A 1 664 ? 4.852 25.524 -3.631 1.00 89.06 664 ASP A O 1
ATOM 5070 N N . GLU A 1 665 ? 5.573 23.534 -4.361 1.00 90.12 665 GLU A N 1
ATOM 5071 C CA . GLU A 1 665 ? 4.868 23.588 -5.650 1.00 90.12 665 GLU A CA 1
ATOM 5072 C C . GLU A 1 665 ? 3.364 23.292 -5.522 1.00 90.12 665 GLU A C 1
ATOM 5074 O O . GLU A 1 665 ? 2.571 23.588 -6.424 1.00 90.12 665 GLU A O 1
ATOM 5079 N N . PHE A 1 666 ? 2.949 22.700 -4.404 1.00 91.94 666 PHE A N 1
ATOM 5080 C CA . PHE A 1 666 ? 1.618 22.122 -4.230 1.00 91.94 666 PHE A CA 1
ATOM 5081 C C . PHE A 1 666 ? 0.766 22.844 -3.189 1.00 91.94 666 PHE A C 1
ATOM 5083 O O . PHE A 1 666 ? -0.454 22.657 -3.176 1.00 91.94 666 PHE A O 1
ATOM 5090 N N . ILE A 1 667 ? 1.366 23.699 -2.360 1.00 92.00 667 ILE A N 1
ATOM 5091 C CA . ILE A 1 667 ? 0.650 24.546 -1.407 1.00 92.00 667 ILE A CA 1
ATOM 5092 C C . ILE A 1 667 ? 0.300 25.907 -2.023 1.00 92.00 667 ILE A C 1
ATOM 5094 O O . ILE A 1 667 ? 1.095 26.533 -2.720 1.00 92.00 667 ILE A O 1
ATOM 5098 N N . ARG A 1 668 ? -0.903 26.405 -1.732 1.00 88.94 668 ARG A N 1
ATOM 5099 C CA . ARG A 1 668 ? -1.301 27.797 -1.969 1.00 88.94 668 ARG A CA 1
ATOM 5100 C C . ARG A 1 668 ? -1.987 28.328 -0.719 1.00 88.94 668 ARG A C 1
ATOM 5102 O O . ARG A 1 668 ? -3.096 27.911 -0.396 1.00 88.94 668 ARG A O 1
ATOM 5109 N N . ASP A 1 669 ? -1.309 29.227 -0.009 1.00 82.75 669 ASP A N 1
ATOM 5110 C CA . ASP A 1 669 ? -1.683 29.703 1.329 1.00 82.75 669 ASP A CA 1
ATOM 5111 C C . ASP A 1 669 ? -1.828 28.563 2.354 1.00 82.75 669 ASP A C 1
ATOM 5113 O O . ASP A 1 669 ? -0.842 28.156 2.968 1.00 82.75 669 ASP A O 1
ATOM 5117 N N . SER A 1 670 ? -3.053 28.070 2.547 1.00 77.56 670 SER A N 1
ATOM 5118 C CA . SER A 1 670 ? -3.411 26.945 3.424 1.00 77.56 670 SER A CA 1
ATOM 5119 C C . SER A 1 670 ? -4.148 25.823 2.682 1.00 77.56 670 SER A C 1
ATOM 5121 O O . SER A 1 670 ? -4.727 24.951 3.321 1.00 77.56 670 SER A O 1
ATOM 5123 N N . GLY A 1 671 ? -4.217 25.883 1.350 1.00 83.19 671 GLY A N 1
ATOM 5124 C CA . GLY A 1 671 ? -4.937 24.935 0.500 1.00 83.19 671 GLY A CA 1
ATOM 5125 C C . GLY A 1 671 ? -4.063 24.376 -0.620 1.00 83.19 671 GLY A C 1
ATOM 5126 O O . GLY A 1 671 ? -2.856 24.614 -0.669 1.00 83.19 671 GLY A O 1
ATOM 5127 N N . LEU A 1 672 ? -4.681 23.626 -1.532 1.00 93.06 672 LEU A N 1
ATOM 5128 C CA . LEU A 1 672 ? -3.990 23.026 -2.672 1.00 93.06 672 LEU A CA 1
ATOM 5129 C C . LEU A 1 672 ? -3.795 24.005 -3.824 1.00 93.06 672 LEU A C 1
ATOM 5131 O O . LEU A 1 672 ? -4.730 24.677 -4.263 1.00 93.06 672 LEU A O 1
ATOM 5135 N N . ASN A 1 673 ? -2.602 23.977 -4.405 1.00 92.94 673 ASN A N 1
ATOM 5136 C CA . ASN A 1 673 ? -2.361 24.500 -5.735 1.00 92.94 673 ASN A CA 1
ATOM 5137 C C . ASN A 1 673 ? -2.854 23.492 -6.787 1.00 92.94 673 ASN A C 1
ATOM 5139 O O . ASN A 1 673 ? -2.103 22.648 -7.281 1.00 92.94 673 ASN A O 1
ATOM 5143 N N . THR A 1 674 ? -4.140 23.570 -7.132 1.00 89.50 674 THR A N 1
ATOM 5144 C CA . THR A 1 674 ? -4.794 22.623 -8.051 1.00 89.50 674 THR A CA 1
ATOM 5145 C C . THR A 1 674 ? -4.192 22.606 -9.456 1.00 89.50 674 THR A C 1
ATOM 5147 O O . THR A 1 674 ? -4.268 21.575 -10.120 1.00 89.50 674 THR A O 1
ATOM 5150 N N . ALA A 1 675 ? -3.546 23.693 -9.893 1.00 88.81 675 ALA A N 1
ATOM 5151 C CA . ALA A 1 675 ? -2.893 23.767 -11.200 1.00 88.81 675 ALA A CA 1
ATOM 5152 C C . ALA A 1 675 ? -1.773 22.722 -11.354 1.00 88.81 675 ALA A C 1
ATOM 5154 O O . ALA A 1 675 ? -1.600 22.160 -12.433 1.00 88.81 675 ALA A O 1
ATOM 5155 N N . ASN A 1 676 ? -1.076 22.397 -10.263 1.00 91.12 676 ASN A N 1
ATOM 5156 C CA . ASN A 1 676 ? 0.081 21.502 -10.271 1.00 91.12 676 ASN A CA 1
ATOM 5157 C C . ASN A 1 676 ? -0.277 20.040 -9.945 1.00 91.12 676 ASN A C 1
ATOM 5159 O O . ASN A 1 676 ? 0.549 19.146 -10.106 1.00 91.12 676 ASN A O 1
ATOM 5163 N N . MET A 1 677 ? -1.521 19.760 -9.538 1.00 91.88 677 MET A N 1
ATOM 5164 C CA . MET A 1 677 ? -1.950 18.422 -9.101 1.00 91.88 677 MET A CA 1
ATOM 5165 C C . MET A 1 677 ? -1.957 17.359 -10.210 1.00 91.88 677 MET A C 1
ATOM 5167 O O . MET A 1 677 ? -1.852 16.167 -9.918 1.00 91.88 677 MET A O 1
ATOM 5171 N N . HIS A 1 678 ? -2.027 17.776 -11.478 1.00 88.19 678 HIS A N 1
ATOM 5172 C CA . HIS A 1 678 ? -1.922 16.868 -12.624 1.00 88.19 678 HIS A CA 1
ATOM 5173 C C . HIS A 1 678 ? -0.594 16.091 -12.620 1.00 88.19 678 HIS A C 1
ATOM 5175 O O . HIS A 1 678 ? -0.573 14.920 -12.987 1.00 88.19 678 HIS A O 1
ATOM 5181 N N . PHE A 1 679 ? 0.492 16.711 -12.143 1.00 89.81 679 PHE A N 1
ATOM 5182 C CA . PHE A 1 679 ? 1.811 16.088 -12.074 1.00 89.81 679 PHE A CA 1
ATOM 5183 C C . PHE A 1 679 ? 1.852 14.937 -11.061 1.00 89.81 679 PHE A C 1
ATOM 5185 O O . PHE A 1 679 ? 2.404 13.873 -11.349 1.00 89.81 679 PHE A O 1
ATOM 5192 N N . VAL A 1 680 ? 1.215 15.118 -9.896 1.00 92.94 680 VAL A N 1
ATOM 5193 C CA . VAL A 1 680 ? 1.057 14.053 -8.891 1.00 92.94 680 VAL A CA 1
ATOM 5194 C C . VAL A 1 680 ? 0.274 12.892 -9.495 1.00 92.94 680 VAL A C 1
ATOM 5196 O O . VAL A 1 680 ? 0.700 11.743 -9.407 1.00 92.94 680 VAL A O 1
ATOM 5199 N N . GLU A 1 681 ? -0.841 13.193 -10.164 1.00 93.56 681 GLU A N 1
ATOM 5200 C CA . GLU A 1 681 ? -1.703 12.177 -10.764 1.00 93.56 681 GLU A CA 1
ATOM 5201 C C . GLU A 1 681 ? -0.999 11.378 -11.866 1.00 93.56 681 GLU A C 1
ATOM 5203 O O . GLU A 1 681 ? -1.009 10.147 -11.837 1.00 93.56 681 GLU A O 1
ATOM 5208 N N . GLU A 1 682 ? -0.335 12.055 -12.801 1.00 89.56 682 GLU A N 1
ATOM 5209 C CA . GLU A 1 682 ? 0.402 11.412 -13.888 1.00 89.56 682 GLU A CA 1
ATOM 5210 C C . GLU A 1 682 ? 1.519 10.505 -13.354 1.00 89.56 682 GLU A C 1
ATOM 5212 O O . GLU A 1 682 ? 1.670 9.360 -13.791 1.00 89.56 682 GLU A O 1
ATOM 5217 N N . THR A 1 683 ? 2.287 10.997 -12.382 1.00 89.56 683 THR A N 1
ATOM 5218 C CA . THR A 1 683 ? 3.468 10.296 -11.871 1.00 89.56 683 THR A CA 1
ATOM 5219 C C . THR A 1 683 ? 3.079 9.075 -11.035 1.00 89.56 683 THR A C 1
ATOM 5221 O O . THR A 1 683 ? 3.629 7.990 -11.238 1.00 89.56 683 THR A O 1
ATOM 5224 N N . VAL A 1 684 ? 2.073 9.203 -10.162 1.00 94.88 684 VAL A N 1
ATOM 5225 C CA . VAL A 1 684 ? 1.542 8.071 -9.385 1.00 94.88 684 VAL A CA 1
ATOM 5226 C C . VAL A 1 684 ? 0.882 7.039 -10.307 1.00 94.88 684 VAL A C 1
ATOM 5228 O O . VAL A 1 684 ? 1.108 5.840 -10.152 1.00 94.88 684 VAL A O 1
ATOM 5231 N N . ASN A 1 685 ? 0.127 7.457 -11.326 1.00 93.00 685 ASN A N 1
ATOM 5232 C CA . ASN A 1 685 ? -0.512 6.510 -12.244 1.00 93.00 685 ASN A CA 1
ATOM 5233 C C . ASN A 1 685 ? 0.502 5.716 -13.086 1.00 93.00 685 ASN A C 1
ATOM 5235 O O . ASN A 1 685 ? 0.284 4.525 -13.317 1.00 93.00 685 ASN A O 1
ATOM 5239 N N . LYS A 1 686 ? 1.636 6.313 -13.488 1.00 86.00 686 LYS A N 1
ATOM 5240 C CA . LYS A 1 686 ? 2.737 5.583 -14.155 1.00 86.00 686 LYS A CA 1
ATOM 5241 C C . LYS A 1 686 ? 3.295 4.454 -13.278 1.00 86.00 686 LYS A C 1
ATOM 5243 O O . LYS A 1 686 ? 3.545 3.354 -13.777 1.00 86.00 686 LYS A O 1
ATOM 5248 N N . ALA A 1 687 ? 3.444 4.707 -11.977 1.00 85.69 687 ALA A N 1
ATOM 5249 C CA . ALA A 1 687 ? 3.871 3.708 -10.999 1.00 85.69 687 ALA A CA 1
ATOM 5250 C C . ALA A 1 687 ? 2.892 2.529 -10.920 1.00 85.69 687 ALA A C 1
ATOM 5252 O O . ALA A 1 687 ? 3.258 1.366 -11.118 1.00 85.69 687 ALA A O 1
ATOM 5253 N N . LEU A 1 688 ? 1.618 2.858 -10.698 1.00 90.94 688 LEU A N 1
ATOM 5254 C CA . LEU A 1 688 ? 0.553 1.886 -10.479 1.00 90.94 688 LEU A CA 1
ATOM 5255 C C . LEU A 1 688 ? 0.247 1.059 -11.732 1.00 90.94 688 LEU A C 1
ATOM 5257 O O . LEU A 1 688 ? -0.040 -0.131 -11.611 1.00 90.94 688 LEU A O 1
ATOM 5261 N N . ALA A 1 689 ? 0.365 1.639 -12.932 1.00 81.56 689 ALA A N 1
ATOM 5262 C CA . ALA A 1 689 ? 0.196 0.924 -14.200 1.00 81.56 689 ALA A CA 1
ATOM 5263 C C . ALA A 1 689 ? 1.202 -0.228 -14.368 1.00 81.56 689 ALA A C 1
ATOM 5265 O O . ALA A 1 689 ? 0.893 -1.247 -14.984 1.00 81.56 689 ALA A O 1
ATOM 5266 N N . SER A 1 690 ? 2.385 -0.102 -13.764 1.00 72.06 690 SER A N 1
ATOM 5267 C CA . SER A 1 690 ? 3.397 -1.162 -13.741 1.00 72.06 690 SER A CA 1
ATOM 5268 C C . SER A 1 690 ? 3.156 -2.185 -12.625 1.00 72.06 690 SER A C 1
ATOM 5270 O O . SER A 1 690 ? 3.870 -3.183 -12.545 1.00 72.06 690 SER A O 1
ATOM 5272 N N . GLY A 1 691 ? 2.146 -1.986 -11.773 1.00 80.00 691 GLY A N 1
ATOM 5273 C CA . GLY A 1 691 ? 1.758 -2.888 -10.690 1.00 80.00 691 GLY A CA 1
ATOM 5274 C C . GLY A 1 691 ? 2.654 -2.824 -9.451 1.00 80.00 691 GLY A C 1
ATOM 5275 O O . GLY A 1 691 ? 2.758 -3.832 -8.758 1.00 80.00 691 GLY A O 1
ATOM 5276 N N . LEU A 1 692 ? 3.323 -1.692 -9.202 1.00 86.31 692 LEU A N 1
ATOM 5277 C CA . LEU A 1 692 ? 4.012 -1.414 -7.938 1.00 86.31 692 LEU A CA 1
ATOM 5278 C C . LEU A 1 692 ? 3.204 -0.391 -7.123 1.00 86.31 692 LEU A C 1
ATOM 5280 O O . LEU A 1 692 ? 2.818 0.634 -7.687 1.00 86.31 692 LEU A O 1
ATOM 5284 N N . PRO A 1 693 ? 2.960 -0.629 -5.823 1.00 95.56 693 PRO A N 1
ATOM 5285 C CA . PRO A 1 693 ? 2.479 0.401 -4.910 1.00 95.56 693 PRO A CA 1
ATOM 5286 C C . PRO A 1 693 ? 3.429 1.601 -4.829 1.00 95.56 693 PRO A C 1
ATOM 5288 O O . PRO A 1 693 ? 4.638 1.471 -5.044 1.00 95.56 693 PRO A O 1
ATOM 5291 N N . CYS A 1 694 ? 2.876 2.762 -4.482 1.00 97.31 694 CYS A N 1
ATOM 5292 C CA . CYS A 1 694 ? 3.611 4.022 -4.420 1.00 97.31 694 CYS A CA 1
ATOM 5293 C C . CYS A 1 694 ? 3.553 4.651 -3.022 1.00 97.31 694 CYS A C 1
ATOM 5295 O O . CYS A 1 694 ? 2.475 4.898 -2.486 1.00 97.31 694 CYS A O 1
ATOM 5297 N N . VAL A 1 695 ? 4.708 4.989 -2.458 1.00 98.38 695 VAL A N 1
ATOM 5298 C CA . VAL A 1 695 ? 4.830 5.919 -1.335 1.00 98.38 695 VAL A CA 1
ATOM 5299 C C . VAL A 1 695 ? 4.881 7.328 -1.920 1.00 98.38 695 VAL A C 1
ATOM 5301 O O . VAL A 1 695 ? 5.828 7.697 -2.613 1.00 98.38 695 VAL A O 1
ATOM 5304 N N . VAL A 1 696 ? 3.822 8.098 -1.696 1.00 98.00 696 VAL A N 1
ATOM 5305 C CA . VAL A 1 696 ? 3.779 9.527 -2.015 1.00 98.00 696 VAL A CA 1
ATOM 5306 C C . VAL A 1 696 ? 4.445 10.253 -0.855 1.00 98.00 696 VAL A C 1
ATOM 5308 O O . VAL A 1 696 ? 3.967 10.132 0.269 1.00 98.00 696 VAL A O 1
ATOM 5311 N N . ASP A 1 697 ? 5.536 10.973 -1.097 1.00 96.50 697 ASP A N 1
ATOM 5312 C CA . ASP A 1 697 ? 6.269 11.680 -0.044 1.00 96.50 697 ASP A CA 1
ATOM 5313 C C . ASP A 1 697 ? 6.271 13.188 -0.279 1.00 96.50 697 ASP A C 1
ATOM 5315 O O . ASP A 1 697 ? 6.731 13.661 -1.318 1.00 96.50 697 ASP A O 1
ATOM 5319 N N . LEU A 1 698 ? 5.785 13.955 0.699 1.00 93.88 698 LEU A N 1
ATOM 5320 C CA . LEU A 1 698 ? 6.010 15.395 0.704 1.00 93.88 698 LEU A CA 1
ATOM 5321 C C . LEU A 1 698 ? 7.423 15.679 1.212 1.00 93.88 698 LEU A C 1
ATOM 5323 O O . LEU A 1 698 ? 7.734 15.524 2.393 1.00 93.88 698 LEU A O 1
ATOM 5327 N N . HIS A 1 699 ? 8.259 16.185 0.313 1.00 91.81 699 HIS A N 1
ATOM 5328 C CA . HIS A 1 699 ? 9.677 16.425 0.541 1.00 91.81 699 HIS A CA 1
ATOM 5329 C C . HIS A 1 699 ? 9.996 17.937 0.509 1.00 91.81 699 HIS A C 1
ATOM 5331 O O . HIS A 1 699 ? 10.496 18.452 -0.496 1.00 91.81 699 HIS A O 1
ATOM 5337 N N . PRO A 1 700 ? 9.649 18.700 1.569 1.00 88.81 700 PRO A N 1
ATOM 5338 C CA . PRO A 1 700 ? 9.804 20.151 1.592 1.00 88.81 700 PRO A CA 1
ATOM 5339 C C . PRO A 1 700 ? 11.260 20.606 1.705 1.00 88.81 700 PRO A C 1
ATOM 5341 O O . PRO A 1 700 ? 12.071 20.019 2.428 1.00 88.81 700 PRO A O 1
ATOM 5344 N N . GLU A 1 701 ? 11.554 21.739 1.073 1.00 87.38 701 GLU A N 1
ATOM 5345 C CA . GLU A 1 701 ? 12.857 22.395 1.158 1.00 87.38 701 GLU A CA 1
ATOM 5346 C C . GLU A 1 701 ? 13.052 23.129 2.498 1.00 87.38 701 GLU A C 1
ATOM 5348 O O . GLU A 1 701 ? 12.114 23.397 3.256 1.00 87.38 701 GLU A O 1
ATOM 5353 N N . GLY A 1 702 ? 14.293 23.520 2.805 1.00 88.25 702 GLY A N 1
ATOM 5354 C CA . GLY A 1 702 ? 14.622 24.153 4.091 1.00 88.25 702 GLY A CA 1
ATOM 5355 C C . GLY A 1 702 ? 13.832 25.438 4.400 1.00 88.25 702 GLY A C 1
ATOM 5356 O O . GLY A 1 702 ? 13.481 25.692 5.557 1.00 88.25 702 GLY A O 1
ATOM 5357 N N . LYS A 1 703 ? 13.504 26.235 3.371 1.00 90.12 703 LYS A N 1
ATOM 5358 C CA . LYS A 1 703 ? 12.688 27.455 3.520 1.00 90.12 703 LYS A CA 1
ATOM 5359 C C . LYS A 1 703 ? 11.254 27.133 3.939 1.00 90.12 703 LYS A C 1
ATOM 5361 O O . LYS A 1 703 ? 10.745 27.786 4.849 1.00 90.12 703 LYS A O 1
ATOM 5366 N N . PHE A 1 704 ? 10.645 26.114 3.332 1.00 92.00 704 PHE A N 1
ATOM 5367 C CA . PHE A 1 704 ? 9.323 25.623 3.711 1.00 92.00 704 PHE A CA 1
ATOM 5368 C C . PHE A 1 704 ? 9.320 25.181 5.172 1.00 92.00 704 PHE A C 1
ATOM 5370 O O . PHE A 1 704 ? 8.515 25.667 5.965 1.00 92.00 704 PHE A O 1
ATOM 5377 N N . LYS A 1 705 ? 10.281 24.329 5.556 1.00 93.19 705 LYS A N 1
ATOM 5378 C CA . LYS A 1 705 ? 10.416 23.821 6.930 1.00 93.19 705 LYS A CA 1
ATOM 5379 C C . LYS A 1 705 ? 10.525 24.966 7.938 1.00 93.19 705 LYS A C 1
ATOM 5381 O O . LYS A 1 705 ? 9.767 25.015 8.897 1.00 93.19 705 LYS A O 1
ATOM 5386 N N . THR A 1 706 ? 11.374 25.959 7.676 1.00 92.94 706 THR A N 1
ATOM 5387 C CA . THR A 1 706 ? 11.524 27.121 8.573 1.00 92.94 706 THR A CA 1
ATOM 5388 C C . THR A 1 706 ? 10.248 27.965 8.660 1.00 92.94 706 THR A C 1
ATOM 5390 O O . THR A 1 706 ? 9.874 28.396 9.749 1.00 92.94 706 THR A O 1
ATOM 5393 N N . HIS A 1 707 ? 9.553 28.193 7.543 1.00 91.75 707 HIS A N 1
ATOM 5394 C CA . HIS A 1 707 ? 8.332 29.000 7.526 1.00 91.75 707 HIS A CA 1
ATOM 5395 C C . HIS A 1 707 ? 7.161 28.315 8.247 1.00 91.75 707 HIS A C 1
ATOM 5397 O O . HIS A 1 707 ? 6.498 28.925 9.090 1.00 91.75 707 HIS A O 1
ATOM 5403 N N . TYR A 1 708 ? 6.916 27.045 7.920 1.00 93.56 708 TYR A N 1
ATOM 5404 C CA . TYR A 1 708 ? 5.738 26.308 8.365 1.00 93.56 708 TYR A CA 1
ATOM 5405 C C . TYR A 1 708 ? 5.950 25.567 9.689 1.00 93.56 708 TYR A C 1
ATOM 5407 O O . TYR A 1 708 ? 4.998 25.440 10.447 1.00 93.56 708 TYR A O 1
ATOM 5415 N N . LEU A 1 709 ? 7.169 25.127 10.021 1.00 93.44 709 LEU A N 1
ATOM 5416 C CA . LEU A 1 709 ? 7.452 24.477 11.309 1.00 93.44 709 LEU A CA 1
ATOM 5417 C C . LEU A 1 709 ? 7.957 25.455 12.381 1.00 93.44 709 LEU A C 1
ATOM 5419 O O . LEU A 1 709 ? 7.860 25.168 13.572 1.00 93.44 709 LEU A O 1
ATOM 5423 N N . GLY A 1 710 ? 8.481 26.618 11.980 1.00 90.44 710 GLY A N 1
ATOM 5424 C CA . GLY A 1 710 ? 9.068 27.591 12.906 1.00 90.44 710 GLY A CA 1
ATOM 5425 C C . GLY A 1 710 ? 8.052 28.421 13.703 1.00 90.44 710 GLY A C 1
ATOM 5426 O O . GLY A 1 710 ? 8.418 29.038 14.706 1.00 90.44 710 GLY A O 1
ATOM 5427 N N . THR A 1 711 ? 6.780 28.461 13.285 1.00 88.69 711 THR A N 1
ATOM 5428 C CA . THR A 1 711 ? 5.722 29.257 13.938 1.00 88.69 711 THR A CA 1
ATOM 5429 C C . THR A 1 711 ? 4.393 28.506 13.991 1.00 88.69 711 THR A C 1
ATOM 5431 O O . THR A 1 711 ? 4.058 27.794 13.049 1.00 88.69 711 THR A O 1
ATOM 5434 N N . ASP A 1 712 ? 3.587 28.723 15.037 1.00 84.44 712 ASP A N 1
ATOM 5435 C CA . ASP A 1 712 ? 2.267 28.079 15.161 1.00 84.44 712 ASP A CA 1
ATOM 5436 C C . ASP A 1 712 ? 1.309 28.499 14.034 1.00 84.44 712 ASP A C 1
ATOM 5438 O O . ASP A 1 712 ? 0.582 27.673 13.487 1.00 84.44 712 ASP A O 1
ATOM 5442 N N . THR A 1 713 ? 1.342 29.771 13.620 1.00 85.75 713 THR A N 1
ATOM 5443 C CA . THR A 1 713 ? 0.530 30.267 12.496 1.00 85.75 713 THR A CA 1
ATOM 5444 C C . THR A 1 713 ? 0.915 29.600 11.177 1.00 85.75 713 THR A C 1
ATOM 5446 O O . THR A 1 713 ? 0.035 29.251 10.391 1.00 85.75 713 THR A O 1
ATOM 5449 N N . GLY A 1 714 ? 2.216 29.428 10.920 1.00 88.31 714 GLY A N 1
ATOM 5450 C CA . GLY A 1 714 ? 2.698 28.662 9.773 1.00 88.31 714 GLY A CA 1
ATOM 5451 C C . GLY A 1 714 ? 2.213 27.219 9.856 1.00 88.31 714 GLY A C 1
ATOM 5452 O O . GLY A 1 714 ? 1.597 26.718 8.920 1.00 88.31 714 GLY A O 1
ATOM 5453 N N . PHE A 1 715 ? 2.375 26.589 11.015 1.00 91.88 715 PHE A N 1
ATOM 5454 C CA . PHE A 1 715 ? 2.029 25.188 11.207 1.00 91.88 715 PHE A CA 1
ATOM 5455 C C . PHE A 1 715 ? 0.540 24.907 10.966 1.00 91.88 715 PHE A C 1
ATOM 5457 O O . PHE A 1 715 ? 0.202 23.981 10.234 1.00 91.88 715 PHE A O 1
ATOM 5464 N N . VAL A 1 716 ? -0.361 25.767 11.451 1.00 84.25 716 VAL A N 1
ATOM 5465 C CA . VAL A 1 716 ? -1.808 25.651 11.185 1.00 84.25 716 VAL A CA 1
ATOM 5466 C C . VAL A 1 716 ? -2.132 25.737 9.687 1.00 84.25 716 VAL A C 1
ATOM 5468 O O . VAL A 1 716 ? -2.973 24.983 9.197 1.00 84.25 716 VAL A O 1
ATOM 5471 N N . LYS A 1 717 ? -1.459 26.615 8.928 1.00 86.12 717 LYS A N 1
ATOM 5472 C CA . LYS A 1 717 ? -1.642 26.679 7.465 1.00 86.12 717 LYS A CA 1
ATOM 5473 C C . LYS A 1 717 ? -1.180 25.394 6.784 1.00 86.12 717 LYS A C 1
ATOM 5475 O O . LYS A 1 717 ? -1.849 24.918 5.870 1.00 86.12 717 LYS A O 1
ATOM 5480 N N . MET A 1 718 ? -0.066 24.834 7.251 1.00 93.00 718 MET A N 1
ATOM 5481 C CA . MET A 1 718 ? 0.450 23.561 6.761 1.00 93.00 718 MET A CA 1
ATOM 5482 C C . MET A 1 718 ? -0.546 22.427 7.022 1.00 93.00 718 MET A C 1
ATOM 5484 O O . MET A 1 718 ? -0.831 21.670 6.104 1.00 93.00 718 MET A O 1
ATOM 5488 N N . LEU A 1 719 ? -1.150 22.347 8.213 1.00 87.50 719 LEU A N 1
ATOM 5489 C CA . LEU A 1 719 ? -2.181 21.342 8.514 1.00 87.50 719 LEU A CA 1
ATOM 5490 C C . LEU A 1 719 ? -3.380 21.425 7.555 1.00 87.50 719 LEU A C 1
ATOM 5492 O O . LEU A 1 719 ? -3.854 20.393 7.082 1.00 87.50 719 LEU A O 1
ATOM 5496 N N . GLY A 1 720 ? -3.825 22.639 7.209 1.00 81.75 720 GLY A N 1
ATOM 5497 C CA . GLY A 1 720 ? -4.877 22.842 6.205 1.00 81.75 720 GLY A CA 1
ATOM 5498 C C . GLY A 1 720 ? -4.502 22.284 4.827 1.00 81.75 720 GLY A C 1
ATOM 5499 O O . GLY A 1 720 ? -5.296 21.581 4.200 1.00 81.75 720 GLY A O 1
ATOM 5500 N N . PHE A 1 721 ? -3.263 22.524 4.387 1.00 94.88 721 PHE A N 1
ATOM 5501 C CA . PHE A 1 721 ? -2.742 21.962 3.141 1.00 94.88 721 PHE A CA 1
ATOM 5502 C C . PHE A 1 721 ? -2.653 20.432 3.198 1.00 94.88 721 PHE A C 1
ATOM 5504 O O . PHE A 1 721 ? -3.083 19.771 2.257 1.00 94.88 721 PHE A O 1
ATOM 5511 N N . TYR A 1 722 ? -2.161 19.867 4.302 1.00 94.00 722 TYR A N 1
ATOM 5512 C CA . TYR A 1 722 ? -2.028 18.420 4.481 1.00 94.00 722 TYR A CA 1
ATOM 5513 C C . TYR A 1 722 ? -3.377 17.703 4.449 1.00 94.00 722 TYR A C 1
ATOM 5515 O O . TYR A 1 722 ? -3.495 16.684 3.775 1.00 94.00 722 TYR A O 1
ATOM 5523 N N . SER A 1 723 ? -4.400 18.249 5.112 1.00 86.50 723 SER A N 1
ATOM 5524 C CA . SER A 1 723 ? -5.771 17.728 5.040 1.00 86.50 723 SER A CA 1
ATOM 5525 C C . SER A 1 723 ? -6.297 17.762 3.597 1.00 86.50 723 SER A C 1
ATOM 5527 O O . SER A 1 723 ? -6.749 16.746 3.066 1.00 86.50 723 SER A O 1
ATOM 5529 N N . ALA A 1 724 ? -6.140 18.892 2.898 1.00 90.50 724 ALA A N 1
ATOM 5530 C CA . ALA A 1 724 ? -6.584 19.016 1.512 1.00 90.50 724 ALA A CA 1
ATOM 5531 C C . ALA A 1 724 ? -5.834 18.063 0.557 1.00 90.50 724 ALA A C 1
ATOM 5533 O O . ALA A 1 724 ? -6.459 17.446 -0.308 1.00 90.50 724 ALA A O 1
ATOM 5534 N N . PHE A 1 725 ? -4.516 17.904 0.723 1.00 96.56 725 PHE A N 1
ATOM 5535 C CA . PHE A 1 725 ? -3.699 16.979 -0.067 1.00 96.56 725 PHE A CA 1
ATOM 5536 C C . PHE A 1 725 ? -4.075 15.523 0.208 1.00 96.56 725 PHE A C 1
ATOM 5538 O O . PHE A 1 725 ? -4.328 14.775 -0.733 1.00 96.56 725 PHE A O 1
ATOM 5545 N N . ALA A 1 726 ? -4.225 15.140 1.477 1.00 93.62 726 ALA A N 1
ATOM 5546 C CA . ALA A 1 726 ? -4.676 13.810 1.877 1.00 93.62 726 ALA A CA 1
ATOM 5547 C C . ALA A 1 726 ? -6.025 13.449 1.241 1.00 93.62 726 ALA A C 1
ATOM 5549 O O . ALA A 1 726 ? -6.163 12.385 0.638 1.00 93.62 726 ALA A O 1
ATOM 5550 N N . LYS A 1 727 ? -6.990 14.375 1.274 1.00 89.81 727 LYS A N 1
ATOM 5551 C CA . LYS A 1 727 ? -8.285 14.227 0.601 1.00 89.81 727 LYS A CA 1
ATOM 5552 C C . LYS A 1 727 ? -8.144 14.017 -0.903 1.00 89.81 727 LYS A C 1
ATOM 5554 O O . LYS A 1 727 ? -8.798 13.143 -1.473 1.00 89.81 727 LYS A O 1
ATOM 5559 N N . TYR A 1 728 ? -7.284 14.804 -1.549 1.00 96.12 728 TYR A N 1
ATOM 5560 C CA . TYR A 1 728 ? -7.019 14.690 -2.982 1.00 96.12 728 TYR A CA 1
ATOM 5561 C C . TYR A 1 728 ? -6.469 13.307 -3.356 1.00 96.12 728 TYR A C 1
ATOM 5563 O O . TYR A 1 728 ? -6.929 12.718 -4.341 1.00 96.12 728 TYR A O 1
ATOM 5571 N N . LEU A 1 729 ? -5.528 12.784 -2.559 1.00 96.69 729 LEU A N 1
ATOM 5572 C CA . LEU A 1 729 ? -4.956 11.448 -2.731 1.00 96.69 729 LEU A CA 1
ATOM 5573 C C . LEU A 1 729 ? -6.003 10.344 -2.480 1.00 96.69 729 LEU A C 1
ATOM 5575 O O . LEU A 1 729 ? -6.168 9.446 -3.308 1.00 96.69 729 LEU A O 1
ATOM 5579 N N . ALA A 1 730 ? -6.746 10.425 -1.370 1.00 88.81 730 ALA A N 1
ATOM 5580 C CA . ALA A 1 730 ? -7.722 9.417 -0.945 1.00 88.81 730 ALA A CA 1
ATOM 5581 C C . ALA A 1 730 ? -8.866 9.210 -1.949 1.00 88.81 730 ALA A C 1
ATOM 5583 O O . ALA A 1 730 ? -9.364 8.096 -2.107 1.00 88.81 730 ALA A O 1
ATOM 5584 N N . GLN A 1 731 ? -9.273 10.274 -2.646 1.00 92.81 731 GLN A N 1
ATOM 5585 C CA . GLN A 1 731 ? -10.319 10.219 -3.672 1.00 92.81 731 GLN A CA 1
ATOM 5586 C C . GLN A 1 731 ? -9.890 9.487 -4.951 1.00 92.81 731 GLN A C 1
ATOM 5588 O O . GLN A 1 731 ? -10.750 9.100 -5.742 1.00 92.81 731 GLN A O 1
ATOM 5593 N N . ARG A 1 732 ? -8.582 9.316 -5.177 1.00 95.12 732 ARG A N 1
ATOM 5594 C CA . ARG A 1 732 ? -8.027 8.777 -6.429 1.00 95.12 732 ARG A CA 1
ATOM 5595 C C . ARG A 1 732 ? -7.453 7.381 -6.281 1.00 95.12 732 ARG A C 1
ATOM 5597 O O . ARG A 1 732 ? -7.605 6.567 -7.189 1.00 95.12 732 ARG A O 1
ATOM 5604 N N . TRP A 1 733 ? -6.814 7.093 -5.151 1.00 97.06 733 TRP A N 1
ATOM 5605 C CA . TRP A 1 733 ? -6.104 5.835 -4.958 1.00 97.06 733 TRP A CA 1
ATOM 5606 C C . TRP A 1 733 ? -6.501 5.154 -3.660 1.00 97.06 733 TRP A C 1
ATOM 5608 O O . TRP A 1 733 ? -6.712 5.781 -2.624 1.00 97.06 733 TRP A O 1
ATOM 5618 N N . THR A 1 734 ? -6.593 3.833 -3.723 1.00 91.69 734 THR A N 1
ATOM 5619 C CA . THR A 1 734 ? -6.985 2.994 -2.591 1.00 91.69 734 THR A CA 1
ATOM 5620 C C . THR A 1 734 ? -5.832 2.788 -1.598 1.00 91.69 734 THR A C 1
ATOM 5622 O O . THR A 1 734 ? -4.662 2.926 -1.969 1.00 91.69 734 THR A O 1
ATOM 5625 N N . PRO A 1 735 ? -6.129 2.374 -0.351 1.00 88.00 735 PRO A N 1
ATOM 5626 C CA . PRO A 1 735 ? -5.116 2.022 0.647 1.00 88.00 735 PRO A CA 1
ATOM 5627 C C . PRO A 1 735 ? -4.100 0.958 0.217 1.00 88.00 735 PRO A C 1
ATOM 5629 O O . PRO A 1 735 ? -2.997 0.936 0.740 1.00 88.00 735 PRO A O 1
ATOM 5632 N N . SER A 1 736 ? -4.454 0.075 -0.723 1.00 89.62 736 SER A N 1
ATOM 5633 C CA . SER A 1 736 ? -3.550 -0.948 -1.268 1.00 89.62 736 SER A CA 1
ATOM 5634 C C . SER A 1 736 ? -2.726 -0.465 -2.466 1.00 89.62 736 SER A C 1
ATOM 5636 O O . SER A 1 736 ? -1.962 -1.240 -3.030 1.00 89.62 736 SER A O 1
ATOM 5638 N N . GLN A 1 737 ? -2.926 0.777 -2.911 1.00 95.88 737 GLN A N 1
ATOM 5639 C CA . GLN A 1 737 ? -2.190 1.376 -4.025 1.00 95.88 737 GLN A CA 1
ATOM 5640 C C . GLN A 1 737 ? -1.148 2.375 -3.535 1.00 95.88 737 GLN A C 1
ATOM 5642 O O . GLN A 1 737 ? -0.036 2.373 -4.061 1.00 95.88 737 GLN A O 1
ATOM 5647 N N . ILE A 1 738 ? -1.490 3.209 -2.545 1.00 98.19 738 ILE A N 1
ATOM 5648 C CA . ILE A 1 738 ? -0.580 4.244 -2.048 1.00 98.19 738 ILE A CA 1
ATOM 5649 C C . ILE A 1 738 ? -0.444 4.276 -0.525 1.00 98.19 738 ILE A C 1
ATOM 5651 O O . ILE A 1 738 ? -1.404 4.027 0.208 1.00 98.19 738 ILE A O 1
ATOM 5655 N N . ALA A 1 739 ? 0.753 4.645 -0.076 1.00 98.00 739 ALA A N 1
ATOM 5656 C CA . ALA A 1 739 ? 1.034 5.121 1.274 1.00 98.00 739 ALA A CA 1
ATOM 5657 C C . ALA A 1 739 ? 1.415 6.605 1.204 1.00 98.00 739 ALA A C 1
ATOM 5659 O O . ALA A 1 739 ? 1.888 7.073 0.167 1.00 98.00 739 ALA A O 1
ATOM 5660 N N . PHE A 1 740 ? 1.219 7.341 2.296 1.00 98.31 740 PHE A N 1
ATOM 5661 C CA . PHE A 1 740 ? 1.552 8.762 2.363 1.00 98.31 740 PHE A CA 1
ATOM 5662 C C . PHE A 1 740 ? 2.605 9.025 3.442 1.00 98.31 740 PHE A C 1
ATOM 5664 O O . PHE A 1 740 ? 2.341 8.886 4.638 1.00 98.31 740 PHE A O 1
ATOM 5671 N N . MET A 1 741 ? 3.807 9.409 3.013 1.00 97.50 741 MET A N 1
ATOM 5672 C CA . MET A 1 741 ? 4.841 9.920 3.899 1.00 97.50 741 MET A CA 1
ATOM 5673 C C . MET A 1 741 ? 4.623 11.410 4.122 1.00 97.50 741 MET A C 1
ATOM 5675 O O . MET A 1 741 ? 4.618 12.210 3.186 1.00 97.50 741 MET A O 1
ATOM 5679 N N . LEU A 1 742 ? 4.383 11.766 5.385 1.00 95.69 742 LEU A N 1
ATOM 5680 C CA . LEU A 1 742 ? 3.950 13.113 5.727 1.00 95.69 742 LEU A CA 1
ATOM 5681 C C . LEU A 1 742 ? 5.060 14.128 5.482 1.00 95.69 742 LEU A C 1
ATOM 5683 O O . LEU A 1 742 ? 4.806 15.203 4.958 1.00 95.69 742 LEU A O 1
ATOM 5687 N N . MET A 1 743 ? 6.281 13.824 5.900 1.00 92.88 743 MET A N 1
ATOM 5688 C CA . MET A 1 743 ? 7.421 14.695 5.668 1.00 92.88 743 MET A CA 1
ATOM 5689 C C . MET A 1 743 ? 8.714 13.912 5.810 1.00 92.88 743 MET A C 1
ATOM 5691 O O . MET A 1 743 ? 8.915 13.242 6.827 1.00 92.88 743 MET A O 1
ATOM 5695 N N . THR A 1 744 ? 9.617 14.095 4.855 1.00 88.50 744 THR A N 1
ATOM 5696 C CA . THR A 1 744 ? 11.008 13.653 4.973 1.00 88.50 744 THR A CA 1
ATOM 5697 C C . THR A 1 744 ? 11.888 14.709 5.651 1.00 88.50 744 THR A C 1
ATOM 5699 O O . THR A 1 744 ? 11.847 15.907 5.343 1.00 88.50 744 THR A O 1
ATOM 5702 N N . GLU A 1 745 ? 12.707 14.250 6.601 1.00 90.81 745 GLU A N 1
ATOM 5703 C CA . GLU A 1 745 ? 13.740 15.027 7.297 1.00 90.81 745 GLU A CA 1
ATOM 5704 C C . GLU A 1 745 ? 13.260 16.352 7.934 1.00 90.81 745 GLU A C 1
ATOM 5706 O O . GLU A 1 745 ? 13.780 17.424 7.606 1.00 90.81 745 GLU A O 1
ATOM 5711 N N . PRO A 1 746 ? 12.295 16.328 8.867 1.00 92.94 746 PRO A N 1
ATOM 5712 C CA . PRO A 1 746 ? 11.808 17.527 9.550 1.00 92.94 746 PRO A CA 1
ATOM 5713 C C . PRO A 1 746 ? 12.911 18.203 10.382 1.00 92.94 746 PRO A C 1
ATOM 5715 O O . PRO A 1 746 ? 13.684 17.535 11.068 1.00 92.94 746 PRO A O 1
ATOM 5718 N N . PHE A 1 747 ? 12.991 19.534 10.321 1.00 91.31 747 PHE A N 1
ATOM 5719 C CA . PHE A 1 747 ? 13.845 20.368 11.177 1.00 91.31 747 PHE A CA 1
ATOM 5720 C C . PHE A 1 747 ? 13.298 21.805 11.244 1.00 91.31 747 PHE A C 1
ATOM 5722 O O . PHE A 1 747 ? 12.356 22.143 10.532 1.00 91.31 747 PHE A O 1
ATOM 5729 N N . ALA A 1 748 ? 13.924 22.667 12.054 1.00 90.56 748 ALA A N 1
ATOM 5730 C CA . ALA A 1 748 ? 13.548 24.072 12.299 1.00 90.56 748 ALA A CA 1
ATOM 5731 C C . ALA A 1 748 ? 12.305 24.294 13.186 1.00 90.56 748 ALA A C 1
ATOM 5733 O O . ALA A 1 748 ? 11.986 25.438 13.511 1.00 90.56 748 ALA A O 1
ATOM 5734 N N . ASN A 1 749 ? 11.654 23.225 13.648 1.00 91.19 749 ASN A N 1
ATOM 5735 C CA . ASN A 1 749 ? 10.764 23.263 14.808 1.00 91.19 749 ASN A CA 1
ATOM 5736 C C . ASN A 1 749 ? 11.551 23.552 16.099 1.00 91.19 749 ASN A C 1
ATOM 5738 O O . ASN A 1 749 ? 12.760 23.325 16.181 1.00 91.19 749 ASN A O 1
ATOM 5742 N N . LYS A 1 750 ? 10.855 24.033 17.135 1.00 88.50 750 LYS A N 1
ATOM 5743 C CA . LYS A 1 750 ? 11.454 24.209 18.468 1.00 88.50 750 LYS A CA 1
ATOM 5744 C C . LYS A 1 750 ? 11.760 22.839 19.090 1.00 88.50 750 LYS A C 1
ATOM 5746 O O . LYS A 1 750 ? 11.032 21.871 18.855 1.00 88.50 750 LYS A O 1
ATOM 5751 N N . ASP A 1 751 ? 12.818 22.765 19.900 1.00 83.50 751 ASP A N 1
ATOM 5752 C CA . ASP A 1 751 ? 13.183 21.539 20.618 1.00 83.50 751 ASP A CA 1
ATOM 5753 C C . ASP A 1 751 ? 12.003 21.020 21.455 1.00 83.50 751 ASP A C 1
ATOM 5755 O O . ASP A 1 751 ? 11.374 21.771 22.198 1.00 83.50 751 ASP A O 1
ATOM 5759 N N . GLY A 1 752 ? 11.707 19.724 21.330 1.00 80.75 752 GLY A N 1
ATOM 5760 C CA . GLY A 1 752 ? 10.612 19.059 22.046 1.00 80.75 752 GLY A CA 1
ATOM 5761 C C . GLY A 1 752 ? 9.229 19.182 21.391 1.00 80.75 752 GLY A C 1
ATOM 5762 O O . GLY A 1 752 ? 8.353 18.379 21.706 1.00 80.75 752 GLY A O 1
ATOM 5763 N N . GLU A 1 753 ? 9.033 20.096 20.435 1.00 86.00 753 GLU A N 1
ATOM 5764 C CA . GLU A 1 753 ? 7.724 20.305 19.792 1.00 86.00 753 GLU A CA 1
ATOM 5765 C C . GLU A 1 753 ? 7.369 19.235 18.756 1.00 86.00 753 GLU A C 1
ATOM 5767 O O . GLU A 1 753 ? 6.189 19.045 18.463 1.00 86.00 753 GLU A O 1
ATOM 5772 N N . TRP A 1 754 ? 8.352 18.511 18.205 1.00 92.50 754 TRP A N 1
ATOM 5773 C CA . TRP A 1 754 ? 8.094 17.587 17.097 1.00 92.50 754 TRP A CA 1
ATOM 5774 C C . TRP A 1 754 ? 7.051 16.525 17.443 1.00 92.50 754 TRP A C 1
ATOM 5776 O O . TRP A 1 754 ? 6.188 16.241 16.619 1.00 92.50 754 TRP A O 1
ATOM 5786 N N . ASN A 1 755 ? 7.068 16.007 18.681 1.00 84.62 755 ASN A N 1
ATOM 5787 C CA . ASN A 1 755 ? 6.053 15.066 19.153 1.00 84.62 755 ASN A CA 1
ATOM 5788 C C . ASN A 1 755 ? 4.643 15.646 18.998 1.00 84.62 755 ASN A C 1
ATOM 5790 O O . ASN A 1 755 ? 3.806 15.005 18.380 1.00 84.62 755 ASN A O 1
ATOM 5794 N N . ARG A 1 756 ? 4.379 16.872 19.457 1.00 88.50 756 ARG A N 1
ATOM 5795 C CA . ARG A 1 756 ? 3.074 17.519 19.248 1.00 88.50 756 ARG A CA 1
ATOM 5796 C C . ARG A 1 756 ? 2.753 17.652 17.755 1.00 88.50 756 ARG A C 1
ATOM 5798 O O . ARG A 1 756 ? 1.680 17.256 17.308 1.00 88.50 756 ARG A O 1
ATOM 5805 N N . MET A 1 757 ? 3.699 18.180 16.983 1.00 87.75 757 MET A N 1
ATOM 5806 C CA . MET A 1 757 ? 3.474 18.542 15.585 1.00 87.75 757 MET A CA 1
ATOM 5807 C C . MET A 1 757 ? 3.164 17.328 14.708 1.00 87.75 757 MET A C 1
ATOM 5809 O O . MET A 1 757 ? 2.166 17.331 13.992 1.00 87.75 757 MET A O 1
ATOM 5813 N N . TYR A 1 758 ? 3.949 16.253 14.781 1.00 88.56 758 TYR A N 1
ATOM 5814 C CA . TYR A 1 758 ? 3.689 15.091 13.931 1.00 88.56 758 TYR A CA 1
ATOM 5815 C C . TYR A 1 758 ? 2.364 14.390 14.303 1.00 88.56 758 TYR A C 1
ATOM 5817 O O . TYR A 1 758 ? 1.684 13.876 13.416 1.00 88.56 758 TYR A O 1
ATOM 5825 N N . HIS A 1 759 ? 1.944 14.421 15.578 1.00 83.62 759 HIS A N 1
ATOM 5826 C CA . HIS A 1 759 ? 0.625 13.921 15.986 1.00 83.62 759 HIS A CA 1
ATOM 5827 C C . HIS A 1 759 ? -0.516 14.755 15.402 1.00 83.62 759 HIS A C 1
ATOM 5829 O O . HIS A 1 759 ? -1.501 14.188 14.930 1.00 83.62 759 HIS A O 1
ATOM 5835 N N . GLU A 1 760 ? -0.386 16.085 15.403 1.00 78.81 760 GLU A N 1
ATOM 5836 C CA . GLU A 1 760 ? -1.358 16.983 14.768 1.00 78.81 760 GLU A CA 1
ATOM 5837 C C . GLU A 1 760 ? -1.398 16.781 13.242 1.00 78.81 760 GLU A C 1
ATOM 5839 O O . GLU A 1 760 ? -2.479 16.769 12.652 1.00 78.81 760 GLU A O 1
ATOM 5844 N N . MET A 1 761 ? -0.250 16.529 12.601 1.00 88.88 761 MET A N 1
ATOM 5845 C CA . MET A 1 761 ? -0.185 16.192 11.172 1.00 88.88 761 MET A CA 1
ATOM 5846 C C . MET A 1 761 ? -0.886 14.861 10.865 1.00 88.88 761 MET A C 1
ATOM 5848 O O . MET A 1 761 ? -1.684 14.792 9.932 1.00 88.88 761 MET A O 1
ATOM 5852 N N . VAL A 1 762 ? -0.633 13.812 11.658 1.00 82.56 762 VAL A N 1
ATOM 5853 C CA . VAL A 1 762 ? -1.317 12.515 11.511 1.00 82.56 762 VAL A CA 1
ATOM 5854 C C . VAL A 1 762 ? -2.819 12.664 11.728 1.00 82.56 762 VAL A C 1
ATOM 5856 O O . VAL A 1 762 ? -3.587 12.092 10.960 1.00 82.56 762 VAL A O 1
ATOM 5859 N N . ALA A 1 763 ? -3.252 13.442 12.726 1.00 73.69 763 ALA A N 1
ATOM 5860 C CA . ALA A 1 763 ? -4.670 13.706 12.969 1.00 73.69 763 ALA A CA 1
ATOM 5861 C C . ALA A 1 763 ? -5.344 14.333 11.738 1.00 73.69 763 ALA A C 1
ATOM 5863 O O . ALA A 1 763 ? -6.343 13.804 11.255 1.00 73.69 763 ALA A O 1
ATOM 5864 N N . ALA A 1 764 ? -4.747 15.399 11.190 1.00 76.62 764 ALA A N 1
ATOM 5865 C CA . ALA A 1 764 ? -5.278 16.122 10.034 1.00 76.62 764 ALA A CA 1
ATOM 5866 C C . ALA A 1 764 ? -5.370 15.251 8.770 1.00 76.62 764 ALA A C 1
ATOM 5868 O O . ALA A 1 764 ? -6.295 15.392 7.974 1.00 76.62 764 ALA A O 1
ATOM 5869 N N . VAL A 1 765 ? -4.408 14.347 8.572 1.00 83.94 765 VAL A N 1
ATOM 5870 C CA . VAL A 1 765 ? -4.383 13.453 7.408 1.00 83.94 765 VAL A CA 1
ATOM 5871 C C . VAL A 1 765 ? -5.314 12.260 7.587 1.00 83.94 765 VAL A C 1
ATOM 5873 O O . VAL A 1 765 ? -5.993 11.870 6.640 1.00 83.94 765 VAL A O 1
ATOM 5876 N N . ARG A 1 766 ? -5.367 11.661 8.779 1.00 79.69 766 ARG A N 1
ATOM 5877 C CA . ARG A 1 766 ? -6.142 10.437 9.016 1.00 79.69 766 ARG A CA 1
ATOM 5878 C C . ARG A 1 766 ? -7.652 10.666 8.938 1.00 79.69 766 ARG A C 1
ATOM 5880 O O . ARG A 1 766 ? -8.354 9.725 8.585 1.00 79.69 766 ARG A O 1
ATOM 5887 N N . GLU A 1 767 ? -8.129 11.886 9.195 1.00 68.19 767 GLU A N 1
ATOM 5888 C CA . GLU A 1 767 ? -9.524 12.286 8.946 1.00 68.19 767 GLU A CA 1
ATOM 5889 C C . GLU A 1 767 ? -9.932 12.057 7.479 1.00 68.19 767 GLU A C 1
ATOM 5891 O O . GLU A 1 767 ? -11.011 11.541 7.201 1.00 68.19 767 GLU A O 1
ATOM 5896 N N . GLU A 1 768 ? -9.036 12.362 6.538 1.00 79.88 768 GLU A N 1
ATOM 5897 C CA . GLU A 1 768 ? -9.289 12.240 5.097 1.00 79.88 768 GLU A CA 1
ATOM 5898 C C . GLU A 1 768 ? -8.775 10.901 4.516 1.00 79.88 768 GLU A C 1
ATOM 5900 O O . GLU A 1 768 ? -9.260 10.432 3.486 1.00 79.88 768 GLU A O 1
ATOM 5905 N N . MET A 1 769 ? -7.818 10.244 5.187 1.00 78.31 769 MET A N 1
ATOM 5906 C CA . MET A 1 769 ? -7.204 8.963 4.801 1.00 78.31 769 MET A CA 1
ATOM 5907 C C . MET A 1 769 ? -7.356 7.889 5.898 1.00 78.31 769 MET A C 1
ATOM 5909 O O . MET A 1 769 ? -6.348 7.396 6.417 1.00 78.31 769 MET A O 1
ATOM 5913 N N . PRO A 1 770 ? -8.584 7.460 6.256 1.00 68.44 770 PRO A N 1
ATOM 5914 C CA . PRO A 1 770 ? -8.832 6.610 7.429 1.00 68.44 770 PRO A CA 1
ATOM 5915 C C . PRO A 1 770 ? -8.175 5.224 7.353 1.00 68.44 770 PRO A C 1
ATOM 5917 O O . PRO A 1 770 ? -7.901 4.614 8.384 1.00 68.44 770 PRO A O 1
ATOM 5920 N N . ALA A 1 771 ? -7.904 4.724 6.143 1.00 77.31 771 ALA A N 1
ATOM 5921 C CA . ALA A 1 771 ? -7.399 3.369 5.921 1.00 77.31 771 ALA A CA 1
ATOM 5922 C C . ALA A 1 771 ? -6.017 3.297 5.244 1.00 77.31 771 ALA A C 1
ATOM 5924 O O . ALA A 1 771 ? -5.430 2.218 5.208 1.00 77.31 771 ALA A O 1
ATOM 5925 N N . HIS A 1 772 ? -5.467 4.390 4.705 1.00 89.75 772 HIS A N 1
ATOM 5926 C CA . HIS A 1 772 ? -4.173 4.360 4.001 1.00 89.75 772 HIS A CA 1
ATOM 5927 C C . HIS A 1 772 ? -2.993 4.241 4.959 1.00 89.75 772 HIS A C 1
ATOM 5929 O O . HIS A 1 772 ? -3.030 4.764 6.062 1.00 89.75 772 HIS A O 1
ATOM 5935 N N . THR A 1 773 ? -1.906 3.602 4.552 1.00 95.12 773 THR A N 1
ATOM 5936 C CA . THR A 1 773 ? -0.692 3.587 5.377 1.00 95.12 773 THR A CA 1
ATOM 5937 C C . THR A 1 773 ? -0.046 4.972 5.412 1.00 95.12 773 THR A C 1
ATOM 5939 O O . THR A 1 773 ? 0.129 5.593 4.364 1.00 95.12 773 THR A O 1
ATOM 5942 N N . LEU A 1 774 ? 0.302 5.458 6.609 1.00 96.44 774 LEU A N 1
ATOM 5943 C CA . LEU A 1 774 ? 1.055 6.708 6.784 1.00 96.44 774 LEU A CA 1
ATOM 5944 C C . LEU A 1 774 ? 2.493 6.417 7.200 1.00 96.44 774 LEU A C 1
ATOM 5946 O O . LEU A 1 774 ? 2.760 5.407 7.851 1.00 96.44 774 LEU A O 1
ATOM 5950 N N . ILE A 1 775 ? 3.409 7.317 6.854 1.00 98.00 775 ILE A N 1
ATOM 5951 C CA . ILE A 1 775 ? 4.814 7.244 7.260 1.00 98.00 775 ILE A CA 1
ATOM 5952 C C . ILE A 1 775 ? 5.205 8.563 7.929 1.00 98.00 775 ILE A C 1
ATOM 5954 O O . ILE A 1 775 ? 4.977 9.641 7.371 1.00 98.00 775 ILE A O 1
ATOM 5958 N N . VAL A 1 776 ? 5.781 8.481 9.129 1.00 96.62 776 VAL A N 1
ATOM 5959 C CA . VAL A 1 776 ? 6.186 9.643 9.932 1.00 96.62 776 VAL A CA 1
ATOM 5960 C C . VAL A 1 776 ? 7.676 9.600 10.241 1.00 96.62 776 VAL A C 1
ATOM 5962 O O . VAL A 1 776 ? 8.184 8.601 10.742 1.00 96.62 776 VAL A O 1
ATOM 5965 N N . SER A 1 777 ? 8.377 10.697 9.961 1.00 95.69 777 SER A N 1
ATOM 5966 C CA . SER A 1 777 ? 9.819 10.802 10.196 1.00 95.69 777 SER A CA 1
ATOM 5967 C C . SER A 1 777 ? 10.148 11.189 11.641 1.00 95.69 777 SER A C 1
ATOM 5969 O O . SER A 1 777 ? 9.449 11.985 12.274 1.00 95.69 777 SER A O 1
ATOM 5971 N N . GLY A 1 778 ? 11.281 10.693 12.140 1.00 92.88 778 GLY A N 1
ATOM 5972 C CA . GLY A 1 778 ? 11.959 11.241 13.315 1.00 92.88 778 GLY A CA 1
ATOM 5973 C C . GLY A 1 778 ? 12.405 12.696 13.125 1.00 92.88 778 GLY A C 1
ATOM 5974 O O . GLY A 1 778 ? 12.621 13.146 11.997 1.00 92.88 778 GLY A O 1
ATOM 5975 N N . ASP A 1 779 ? 12.555 13.409 14.246 1.00 91.25 779 ASP A N 1
ATOM 5976 C CA . ASP A 1 779 ? 13.008 14.808 14.309 1.00 91.25 779 ASP A CA 1
ATOM 5977 C C . ASP A 1 779 ? 14.486 14.966 13.870 1.00 91.25 779 ASP A C 1
ATOM 5979 O O . ASP A 1 779 ? 15.181 13.997 13.545 1.00 91.25 779 ASP A O 1
ATOM 5983 N N . ARG A 1 780 ? 15.010 16.197 13.914 1.00 90.38 780 ARG A N 1
ATOM 5984 C CA . ARG A 1 780 ? 16.430 16.539 13.701 1.00 90.38 780 ARG A CA 1
ATOM 5985 C C . ARG A 1 780 ? 16.947 16.055 12.348 1.00 90.38 780 ARG A C 1
ATOM 5987 O O . ARG A 1 780 ? 18.058 15.524 12.217 1.00 90.38 780 ARG A O 1
ATOM 5994 N N . ALA A 1 781 ? 16.116 16.302 11.344 1.00 88.94 781 ALA A N 1
ATOM 5995 C CA . ALA A 1 781 ? 16.260 15.890 9.964 1.00 88.94 781 ALA A CA 1
ATOM 5996 C C . ALA A 1 781 ? 16.405 14.369 9.841 1.00 88.94 781 ALA A C 1
ATOM 5998 O O . ALA A 1 781 ? 17.435 13.882 9.381 1.00 88.94 781 ALA A O 1
ATOM 5999 N N . GLY A 1 782 ? 15.386 13.647 10.324 1.00 88.56 782 GLY A N 1
ATOM 6000 C CA . GLY A 1 782 ? 15.243 12.205 10.127 1.00 88.56 782 GLY A CA 1
ATOM 6001 C C . GLY A 1 782 ? 16.243 11.358 10.905 1.00 88.56 782 GLY A C 1
ATOM 6002 O O . GLY A 1 782 ? 16.457 10.206 10.552 1.00 88.56 782 GLY A O 1
ATOM 6003 N N . ASN A 1 783 ? 16.887 11.893 11.945 1.00 90.00 783 ASN A N 1
ATOM 6004 C CA . ASN A 1 783 ? 17.988 11.194 12.598 1.00 90.00 783 ASN A CA 1
ATOM 6005 C C . ASN A 1 783 ? 17.508 9.943 13.358 1.00 90.00 783 ASN A C 1
ATOM 6007 O O . ASN A 1 783 ? 16.578 10.015 14.161 1.00 90.00 783 ASN A O 1
ATOM 6011 N N . ILE A 1 784 ? 18.219 8.820 13.192 1.00 91.69 784 ILE A N 1
ATOM 6012 C CA . ILE A 1 784 ? 17.866 7.538 13.828 1.00 91.69 784 ILE A CA 1
ATOM 6013 C C . ILE A 1 784 ? 17.697 7.626 15.356 1.00 91.69 784 ILE A C 1
ATOM 6015 O O . ILE A 1 784 ? 16.814 6.985 15.916 1.00 91.69 784 ILE A O 1
ATOM 6019 N N . TYR A 1 785 ? 18.506 8.435 16.048 1.00 90.38 785 TYR A N 1
ATOM 6020 C CA . TYR A 1 785 ? 18.410 8.571 17.503 1.00 90.38 785 TYR A CA 1
ATOM 6021 C C . TYR A 1 785 ? 17.268 9.506 17.901 1.00 90.38 785 TYR A C 1
ATOM 6023 O O . TYR A 1 785 ? 16.565 9.245 18.874 1.00 90.38 785 TYR A O 1
ATOM 6031 N N . ALA A 1 786 ? 17.037 10.572 17.132 1.00 89.31 786 ALA A N 1
ATOM 6032 C CA . ALA A 1 786 ? 15.897 11.457 17.350 1.00 89.31 786 ALA A CA 1
ATOM 6033 C C . ALA A 1 786 ? 14.560 10.732 17.126 1.00 89.31 786 ALA A C 1
ATOM 6035 O O . ALA A 1 786 ? 13.602 10.983 17.854 1.00 89.31 786 ALA A O 1
ATOM 6036 N N . MET A 1 787 ? 14.510 9.779 16.190 1.00 90.81 787 MET A N 1
ATOM 6037 C CA . MET A 1 787 ? 13.346 8.914 15.989 1.00 90.81 787 MET A CA 1
ATOM 6038 C C . MET A 1 787 ? 13.028 8.076 17.240 1.00 90.81 787 MET A C 1
ATOM 6040 O O . MET A 1 787 ? 11.865 7.979 17.615 1.00 90.81 787 MET A O 1
ATOM 6044 N N . THR A 1 788 ? 14.030 7.557 17.960 1.00 87.88 788 THR A N 1
ATOM 6045 C CA . THR A 1 788 ? 13.786 6.852 19.241 1.00 87.88 788 THR A CA 1
ATOM 6046 C C . THR A 1 788 ? 13.273 7.764 20.371 1.00 87.88 788 THR A C 1
ATOM 6048 O O . THR A 1 788 ? 12.921 7.287 21.445 1.00 87.88 788 THR A O 1
ATOM 6051 N N . GLY A 1 789 ? 13.198 9.082 20.142 1.00 85.25 789 GLY A N 1
ATOM 6052 C CA . GLY A 1 789 ? 12.527 10.051 21.016 1.00 85.25 789 GLY A CA 1
ATOM 6053 C C . GLY A 1 789 ? 11.057 10.315 20.660 1.00 85.25 789 GLY A C 1
ATOM 6054 O O . GLY A 1 789 ? 10.402 11.120 21.329 1.00 85.25 789 GLY A O 1
ATOM 6055 N N . LEU A 1 790 ? 10.523 9.680 19.612 1.00 84.62 790 LEU A N 1
ATOM 6056 C CA . LEU A 1 790 ? 9.102 9.758 19.287 1.00 84.62 790 LEU A CA 1
ATOM 6057 C C . LEU A 1 790 ? 8.276 8.995 20.328 1.00 84.62 790 LEU A C 1
ATOM 6059 O O . LEU A 1 790 ? 8.654 7.913 20.778 1.00 84.62 790 LEU A O 1
ATOM 6063 N N . THR A 1 791 ? 7.125 9.566 20.675 1.00 85.06 791 THR A N 1
ATOM 6064 C CA . THR A 1 791 ? 6.054 8.919 21.441 1.00 85.06 791 THR A CA 1
ATOM 6065 C C . THR A 1 791 ? 5.052 8.350 20.443 1.00 85.06 791 THR A C 1
ATOM 6067 O O . THR A 1 791 ? 4.363 9.160 19.835 1.00 85.06 791 THR A O 1
ATOM 6070 N N . PRO A 1 792 ? 4.973 7.029 20.217 1.00 78.69 792 PRO A N 1
ATOM 6071 C CA . PRO A 1 792 ? 4.120 6.436 19.186 1.00 78.69 792 PRO A CA 1
ATOM 6072 C C . PRO A 1 792 ? 2.624 6.748 19.345 1.00 78.69 792 PRO A C 1
ATOM 6074 O O . PRO A 1 792 ? 2.095 6.805 20.454 1.00 78.69 792 PRO A O 1
ATOM 6077 N N . ILE A 1 793 ? 1.927 6.868 18.215 1.00 71.38 793 ILE A N 1
ATOM 6078 C CA . ILE A 1 793 ? 0.465 6.946 18.116 1.00 71.38 793 ILE A CA 1
ATOM 6079 C C . ILE A 1 793 ? -0.127 5.536 18.194 1.00 71.38 793 ILE A C 1
ATOM 6081 O O . ILE A 1 793 ? 0.412 4.594 17.611 1.00 71.38 793 ILE A O 1
ATOM 6085 N N . ALA A 1 794 ? -1.280 5.403 18.856 1.00 63.41 794 ALA A N 1
ATOM 6086 C CA . ALA A 1 794 ? -2.080 4.177 18.918 1.00 63.41 794 ALA A CA 1
ATOM 6087 C C . ALA A 1 794 ? -2.804 3.861 17.585 1.00 63.41 794 ALA A C 1
ATOM 6089 O O . ALA A 1 794 ? -4.001 3.585 17.550 1.00 63.41 794 ALA A O 1
ATOM 6090 N N . ASP A 1 795 ? -2.067 3.906 16.478 1.00 68.38 795 ASP A N 1
ATOM 6091 C CA . ASP A 1 795 ? -2.492 3.539 15.130 1.00 68.38 795 ASP A CA 1
ATOM 6092 C C . ASP A 1 795 ? -1.443 2.580 14.559 1.00 68.38 795 ASP A C 1
ATOM 6094 O O . ASP A 1 795 ? -0.290 2.952 14.338 1.00 68.38 795 ASP A O 1
ATOM 6098 N N . ARG A 1 796 ? -1.830 1.315 14.353 1.00 72.75 796 ARG A N 1
ATOM 6099 C CA . ARG A 1 796 ? -0.912 0.288 13.842 1.00 72.75 796 ARG A CA 1
ATOM 6100 C C . ARG A 1 796 ? -0.683 0.406 12.329 1.00 72.75 796 ARG A C 1
ATOM 6102 O O . ARG A 1 796 ? 0.200 -0.266 11.814 1.00 72.75 796 ARG A O 1
ATOM 6109 N N . ASN A 1 797 ? -1.414 1.263 11.611 1.00 82.50 797 ASN A N 1
ATOM 6110 C CA . ASN A 1 797 ? -1.252 1.535 10.174 1.00 82.50 797 ASN A CA 1
ATOM 6111 C C . ASN A 1 797 ? -0.307 2.722 9.905 1.00 82.50 797 ASN A C 1
ATOM 6113 O O . ASN A 1 797 ? -0.544 3.542 9.007 1.00 82.50 797 ASN A O 1
ATOM 6117 N N . ILE A 1 798 ? 0.741 2.835 10.723 1.00 91.75 798 ILE A N 1
ATOM 6118 C CA . ILE A 1 798 ? 1.772 3.867 10.633 1.00 91.75 798 ILE A CA 1
ATOM 6119 C C . ILE A 1 798 ? 3.146 3.200 10.641 1.00 91.75 798 ILE A C 1
ATOM 6121 O O . ILE A 1 798 ? 3.442 2.392 11.522 1.00 91.75 798 ILE A O 1
ATOM 6125 N N . TYR A 1 799 ? 3.987 3.587 9.685 1.00 96.81 799 TYR A N 1
ATOM 6126 C CA . TYR A 1 799 ? 5.426 3.371 9.757 1.00 96.81 799 TYR A CA 1
ATOM 6127 C C . TYR A 1 799 ? 6.105 4.570 10.419 1.00 96.81 799 TYR A C 1
ATOM 6129 O O . TYR A 1 799 ? 5.880 5.719 10.038 1.00 96.81 799 TYR A O 1
ATOM 6137 N N . TYR A 1 800 ? 6.987 4.294 11.370 1.00 96.44 800 TYR A N 1
ATOM 6138 C CA . TYR A 1 800 ? 7.949 5.264 11.883 1.00 96.44 800 TYR A CA 1
ATOM 6139 C C . TYR A 1 800 ? 9.214 5.172 11.045 1.00 96.44 800 TYR A C 1
ATOM 6141 O O . TYR A 1 800 ? 9.665 4.073 10.718 1.00 96.44 800 TYR A O 1
ATOM 6149 N N . SER A 1 801 ? 9.779 6.310 10.669 1.00 96.69 801 SER A N 1
ATOM 6150 C CA . SER A 1 801 ? 10.900 6.334 9.746 1.00 96.69 801 SER A CA 1
ATOM 6151 C C . SER A 1 801 ? 12.050 7.219 10.192 1.00 96.69 801 SER A C 1
ATOM 6153 O O . SER A 1 801 ? 11.912 8.149 10.992 1.00 96.69 801 SER A O 1
ATOM 6155 N N . PHE A 1 802 ? 13.220 6.896 9.657 1.00 95.88 802 PHE A N 1
ATOM 6156 C CA . PHE A 1 802 ? 14.434 7.687 9.775 1.00 95.88 802 PHE A CA 1
ATOM 6157 C C . PHE A 1 802 ? 15.201 7.632 8.453 1.00 95.88 802 PHE A C 1
ATOM 6159 O O . PHE A 1 802 ? 15.074 6.667 7.696 1.00 95.88 802 PHE A O 1
ATOM 6166 N N . THR A 1 803 ? 16.010 8.652 8.189 1.00 93.56 803 THR A N 1
ATOM 6167 C CA . THR A 1 803 ? 16.974 8.669 7.086 1.00 93.56 803 THR A CA 1
ATOM 6168 C C . THR A 1 803 ? 18.370 8.440 7.655 1.00 93.56 803 THR A C 1
ATOM 6170 O O . THR A 1 803 ? 18.665 8.772 8.811 1.00 93.56 803 THR A O 1
ATOM 6173 N N . THR A 1 804 ? 19.250 7.791 6.895 1.00 90.94 804 THR A N 1
ATOM 6174 C CA . THR A 1 804 ? 20.625 7.595 7.358 1.00 90.94 804 THR A CA 1
ATOM 6175 C C . THR A 1 804 ? 21.635 7.590 6.230 1.00 90.94 804 THR A C 1
ATOM 6177 O O . THR A 1 804 ? 21.582 6.811 5.280 1.00 90.94 804 THR A O 1
ATOM 6180 N N . TYR A 1 805 ? 22.629 8.446 6.418 1.00 88.00 805 TYR A N 1
ATOM 6181 C CA . TYR A 1 805 ? 23.778 8.582 5.532 1.00 88.00 805 TYR A CA 1
ATOM 6182 C C . TYR A 1 805 ? 25.089 8.586 6.316 1.00 88.00 805 TYR A C 1
ATOM 6184 O O . TYR A 1 805 ? 26.158 8.904 5.792 1.00 88.00 805 TYR A O 1
ATOM 6192 N N . GLU A 1 806 ? 25.005 8.277 7.615 1.00 87.69 806 GLU A N 1
ATOM 6193 C CA . GLU A 1 806 ? 26.152 8.281 8.496 1.00 87.69 806 GLU A CA 1
ATOM 6194 C C . GLU A 1 806 ? 27.044 7.048 8.298 1.00 87.69 806 GLU A C 1
ATOM 6196 O O . GLU A 1 806 ? 26.539 5.931 8.164 1.00 87.69 806 GLU A O 1
ATOM 6201 N N . PRO A 1 807 ? 28.371 7.221 8.397 1.00 89.81 807 PRO A N 1
ATOM 6202 C CA . PRO A 1 807 ? 29.055 8.482 8.692 1.00 89.81 807 PRO A CA 1
ATOM 6203 C C . PRO A 1 807 ? 29.025 9.445 7.492 1.00 89.81 807 PRO A C 1
ATOM 6205 O O . PRO A 1 807 ? 29.416 9.070 6.393 1.00 89.81 807 PRO A O 1
ATOM 6208 N N . TYR A 1 808 ? 28.606 10.703 7.708 1.00 86.00 808 TYR A N 1
ATOM 6209 C CA . TYR A 1 808 ? 28.424 11.690 6.625 1.00 86.00 808 TYR A CA 1
ATOM 6210 C C . TYR A 1 808 ? 29.707 11.920 5.815 1.00 86.00 808 TYR A C 1
ATOM 6212 O O . TYR A 1 808 ? 29.648 12.126 4.605 1.00 86.00 808 TYR A O 1
ATOM 6220 N N . ARG A 1 809 ? 30.873 11.791 6.467 1.00 85.25 809 ARG A N 1
ATOM 6221 C CA . ARG A 1 809 ? 32.189 11.820 5.815 1.00 85.25 809 ARG A CA 1
ATOM 6222 C C . ARG A 1 809 ? 32.353 10.747 4.743 1.00 85.25 809 ARG A C 1
ATOM 6224 O O . ARG A 1 809 ? 33.153 10.947 3.858 1.00 85.25 809 ARG A O 1
ATOM 6231 N N . PHE A 1 810 ? 31.644 9.627 4.797 1.00 88.94 810 PHE A N 1
ATOM 6232 C CA . PHE A 1 810 ? 31.655 8.629 3.727 1.00 88.94 810 PHE A CA 1
ATOM 6233 C C . PHE A 1 810 ? 30.436 8.794 2.811 1.00 88.94 810 PHE A C 1
ATOM 6235 O O . PHE A 1 810 ? 30.586 8.881 1.597 1.00 88.94 810 PHE A O 1
ATOM 6242 N N . GLY A 1 811 ? 29.231 8.882 3.387 1.00 82.69 811 GLY A N 1
ATOM 6243 C CA . GLY A 1 811 ? 27.980 8.863 2.623 1.00 82.69 811 GLY A CA 1
ATOM 6244 C C . GLY A 1 811 ? 27.709 10.109 1.772 1.00 82.69 811 GLY A C 1
ATOM 6245 O O . GLY A 1 811 ? 27.020 9.992 0.762 1.00 82.69 811 GLY A O 1
ATOM 6246 N N . PHE A 1 812 ? 28.239 11.281 2.156 1.00 81.44 812 PHE A N 1
ATOM 6247 C CA . PHE A 1 812 ? 27.851 12.600 1.613 1.00 81.44 812 PHE A CA 1
ATOM 6248 C C . PHE A 1 812 ? 29.006 13.454 1.068 1.00 81.44 812 PHE A C 1
ATOM 6250 O O . PHE A 1 812 ? 28.817 14.606 0.672 1.00 81.44 812 PHE A O 1
ATOM 6257 N N . ASN A 1 813 ? 30.217 12.906 1.059 1.00 74.38 813 ASN A N 1
ATOM 6258 C CA . ASN A 1 813 ? 31.447 13.676 0.939 1.00 74.38 813 ASN A CA 1
ATOM 6259 C C . ASN A 1 813 ? 31.674 14.362 -0.412 1.00 74.38 813 ASN A C 1
ATOM 6261 O O . ASN A 1 813 ? 32.503 15.244 -0.456 1.00 74.38 813 ASN A O 1
ATOM 6265 N N . THR A 1 814 ? 30.952 14.048 -1.487 1.00 65.62 814 THR A N 1
ATOM 6266 C CA . THR A 1 814 ? 31.319 14.474 -2.854 1.00 65.62 814 THR A CA 1
ATOM 6267 C C . THR A 1 814 ? 30.553 15.666 -3.428 1.00 65.62 814 THR A C 1
ATOM 6269 O O . THR A 1 814 ? 30.946 16.175 -4.476 1.00 65.62 814 THR A O 1
ATOM 6272 N N . LEU A 1 815 ? 29.486 16.142 -2.779 1.00 66.12 815 LEU A N 1
ATOM 6273 C CA . LEU A 1 815 ? 28.639 17.221 -3.324 1.00 66.12 815 LEU A CA 1
ATOM 6274 C C . LEU A 1 815 ? 28.428 18.402 -2.379 1.00 66.12 815 LEU A C 1
ATOM 6276 O O . LEU A 1 815 ? 28.172 19.515 -2.837 1.00 66.12 815 LEU A O 1
ATOM 6280 N N . PHE A 1 816 ? 28.574 18.190 -1.074 1.00 68.50 816 PHE A N 1
ATOM 6281 C CA . PHE A 1 816 ? 28.181 19.176 -0.078 1.00 68.50 816 PHE A CA 1
ATOM 6282 C C . PHE A 1 816 ? 29.342 19.487 0.871 1.00 68.50 816 PHE A C 1
ATOM 6284 O O . PHE A 1 816 ? 29.643 18.729 1.791 1.00 68.50 816 PHE A O 1
ATOM 6291 N N . GLY A 1 817 ? 30.006 20.624 0.650 1.00 65.88 817 GLY A N 1
ATOM 6292 C CA . GLY A 1 817 ? 30.911 21.211 1.638 1.00 65.88 817 GLY A CA 1
ATOM 6293 C C . GLY A 1 817 ? 30.112 21.933 2.726 1.00 65.88 817 GLY A C 1
ATOM 6294 O O . GLY A 1 817 ? 29.088 22.547 2.432 1.00 65.88 817 GLY A O 1
ATOM 6295 N N . GLY A 1 818 ? 30.545 21.859 3.988 1.00 63.00 818 GLY A N 1
ATOM 6296 C CA . GLY A 1 818 ? 29.901 22.624 5.065 1.00 63.00 818 GLY A CA 1
ATOM 6297 C C . GLY A 1 818 ? 28.624 21.998 5.641 1.00 63.00 818 GLY A C 1
ATOM 6298 O O . GLY A 1 818 ? 27.961 22.604 6.483 1.00 63.00 818 GLY A O 1
ATOM 6299 N N . TRP A 1 819 ? 28.237 20.803 5.186 1.00 66.31 819 TRP A N 1
ATOM 6300 C CA . TRP A 1 819 ? 26.964 20.182 5.558 1.00 66.31 819 TRP A CA 1
ATOM 6301 C C . TRP A 1 819 ? 26.981 19.653 7.002 1.00 66.31 819 TRP A C 1
ATOM 6303 O O . TRP A 1 819 ? 27.936 19.000 7.421 1.00 66.31 819 TRP A O 1
ATOM 6313 N N . ARG A 1 820 ? 25.915 19.934 7.774 1.00 66.56 820 ARG A N 1
ATOM 6314 C CA . ARG A 1 820 ? 25.747 19.568 9.204 1.00 66.56 820 ARG A CA 1
ATOM 6315 C C . ARG A 1 820 ? 26.968 19.886 10.093 1.00 66.56 820 ARG A C 1
ATOM 6317 O O . ARG A 1 820 ? 27.284 19.137 11.013 1.00 66.56 820 ARG A O 1
ATOM 6324 N N . GLY A 1 821 ? 27.635 21.012 9.832 1.00 60.72 821 GLY A N 1
ATOM 6325 C CA . GLY A 1 821 ? 28.780 21.477 10.625 1.00 60.72 821 GLY A CA 1
ATOM 6326 C C . GLY A 1 821 ? 30.126 20.854 10.239 1.00 60.72 821 GLY A C 1
ATOM 6327 O O . GLY A 1 821 ? 31.111 21.083 10.935 1.00 60.72 821 GLY A O 1
ATOM 6328 N N . GLY A 1 822 ? 30.183 20.084 9.145 1.00 69.44 822 GLY A N 1
ATOM 6329 C CA . GLY A 1 822 ? 31.436 19.624 8.546 1.00 69.44 822 GLY A CA 1
ATOM 6330 C C . GLY A 1 822 ? 32.226 20.759 7.888 1.00 69.44 822 GLY A C 1
ATOM 6331 O O . GLY A 1 822 ? 31.697 21.838 7.627 1.00 69.44 822 GLY A O 1
ATOM 6332 N N . GLY A 1 823 ? 33.505 20.523 7.592 1.00 78.00 823 GLY A N 1
ATOM 6333 C CA . GLY A 1 823 ? 34.321 21.488 6.856 1.00 78.00 823 GLY A CA 1
ATOM 6334 C C . GLY A 1 823 ? 33.864 21.644 5.404 1.00 78.00 823 GLY A C 1
ATOM 6335 O O . GLY A 1 823 ? 33.413 20.688 4.770 1.00 78.00 823 GLY A O 1
ATOM 6336 N N . ASN A 1 824 ? 34.019 22.841 4.826 1.00 83.56 824 ASN A N 1
ATOM 6337 C CA . ASN A 1 824 ? 33.755 23.049 3.394 1.00 83.56 824 ASN A CA 1
ATOM 6338 C C . ASN A 1 824 ? 34.654 22.173 2.499 1.00 83.56 824 ASN A C 1
ATOM 6340 O O . ASN A 1 824 ? 34.274 21.841 1.380 1.00 83.56 824 ASN A O 1
ATOM 6344 N N . TYR A 1 825 ? 35.803 21.747 3.029 1.00 86.38 825 TYR A N 1
ATOM 6345 C CA . TYR A 1 825 ? 36.762 20.855 2.386 1.00 86.38 825 TYR A CA 1
ATOM 6346 C C . TYR A 1 825 ? 36.274 19.412 2.205 1.00 86.38 825 TYR A C 1
ATOM 6348 O O . TYR A 1 825 ? 36.935 18.657 1.502 1.00 86.38 825 TYR A O 1
ATOM 6356 N N . TRP A 1 826 ? 35.144 18.992 2.799 1.00 85.19 826 TRP A N 1
ATOM 6357 C CA . TRP A 1 826 ? 34.639 17.619 2.638 1.00 85.19 826 TRP A CA 1
ATOM 6358 C C . TRP A 1 826 ? 34.468 17.236 1.168 1.00 85.19 826 TRP A C 1
ATOM 6360 O O . TRP A 1 826 ? 35.020 16.217 0.773 1.00 85.19 826 TRP A O 1
ATOM 6370 N N . LYS A 1 827 ? 33.863 18.112 0.352 1.00 82.62 827 LYS A N 1
ATOM 6371 C CA . LYS A 1 827 ? 33.715 17.963 -1.114 1.00 82.62 827 LYS A CA 1
ATOM 6372 C C . LYS A 1 827 ? 35.022 17.726 -1.879 1.00 82.62 827 LYS A C 1
ATOM 6374 O O . LYS A 1 827 ? 34.987 17.322 -3.037 1.00 82.62 827 LYS A O 1
ATOM 6379 N N . ASP A 1 828 ? 36.158 18.011 -1.248 1.00 86.44 828 ASP A N 1
ATOM 6380 C CA . ASP A 1 828 ? 37.488 17.930 -1.835 1.00 86.44 828 ASP A CA 1
ATOM 6381 C C . ASP A 1 828 ? 38.283 16.712 -1.318 1.00 86.44 828 ASP A C 1
ATOM 6383 O O . ASP A 1 828 ? 39.393 16.478 -1.791 1.00 86.44 828 ASP A O 1
ATOM 6387 N N . ILE A 1 829 ? 37.750 15.903 -0.392 1.00 88.19 829 ILE A N 1
ATOM 6388 C CA . ILE A 1 829 ? 38.424 14.696 0.122 1.00 88.19 829 ILE A CA 1
ATOM 6389 C C . ILE A 1 829 ? 38.177 13.515 -0.818 1.00 88.19 829 ILE A C 1
ATOM 6391 O O . ILE A 1 829 ? 37.064 13.301 -1.277 1.00 88.19 829 ILE A O 1
ATOM 6395 N N . SER A 1 830 ? 39.206 12.716 -1.092 1.00 88.62 830 SER A N 1
ATOM 6396 C CA . SER A 1 830 ? 39.107 11.515 -1.935 1.00 88.62 830 SER A CA 1
ATOM 6397 C C . SER A 1 830 ? 39.260 10.217 -1.129 1.00 88.62 830 SER A C 1
ATOM 6399 O O . SER A 1 830 ? 39.811 10.218 -0.044 1.00 88.62 830 SER A O 1
ATOM 6401 N N . TYR A 1 831 ? 38.839 9.076 -1.668 1.00 89.75 831 TYR A N 1
ATOM 6402 C CA . TYR A 1 831 ? 39.128 7.713 -1.198 1.00 89.75 831 TYR A CA 1
ATOM 6403 C C . TYR A 1 831 ? 38.900 7.406 0.296 1.00 89.75 831 TYR A C 1
ATOM 6405 O O . TYR A 1 831 ? 39.662 6.630 0.888 1.00 89.75 831 TYR A O 1
ATOM 6413 N N . ILE A 1 832 ? 37.858 7.980 0.901 1.00 91.31 832 ILE A N 1
ATOM 6414 C CA . ILE A 1 832 ? 37.544 7.762 2.322 1.00 91.31 832 ILE A CA 1
ATOM 6415 C C . ILE A 1 832 ? 37.222 6.280 2.558 1.00 91.31 832 ILE A C 1
ATOM 6417 O O . ILE A 1 832 ? 36.398 5.733 1.826 1.00 91.31 832 ILE A O 1
ATOM 6421 N N . PRO A 1 833 ? 37.863 5.609 3.537 1.00 94.31 833 PRO A N 1
ATOM 6422 C CA . PRO A 1 833 ? 37.738 4.166 3.703 1.00 94.31 833 PRO A CA 1
ATOM 6423 C C . PRO A 1 833 ? 36.408 3.741 4.335 1.00 94.31 833 PRO A C 1
ATOM 6425 O O . PRO A 1 833 ? 35.967 4.327 5.331 1.00 94.31 833 PRO A O 1
ATOM 6428 N N . TRP A 1 834 ? 35.845 2.643 3.824 1.00 94.94 834 TRP A N 1
ATOM 6429 C CA . TRP A 1 834 ? 34.874 1.796 4.527 1.00 94.94 834 TRP A CA 1
ATOM 6430 C C . TRP A 1 834 ? 35.277 0.313 4.428 1.00 94.94 834 TRP A C 1
ATOM 6432 O O . TRP A 1 834 ? 35.463 -0.179 3.313 1.00 94.94 834 TRP A O 1
ATOM 6442 N N . PRO A 1 835 ? 35.370 -0.435 5.546 1.00 96.44 835 PRO A N 1
ATOM 6443 C CA . PRO A 1 835 ? 35.222 0.012 6.934 1.00 96.44 835 PRO A CA 1
ATOM 6444 C C . PRO A 1 835 ? 36.363 0.944 7.377 1.00 96.44 835 PRO A C 1
ATOM 6446 O O . PRO A 1 835 ? 37.480 0.880 6.865 1.00 96.44 835 PRO A O 1
ATOM 6449 N N . ALA A 1 836 ? 36.080 1.807 8.350 1.00 96.31 836 ALA A N 1
ATOM 6450 C CA . ALA A 1 836 ? 37.035 2.762 8.896 1.00 96.31 836 ALA A CA 1
ATOM 6451 C C . ALA A 1 836 ? 37.731 2.222 10.154 1.00 96.31 836 ALA A C 1
ATOM 6453 O O . ALA A 1 836 ? 37.100 1.640 11.038 1.00 96.31 836 ALA A O 1
ATOM 6454 N N . SER A 1 837 ? 39.034 2.472 10.254 1.00 96.25 837 SER A N 1
ATOM 6455 C CA . SER A 1 837 ? 39.846 2.318 11.464 1.00 96.25 837 SER A CA 1
ATOM 6456 C C . SER A 1 837 ? 40.981 3.349 11.441 1.00 96.25 837 SER A C 1
ATOM 6458 O O . SER A 1 837 ? 41.271 3.884 10.362 1.00 96.25 837 SER A O 1
ATOM 6460 N N . PRO A 1 838 ? 41.671 3.611 12.568 1.00 97.00 838 PRO A N 1
ATOM 6461 C CA . PRO A 1 838 ? 42.831 4.501 12.568 1.00 97.00 838 PRO A CA 1
ATOM 6462 C C . PRO A 1 838 ? 43.885 4.078 11.534 1.00 97.00 838 PRO A C 1
ATOM 6464 O O . PRO A 1 838 ? 44.340 4.895 10.743 1.00 97.00 838 PRO A O 1
ATOM 6467 N N . GLN A 1 839 ? 44.171 2.775 11.433 1.00 96.62 839 GLN A N 1
ATOM 6468 C CA . GLN A 1 839 ? 45.152 2.230 10.488 1.00 96.62 839 GLN A CA 1
ATOM 6469 C C . GLN A 1 839 ? 44.703 2.372 9.022 1.00 96.62 839 GLN A C 1
ATOM 6471 O O . GLN A 1 839 ? 45.509 2.692 8.144 1.00 96.62 839 GLN A O 1
ATOM 6476 N N . ALA A 1 840 ? 43.415 2.148 8.733 1.00 95.00 840 ALA A N 1
ATOM 6477 C CA . ALA A 1 840 ? 42.870 2.283 7.381 1.00 95.00 840 ALA A CA 1
ATOM 6478 C C . ALA A 1 840 ? 42.888 3.741 6.896 1.00 95.00 840 ALA A C 1
ATOM 6480 O O . ALA A 1 840 ? 43.146 3.998 5.721 1.00 95.00 840 ALA A O 1
ATOM 6481 N N . VAL A 1 841 ? 42.644 4.688 7.804 1.00 96.56 841 VAL A N 1
ATOM 6482 C CA . VAL A 1 841 ? 42.723 6.128 7.536 1.00 96.56 841 VAL A CA 1
ATOM 6483 C C . VAL A 1 841 ? 44.174 6.566 7.353 1.00 96.56 841 VAL A C 1
ATOM 6485 O O . VAL A 1 841 ? 44.499 7.172 6.335 1.00 96.56 841 VAL A O 1
ATOM 6488 N N . GLU A 1 842 ? 45.061 6.240 8.295 1.00 96.00 842 GLU A N 1
ATOM 6489 C CA . GLU A 1 842 ? 46.469 6.657 8.251 1.00 96.00 842 GLU A CA 1
ATOM 6490 C C . GLU A 1 842 ? 47.170 6.167 6.981 1.00 96.00 842 GLU A C 1
ATOM 6492 O O . GLU A 1 842 ? 47.815 6.954 6.291 1.00 96.00 842 GLU A O 1
ATOM 6497 N N . SER A 1 843 ? 46.960 4.901 6.604 1.00 96.44 843 SER A N 1
ATOM 6498 C CA . SER A 1 843 ? 47.548 4.315 5.389 1.00 96.44 843 SER A CA 1
ATOM 6499 C C . SER A 1 843 ? 47.068 4.952 4.077 1.00 96.44 843 SER A C 1
ATOM 6501 O O . SER A 1 843 ? 47.694 4.753 3.035 1.00 96.44 843 SER A O 1
ATOM 6503 N N . ARG A 1 844 ? 45.966 5.716 4.097 1.00 95.38 844 ARG A N 1
ATOM 6504 C CA . ARG A 1 844 ? 45.388 6.376 2.914 1.00 95.38 844 ARG A CA 1
ATOM 6505 C C . ARG A 1 844 ? 45.442 7.898 2.972 1.00 95.38 844 ARG A C 1
ATOM 6507 O O . ARG A 1 844 ? 44.995 8.532 2.019 1.00 95.38 844 ARG A O 1
ATOM 6514 N N . MET A 1 845 ? 45.984 8.485 4.038 1.00 96.56 845 MET A N 1
ATOM 6515 C CA . MET A 1 845 ? 45.875 9.919 4.313 1.00 96.56 845 MET A CA 1
ATOM 6516 C C . MET A 1 845 ? 46.310 10.794 3.130 1.00 96.56 845 MET A C 1
ATOM 6518 O O . MET A 1 845 ? 45.560 11.669 2.705 1.00 96.56 845 MET A O 1
ATOM 6522 N N . ASP A 1 846 ? 47.463 10.504 2.528 1.00 95.06 846 ASP A N 1
ATOM 6523 C CA . ASP A 1 846 ? 47.988 11.301 1.412 1.00 95.06 846 ASP A CA 1
ATOM 6524 C C . ASP A 1 846 ? 47.084 11.242 0.172 1.00 95.06 846 ASP A C 1
ATOM 6526 O O . ASP A 1 846 ? 46.892 12.241 -0.519 1.00 95.06 846 ASP A O 1
ATOM 6530 N N . LYS A 1 847 ? 46.458 10.085 -0.087 1.00 92.81 847 LYS A N 1
ATOM 6531 C CA . LYS A 1 847 ? 45.468 9.945 -1.164 1.00 92.81 847 LYS A CA 1
ATOM 6532 C C . LYS A 1 847 ? 44.200 10.729 -0.848 1.00 92.81 847 LYS A C 1
ATOM 6534 O O . LYS A 1 847 ? 43.648 11.355 -1.752 1.00 92.81 847 LYS A O 1
ATOM 6539 N N . MET A 1 848 ? 43.756 10.713 0.409 1.00 93.12 848 MET A N 1
ATOM 6540 C CA . MET A 1 848 ? 42.545 11.421 0.819 1.00 93.12 848 MET A CA 1
ATOM 6541 C C . MET A 1 848 ? 42.688 12.939 0.714 1.00 93.12 848 MET A C 1
ATOM 6543 O O . MET A 1 848 ? 41.757 13.611 0.279 1.00 93.12 848 MET A O 1
ATOM 6547 N N . LEU A 1 849 ? 43.878 13.461 1.009 1.00 93.94 849 LEU A N 1
ATOM 6548 C CA . LEU A 1 849 ? 44.192 14.889 0.943 1.00 93.94 849 LEU A CA 1
ATOM 6549 C C . LEU A 1 849 ? 44.660 15.366 -0.443 1.00 93.94 849 LEU A C 1
ATOM 6551 O O . LEU A 1 849 ? 44.929 16.552 -0.615 1.00 93.94 849 LEU A O 1
ATOM 6555 N N . SER A 1 850 ? 44.768 14.473 -1.433 1.00 92.00 850 SER A N 1
ATOM 6556 C CA . SER A 1 850 ? 45.364 14.785 -2.746 1.00 92.00 850 SER A CA 1
ATOM 6557 C C . SER A 1 850 ? 44.624 15.867 -3.540 1.00 92.00 850 SER A C 1
ATOM 6559 O O . SER A 1 850 ? 45.241 16.575 -4.332 1.00 92.00 850 SER A O 1
ATOM 6561 N N . THR A 1 851 ? 43.319 16.006 -3.311 1.00 89.25 851 THR A N 1
ATOM 6562 C CA . THR A 1 851 ? 42.434 16.984 -3.963 1.00 89.25 851 THR A CA 1
ATOM 6563 C C . THR A 1 851 ? 41.989 18.103 -3.018 1.00 89.25 851 THR A C 1
ATOM 6565 O O . THR A 1 851 ? 41.343 19.051 -3.457 1.00 89.25 851 THR A O 1
ATOM 6568 N N . VAL A 1 852 ? 42.362 18.022 -1.735 1.00 90.38 852 VAL A N 1
ATOM 6569 C CA . VAL A 1 852 ? 42.080 19.049 -0.726 1.00 90.38 852 VAL A CA 1
ATOM 6570 C C . VAL A 1 852 ? 43.043 20.217 -0.922 1.00 90.38 852 VAL A C 1
ATOM 6572 O O . VAL A 1 852 ? 44.238 20.019 -1.150 1.00 90.38 852 VAL A O 1
ATOM 6575 N N . LYS A 1 853 ? 42.534 21.446 -0.820 1.00 91.06 853 LYS A N 1
ATOM 6576 C CA . LYS A 1 853 ? 43.350 22.663 -0.910 1.00 91.06 853 LYS A CA 1
ATOM 6577 C C . LYS A 1 853 ? 44.357 22.738 0.234 1.00 91.06 853 LYS A C 1
ATOM 6579 O O . LYS A 1 853 ? 44.033 22.364 1.356 1.00 91.06 853 LYS A O 1
ATOM 6584 N N . ASP A 1 854 ? 45.546 23.281 -0.026 1.00 92.81 854 ASP A N 1
ATOM 6585 C CA . ASP A 1 854 ? 46.624 23.356 0.973 1.00 92.81 854 ASP A CA 1
ATOM 6586 C C . ASP A 1 854 ? 46.201 24.050 2.276 1.00 92.81 854 ASP A C 1
ATOM 6588 O O . ASP A 1 854 ? 46.552 23.575 3.354 1.00 92.81 854 ASP A O 1
ATOM 6592 N N . GLU A 1 855 ? 45.389 25.106 2.180 1.00 93.19 855 GLU A N 1
ATOM 6593 C CA . GLU A 1 855 ? 44.840 25.847 3.326 1.00 93.19 855 GLU A CA 1
ATOM 6594 C C . GLU A 1 855 ? 43.951 24.991 4.250 1.00 93.19 855 GLU A C 1
ATOM 6596 O O . GLU A 1 855 ? 43.930 25.214 5.457 1.00 93.19 855 GLU A O 1
ATOM 6601 N N . ASP A 1 856 ? 43.289 23.962 3.710 1.00 93.12 856 ASP A N 1
ATOM 6602 C CA . ASP A 1 856 ? 42.350 23.100 4.436 1.00 93.12 856 ASP A CA 1
ATOM 6603 C C . ASP A 1 856 ? 42.956 21.742 4.844 1.00 93.12 856 ASP A C 1
ATOM 6605 O O . ASP A 1 856 ? 42.361 21.003 5.634 1.00 93.12 856 ASP A O 1
ATOM 6609 N N . LYS A 1 857 ? 44.142 21.376 4.327 1.00 94.31 857 LYS A N 1
ATOM 6610 C CA . LYS A 1 857 ? 44.736 20.033 4.510 1.00 94.31 857 LYS A CA 1
ATOM 6611 C C . LYS A 1 857 ? 44.953 19.654 5.971 1.00 94.31 857 LYS A C 1
ATOM 6613 O O . LYS A 1 857 ? 44.727 18.499 6.326 1.00 94.31 857 LYS A O 1
ATOM 6618 N N . GLN A 1 858 ? 45.388 20.597 6.807 1.00 94.50 858 GLN A N 1
ATOM 6619 C CA . GLN A 1 858 ? 45.607 20.355 8.238 1.00 94.50 858 GLN A CA 1
ATOM 6620 C C . GLN A 1 858 ? 44.287 19.980 8.929 1.00 94.50 858 GLN A C 1
ATOM 6622 O O . GLN A 1 858 ? 44.204 18.944 9.586 1.00 94.50 858 GLN A O 1
ATOM 6627 N N . MET A 1 859 ? 43.238 20.777 8.705 1.00 92.19 859 MET A N 1
ATOM 6628 C CA . MET A 1 859 ? 41.912 20.541 9.280 1.00 92.19 859 MET A CA 1
ATOM 6629 C C . MET A 1 859 ? 41.305 19.232 8.768 1.00 92.19 859 MET A C 1
ATOM 6631 O O . MET A 1 859 ? 40.794 18.439 9.555 1.00 92.19 859 MET A O 1
ATOM 6635 N N . ALA A 1 860 ? 41.411 18.966 7.463 1.00 92.19 860 ALA A N 1
ATOM 6636 C CA . ALA A 1 860 ? 40.941 17.722 6.864 1.00 92.19 860 ALA A CA 1
ATOM 6637 C C . ALA A 1 860 ? 41.682 16.495 7.419 1.00 92.19 860 ALA A C 1
ATOM 6639 O O . ALA A 1 860 ? 41.065 15.458 7.659 1.00 92.19 860 ALA A O 1
ATOM 6640 N N . ARG A 1 861 ? 42.995 16.603 7.667 1.00 95.31 861 ARG A N 1
ATOM 6641 C CA . ARG A 1 861 ? 43.793 15.529 8.274 1.00 95.31 861 ARG A CA 1
ATOM 6642 C C . ARG A 1 861 ? 43.296 15.190 9.676 1.00 95.31 861 ARG A C 1
ATOM 6644 O O . ARG A 1 861 ? 43.097 14.016 9.978 1.00 95.31 861 ARG A O 1
ATOM 6651 N N . GLU A 1 862 ? 43.102 16.198 10.520 1.00 94.12 862 GLU A N 1
ATOM 6652 C CA . GLU A 1 862 ? 42.613 16.027 11.894 1.00 94.12 862 GLU A CA 1
ATOM 6653 C C . GLU A 1 862 ? 41.202 15.421 11.913 1.00 94.12 862 GLU A C 1
ATOM 6655 O O . GLU A 1 862 ? 40.945 14.465 12.649 1.00 94.12 862 GLU A O 1
ATOM 6660 N N . ASP A 1 863 ? 40.323 15.897 11.029 1.00 91.69 863 ASP A N 1
ATOM 6661 C CA . ASP A 1 863 ? 38.959 15.390 10.871 1.00 91.69 863 ASP A CA 1
ATOM 6662 C C . ASP A 1 863 ? 38.914 13.918 10.413 1.00 91.69 863 ASP A C 1
ATOM 6664 O O . ASP A 1 863 ? 38.128 13.112 10.922 1.00 91.69 863 ASP A O 1
ATOM 6668 N N . LEU A 1 864 ? 39.800 13.526 9.492 1.00 93.19 864 LEU A N 1
ATOM 6669 C CA . LEU A 1 864 ? 39.922 12.145 9.015 1.00 93.19 864 LEU A CA 1
ATOM 6670 C C . LEU A 1 864 ? 40.511 11.208 10.077 1.00 93.19 864 LEU A C 1
ATOM 6672 O O . LEU A 1 864 ? 40.065 10.065 10.197 1.00 93.19 864 LEU A O 1
ATOM 6676 N N . LEU A 1 865 ? 41.474 11.670 10.880 1.00 95.38 865 LEU A N 1
ATOM 6677 C CA . LEU A 1 865 ? 41.976 10.895 12.021 1.00 95.38 865 LEU A CA 1
ATOM 6678 C C . LEU A 1 865 ? 40.861 10.632 13.040 1.00 95.38 865 LEU A C 1
ATOM 6680 O O . LEU A 1 865 ? 40.751 9.516 13.550 1.00 95.38 865 LEU A O 1
ATOM 6684 N N . GLU A 1 866 ? 39.997 11.616 13.291 1.00 93.50 866 GLU A N 1
ATOM 6685 C CA . GLU A 1 866 ? 38.830 11.440 14.158 1.00 93.50 866 GLU A CA 1
ATOM 6686 C C . GLU A 1 866 ? 37.802 10.472 13.559 1.00 93.50 866 GLU A C 1
ATOM 6688 O O . GLU A 1 866 ? 37.292 9.592 14.255 1.00 93.50 866 GLU A O 1
ATOM 6693 N N . TYR A 1 867 ? 37.567 10.541 12.245 1.00 92.69 867 TYR A N 1
ATOM 6694 C CA . TYR A 1 867 ? 36.772 9.543 11.527 1.00 92.69 867 TYR A CA 1
ATOM 6695 C C . TYR A 1 867 ? 37.300 8.115 11.733 1.00 92.69 867 TYR A C 1
ATOM 6697 O O . TYR A 1 867 ? 36.520 7.201 12.008 1.00 92.69 867 TYR A O 1
ATOM 6705 N N . GLY A 1 868 ? 38.622 7.922 11.667 1.00 94.44 868 GLY A N 1
ATOM 6706 C CA . GLY A 1 868 ? 39.264 6.627 11.899 1.00 94.44 868 GLY A CA 1
ATOM 6707 C C . GLY A 1 868 ? 39.005 6.067 13.299 1.00 94.44 868 GLY A C 1
ATOM 6708 O O . GLY A 1 868 ? 38.730 4.875 13.438 1.00 94.44 868 GLY A O 1
ATOM 6709 N N . LYS A 1 869 ? 39.014 6.921 14.332 1.00 95.62 869 LYS A N 1
ATOM 6710 C CA . LYS A 1 869 ? 38.725 6.528 15.726 1.00 95.62 869 LYS A CA 1
ATOM 6711 C C . LYS A 1 869 ? 37.276 6.095 15.953 1.00 95.62 869 LYS A C 1
ATOM 6713 O O . LYS A 1 869 ? 37.000 5.430 16.948 1.00 95.62 869 LYS A O 1
ATOM 6718 N N . GLY A 1 870 ? 36.362 6.425 15.039 1.00 90.94 870 GLY A N 1
ATOM 6719 C CA . GLY A 1 870 ? 34.963 6.003 15.106 1.00 90.94 870 GLY A CA 1
ATOM 6720 C C . GLY A 1 870 ? 34.736 4.505 14.869 1.00 90.94 870 GLY A C 1
ATOM 6721 O O . GLY A 1 870 ? 33.653 4.009 15.179 1.00 90.94 870 GLY A O 1
ATOM 6722 N N . TYR A 1 871 ? 35.732 3.778 14.335 1.00 92.88 871 TYR A N 1
ATOM 6723 C CA . TYR A 1 871 ? 35.634 2.352 13.977 1.00 92.88 871 TYR A CA 1
ATOM 6724 C C . TYR A 1 871 ? 34.345 2.017 13.200 1.00 92.88 871 TYR A C 1
ATOM 6726 O O . TYR A 1 871 ? 33.635 1.053 13.509 1.00 92.88 871 TYR A O 1
ATOM 6734 N N . PHE A 1 872 ? 34.007 2.848 12.209 1.00 96.06 872 PHE A N 1
ATOM 6735 C CA . PHE A 1 872 ? 32.782 2.698 11.430 1.00 96.06 872 PHE A CA 1
ATOM 6736 C C . PHE A 1 872 ? 32.828 1.426 10.577 1.00 96.06 872 PHE A C 1
ATOM 6738 O O . PHE A 1 872 ? 33.679 1.264 9.706 1.00 96.06 872 PHE A O 1
ATOM 6745 N N . ASN A 1 873 ? 31.917 0.500 10.856 1.00 95.44 873 ASN A N 1
ATOM 6746 C CA . ASN A 1 873 ? 31.817 -0.797 10.196 1.00 95.44 873 ASN A CA 1
ATOM 6747 C C . ASN A 1 873 ? 30.397 -1.368 10.362 1.00 95.44 873 ASN A C 1
ATOM 6749 O O . ASN A 1 873 ? 29.540 -0.769 11.019 1.00 95.44 873 ASN A O 1
ATOM 6753 N N . ARG A 1 874 ? 30.144 -2.567 9.824 1.00 95.00 874 ARG A N 1
ATOM 6754 C CA . ARG A 1 874 ? 28.849 -3.250 9.966 1.00 95.00 874 ARG A CA 1
ATOM 6755 C C . ARG A 1 874 ? 28.402 -3.431 11.421 1.00 95.00 874 ARG A C 1
ATOM 6757 O O . ARG A 1 874 ? 27.223 -3.267 11.710 1.00 95.00 874 ARG A O 1
ATOM 6764 N N . GLN A 1 875 ? 29.308 -3.733 12.356 1.00 94.12 875 GLN A N 1
ATOM 6765 C CA . GLN A 1 875 ? 28.929 -3.900 13.767 1.00 94.12 875 GLN A CA 1
ATOM 6766 C C . GLN A 1 875 ? 28.417 -2.590 14.372 1.00 94.12 875 GLN A C 1
ATOM 6768 O O . GLN A 1 875 ? 27.484 -2.609 15.174 1.00 94.12 875 GLN A O 1
ATOM 6773 N N . TRP A 1 876 ? 28.997 -1.452 13.981 1.00 95.25 876 TRP A N 1
ATOM 6774 C CA . TRP A 1 876 ? 28.500 -0.134 14.371 1.00 95.25 876 TRP A CA 1
ATOM 6775 C C . TRP A 1 876 ? 27.082 0.124 13.843 1.00 95.25 876 TRP A C 1
ATOM 6777 O O . TRP A 1 876 ? 26.219 0.531 14.620 1.00 95.25 876 TRP A O 1
ATOM 6787 N N . LEU A 1 877 ? 26.801 -0.209 12.578 1.00 94.75 877 LEU A N 1
ATOM 6788 C CA . LEU A 1 877 ? 25.450 -0.120 12.004 1.00 94.75 877 LEU A CA 1
ATOM 6789 C C . LEU A 1 877 ? 24.454 -1.050 12.708 1.00 94.75 877 LEU A C 1
ATOM 6791 O O . LEU A 1 877 ? 23.357 -0.631 13.066 1.00 94.75 877 LEU A O 1
ATOM 6795 N N . THR A 1 878 ? 24.851 -2.293 12.983 1.00 93.56 878 THR A N 1
ATOM 6796 C CA . THR A 1 878 ? 24.001 -3.270 13.679 1.00 93.56 878 THR A CA 1
ATOM 6797 C C . THR A 1 878 ? 23.646 -2.807 15.097 1.00 93.56 878 THR A C 1
ATOM 6799 O O . THR A 1 878 ? 22.515 -3.002 15.530 1.00 93.56 878 THR A O 1
ATOM 6802 N N . ARG A 1 879 ? 24.563 -2.148 15.825 1.00 93.75 879 ARG A N 1
ATOM 6803 C CA . ARG A 1 879 ? 24.241 -1.548 17.137 1.00 93.75 879 ARG A CA 1
ATOM 6804 C C . ARG A 1 879 ? 23.190 -0.442 17.018 1.00 93.75 879 ARG A C 1
ATOM 6806 O O . ARG A 1 879 ? 22.254 -0.417 17.804 1.00 93.75 879 ARG A O 1
ATOM 6813 N N . ARG A 1 880 ? 23.305 0.426 16.008 1.00 93.19 880 ARG A N 1
ATOM 6814 C CA . ARG A 1 880 ? 22.313 1.483 15.742 1.00 93.19 880 ARG A CA 1
ATOM 6815 C C . ARG A 1 880 ? 20.927 0.904 15.450 1.00 93.19 880 ARG A C 1
ATOM 6817 O O . ARG A 1 880 ? 19.948 1.379 16.012 1.00 93.19 880 ARG A O 1
ATOM 6824 N N . ALA A 1 881 ? 20.862 -0.139 14.623 1.00 91.75 881 ALA A N 1
ATOM 6825 C CA . ALA A 1 881 ? 19.617 -0.830 14.298 1.00 91.75 881 ALA A CA 1
ATOM 6826 C C . ALA A 1 881 ? 18.975 -1.489 15.538 1.00 91.75 881 ALA A C 1
ATOM 6828 O O . ALA A 1 881 ? 17.765 -1.396 15.732 1.00 91.75 881 ALA A O 1
ATOM 6829 N N . LYS A 1 882 ? 19.781 -2.087 16.427 1.00 90.12 882 LYS A N 1
ATOM 6830 C CA . LYS A 1 882 ? 19.295 -2.669 17.690 1.00 90.12 882 LYS A CA 1
ATOM 6831 C C . LYS A 1 882 ? 18.678 -1.639 18.634 1.00 90.12 882 LYS A C 1
ATOM 6833 O O . LYS A 1 882 ? 17.616 -1.918 19.169 1.00 90.12 882 LYS A O 1
ATOM 6838 N N . ASN A 1 883 ? 19.269 -0.451 18.772 1.00 90.69 883 ASN A N 1
ATOM 6839 C CA . ASN A 1 883 ? 18.703 0.609 19.620 1.00 90.69 883 ASN A CA 1
ATOM 6840 C C . ASN A 1 883 ? 17.286 1.015 19.181 1.00 90.69 883 ASN A C 1
ATOM 6842 O O . ASN A 1 883 ? 16.442 1.358 20.004 1.00 90.69 883 ASN A O 1
ATOM 6846 N N . VAL A 1 884 ? 17.011 0.972 17.876 1.00 91.56 884 VAL A N 1
ATOM 6847 C CA . VAL A 1 884 ? 15.664 1.220 17.357 1.00 91.56 884 VAL A CA 1
ATOM 6848 C C . VAL A 1 884 ? 14.710 0.080 17.718 1.00 91.56 884 VAL A C 1
ATOM 6850 O O . VAL A 1 884 ? 13.566 0.344 18.079 1.00 91.56 884 VAL A O 1
ATOM 6853 N N . ASN A 1 885 ? 15.163 -1.175 17.653 1.00 84.88 885 ASN A N 1
ATOM 6854 C CA . ASN A 1 885 ? 14.340 -2.305 18.082 1.00 84.88 885 ASN A CA 1
ATOM 6855 C C . ASN A 1 885 ? 14.049 -2.259 19.586 1.00 84.88 885 ASN A C 1
ATOM 6857 O O . ASN A 1 885 ? 12.921 -2.500 19.980 1.00 84.88 885 ASN A O 1
ATOM 6861 N N . GLU A 1 886 ? 15.023 -1.871 20.412 1.00 85.38 886 GLU A N 1
ATOM 6862 C CA . GLU A 1 886 ? 14.811 -1.654 21.849 1.00 85.38 886 GLU A CA 1
ATOM 6863 C C . GLU A 1 886 ? 13.742 -0.581 22.095 1.00 85.38 886 GLU A C 1
ATOM 6865 O O . GLU A 1 886 ? 12.873 -0.760 22.945 1.00 85.38 886 GLU A O 1
ATOM 6870 N N . TRP A 1 887 ? 13.747 0.507 21.314 1.00 88.19 887 TRP A N 1
ATOM 6871 C CA . TRP A 1 887 ? 12.669 1.496 21.347 1.00 88.19 887 TRP A CA 1
ATOM 6872 C C . TRP A 1 887 ? 11.315 0.905 20.951 1.00 88.19 887 TRP A C 1
ATOM 6874 O O . TRP A 1 887 ? 10.340 1.140 21.656 1.00 88.19 887 TRP A O 1
ATOM 6884 N N . ASN A 1 888 ? 11.243 0.096 19.894 1.00 80.31 888 ASN A N 1
ATOM 6885 C CA . ASN A 1 888 ? 10.013 -0.612 19.530 1.00 80.31 888 ASN A CA 1
ATOM 6886 C C . ASN A 1 888 ? 9.530 -1.546 20.662 1.00 80.31 888 ASN A C 1
ATOM 6888 O O . ASN A 1 888 ? 8.355 -1.525 21.036 1.00 80.31 888 ASN A O 1
ATOM 6892 N N . ASP A 1 889 ? 10.442 -2.304 21.274 1.00 72.94 889 ASP A N 1
ATOM 6893 C CA . ASP A 1 889 ? 10.157 -3.230 22.374 1.00 72.94 889 ASP A CA 1
ATOM 6894 C C . ASP A 1 889 ? 9.595 -2.499 23.609 1.00 72.94 889 ASP A C 1
ATOM 6896 O O . ASP A 1 889 ? 8.673 -3.007 24.253 1.00 72.94 889 ASP A O 1
ATOM 6900 N N . MET A 1 890 ? 10.058 -1.271 23.902 1.00 66.75 890 MET A N 1
ATOM 6901 C CA . MET A 1 890 ? 9.483 -0.424 24.966 1.00 66.75 890 MET A CA 1
ATOM 6902 C C . MET A 1 890 ? 7.988 -0.122 24.760 1.00 66.75 890 MET A C 1
ATOM 6904 O O . MET A 1 890 ? 7.283 0.141 25.733 1.00 66.75 890 MET A O 1
ATOM 6908 N N . TYR A 1 891 ? 7.497 -0.191 23.520 1.00 61.56 891 TYR A N 1
ATOM 6909 C CA . TYR A 1 891 ? 6.096 0.037 23.145 1.00 61.56 891 TYR A CA 1
ATOM 6910 C C . TYR A 1 891 ? 5.382 -1.245 22.682 1.00 61.56 891 TYR A C 1
ATOM 6912 O O . TYR A 1 891 ? 4.369 -1.195 21.977 1.00 61.56 891 TYR A O 1
ATOM 6920 N N . GLY A 1 892 ? 5.886 -2.408 23.106 1.00 56.88 892 GLY A N 1
ATOM 6921 C CA . GLY A 1 892 ? 5.252 -3.707 22.886 1.00 56.88 892 GLY A CA 1
ATOM 6922 C C . GLY A 1 892 ? 5.719 -4.462 21.641 1.00 56.88 892 GLY A C 1
ATOM 6923 O O . GLY A 1 892 ? 5.157 -5.512 21.361 1.00 56.88 892 GLY A O 1
ATOM 6924 N N . GLY A 1 893 ? 6.720 -3.965 20.907 1.00 68.06 893 GLY A N 1
ATOM 6925 C CA . GLY A 1 893 ? 7.396 -4.698 19.823 1.00 68.06 893 GLY A CA 1
ATOM 6926 C C . GLY A 1 893 ? 6.655 -4.745 18.479 1.00 68.06 893 GLY A C 1
ATOM 6927 O O . GLY A 1 893 ? 7.201 -5.223 17.487 1.00 68.06 893 GLY A O 1
ATOM 6928 N N . ASP A 1 894 ? 5.434 -4.216 18.414 1.00 71.81 894 ASP A N 1
ATOM 6929 C CA . ASP A 1 894 ? 4.563 -4.306 17.235 1.00 71.81 894 ASP A CA 1
ATOM 6930 C C . ASP A 1 894 ? 4.633 -3.072 16.306 1.00 71.81 894 ASP A C 1
ATOM 6932 O O . ASP A 1 894 ? 3.893 -2.994 15.318 1.00 71.81 894 ASP A O 1
ATOM 6936 N N . LEU A 1 895 ? 5.460 -2.064 16.620 1.00 82.75 895 LEU A N 1
ATOM 6937 C CA . LEU A 1 895 ? 5.600 -0.883 15.765 1.00 82.75 895 LEU A CA 1
ATOM 6938 C C . LEU A 1 895 ? 6.302 -1.244 14.460 1.00 82.75 895 LEU A C 1
ATOM 6940 O O . LEU A 1 895 ? 7.204 -2.078 14.408 1.00 82.75 895 LEU A O 1
ATOM 6944 N N . GLN A 1 896 ? 5.897 -0.563 13.397 1.00 91.88 896 GLN A N 1
ATOM 6945 C CA . GLN A 1 896 ? 6.458 -0.763 12.073 1.00 91.88 896 GLN A CA 1
ATOM 6946 C C . GLN A 1 896 ? 7.484 0.329 11.815 1.00 91.88 896 GLN A C 1
ATOM 6948 O O . GLN A 1 896 ? 7.176 1.514 11.945 1.00 91.88 896 GLN A O 1
ATOM 6953 N N . VAL A 1 897 ? 8.711 -0.067 11.483 1.00 95.00 897 VAL A N 1
ATOM 6954 C CA . VAL A 1 897 ? 9.822 0.864 11.270 1.00 95.00 897 VAL A CA 1
ATOM 6955 C C . VAL A 1 897 ? 10.418 0.665 9.883 1.00 95.00 897 VAL A C 1
ATOM 6957 O O . VAL A 1 897 ? 10.642 -0.469 9.453 1.00 95.00 897 VAL A O 1
ATOM 6960 N N . ILE A 1 898 ? 10.675 1.773 9.192 1.00 96.56 898 ILE A N 1
ATOM 6961 C CA . ILE A 1 898 ? 11.256 1.791 7.848 1.00 96.56 898 ILE A CA 1
ATOM 6962 C C . ILE A 1 898 ? 12.426 2.775 7.767 1.00 96.56 898 ILE A C 1
ATOM 6964 O O . ILE A 1 898 ? 12.382 3.873 8.320 1.00 96.56 898 ILE A O 1
ATOM 6968 N N . VAL A 1 899 ? 13.480 2.395 7.051 1.00 97.06 899 VAL A N 1
ATOM 6969 C CA . VAL A 1 899 ? 14.540 3.331 6.659 1.00 97.06 899 VAL A CA 1
ATOM 6970 C C . VAL A 1 899 ? 14.055 4.093 5.430 1.00 97.06 899 VAL A C 1
ATOM 6972 O O . VAL A 1 899 ? 14.031 3.524 4.343 1.00 97.06 899 VAL A O 1
ATOM 6975 N N . ALA A 1 900 ? 13.641 5.347 5.613 1.00 95.88 900 ALA A N 1
ATOM 6976 C CA . ALA A 1 900 ? 12.969 6.147 4.581 1.00 95.88 900 ALA A CA 1
ATOM 6977 C C . ALA A 1 900 ? 13.905 6.582 3.446 1.00 95.88 900 ALA A C 1
ATOM 6979 O O . ALA A 1 900 ? 13.458 6.848 2.337 1.00 95.88 900 ALA A O 1
ATOM 6980 N N . GLU A 1 901 ? 15.198 6.693 3.741 1.00 93.75 901 GLU A N 1
ATOM 6981 C CA . GLU A 1 901 ? 16.264 6.887 2.764 1.00 93.75 901 GLU A CA 1
ATOM 6982 C C . GLU A 1 901 ? 17.588 6.398 3.354 1.00 93.75 901 GLU A C 1
ATOM 6984 O O . GLU A 1 901 ? 17.928 6.687 4.509 1.00 93.75 901 GLU A O 1
ATOM 6989 N N . PHE A 1 902 ? 18.377 5.710 2.535 1.00 93.94 902 PHE A N 1
ATOM 6990 C CA . PHE A 1 902 ? 19.792 5.489 2.802 1.00 93.94 902 PHE A CA 1
ATOM 6991 C C . PHE A 1 902 ? 20.589 5.332 1.507 1.00 93.94 902 PHE A C 1
ATOM 6993 O O . PHE A 1 902 ? 20.047 4.994 0.454 1.00 93.94 902 PHE A O 1
ATOM 7000 N N . GLY A 1 903 ? 21.906 5.499 1.619 1.00 91.25 903 GLY A N 1
ATOM 7001 C CA . GLY A 1 903 ? 22.856 5.184 0.559 1.00 91.25 903 GLY A CA 1
ATOM 7002 C C . GLY A 1 903 ? 24.190 5.907 0.739 1.00 91.25 903 GLY A C 1
ATOM 7003 O O . GLY A 1 903 ? 24.467 6.474 1.796 1.00 91.25 903 GLY A O 1
ATOM 7004 N N . ALA A 1 904 ? 25.006 5.916 -0.315 1.00 89.62 904 ALA A N 1
ATOM 7005 C CA . ALA A 1 904 ? 26.161 6.804 -0.446 1.00 89.62 904 ALA A CA 1
ATOM 7006 C C . ALA A 1 904 ? 26.247 7.373 -1.870 1.00 89.62 904 ALA A C 1
ATOM 7008 O O . ALA A 1 904 ? 25.991 6.645 -2.840 1.00 89.62 904 ALA A O 1
ATOM 7009 N N . ILE A 1 905 ? 26.626 8.651 -1.978 1.00 85.88 905 ILE A N 1
ATOM 7010 C CA . ILE A 1 905 ? 26.772 9.360 -3.258 1.00 85.88 905 ILE A CA 1
ATOM 7011 C C . ILE A 1 905 ? 27.780 8.626 -4.154 1.00 85.88 905 ILE A C 1
ATOM 7013 O O . ILE A 1 905 ? 28.765 8.051 -3.677 1.00 85.88 905 ILE A O 1
ATOM 7017 N N . ASP A 1 906 ? 27.533 8.623 -5.465 1.00 81.38 906 ASP A N 1
ATOM 7018 C CA . ASP A 1 906 ? 28.474 8.047 -6.418 1.00 81.38 906 ASP A CA 1
ATOM 7019 C C . ASP A 1 906 ? 29.767 8.875 -6.591 1.00 81.38 906 ASP A C 1
ATOM 7021 O O . ASP A 1 906 ? 29.899 10.020 -6.158 1.00 81.38 906 ASP A O 1
ATOM 7025 N N . HIS A 1 907 ? 30.765 8.255 -7.220 1.00 69.44 907 HIS A N 1
ATOM 7026 C CA . HIS A 1 907 ? 32.119 8.790 -7.376 1.00 69.44 907 HIS A CA 1
ATOM 7027 C C . HIS A 1 907 ? 32.314 9.655 -8.643 1.00 69.44 907 HIS A C 1
ATOM 7029 O O . HIS A 1 907 ? 33.415 10.149 -8.873 1.00 69.44 907 HIS A O 1
ATOM 7035 N N . MET A 1 908 ? 31.283 9.819 -9.481 1.00 61.34 908 MET A N 1
ATOM 7036 C CA . MET A 1 908 ? 31.373 10.300 -10.872 1.00 61.34 908 MET A CA 1
ATOM 7037 C C . MET A 1 908 ? 30.716 11.660 -11.124 1.00 61.34 908 MET A C 1
ATOM 7039 O O . MET A 1 908 ? 30.989 12.295 -12.144 1.00 61.34 908 MET A O 1
ATOM 7043 N N . GLN A 1 909 ? 29.921 12.162 -10.180 1.00 53.75 909 GLN A N 1
ATOM 7044 C CA . GLN A 1 909 ? 29.291 13.490 -10.229 1.00 53.75 909 GLN A CA 1
ATOM 7045 C C . GLN A 1 909 ? 30.270 14.672 -10.390 1.00 53.75 909 GLN A C 1
ATOM 7047 O O . GLN A 1 909 ? 29.856 15.786 -10.710 1.00 53.75 909 GLN A O 1
ATOM 7052 N N . VAL A 1 910 ? 31.579 14.446 -10.234 1.00 49.56 910 VAL A N 1
ATOM 7053 C CA . VAL A 1 910 ? 32.609 15.488 -10.322 1.00 49.56 910 VAL A CA 1
ATOM 7054 C C . VAL A 1 910 ? 33.723 15.109 -11.297 1.00 49.56 910 VAL A C 1
ATOM 7056 O O . VAL A 1 910 ? 34.905 15.266 -11.016 1.00 49.56 910 VAL A O 1
ATOM 7059 N N . ASN A 1 911 ? 33.366 14.636 -12.493 1.00 50.38 911 ASN A N 1
ATOM 7060 C CA . ASN A 1 911 ? 34.324 14.328 -13.565 1.00 50.38 911 ASN A CA 1
ATOM 7061 C C . ASN A 1 911 ? 34.949 15.592 -14.212 1.00 50.38 911 ASN A C 1
ATOM 7063 O O . ASN A 1 911 ? 35.022 15.740 -15.431 1.00 50.38 911 ASN A O 1
ATOM 7067 N N . LYS A 1 912 ? 35.405 16.534 -13.380 1.00 56.19 912 LYS A N 1
ATOM 7068 C CA . LYS A 1 912 ? 36.250 17.670 -13.743 1.00 56.19 912 LYS A CA 1
ATOM 7069 C C . LYS A 1 912 ? 37.680 17.391 -13.258 1.00 56.19 912 LYS A C 1
ATOM 7071 O O . LYS A 1 912 ? 37.858 16.893 -12.143 1.00 56.19 912 LYS A O 1
ATOM 7076 N N . PRO A 1 913 ? 38.716 17.701 -14.052 1.00 56.78 913 PRO A N 1
ATOM 7077 C CA . PRO A 1 913 ? 40.096 17.657 -13.577 1.00 56.78 913 PRO A CA 1
ATOM 7078 C C . PRO A 1 913 ? 40.255 18.472 -12.282 1.00 56.78 913 PRO A C 1
ATOM 7080 O O . PRO A 1 913 ? 39.778 19.601 -12.206 1.00 56.78 913 PRO A O 1
ATOM 7083 N N . GLY A 1 914 ? 40.896 17.892 -11.263 1.00 62.59 914 GLY A N 1
ATOM 7084 C CA . GLY A 1 914 ? 41.114 18.538 -9.959 1.00 62.59 914 GLY A CA 1
ATOM 7085 C C . GLY A 1 914 ? 39.998 18.354 -8.922 1.00 62.59 914 GLY A C 1
ATOM 7086 O O . GLY A 1 914 ? 40.161 18.799 -7.793 1.00 62.59 914 GLY A O 1
ATOM 7087 N N . ALA A 1 915 ? 38.896 17.685 -9.262 1.00 71.19 915 ALA A N 1
ATOM 7088 C CA . ALA A 1 915 ? 37.846 17.370 -8.301 1.00 71.19 915 ALA A CA 1
ATOM 7089 C C . ALA A 1 915 ? 38.118 16.086 -7.498 1.00 71.19 915 ALA A C 1
ATOM 7091 O O . ALA A 1 915 ? 38.854 15.198 -7.949 1.00 71.19 915 ALA A O 1
ATOM 7092 N N . SER A 1 916 ? 37.475 15.991 -6.327 1.00 78.06 916 SER A N 1
ATOM 7093 C CA . SER A 1 916 ? 37.474 14.803 -5.468 1.00 78.06 916 SER A CA 1
ATOM 7094 C C . SER A 1 916 ? 37.109 13.525 -6.233 1.00 78.06 916 SER A C 1
ATOM 7096 O O . SER A 1 916 ? 36.308 13.527 -7.168 1.00 78.06 916 SER A O 1
ATOM 7098 N N . LYS A 1 917 ? 37.706 12.411 -5.803 1.00 79.06 917 LYS A N 1
ATOM 7099 C CA . LYS A 1 917 ? 37.419 11.047 -6.266 1.00 79.06 917 LYS A CA 1
ATOM 7100 C C . LYS A 1 917 ? 36.438 10.299 -5.360 1.00 79.06 917 LYS A C 1
ATOM 7102 O O . LYS A 1 917 ? 36.202 9.115 -5.577 1.00 79.06 917 LYS A O 1
ATOM 7107 N N . GLY A 1 918 ? 35.875 10.975 -4.359 1.00 81.69 918 GLY A N 1
ATOM 7108 C CA . GLY A 1 918 ? 34.831 10.456 -3.483 1.00 81.69 918 GLY A CA 1
ATOM 7109 C C . GLY A 1 918 ? 35.245 9.230 -2.692 1.00 81.69 918 GLY A C 1
ATOM 7110 O O . GLY A 1 918 ? 36.244 9.256 -1.988 1.00 81.69 918 GLY A O 1
ATOM 7111 N N . VAL A 1 919 ? 34.481 8.148 -2.794 1.00 87.19 919 VAL A N 1
ATOM 7112 C CA . VAL A 1 919 ? 34.775 6.863 -2.142 1.00 87.19 919 VAL A CA 1
ATOM 7113 C C . VAL A 1 919 ? 35.117 5.806 -3.188 1.00 87.19 919 VAL A C 1
ATOM 7115 O O . VAL A 1 919 ? 34.728 5.921 -4.352 1.00 87.19 919 VAL A O 1
ATOM 7118 N N . TYR A 1 920 ? 35.825 4.742 -2.799 1.00 88.50 920 TYR A N 1
ATOM 7119 C CA . TYR A 1 920 ? 36.075 3.646 -3.736 1.00 88.50 920 TYR A CA 1
ATOM 7120 C C . TYR A 1 920 ? 34.755 2.972 -4.150 1.00 88.50 920 TYR A C 1
ATOM 7122 O O . TYR A 1 920 ? 33.955 2.634 -3.274 1.00 88.50 920 TYR A O 1
ATOM 7130 N N . PRO A 1 921 ? 34.542 2.670 -5.449 1.00 86.50 921 PRO A N 1
ATOM 7131 C CA . PRO A 1 921 ? 33.306 2.035 -5.913 1.00 86.50 921 PRO A CA 1
ATOM 7132 C C . PRO A 1 921 ? 32.982 0.723 -5.184 1.00 86.50 921 PRO A C 1
ATOM 7134 O O . PRO A 1 921 ? 31.839 0.491 -4.803 1.00 86.50 921 PRO A O 1
ATOM 7137 N N . GLY A 1 922 ? 33.996 -0.113 -4.927 1.00 89.75 922 GLY A N 1
ATOM 7138 C CA . GLY A 1 922 ? 33.820 -1.363 -4.179 1.00 89.75 922 GLY A CA 1
ATOM 7139 C C . GLY A 1 922 ? 33.439 -1.151 -2.710 1.00 89.75 922 GLY A C 1
ATOM 7140 O O . GLY A 1 922 ? 32.629 -1.900 -2.175 1.00 89.75 922 GLY A O 1
ATOM 7141 N N . GLU A 1 923 ? 33.964 -0.105 -2.069 1.00 93.31 923 GLU A N 1
ATOM 7142 C CA . GLU A 1 923 ? 33.642 0.217 -0.673 1.00 93.31 923 GLU A CA 1
ATOM 7143 C C . GLU A 1 923 ? 32.248 0.842 -0.547 1.00 93.31 923 GLU A C 1
ATOM 7145 O O . GLU A 1 923 ? 31.548 0.560 0.421 1.00 93.31 923 GLU A O 1
ATOM 7150 N N . ARG A 1 924 ? 31.787 1.602 -1.552 1.00 92.25 924 ARG A N 1
ATOM 7151 C CA . ARG A 1 924 ? 30.387 2.053 -1.648 1.00 92.25 924 ARG A CA 1
ATOM 7152 C C . ARG A 1 924 ? 29.421 0.869 -1.714 1.00 92.25 924 ARG A C 1
ATOM 7154 O O . ARG A 1 924 ? 28.442 0.841 -0.974 1.00 92.25 924 ARG A O 1
ATOM 7161 N N . VAL A 1 925 ? 29.711 -0.117 -2.567 1.00 93.94 925 VAL A N 1
ATOM 7162 C CA . VAL A 1 925 ? 28.913 -1.352 -2.675 1.00 93.94 925 VAL A CA 1
ATOM 7163 C C . VAL A 1 925 ? 28.898 -2.104 -1.338 1.00 93.94 925 VAL A C 1
ATOM 7165 O O . VAL A 1 925 ? 27.831 -2.496 -0.867 1.00 93.94 925 VAL A O 1
ATOM 7168 N N . GLN A 1 926 ? 30.054 -2.238 -0.679 1.00 96.25 926 GLN A N 1
ATOM 7169 C CA . GLN A 1 926 ? 30.146 -2.875 0.639 1.00 96.25 926 GLN A CA 1
ATOM 7170 C C . GLN A 1 926 ? 29.365 -2.112 1.722 1.00 96.25 926 GLN A C 1
ATOM 7172 O O . GLN A 1 926 ? 28.687 -2.731 2.539 1.00 96.25 926 GLN A O 1
ATOM 7177 N N . PHE A 1 927 ? 29.422 -0.779 1.728 1.00 95.94 927 PHE A N 1
ATOM 7178 C CA . PHE A 1 927 ? 28.686 0.063 2.673 1.00 95.94 927 PHE A CA 1
ATOM 7179 C C . PHE A 1 927 ? 27.170 -0.107 2.535 1.00 95.94 927 PHE A C 1
ATOM 7181 O O . PHE A 1 927 ? 26.480 -0.325 3.529 1.00 95.94 927 PHE A O 1
ATOM 7188 N N . VAL A 1 928 ? 26.657 -0.082 1.300 1.00 96.44 928 VAL A N 1
ATOM 7189 C CA . VAL A 1 928 ? 25.232 -0.315 1.006 1.00 96.44 928 VAL A CA 1
ATOM 7190 C C . VAL A 1 928 ? 24.804 -1.721 1.435 1.00 96.44 928 VAL A C 1
ATOM 7192 O O . VAL A 1 928 ? 23.762 -1.877 2.076 1.00 96.44 928 VAL A O 1
ATOM 7195 N N . HIS A 1 929 ? 25.633 -2.734 1.163 1.00 96.94 929 HIS A N 1
ATOM 7196 C CA . HIS A 1 929 ? 25.410 -4.098 1.641 1.00 96.94 929 HIS A CA 1
ATOM 7197 C C . HIS A 1 929 ? 25.315 -4.162 3.175 1.00 96.94 929 HIS A C 1
ATOM 7199 O O . HIS A 1 929 ? 24.400 -4.787 3.718 1.00 96.94 929 HIS A O 1
ATOM 7205 N N . ASP A 1 930 ? 26.240 -3.511 3.882 1.00 97.69 930 ASP A N 1
ATOM 7206 C CA . ASP A 1 930 ? 26.301 -3.522 5.344 1.00 97.69 930 ASP A CA 1
ATOM 7207 C C . ASP A 1 930 ? 25.139 -2.758 5.996 1.00 97.69 930 ASP A C 1
ATOM 7209 O O . ASP A 1 930 ? 24.643 -3.202 7.037 1.00 97.69 930 ASP A O 1
ATOM 7213 N N . LEU A 1 931 ? 24.679 -1.655 5.387 1.00 96.12 931 LEU A N 1
ATOM 7214 C CA . LEU A 1 931 ? 23.475 -0.921 5.798 1.00 96.12 931 LEU A CA 1
ATOM 7215 C C . LEU A 1 931 ? 22.242 -1.812 5.711 1.00 96.12 931 LEU A C 1
ATOM 7217 O O . LEU A 1 931 ? 21.626 -2.088 6.743 1.00 96.12 931 LEU A O 1
ATOM 7221 N N . ARG A 1 932 ? 21.942 -2.337 4.514 1.00 95.81 932 ARG A N 1
ATOM 7222 C CA . ARG A 1 932 ? 20.802 -3.239 4.300 1.00 95.81 932 ARG A CA 1
ATOM 7223 C C . ARG A 1 932 ? 20.817 -4.380 5.308 1.00 95.81 932 ARG A C 1
ATOM 7225 O O . ARG A 1 932 ? 19.848 -4.593 6.027 1.00 95.81 932 ARG A O 1
ATOM 7232 N N . GLN A 1 933 ? 21.927 -5.112 5.376 1.00 96.81 933 GLN A N 1
ATOM 7233 C CA . GLN A 1 933 ? 22.047 -6.281 6.240 1.00 96.81 933 GLN A CA 1
ATOM 7234 C C . GLN A 1 933 ? 21.866 -5.956 7.725 1.00 96.81 933 GLN A C 1
ATOM 7236 O O . GLN A 1 933 ? 21.383 -6.802 8.475 1.00 96.81 933 GLN A O 1
ATOM 7241 N N . SER A 1 934 ? 22.276 -4.766 8.168 1.00 96.06 934 SER A N 1
ATOM 7242 C CA . SER A 1 934 ? 22.107 -4.349 9.561 1.00 96.06 934 SER A CA 1
ATOM 7243 C C . SER A 1 934 ? 20.643 -4.049 9.884 1.00 96.06 934 SER A C 1
ATOM 7245 O O . SER A 1 934 ? 20.164 -4.497 10.923 1.00 96.06 934 SER A O 1
ATOM 7247 N N . PHE A 1 935 ? 19.914 -3.367 8.999 1.00 93.94 935 PHE A N 1
ATOM 7248 C CA . PHE A 1 935 ? 18.500 -3.038 9.222 1.00 93.94 935 PHE A CA 1
ATOM 7249 C C . PHE A 1 935 ? 17.564 -4.236 9.008 1.00 93.94 935 PHE A C 1
ATOM 7251 O O . PHE A 1 935 ? 16.687 -4.483 9.833 1.00 93.94 935 PHE A O 1
ATOM 7258 N N . GLU A 1 936 ? 17.808 -5.068 7.990 1.00 95.00 936 GLU A N 1
ATOM 7259 C CA . GLU A 1 936 ? 17.041 -6.307 7.786 1.00 95.00 936 GLU A CA 1
ATOM 7260 C C . GLU A 1 936 ? 17.210 -7.288 8.959 1.00 95.00 936 GLU A C 1
ATOM 7262 O O . GLU A 1 936 ? 16.285 -8.037 9.269 1.00 95.00 936 GLU A O 1
ATOM 7267 N N . SER A 1 937 ? 18.355 -7.266 9.658 1.00 93.38 937 SER A N 1
ATOM 7268 C CA . SER A 1 937 ? 18.595 -8.147 10.815 1.00 93.38 937 SER A CA 1
ATOM 7269 C C . SER A 1 937 ? 17.664 -7.899 12.007 1.00 93.38 937 SER A C 1
ATOM 7271 O O . SER A 1 937 ? 17.556 -8.759 12.878 1.00 93.38 937 SER A O 1
ATOM 7273 N N . VAL A 1 938 ? 16.987 -6.748 12.032 1.00 89.06 938 VAL A N 1
ATOM 7274 C CA . VAL A 1 938 ? 15.991 -6.358 13.042 1.00 89.06 938 VAL A CA 1
ATOM 7275 C C . VAL A 1 938 ? 14.602 -6.141 12.424 1.00 89.06 938 VAL A C 1
ATOM 7277 O O . VAL A 1 938 ? 13.751 -5.493 13.017 1.00 89.06 938 VAL A O 1
ATOM 7280 N N . GLY A 1 939 ? 14.361 -6.681 11.223 1.00 89.75 939 GLY A N 1
ATOM 7281 C CA . GLY A 1 939 ? 13.033 -6.707 10.600 1.00 89.75 939 GLY A CA 1
ATOM 7282 C C . GLY A 1 939 ? 12.571 -5.402 9.943 1.00 89.75 939 GLY A C 1
ATOM 7283 O O . GLY A 1 939 ? 11.397 -5.298 9.599 1.00 89.75 939 GLY A O 1
ATOM 7284 N N . MET A 1 940 ? 13.457 -4.421 9.744 1.00 94.19 940 MET A N 1
ATOM 7285 C CA . MET A 1 940 ? 13.093 -3.134 9.136 1.00 94.19 940 MET A CA 1
ATOM 7286 C C . MET A 1 940 ? 13.043 -3.219 7.611 1.00 94.19 940 MET A C 1
ATOM 7288 O O . MET A 1 940 ? 13.957 -3.753 6.977 1.00 94.19 940 MET A O 1
ATOM 7292 N N . GLY A 1 941 ? 11.992 -2.636 7.030 1.00 96.06 941 GLY A N 1
ATOM 7293 C CA . GLY A 1 941 ? 11.957 -2.312 5.605 1.00 96.06 941 GLY A CA 1
ATOM 7294 C C . GLY A 1 941 ? 12.867 -1.127 5.287 1.00 96.06 941 GLY A C 1
ATOM 7295 O O . GLY A 1 941 ? 13.307 -0.404 6.188 1.00 96.06 941 GLY A O 1
ATOM 7296 N N . TRP A 1 942 ? 13.152 -0.906 4.008 1.00 97.44 942 TRP A N 1
ATOM 7297 C CA . TRP A 1 942 ? 14.068 0.152 3.600 1.00 97.44 942 TRP A CA 1
ATOM 7298 C C . TRP A 1 942 ? 13.767 0.702 2.207 1.00 97.44 942 TRP A C 1
ATOM 7300 O O . TRP A 1 942 ? 13.229 -0.001 1.353 1.00 97.44 942 TRP A O 1
ATOM 7310 N N . GLU A 1 943 ? 14.170 1.949 1.978 1.00 97.62 943 GLU A N 1
ATOM 7311 C CA . GLU A 1 943 ? 14.041 2.675 0.716 1.00 97.62 943 GLU A CA 1
ATOM 7312 C C . GLU A 1 943 ? 15.424 3.196 0.288 1.00 97.62 943 GLU A C 1
ATOM 7314 O O . GLU A 1 943 ? 16.075 3.963 1.002 1.00 97.62 943 GLU A O 1
ATOM 7319 N N . TYR A 1 944 ? 15.916 2.737 -0.868 1.00 97.31 944 TYR A N 1
ATOM 7320 C CA . TYR A 1 944 ? 17.220 3.153 -1.386 1.00 97.31 944 TYR A CA 1
ATOM 7321 C C . TYR A 1 944 ? 17.105 4.501 -2.096 1.00 97.31 944 TYR A C 1
ATOM 7323 O O . TYR A 1 944 ? 16.358 4.636 -3.068 1.00 97.31 944 TYR A O 1
ATOM 7331 N N . TRP A 1 945 ? 17.880 5.486 -1.650 1.00 93.12 945 TRP A N 1
ATOM 7332 C CA . TRP A 1 945 ? 18.044 6.748 -2.360 1.00 93.12 945 TRP A CA 1
ATOM 7333 C C . TRP A 1 945 ? 19.308 6.609 -3.198 1.00 93.12 945 TRP A C 1
ATOM 7335 O O . TRP A 1 945 ? 20.373 6.366 -2.635 1.00 93.12 945 TRP A O 1
ATOM 7345 N N . SER A 1 946 ? 19.252 6.651 -4.534 1.00 90.75 946 SER A N 1
ATOM 7346 C CA . SER A 1 946 ? 18.143 6.970 -5.455 1.00 90.75 946 SER A CA 1
ATOM 7347 C C . SER A 1 946 ? 18.340 6.294 -6.814 1.00 90.75 946 SER A C 1
ATOM 7349 O O . SER A 1 946 ? 19.416 5.767 -7.100 1.00 90.75 946 SER A O 1
ATOM 7351 N N . PHE A 1 947 ? 17.311 6.296 -7.667 1.00 93.00 947 PHE A N 1
ATOM 7352 C CA . PHE A 1 947 ? 17.314 5.550 -8.928 1.00 93.00 947 PHE A CA 1
ATOM 7353 C C . PHE A 1 947 ? 18.381 6.003 -9.943 1.00 93.00 947 PHE A C 1
ATOM 7355 O O . PHE A 1 947 ? 19.219 5.196 -10.334 1.00 93.00 947 PHE A O 1
ATOM 7362 N N . ASN A 1 948 ? 18.387 7.268 -10.376 1.00 90.56 948 ASN A N 1
ATOM 7363 C CA . ASN A 1 948 ? 19.383 7.809 -11.325 1.00 90.56 948 ASN A CA 1
ATOM 7364 C C . ASN A 1 948 ? 19.796 9.257 -10.993 1.00 90.56 948 ASN A C 1
ATOM 7366 O O . ASN A 1 948 ? 20.232 10.031 -11.850 1.00 90.56 948 ASN A O 1
ATOM 7370 N N . GLU A 1 949 ? 19.646 9.655 -9.737 1.00 88.19 949 GLU A N 1
ATOM 7371 C CA . GLU A 1 949 ? 20.049 10.960 -9.226 1.00 88.19 949 GLU A CA 1
ATOM 7372 C C . GLU A 1 949 ? 21.453 10.853 -8.619 1.00 88.19 949 GLU A C 1
ATOM 7374 O O . GLU A 1 949 ? 22.324 10.243 -9.232 1.00 88.19 949 GLU A O 1
ATOM 7379 N N . TYR A 1 950 ? 21.736 11.462 -7.470 1.00 84.44 950 TYR A N 1
ATOM 7380 C CA . TYR A 1 950 ? 23.099 11.551 -6.924 1.00 84.44 950 TYR A CA 1
ATOM 7381 C C . TYR A 1 950 ? 23.674 10.231 -6.407 1.00 84.44 950 TYR A C 1
ATOM 7383 O O . TYR A 1 950 ? 24.887 10.028 -6.407 1.00 84.44 950 TYR A O 1
ATOM 7391 N N . PHE A 1 951 ? 22.806 9.334 -5.959 1.00 89.31 951 PHE A N 1
ATOM 7392 C CA . PHE A 1 951 ? 23.225 8.078 -5.364 1.00 89.31 951 PHE A CA 1
ATOM 7393 C C . PHE A 1 951 ? 23.232 6.971 -6.400 1.00 89.31 951 PHE A C 1
ATOM 7395 O O . PHE A 1 951 ? 24.160 6.191 -6.364 1.00 89.31 951 PHE A O 1
ATOM 7402 N N . THR A 1 952 ? 22.290 6.973 -7.345 1.00 89.31 952 THR A N 1
ATOM 7403 C CA . THR A 1 952 ? 22.182 6.112 -8.534 1.00 89.31 952 THR A CA 1
ATOM 7404 C C . THR A 1 952 ? 22.235 4.593 -8.309 1.00 89.31 952 THR A C 1
ATOM 7406 O O . THR A 1 952 ? 23.166 4.016 -7.743 1.00 89.31 952 THR A O 1
ATOM 7409 N N . LEU A 1 953 ? 21.243 3.923 -8.884 1.00 91.19 953 LEU A N 1
ATOM 7410 C CA . LEU A 1 953 ? 21.202 2.487 -9.132 1.00 91.19 953 LEU A CA 1
ATOM 7411 C C . LEU A 1 953 ? 21.877 2.103 -10.464 1.00 91.19 953 LEU A C 1
ATOM 7413 O O . LEU A 1 953 ? 22.110 0.930 -10.750 1.00 91.19 953 LEU A O 1
ATOM 7417 N N . LEU A 1 954 ? 22.156 3.096 -11.305 1.00 88.12 954 LEU A N 1
ATOM 7418 C CA . LEU A 1 954 ? 22.766 2.938 -12.621 1.00 88.12 954 LEU A CA 1
ATOM 7419 C C . LEU A 1 954 ? 24.280 3.130 -12.543 1.00 88.12 954 LEU A C 1
ATOM 7421 O O . LEU A 1 954 ? 24.755 3.884 -11.691 1.00 88.12 954 LEU A O 1
ATOM 7425 N N . ASP A 1 955 ? 25.010 2.479 -13.450 1.00 84.62 955 ASP A N 1
ATOM 7426 C CA . ASP A 1 955 ? 26.467 2.485 -13.541 1.00 84.62 955 ASP A CA 1
ATOM 7427 C C . ASP A 1 955 ? 26.989 3.930 -13.601 1.00 84.62 955 ASP A C 1
ATOM 7429 O O . ASP A 1 955 ? 26.831 4.615 -14.623 1.00 84.62 955 ASP A O 1
ATOM 7433 N N . PRO A 1 956 ? 27.633 4.411 -12.520 1.00 81.56 956 PRO A N 1
ATOM 7434 C CA . PRO A 1 956 ? 28.116 5.780 -12.452 1.00 81.56 956 PRO A CA 1
ATOM 7435 C C . PRO A 1 956 ? 29.103 6.128 -13.570 1.00 81.56 956 PRO A C 1
ATOM 7437 O O . PRO A 1 956 ? 29.217 7.299 -13.922 1.00 81.56 956 PRO A O 1
ATOM 7440 N N . ALA A 1 957 ? 29.819 5.141 -14.125 1.00 77.62 957 ALA A N 1
ATOM 7441 C CA . ALA A 1 957 ? 30.864 5.366 -15.119 1.00 77.62 957 ALA A CA 1
ATOM 7442 C C . ALA A 1 957 ? 30.320 5.868 -16.466 1.00 77.62 957 ALA A C 1
ATOM 7444 O O . ALA A 1 957 ? 31.035 6.554 -17.197 1.00 77.62 957 ALA A O 1
ATOM 7445 N N . VAL A 1 958 ? 29.076 5.512 -16.800 1.00 76.75 958 VAL A N 1
ATOM 7446 C CA . VAL A 1 958 ? 28.497 5.729 -18.138 1.00 76.75 958 VAL A CA 1
ATOM 7447 C C . VAL A 1 958 ? 27.106 6.357 -18.122 1.00 76.75 958 VAL A C 1
ATOM 7449 O O . VAL A 1 958 ? 26.589 6.697 -19.185 1.00 76.75 958 VAL A O 1
ATOM 7452 N N . ARG A 1 959 ? 26.484 6.516 -16.949 1.00 79.06 959 ARG A N 1
ATOM 7453 C CA . ARG A 1 959 ? 25.122 7.047 -16.860 1.00 79.06 959 ARG A CA 1
ATOM 7454 C C . ARG A 1 959 ? 25.025 8.517 -17.280 1.00 79.06 959 ARG A C 1
ATOM 7456 O O . ARG A 1 959 ? 25.890 9.339 -16.976 1.00 79.06 959 ARG A O 1
ATOM 7463 N N . LYS A 1 960 ? 23.886 8.879 -17.861 1.00 83.44 960 LYS A N 1
ATOM 7464 C CA . LYS A 1 960 ? 23.392 10.255 -17.937 1.00 83.44 960 LYS A CA 1
ATOM 7465 C C . LYS A 1 960 ? 22.455 10.487 -16.751 1.00 83.44 960 LYS A C 1
ATOM 7467 O O . LYS A 1 960 ? 21.389 9.877 -16.681 1.00 83.44 960 LYS A O 1
ATOM 7472 N N . ALA A 1 961 ? 22.853 11.355 -15.820 1.00 83.50 961 ALA A N 1
ATOM 7473 C CA . ALA A 1 961 ? 22.062 11.654 -14.625 1.00 83.50 961 ALA A CA 1
ATOM 7474 C C . ALA A 1 961 ? 20.646 12.133 -14.983 1.00 83.50 961 ALA A C 1
ATOM 7476 O O . ALA A 1 961 ? 20.470 12.869 -15.957 1.00 83.50 961 ALA A O 1
ATOM 7477 N N . TYR A 1 962 ? 19.660 11.701 -14.192 1.00 84.88 962 TYR A N 1
ATOM 7478 C CA . TYR A 1 962 ? 18.217 11.945 -14.352 1.00 84.88 962 TYR A CA 1
ATOM 7479 C C . TYR A 1 962 ? 17.555 11.339 -15.597 1.00 84.88 962 TYR A C 1
ATOM 7481 O O . TYR A 1 962 ? 16.337 11.190 -15.597 1.00 84.88 962 TYR A O 1
ATOM 7489 N N . ALA A 1 963 ? 18.327 10.945 -16.614 1.00 81.31 963 ALA A N 1
ATOM 7490 C CA . ALA A 1 963 ? 17.789 10.393 -17.850 1.00 81.31 963 ALA A CA 1
ATOM 7491 C C . ALA A 1 963 ? 17.078 9.040 -17.631 1.00 81.31 963 ALA A C 1
ATOM 7493 O O . ALA A 1 963 ? 17.418 8.318 -16.686 1.00 81.31 963 ALA A O 1
ATOM 7494 N N . PRO A 1 964 ? 16.151 8.655 -18.530 1.00 78.06 964 PRO A N 1
ATOM 7495 C CA . PRO A 1 964 ? 15.477 7.361 -18.474 1.00 78.06 964 PRO A CA 1
ATOM 7496 C C . PRO A 1 964 ? 16.452 6.181 -18.443 1.00 78.06 964 PRO A C 1
ATOM 7498 O O . PRO A 1 964 ? 17.501 6.207 -19.094 1.00 78.06 964 PRO A O 1
ATOM 7501 N N . ALA A 1 965 ? 16.088 5.106 -17.748 1.00 77.31 965 ALA A N 1
ATOM 7502 C CA . ALA A 1 965 ? 16.904 3.902 -17.621 1.00 77.31 965 ALA A CA 1
ATOM 7503 C C . ALA A 1 965 ? 17.274 3.277 -18.973 1.00 77.31 965 ALA A C 1
ATOM 7505 O O . ALA A 1 965 ? 18.343 2.700 -19.088 1.00 77.31 965 ALA A O 1
ATOM 7506 N N . SER A 1 966 ? 16.461 3.485 -20.014 1.00 64.94 966 SER A N 1
ATOM 7507 C CA . SER A 1 966 ? 16.698 2.979 -21.372 1.00 64.94 966 SER A CA 1
ATOM 7508 C C . SER A 1 966 ? 17.981 3.517 -22.016 1.00 64.94 966 SER A C 1
ATOM 7510 O O . SER A 1 966 ? 18.456 2.954 -22.996 1.00 64.94 966 SER A O 1
ATOM 7512 N N . LEU A 1 967 ? 18.529 4.618 -21.494 1.00 67.38 967 LEU A N 1
ATOM 7513 C CA . LEU A 1 967 ? 19.769 5.240 -21.969 1.00 67.38 967 LEU A CA 1
ATOM 7514 C C . LEU A 1 967 ? 20.978 4.907 -21.084 1.00 67.38 967 LEU A C 1
ATOM 7516 O O . LEU A 1 967 ? 22.044 5.498 -21.240 1.00 67.38 967 LEU A O 1
ATOM 7520 N N . ASN A 1 968 ? 20.812 4.017 -20.109 1.00 75.88 968 ASN A N 1
ATOM 7521 C CA . ASN A 1 968 ? 21.764 3.798 -19.030 1.00 75.88 968 ASN A CA 1
ATOM 7522 C C . ASN A 1 968 ? 21.983 2.296 -18.793 1.00 75.88 968 ASN A C 1
ATOM 7524 O O . ASN A 1 968 ? 21.348 1.458 -19.419 1.00 75.88 968 ASN A O 1
ATOM 7528 N N . ILE A 1 969 ? 22.922 1.952 -17.910 1.00 75.25 969 ILE A N 1
ATOM 7529 C CA . ILE A 1 969 ? 23.224 0.563 -17.542 1.00 75.25 969 ILE A CA 1
ATOM 7530 C C . ILE A 1 969 ? 22.954 0.397 -16.050 1.00 75.25 969 ILE A C 1
ATOM 7532 O O . ILE A 1 969 ? 23.373 1.240 -15.266 1.00 75.25 969 ILE A O 1
ATOM 7536 N N . VAL A 1 970 ? 22.281 -0.676 -15.637 1.00 83.25 970 VAL A N 1
ATOM 7537 C CA . VAL A 1 970 ? 22.065 -0.991 -14.212 1.00 83.25 970 VAL A CA 1
ATOM 7538 C C . VAL A 1 970 ? 23.377 -1.437 -13.544 1.00 83.25 970 VAL A C 1
ATOM 7540 O O . VAL A 1 970 ? 24.054 -2.339 -14.046 1.00 83.25 970 VAL A O 1
ATOM 7543 N N . ASP A 1 971 ? 23.722 -0.866 -12.382 1.00 86.50 971 ASP A N 1
ATOM 7544 C CA . ASP A 1 971 ? 24.887 -1.285 -11.589 1.00 86.50 971 ASP A CA 1
ATOM 7545 C C . ASP A 1 971 ? 24.586 -2.600 -10.854 1.00 86.50 971 ASP A C 1
ATOM 7547 O O . ASP A 1 971 ? 24.059 -2.630 -9.739 1.00 86.50 971 ASP A O 1
ATOM 7551 N N . ARG A 1 972 ? 24.943 -3.722 -11.487 1.00 83.12 972 ARG A N 1
ATOM 7552 C CA . ARG A 1 972 ? 24.678 -5.066 -10.949 1.00 83.12 972 ARG A CA 1
ATOM 7553 C C . ARG A 1 972 ? 25.290 -5.290 -9.569 1.00 83.12 972 ARG A C 1
ATOM 7555 O O . ARG A 1 972 ? 24.657 -5.923 -8.735 1.00 83.12 972 ARG A O 1
ATOM 7562 N N . LYS A 1 973 ? 26.486 -4.752 -9.301 1.00 86.75 973 LYS A N 1
ATOM 7563 C CA . LYS A 1 973 ? 27.161 -4.955 -8.008 1.00 86.75 973 LYS A CA 1
ATOM 7564 C C . LYS A 1 973 ? 26.375 -4.299 -6.881 1.00 86.75 973 LYS A C 1
ATOM 7566 O O . LYS A 1 973 ? 26.275 -4.851 -5.789 1.00 86.75 973 LYS A O 1
ATOM 7571 N N . LEU A 1 974 ? 25.816 -3.125 -7.156 1.00 91.69 974 LEU A N 1
ATOM 7572 C CA . LEU A 1 974 ? 24.974 -2.409 -6.213 1.00 91.69 974 LEU A CA 1
ATOM 7573 C C . LEU A 1 974 ? 23.613 -3.093 -6.017 1.00 91.69 974 LEU A C 1
ATOM 7575 O O . LEU A 1 974 ? 23.168 -3.226 -4.879 1.00 91.69 974 LEU A O 1
ATOM 7579 N N . VAL A 1 975 ? 22.980 -3.573 -7.092 1.00 90.94 975 VAL A N 1
ATOM 7580 C CA . VAL A 1 975 ? 21.730 -4.356 -7.010 1.00 90.94 975 VAL A CA 1
ATOM 7581 C C . VAL A 1 975 ? 21.934 -5.626 -6.175 1.00 90.94 975 VAL A C 1
ATOM 7583 O O . VAL A 1 975 ? 21.138 -5.908 -5.278 1.00 90.94 975 VAL A O 1
ATOM 7586 N N . ASP A 1 976 ? 23.039 -6.342 -6.389 1.00 87.69 976 ASP A N 1
ATOM 7587 C CA . ASP A 1 976 ? 23.391 -7.526 -5.601 1.00 87.69 976 ASP A CA 1
ATOM 7588 C C . ASP A 1 976 ? 23.642 -7.160 -4.121 1.00 87.69 976 ASP A C 1
ATOM 7590 O O . ASP A 1 976 ? 23.189 -7.863 -3.213 1.00 87.69 976 ASP A O 1
ATOM 7594 N N . ALA A 1 977 ? 24.299 -6.026 -3.840 1.00 94.06 977 ALA A N 1
ATOM 7595 C CA . ALA A 1 977 ? 24.485 -5.524 -2.472 1.00 94.06 977 ALA A CA 1
ATOM 7596 C C . ALA A 1 977 ? 23.157 -5.209 -1.763 1.00 94.06 977 ALA A C 1
ATOM 7598 O O . ALA A 1 977 ? 23.030 -5.445 -0.554 1.00 94.06 977 ALA A O 1
ATOM 7599 N N . LEU A 1 978 ? 22.153 -4.752 -2.518 1.00 95.44 978 LEU A N 1
ATOM 7600 C CA . LEU A 1 978 ? 20.779 -4.549 -2.056 1.00 95.44 978 LEU A CA 1
ATOM 7601 C C . LEU A 1 978 ? 19.987 -5.863 -1.886 1.00 95.44 978 LEU A C 1
ATOM 7603 O O . LEU A 1 978 ? 18.841 -5.832 -1.442 1.00 95.44 978 LEU A O 1
ATOM 7607 N N . GLY A 1 979 ? 20.578 -7.030 -2.171 1.00 90.88 979 GLY A N 1
ATOM 7608 C CA . GLY A 1 979 ? 19.909 -8.327 -2.021 1.00 90.88 979 GLY A CA 1
ATOM 7609 C C . GLY A 1 979 ? 18.746 -8.523 -2.999 1.00 90.88 979 GLY A C 1
ATOM 7610 O O . GLY A 1 979 ? 17.780 -9.228 -2.686 1.00 90.88 979 GLY A O 1
ATOM 7611 N N . LEU A 1 980 ? 18.826 -7.856 -4.149 1.00 90.19 980 LEU A N 1
ATOM 7612 C CA . LEU A 1 980 ? 17.849 -7.885 -5.230 1.00 90.19 980 LEU A CA 1
ATOM 7613 C C . LEU A 1 980 ? 18.306 -8.836 -6.345 1.00 90.19 980 LEU A C 1
ATOM 7615 O O . LEU A 1 980 ? 19.471 -9.221 -6.411 1.00 90.19 980 LEU A O 1
ATOM 7619 N N . ASP A 1 981 ? 17.371 -9.267 -7.192 1.00 70.31 981 ASP A N 1
ATOM 7620 C CA . ASP A 1 981 ? 17.609 -10.356 -8.138 1.00 70.31 981 ASP A CA 1
ATOM 7621 C C . ASP A 1 981 ? 17.960 -9.835 -9.535 1.00 70.31 981 ASP A C 1
ATOM 7623 O O . ASP A 1 981 ? 17.090 -9.497 -10.342 1.00 70.31 981 ASP A O 1
ATOM 7627 N N . THR A 1 982 ? 19.253 -9.837 -9.860 1.00 58.19 982 THR A N 1
ATOM 7628 C CA . THR A 1 982 ? 19.725 -9.589 -11.227 1.00 58.19 982 THR A CA 1
ATOM 7629 C C . THR A 1 982 ? 19.398 -10.748 -12.184 1.00 58.19 982 THR A C 1
ATOM 7631 O O . THR A 1 982 ? 19.434 -10.552 -13.398 1.00 58.19 982 THR A O 1
ATOM 7634 N N . LEU A 1 983 ? 18.998 -11.938 -11.699 1.00 46.03 983 LEU A N 1
ATOM 7635 C CA . LEU A 1 983 ? 18.604 -13.080 -12.540 1.00 46.03 983 LEU A CA 1
ATOM 7636 C C . LEU A 1 983 ? 17.275 -12.863 -13.276 1.00 46.03 983 LEU A C 1
ATOM 7638 O O . LEU A 1 983 ? 17.009 -13.540 -14.270 1.00 46.03 983 LEU A O 1
ATOM 7642 N N . ARG A 1 984 ? 16.459 -11.881 -12.886 1.00 49.66 984 ARG A N 1
ATOM 7643 C CA . ARG A 1 984 ? 15.285 -11.474 -13.678 1.00 49.66 984 ARG A CA 1
ATOM 7644 C C . ARG A 1 984 ? 15.645 -10.688 -14.943 1.00 49.66 984 ARG A C 1
ATOM 7646 O O . ARG A 1 984 ? 14.859 -10.694 -15.889 1.00 49.66 984 ARG A O 1
ATOM 7653 N N . LEU A 1 985 ? 16.861 -10.138 -15.018 1.00 49.81 985 LEU A N 1
ATOM 7654 C CA . LEU A 1 985 ? 17.477 -9.656 -16.263 1.00 49.81 985 LEU A CA 1
ATOM 7655 C C . LEU A 1 985 ? 18.082 -10.812 -17.100 1.00 49.81 985 LEU A C 1
ATOM 7657 O O . LEU A 1 985 ? 18.495 -10.588 -18.235 1.00 49.81 985 LEU A O 1
ATOM 7661 N N . ASN A 1 986 ? 18.133 -12.052 -16.576 1.00 44.31 986 ASN A N 1
ATOM 7662 C CA . ASN A 1 986 ? 18.861 -13.185 -17.179 1.00 44.31 986 ASN A CA 1
ATOM 7663 C C . ASN A 1 986 ? 18.041 -14.122 -18.084 1.00 44.31 986 ASN A C 1
ATOM 7665 O O . ASN A 1 986 ? 18.600 -15.103 -18.573 1.00 44.31 986 ASN A O 1
ATOM 7669 N N . SER A 1 987 ? 16.771 -13.848 -18.396 1.00 56.69 987 SER A N 1
ATOM 7670 C CA . SER A 1 987 ? 16.171 -14.466 -19.596 1.00 56.69 987 SER A CA 1
ATOM 7671 C C . SER A 1 987 ? 16.547 -13.616 -20.799 1.00 56.69 987 SER A C 1
ATOM 7673 O O . SER A 1 987 ? 15.733 -12.842 -21.308 1.00 56.69 987 SER A O 1
ATOM 7675 N N . SER A 1 988 ? 17.820 -13.702 -21.193 1.00 75.19 988 SER A N 1
ATOM 7676 C CA . SER A 1 988 ? 18.246 -13.058 -22.423 1.00 75.19 988 SER A CA 1
ATOM 7677 C C . SER A 1 988 ? 17.424 -13.619 -23.572 1.00 75.19 988 SER A C 1
ATOM 7679 O O . SER A 1 988 ? 17.404 -14.821 -23.818 1.00 75.19 988 SER A O 1
ATOM 7681 N N . ILE A 1 989 ? 16.740 -12.729 -24.274 1.00 88.62 989 ILE A N 1
ATOM 7682 C CA . ILE A 1 989 ? 15.994 -13.045 -25.493 1.00 88.62 989 ILE A CA 1
ATOM 7683 C C . ILE A 1 989 ? 16.922 -13.327 -26.679 1.00 88.62 989 ILE A C 1
ATOM 7685 O O . ILE A 1 989 ? 16.455 -13.757 -27.728 1.00 88.62 989 ILE A O 1
ATOM 7689 N N . TYR A 1 990 ? 18.224 -13.078 -26.526 1.00 92.62 990 TYR A N 1
ATOM 7690 C CA . TYR A 1 990 ? 19.230 -13.249 -27.565 1.00 92.62 990 TYR A CA 1
ATOM 7691 C C . TYR A 1 990 ? 19.953 -14.590 -27.465 1.00 92.62 990 TYR A C 1
ATOM 7693 O O . TYR A 1 990 ? 21.070 -14.706 -27.961 1.00 92.62 990 TYR A O 1
ATOM 7701 N N . THR A 1 991 ? 19.390 -15.599 -26.804 1.00 91.00 991 THR A N 1
ATOM 7702 C CA . THR A 1 991 ? 19.962 -16.950 -26.802 1.00 91.00 991 THR A CA 1
ATOM 7703 C C . THR A 1 991 ? 19.818 -17.606 -28.179 1.00 91.00 991 THR A C 1
ATOM 7705 O O . THR A 1 991 ? 18.892 -17.309 -28.934 1.00 91.00 991 THR A O 1
ATOM 7708 N N . ASN A 1 992 ? 20.736 -18.512 -28.521 1.00 88.75 992 ASN A N 1
ATOM 7709 C CA . ASN A 1 992 ? 20.783 -19.163 -29.832 1.00 88.75 992 ASN A CA 1
ATOM 7710 C C . ASN A 1 992 ? 19.504 -19.971 -30.140 1.00 88.75 992 ASN A C 1
ATOM 7712 O O . ASN A 1 992 ? 19.073 -20.027 -31.286 1.00 88.75 992 ASN A O 1
ATOM 7716 N N . ASP A 1 993 ? 18.862 -20.550 -29.122 1.00 87.56 993 ASP A N 1
ATOM 7717 C CA . ASP A 1 993 ? 17.585 -21.269 -29.233 1.00 87.56 993 ASP A CA 1
ATOM 7718 C C . ASP A 1 993 ? 16.368 -20.337 -29.397 1.00 87.56 993 ASP A C 1
ATOM 7720 O O . ASP A 1 993 ? 15.311 -20.765 -29.876 1.00 87.56 993 ASP A O 1
ATOM 7724 N N . ASN A 1 994 ? 16.507 -19.049 -29.057 1.00 93.50 994 ASN A N 1
ATOM 7725 C CA . ASN A 1 994 ? 15.488 -18.040 -29.333 1.00 93.50 994 ASN A CA 1
ATOM 7726 C C . ASN A 1 994 ? 15.635 -17.359 -30.705 1.00 93.50 994 ASN A C 1
ATOM 7728 O O . ASN A 1 994 ? 14.757 -16.582 -31.094 1.00 93.50 994 ASN A O 1
ATOM 7732 N N . LEU A 1 995 ? 16.698 -17.675 -31.453 1.00 94.75 995 LEU A N 1
ATOM 7733 C CA . LEU A 1 995 ? 16.906 -17.118 -32.783 1.00 94.75 995 LEU A CA 1
ATOM 7734 C C . LEU A 1 995 ? 15.949 -17.698 -33.826 1.00 94.75 995 LEU A C 1
ATOM 7736 O O . LEU A 1 995 ? 15.666 -18.897 -33.871 1.00 94.75 995 LEU A O 1
ATOM 7740 N N . LEU A 1 996 ? 15.513 -16.802 -34.700 1.00 95.81 996 LEU A N 1
ATOM 7741 C CA . LEU A 1 996 ? 14.643 -17.020 -35.843 1.00 95.81 996 LEU A CA 1
ATOM 7742 C C . LEU A 1 996 ? 15.418 -16.672 -37.118 1.00 95.81 996 LEU A C 1
ATOM 7744 O O . LEU A 1 996 ? 15.989 -15.589 -37.221 1.00 95.81 996 LEU A O 1
ATOM 7748 N N . ALA A 1 997 ? 15.466 -17.573 -38.097 1.00 97.25 997 ALA A N 1
ATOM 7749 C CA . ALA A 1 997 ? 15.989 -17.221 -39.415 1.00 97.25 997 ALA A CA 1
ATOM 7750 C C . ALA A 1 997 ? 14.916 -16.466 -40.209 1.00 97.25 997 ALA A C 1
ATOM 7752 O O . ALA A 1 997 ? 13.768 -16.912 -40.266 1.00 97.25 997 ALA A O 1
ATOM 7753 N N . TRP A 1 998 ? 15.286 -15.337 -40.811 1.00 95.75 998 TRP A N 1
ATOM 7754 C CA . TRP A 1 998 ? 14.376 -14.474 -41.561 1.00 95.75 998 TRP A CA 1
ATOM 7755 C C . TRP A 1 998 ? 14.964 -14.064 -42.915 1.00 95.75 998 TRP A C 1
ATOM 7757 O O . TRP A 1 998 ? 16.168 -13.842 -43.033 1.00 95.75 998 TRP A O 1
ATOM 7767 N N . CYS A 1 999 ? 14.096 -13.920 -43.919 1.00 93.06 999 CYS A N 1
ATOM 7768 C CA . CYS A 1 999 ? 14.427 -13.424 -45.252 1.00 93.06 999 CYS A CA 1
ATOM 7769 C C . CYS A 1 999 ? 15.531 -14.241 -45.941 1.00 93.06 999 CYS A C 1
ATOM 7771 O O . CYS A 1 999 ? 16.477 -13.658 -46.443 1.00 93.06 999 CYS A O 1
ATOM 7773 N N . ILE A 1 1000 ? 15.496 -15.578 -45.881 1.00 95.25 1000 ILE A N 1
ATOM 7774 C CA . ILE A 1 1000 ? 16.616 -16.422 -46.351 1.00 95.25 1000 ILE A CA 1
ATOM 7775 C C . ILE A 1 1000 ? 16.300 -17.243 -47.598 1.00 95.25 1000 ILE A C 1
ATOM 7777 O O . ILE A 1 1000 ? 17.224 -17.666 -48.286 1.00 95.25 1000 ILE A O 1
ATOM 7781 N N . VAL A 1 1001 ? 15.028 -17.520 -47.888 1.00 94.75 1001 VAL A N 1
ATOM 7782 C CA . VAL A 1 1001 ? 14.667 -18.526 -48.903 1.00 94.75 1001 VAL A CA 1
ATOM 7783 C C . VAL A 1 1001 ? 14.870 -17.996 -50.328 1.00 94.75 1001 VAL A C 1
ATOM 7785 O O . VAL A 1 1001 ? 15.561 -18.655 -51.101 1.00 94.75 1001 VAL A O 1
ATOM 7788 N N . PRO A 1 1002 ? 14.386 -16.792 -50.696 1.00 93.75 1002 PRO A N 1
ATOM 7789 C CA . PRO A 1 1002 ? 14.620 -16.193 -52.010 1.00 93.75 1002 PRO A CA 1
ATOM 7790 C C . PRO A 1 1002 ? 16.080 -15.786 -52.238 1.00 93.75 1002 PRO A C 1
ATOM 7792 O O . PRO A 1 1002 ? 16.481 -15.565 -53.378 1.00 93.75 1002 PRO A O 1
ATOM 7795 N N . PHE A 1 1003 ? 16.857 -15.652 -51.160 1.00 93.94 1003 PHE A N 1
ATOM 7796 C CA . PHE A 1 1003 ? 18.240 -15.179 -51.179 1.00 93.94 1003 PHE A CA 1
ATOM 7797 C C . PHE A 1 1003 ? 19.266 -16.311 -51.015 1.00 93.94 1003 PHE A C 1
ATOM 7799 O O . PHE A 1 1003 ? 20.470 -16.061 -51.002 1.00 93.94 1003 PHE A O 1
ATOM 7806 N N . ASP A 1 1004 ? 18.817 -17.567 -50.942 1.00 93.62 1004 ASP A N 1
ATOM 7807 C CA . ASP A 1 1004 ? 19.695 -18.735 -50.946 1.00 93.62 1004 ASP A CA 1
ATOM 7808 C C . ASP A 1 1004 ? 20.286 -18.937 -52.353 1.00 93.62 1004 ASP A C 1
ATOM 7810 O O . ASP A 1 1004 ? 19.653 -19.502 -53.251 1.00 93.62 1004 ASP A O 1
ATOM 7814 N N . SER A 1 1005 ? 21.528 -18.487 -52.560 1.00 93.88 1005 SER A N 1
ATOM 7815 C CA . SER A 1 1005 ? 22.215 -18.607 -53.852 1.00 93.88 1005 SER A CA 1
ATOM 7816 C C . SER A 1 1005 ? 22.538 -20.047 -54.254 1.00 93.88 1005 SER A C 1
ATOM 7818 O O . SER A 1 1005 ? 22.748 -20.306 -55.441 1.00 93.88 1005 SER A O 1
ATOM 7820 N N . LYS A 1 1006 ? 22.511 -21.002 -53.314 1.00 94.06 1006 LYS A N 1
ATOM 7821 C CA . LYS A 1 1006 ? 22.616 -22.441 -53.605 1.00 94.06 1006 LYS A CA 1
ATOM 7822 C C . LYS A 1 1006 ? 21.268 -23.077 -53.939 1.00 94.06 1006 LYS A C 1
ATOM 7824 O O . LYS A 1 1006 ? 21.255 -24.230 -54.361 1.00 94.06 1006 LYS A O 1
ATOM 7829 N N . LYS A 1 1007 ? 20.157 -22.346 -53.782 1.00 92.81 1007 LYS A N 1
ATOM 7830 C CA . LYS A 1 1007 ? 18.788 -22.807 -54.058 1.00 92.81 1007 LYS A CA 1
ATOM 7831 C C . LYS A 1 1007 ? 18.475 -24.135 -53.360 1.00 92.81 1007 LYS A C 1
ATOM 7833 O O . LYS A 1 1007 ? 17.934 -25.052 -53.979 1.00 92.81 1007 LYS A O 1
ATOM 7838 N N . ARG A 1 1008 ? 18.854 -24.249 -52.081 1.00 94.81 1008 ARG A N 1
ATOM 7839 C CA . ARG A 1 1008 ? 18.662 -25.472 -51.288 1.00 94.81 1008 ARG A CA 1
ATOM 7840 C C . ARG A 1 1008 ? 17.202 -25.930 -51.313 1.00 94.81 1008 ARG A C 1
ATOM 7842 O O . ARG A 1 1008 ? 16.276 -25.125 -51.162 1.00 94.81 1008 ARG A O 1
ATOM 7849 N N . THR A 1 1009 ? 17.012 -27.241 -51.418 1.00 96.38 1009 THR A N 1
ATOM 7850 C CA . THR A 1 1009 ? 15.718 -27.905 -51.193 1.00 96.38 1009 THR A CA 1
ATOM 7851 C C . THR A 1 1009 ? 15.226 -27.687 -49.751 1.00 96.38 1009 THR A C 1
ATOM 7853 O O . THR A 1 1009 ? 16.036 -27.336 -48.879 1.00 96.38 1009 THR A O 1
ATOM 7856 N N . PRO A 1 1010 ? 13.930 -27.915 -49.447 1.00 97.50 1010 PRO A N 1
ATOM 7857 C CA . PRO A 1 1010 ? 13.424 -27.817 -48.075 1.00 97.50 1010 PRO A CA 1
ATOM 7858 C C . PRO A 1 1010 ? 14.246 -28.631 -47.061 1.00 97.50 1010 PRO A C 1
ATOM 7860 O O . PRO A 1 1010 ? 14.626 -28.126 -46.003 1.00 97.50 1010 PRO A O 1
ATOM 7863 N N . GLU A 1 1011 ? 14.604 -29.873 -47.408 1.00 97.00 1011 GLU A N 1
ATOM 7864 C CA . GLU A 1 1011 ? 15.410 -30.774 -46.569 1.00 97.00 1011 GLU A CA 1
ATOM 7865 C C . GLU A 1 1011 ? 16.825 -30.227 -46.306 1.00 97.00 1011 GLU A C 1
ATOM 7867 O O . GLU A 1 1011 ? 17.325 -30.284 -45.180 1.00 97.00 1011 GLU A O 1
ATOM 7872 N N . GLU A 1 1012 ? 17.491 -29.690 -47.329 1.00 97.44 1012 GLU A N 1
ATOM 7873 C CA . GLU A 1 1012 ? 18.835 -29.115 -47.195 1.00 97.44 1012 GLU A CA 1
ATOM 7874 C C . GLU A 1 1012 ? 18.831 -27.840 -46.344 1.00 97.44 1012 GLU A C 1
ATOM 7876 O O . GLU A 1 1012 ? 19.721 -27.652 -45.511 1.00 97.44 1012 GLU A O 1
ATOM 7881 N N . ARG A 1 1013 ? 17.810 -26.989 -46.493 1.00 97.12 1013 ARG A N 1
ATOM 7882 C CA . ARG A 1 1013 ? 17.635 -25.779 -45.678 1.00 97.12 1013 ARG A CA 1
ATOM 7883 C C . ARG A 1 1013 ? 17.348 -26.108 -44.219 1.00 97.12 1013 ARG A C 1
ATOM 7885 O O . ARG A 1 1013 ? 17.966 -25.516 -43.337 1.00 97.12 1013 ARG A O 1
ATOM 7892 N N . ALA A 1 1014 ? 16.491 -27.088 -43.942 1.00 97.19 1014 ALA A N 1
ATOM 7893 C CA . ALA A 1 1014 ? 16.253 -27.534 -42.573 1.00 97.19 1014 ALA A CA 1
ATOM 7894 C C . ALA A 1 1014 ? 17.535 -28.080 -41.915 1.00 97.19 1014 ALA A C 1
ATOM 7896 O O . ALA A 1 1014 ? 17.837 -27.742 -40.769 1.00 97.19 1014 ALA A O 1
ATOM 7897 N N . LYS A 1 1015 ? 18.351 -28.849 -42.652 1.00 97.06 1015 LYS A N 1
ATOM 7898 C CA . LYS A 1 1015 ? 19.669 -29.308 -42.173 1.00 97.06 1015 LYS A CA 1
ATOM 7899 C C . LYS A 1 1015 ? 20.618 -28.145 -41.874 1.00 97.06 1015 LYS A C 1
ATOM 7901 O O . LYS A 1 1015 ? 21.263 -28.169 -40.828 1.00 97.06 1015 LYS A O 1
ATOM 7906 N N . MET A 1 1016 ? 20.671 -27.133 -42.742 1.00 96.44 1016 MET A N 1
ATOM 7907 C CA . MET A 1 1016 ? 21.474 -25.919 -42.543 1.00 96.44 1016 MET A CA 1
ATOM 7908 C C . MET A 1 1016 ? 21.040 -25.142 -41.289 1.00 96.44 1016 MET A C 1
ATOM 7910 O O . MET A 1 1016 ? 21.872 -24.753 -40.476 1.00 96.44 1016 MET A O 1
ATOM 7914 N N . LEU A 1 1017 ? 19.739 -24.940 -41.072 1.00 95.75 1017 LEU A N 1
ATOM 7915 C CA . LEU A 1 1017 ? 19.261 -24.255 -39.864 1.00 95.75 1017 LEU A CA 1
ATOM 7916 C C . LEU A 1 1017 ? 19.643 -25.028 -38.595 1.00 95.75 1017 LEU A C 1
ATOM 7918 O O . LEU A 1 1017 ? 20.140 -24.441 -37.632 1.00 95.75 1017 LEU A O 1
ATOM 7922 N N . ARG A 1 1018 ? 19.510 -26.359 -38.620 1.00 93.62 1018 ARG A N 1
ATOM 7923 C CA . ARG A 1 1018 ? 19.905 -27.223 -37.500 1.00 93.62 1018 ARG A CA 1
ATOM 7924 C C . ARG A 1 1018 ? 21.409 -27.235 -37.246 1.00 93.62 1018 ARG A C 1
ATOM 7926 O O . ARG A 1 1018 ? 21.787 -27.246 -36.076 1.00 93.62 1018 ARG A O 1
ATOM 7933 N N . SER A 1 1019 ? 22.255 -27.214 -38.278 1.00 92.00 1019 SER A N 1
ATOM 7934 C CA . SER A 1 1019 ? 23.715 -27.134 -38.097 1.00 92.00 1019 SER A CA 1
ATOM 7935 C C . SER A 1 1019 ? 24.136 -25.801 -37.473 1.00 92.00 1019 SER A C 1
ATOM 7937 O O . SER A 1 1019 ? 25.050 -25.768 -36.652 1.00 92.00 1019 SER A O 1
ATOM 7939 N N . LEU A 1 1020 ? 23.410 -24.721 -37.776 1.00 91.19 1020 LEU A N 1
ATOM 7940 C CA . LEU A 1 1020 ? 23.567 -23.415 -37.135 1.00 91.19 1020 LEU A CA 1
ATOM 7941 C C . LEU A 1 1020 ? 22.910 -23.341 -35.742 1.00 91.19 1020 LEU A C 1
ATOM 7943 O O . LEU A 1 1020 ? 23.055 -22.339 -35.045 1.00 91.19 1020 LEU A O 1
ATOM 7947 N N . GLY A 1 1021 ? 22.204 -24.385 -35.299 1.00 90.69 1021 GLY A N 1
ATOM 7948 C CA . GLY A 1 1021 ? 21.485 -24.411 -34.023 1.00 90.69 1021 GLY A CA 1
ATOM 7949 C C . GLY A 1 1021 ? 20.234 -23.524 -33.984 1.00 90.69 1021 GLY A C 1
ATOM 7950 O O . GLY A 1 1021 ? 19.721 -23.261 -32.900 1.00 90.69 1021 GLY A O 1
ATOM 7951 N N . ILE A 1 1022 ? 19.744 -23.076 -35.141 1.00 93.62 1022 ILE A N 1
ATOM 7952 C CA . ILE A 1 1022 ? 18.519 -22.287 -35.280 1.00 93.62 1022 ILE A CA 1
ATOM 7953 C C . ILE A 1 1022 ? 17.335 -23.248 -35.392 1.00 93.62 1022 ILE A C 1
ATOM 7955 O O . ILE A 1 1022 ? 17.340 -24.186 -36.192 1.00 93.62 1022 ILE A O 1
ATOM 7959 N N . THR A 1 1023 ? 16.308 -23.016 -34.577 1.00 94.62 1023 THR A N 1
ATOM 7960 C CA . THR A 1 1023 ? 15.127 -23.893 -34.491 1.00 94.62 1023 THR A CA 1
ATOM 7961 C C . THR A 1 1023 ? 13.825 -23.190 -34.843 1.00 94.62 1023 THR A C 1
ATOM 7963 O O . THR A 1 1023 ? 12.761 -23.780 -34.696 1.00 94.62 1023 THR A O 1
ATOM 7966 N N . LYS A 1 1024 ? 13.894 -21.954 -35.345 1.00 97.38 1024 LYS A N 1
ATOM 7967 C CA . LYS A 1 1024 ? 12.732 -21.184 -35.782 1.00 97.38 1024 LYS A CA 1
ATOM 7968 C C . LYS A 1 1024 ? 12.971 -20.594 -37.171 1.00 97.38 1024 LYS A C 1
ATOM 7970 O O . LYS A 1 1024 ? 14.078 -20.139 -37.467 1.00 97.38 1024 LYS A O 1
ATOM 7975 N N . LEU A 1 1025 ? 11.936 -20.570 -38.004 1.00 97.69 1025 LEU A N 1
ATOM 7976 C CA . LEU A 1 1025 ? 11.954 -19.981 -39.345 1.00 97.69 1025 LEU A CA 1
ATOM 7977 C C . LEU A 1 1025 ? 10.761 -19.039 -39.538 1.00 97.69 1025 LEU A C 1
ATOM 7979 O O . LEU A 1 1025 ? 9.624 -19.382 -39.208 1.00 97.69 1025 LEU A O 1
ATOM 7983 N N . ALA A 1 1026 ? 11.029 -17.857 -40.089 1.00 97.50 1026 ALA A N 1
ATOM 7984 C CA . ALA A 1 1026 ? 10.015 -17.009 -40.687 1.00 97.50 1026 ALA A CA 1
ATOM 7985 C C . ALA A 1 1026 ? 10.142 -17.159 -42.203 1.00 97.50 1026 ALA A C 1
ATOM 7987 O O . ALA A 1 1026 ? 11.174 -16.830 -42.786 1.00 97.50 1026 ALA A O 1
ATOM 7988 N N . TYR A 1 1027 ? 9.118 -17.748 -42.816 1.00 96.75 1027 TYR A N 1
ATOM 7989 C CA . TYR A 1 1027 ? 9.173 -18.194 -44.199 1.00 96.75 1027 TYR A CA 1
ATOM 7990 C C . TYR A 1 1027 ? 8.791 -17.060 -45.142 1.00 96.75 1027 TYR A C 1
ATOM 7992 O O . TYR A 1 1027 ? 7.628 -16.650 -45.217 1.00 96.75 1027 TYR A O 1
ATOM 8000 N N . ASP A 1 1028 ? 9.786 -16.548 -45.855 1.00 93.88 1028 ASP A N 1
ATOM 8001 C CA . ASP A 1 1028 ? 9.602 -15.718 -47.031 1.00 93.88 1028 ASP A CA 1
ATOM 8002 C C . ASP A 1 1028 ? 9.715 -16.574 -48.294 1.00 93.88 1028 ASP A C 1
ATOM 8004 O O . ASP A 1 1028 ? 10.388 -17.596 -48.313 1.00 93.88 1028 ASP A O 1
ATOM 8008 N N . TRP A 1 1029 ? 8.987 -16.221 -49.346 1.00 94.88 1029 TRP A N 1
ATOM 8009 C CA . TRP A 1 1029 ? 8.828 -17.099 -50.505 1.00 94.88 1029 TRP A CA 1
ATOM 8010 C C . TRP A 1 1029 ? 8.621 -16.288 -51.784 1.00 94.88 1029 TRP A C 1
ATOM 8012 O O . TRP A 1 1029 ? 8.403 -15.074 -51.759 1.00 94.88 1029 TRP A O 1
ATOM 8022 N N . ARG A 1 1030 ? 8.711 -16.973 -52.922 1.00 93.50 1030 ARG A N 1
ATOM 8023 C CA . ARG A 1 1030 ? 8.452 -16.457 -54.278 1.00 93.50 1030 ARG A CA 1
ATOM 8024 C C . ARG A 1 1030 ? 7.672 -17.503 -55.069 1.00 93.50 1030 ARG A C 1
ATOM 8026 O O . ARG A 1 1030 ? 7.545 -18.635 -54.605 1.00 93.50 1030 ARG A O 1
ATOM 8033 N N . THR A 1 1031 ? 7.148 -17.144 -56.235 1.00 92.44 1031 THR A N 1
ATOM 8034 C CA . THR A 1 1031 ? 6.247 -17.996 -57.028 1.00 92.44 1031 THR A CA 1
ATOM 8035 C C . THR A 1 1031 ? 6.799 -19.406 -57.281 1.00 92.44 1031 THR A C 1
ATOM 8037 O O . THR A 1 1031 ? 6.048 -20.375 -57.216 1.00 92.44 1031 THR A O 1
ATOM 8040 N N . GLU A 1 1032 ? 8.108 -19.552 -57.490 1.00 92.56 1032 GLU A N 1
ATOM 8041 C CA . GLU A 1 1032 ? 8.794 -20.835 -57.689 1.00 92.56 1032 GLU A CA 1
ATOM 8042 C C . GLU A 1 1032 ? 8.784 -21.764 -56.459 1.00 92.56 1032 GLU A C 1
ATOM 8044 O O . GLU A 1 1032 ? 8.976 -22.973 -56.592 1.00 92.56 1032 GLU A O 1
ATOM 8049 N N . HIS A 1 1033 ? 8.525 -21.224 -55.267 1.00 94.56 1033 HIS A N 1
ATOM 8050 C CA . HIS A 1 1033 ? 8.488 -21.975 -54.011 1.00 94.56 1033 HIS A CA 1
ATOM 8051 C C . HIS A 1 1033 ? 7.095 -22.536 -53.692 1.00 94.56 1033 HIS A C 1
ATOM 8053 O O . HIS A 1 1033 ? 7.001 -23.516 -52.958 1.00 94.56 1033 HIS A O 1
ATOM 8059 N N . ILE A 1 1034 ? 6.023 -21.976 -54.273 1.00 93.81 1034 ILE A N 1
ATOM 8060 C CA . ILE A 1 1034 ? 4.629 -22.396 -54.020 1.00 93.81 1034 ILE A CA 1
ATOM 8061 C C . ILE A 1 1034 ? 4.424 -23.915 -54.187 1.00 93.81 1034 ILE A C 1
ATOM 8063 O O . ILE A 1 1034 ? 3.804 -24.515 -53.305 1.00 93.81 1034 ILE A O 1
ATOM 8067 N N . PRO A 1 1035 ? 4.959 -24.582 -55.236 1.00 95.06 1035 PRO A N 1
ATOM 8068 C CA . PRO A 1 1035 ? 4.796 -26.029 -55.399 1.00 95.06 1035 PRO A CA 1
ATOM 8069 C C . PRO A 1 1035 ? 5.385 -26.876 -54.259 1.00 95.06 1035 PRO A C 1
ATOM 8071 O O . PRO A 1 1035 ? 4.993 -28.028 -54.104 1.00 95.06 1035 PRO A O 1
ATOM 8074 N N . HIS A 1 1036 ? 6.302 -26.318 -53.462 1.00 95.19 1036 HIS A N 1
ATOM 8075 C CA . HIS A 1 1036 ? 7.024 -27.018 -52.396 1.00 95.19 1036 HIS A CA 1
ATOM 8076 C C . HIS A 1 1036 ? 6.509 -26.672 -50.989 1.00 95.19 1036 HIS A C 1
ATOM 8078 O O . HIS A 1 1036 ? 7.083 -27.126 -50.005 1.00 95.19 1036 HIS A O 1
ATOM 8084 N N . PHE A 1 1037 ? 5.433 -25.889 -50.855 1.00 96.06 1037 PHE A N 1
ATOM 8085 C CA . PHE A 1 1037 ? 4.922 -25.454 -49.548 1.00 96.06 1037 PHE A CA 1
ATOM 8086 C C . PHE A 1 1037 ? 4.575 -26.610 -48.600 1.00 96.06 1037 PHE A C 1
ATOM 8088 O O . PHE A 1 1037 ? 4.919 -26.562 -47.420 1.00 96.06 1037 PHE A O 1
ATOM 8095 N N . ASP A 1 1038 ? 3.899 -27.648 -49.101 1.00 96.69 1038 ASP A N 1
ATOM 8096 C CA . ASP A 1 1038 ? 3.558 -28.823 -48.291 1.00 96.69 1038 ASP A CA 1
ATOM 8097 C C . ASP A 1 1038 ? 4.812 -29.585 -47.844 1.00 96.69 1038 ASP A C 1
ATOM 8099 O O . ASP A 1 1038 ? 4.910 -29.978 -46.683 1.00 96.69 1038 ASP A O 1
ATOM 8103 N N . GLU A 1 1039 ? 5.788 -29.748 -48.743 1.00 97.50 1039 GLU A N 1
ATOM 8104 C CA . GLU A 1 1039 ? 7.072 -30.375 -48.418 1.00 97.50 1039 GLU A CA 1
ATOM 8105 C C . GLU A 1 1039 ? 7.829 -29.566 -47.358 1.00 97.50 1039 GLU A C 1
ATOM 8107 O O . GLU A 1 1039 ? 8.336 -30.143 -46.398 1.00 97.50 1039 GLU A O 1
ATOM 8112 N N . GLU A 1 1040 ? 7.853 -28.236 -47.480 1.00 97.00 1040 GLU A N 1
ATOM 8113 C CA . GLU A 1 1040 ? 8.515 -27.358 -46.517 1.00 97.00 1040 GLU A CA 1
ATOM 8114 C C . GLU A 1 1040 ? 7.941 -27.544 -45.108 1.00 97.00 1040 GLU A C 1
ATOM 8116 O O . GLU A 1 1040 ? 8.702 -27.795 -44.174 1.00 97.00 1040 GLU A O 1
ATOM 8121 N N . LEU A 1 1041 ? 6.614 -27.507 -44.932 1.00 97.31 1041 LEU A N 1
ATOM 8122 C CA . LEU A 1 1041 ? 6.012 -27.662 -43.601 1.00 97.31 1041 LEU A CA 1
ATOM 8123 C C . LEU A 1 1041 ? 6.270 -29.042 -42.983 1.00 97.31 1041 LEU A C 1
ATOM 8125 O O . LEU A 1 1041 ? 6.541 -29.133 -41.780 1.00 97.31 1041 LEU A O 1
ATOM 8129 N N . GLU A 1 1042 ? 6.237 -30.108 -43.783 1.00 97.12 1042 GLU A N 1
ATOM 8130 C CA . GLU A 1 1042 ? 6.526 -31.458 -43.289 1.00 97.12 1042 GLU A CA 1
ATOM 8131 C C . GLU A 1 1042 ? 8.002 -31.636 -42.918 1.00 97.12 1042 GLU A C 1
ATOM 8133 O O . GLU A 1 1042 ? 8.324 -32.246 -41.893 1.00 97.12 1042 GLU A O 1
ATOM 8138 N N . VAL A 1 1043 ? 8.915 -31.054 -43.697 1.00 97.62 1043 VAL A N 1
ATOM 8139 C CA . VAL A 1 1043 ? 10.349 -31.079 -43.398 1.00 97.62 1043 VAL A CA 1
ATOM 8140 C C . VAL A 1 1043 ? 10.667 -30.256 -42.147 1.00 97.62 1043 VAL A C 1
ATOM 8142 O O . VAL A 1 1043 ? 11.389 -30.743 -41.274 1.00 97.62 1043 VAL A O 1
ATOM 8145 N N . LEU A 1 1044 ? 10.117 -29.047 -42.001 1.00 97.38 1044 LEU A N 1
ATOM 8146 C CA . LEU A 1 1044 ? 10.319 -28.229 -40.798 1.00 97.38 1044 LEU A CA 1
ATOM 8147 C C . LEU A 1 1044 ? 9.887 -28.997 -39.544 1.00 97.38 1044 LEU A C 1
ATOM 8149 O O . LEU A 1 1044 ? 10.645 -29.102 -38.577 1.00 97.38 1044 LEU A O 1
ATOM 8153 N N . LYS A 1 1045 ? 8.720 -29.648 -39.599 1.00 95.38 1045 LYS A N 1
ATOM 8154 C CA . LYS A 1 1045 ? 8.223 -30.512 -38.525 1.00 95.38 1045 LYS A CA 1
ATOM 8155 C C . LYS A 1 1045 ? 9.147 -31.703 -38.256 1.00 95.38 1045 LYS A C 1
ATOM 8157 O O . LYS A 1 1045 ? 9.463 -31.970 -37.097 1.00 95.38 1045 LYS A O 1
ATOM 8162 N N . LYS A 1 1046 ? 9.623 -32.394 -39.299 1.00 96.94 1046 LYS A N 1
ATOM 8163 C CA . LYS A 1 1046 ? 10.580 -33.515 -39.199 1.00 96.94 1046 LYS A CA 1
ATOM 8164 C C . LYS A 1 1046 ? 11.883 -33.107 -38.503 1.00 96.94 1046 LYS A C 1
ATOM 8166 O O . LYS A 1 1046 ? 12.428 -33.892 -37.731 1.00 96.94 1046 LYS A O 1
ATOM 8171 N N . TYR A 1 1047 ? 12.367 -31.890 -38.746 1.00 96.75 1047 TYR A N 1
ATOM 8172 C CA . TYR A 1 1047 ? 13.604 -31.363 -38.158 1.00 96.75 1047 TYR A CA 1
ATOM 8173 C C . TYR A 1 1047 ? 13.405 -30.585 -36.852 1.00 96.75 1047 TYR A C 1
ATOM 8175 O O . TYR A 1 1047 ? 14.377 -30.063 -36.300 1.00 96.75 1047 TYR A O 1
ATOM 8183 N N . ASN A 1 1048 ? 12.177 -30.544 -36.326 1.00 95.50 1048 ASN A N 1
ATOM 8184 C CA . ASN A 1 1048 ? 11.812 -29.761 -35.148 1.00 95.50 1048 ASN A CA 1
ATOM 8185 C C . ASN A 1 1048 ? 12.234 -28.286 -35.293 1.00 95.50 1048 ASN A C 1
ATOM 8187 O O . ASN A 1 1048 ? 12.939 -27.736 -34.441 1.00 95.50 1048 ASN A O 1
ATOM 8191 N N . ILE A 1 1049 ? 11.863 -27.697 -36.430 1.00 96.56 1049 ILE A N 1
ATOM 8192 C CA . ILE A 1 1049 ? 11.980 -26.272 -36.723 1.00 96.56 1049 ILE A CA 1
ATOM 8193 C C . ILE A 1 1049 ? 10.571 -25.687 -36.690 1.00 96.56 1049 ILE A C 1
ATOM 8195 O O . ILE A 1 1049 ? 9.681 -26.117 -37.422 1.00 96.56 1049 ILE A O 1
ATOM 8199 N N . GLU A 1 1050 ? 10.361 -24.717 -35.814 1.00 97.00 1050 GLU A N 1
ATOM 8200 C CA . GLU A 1 1050 ? 9.096 -24.015 -35.672 1.00 97.00 1050 GLU A CA 1
ATOM 8201 C C . GLU A 1 1050 ? 8.918 -23.005 -36.811 1.00 97.00 1050 GLU A C 1
ATOM 8203 O O . GLU A 1 1050 ? 9.783 -22.159 -37.047 1.00 97.00 1050 GLU A O 1
ATOM 8208 N N . LEU A 1 1051 ? 7.774 -23.053 -37.495 1.00 97.44 1051 LEU A N 1
ATOM 8209 C CA . LEU A 1 1051 ? 7.358 -21.981 -38.394 1.00 97.44 1051 LEU A CA 1
ATOM 8210 C C . LEU A 1 1051 ? 6.743 -20.845 -37.570 1.00 97.44 1051 LEU A C 1
ATOM 8212 O O . LEU A 1 1051 ? 5.536 -20.817 -37.325 1.00 97.44 1051 LEU A O 1
ATOM 8216 N N . THR A 1 1052 ? 7.574 -19.908 -37.131 1.00 97.12 1052 THR A N 1
ATOM 8217 C CA . THR A 1 1052 ? 7.153 -18.802 -36.261 1.00 97.12 1052 THR A CA 1
ATOM 8218 C C . THR A 1 1052 ? 6.506 -17.659 -37.044 1.00 97.12 1052 THR A C 1
ATOM 8220 O O . THR A 1 1052 ? 5.604 -17.003 -36.523 1.00 97.12 1052 THR A O 1
ATOM 8223 N N . GLY A 1 1053 ? 6.927 -17.442 -38.294 1.00 97.31 1053 GLY A N 1
ATOM 8224 C CA . GLY A 1 1053 ? 6.373 -16.413 -39.174 1.00 97.31 1053 GLY A CA 1
ATOM 8225 C C . GLY A 1 1053 ? 6.119 -16.918 -40.594 1.00 97.31 1053 GLY A C 1
ATOM 8226 O O . GLY A 1 1053 ? 6.844 -17.776 -41.095 1.00 97.31 1053 GLY A O 1
ATOM 8227 N N . PHE A 1 1054 ? 5.116 -16.359 -41.263 1.00 97.75 1054 PHE A N 1
ATOM 8228 C CA . PHE A 1 1054 ? 4.855 -16.564 -42.686 1.00 97.75 1054 PHE A CA 1
ATOM 8229 C C . PHE A 1 1054 ? 4.642 -15.203 -43.340 1.00 97.75 1054 PHE A C 1
ATOM 8231 O O . PHE A 1 1054 ? 3.701 -14.488 -42.991 1.00 97.75 1054 PHE A O 1
ATOM 8238 N N . TRP A 1 1055 ? 5.523 -14.821 -44.258 1.00 96.75 1055 TRP A N 1
ATOM 8239 C CA . TRP A 1 1055 ? 5.466 -13.502 -44.878 1.00 96.75 1055 TRP A CA 1
ATOM 8240 C C . TRP A 1 1055 ? 4.428 -13.435 -45.989 1.00 96.75 1055 TRP A C 1
ATOM 8242 O O . TRP A 1 1055 ? 4.334 -14.332 -46.833 1.00 96.75 1055 TRP A O 1
ATOM 8252 N N . ILE A 1 1056 ? 3.641 -12.359 -45.975 1.00 94.81 1056 ILE A N 1
ATOM 8253 C CA . ILE A 1 1056 ? 2.522 -12.155 -46.888 1.00 94.81 1056 ILE A CA 1
ATOM 8254 C C . ILE A 1 1056 ? 2.546 -10.714 -47.418 1.00 94.81 1056 ILE A C 1
ATOM 8256 O O . ILE A 1 1056 ? 2.352 -9.776 -46.636 1.00 94.81 1056 ILE A O 1
ATOM 8260 N N . PRO A 1 1057 ? 2.717 -10.513 -48.738 1.00 92.19 1057 PRO A N 1
ATOM 8261 C CA . PRO A 1 1057 ? 2.413 -9.235 -49.363 1.00 92.19 1057 PRO A CA 1
ATOM 8262 C C . PRO A 1 1057 ? 0.891 -9.060 -49.404 1.00 92.19 1057 PRO A C 1
ATOM 8264 O O . PRO A 1 1057 ? 0.163 -9.930 -49.877 1.00 92.19 1057 PRO A O 1
ATOM 8267 N N . VAL A 1 1058 ? 0.399 -7.943 -48.878 1.00 92.56 1058 VAL A N 1
ATOM 8268 C CA . VAL A 1 1058 ? -1.034 -7.676 -48.751 1.00 92.56 1058 VAL A CA 1
ATOM 8269 C C . VAL A 1 1058 ? -1.521 -6.888 -49.958 1.00 92.56 1058 VAL A C 1
ATOM 8271 O O . VAL A 1 1058 ? -1.139 -5.734 -50.162 1.00 92.56 1058 VAL A O 1
ATOM 8274 N N . SER A 1 1059 ? -2.398 -7.505 -50.746 1.00 91.06 1059 SER A N 1
ATOM 8275 C CA . SER A 1 1059 ? -3.142 -6.830 -51.806 1.00 91.06 1059 SER A CA 1
ATOM 8276 C C . SER A 1 1059 ? -4.309 -6.009 -51.238 1.00 91.06 1059 SER A C 1
ATOM 8278 O O . SER A 1 1059 ? -4.742 -6.188 -50.098 1.00 91.06 1059 SER A O 1
ATOM 8280 N N . ARG A 1 1060 ? -4.836 -5.074 -52.040 1.00 91.31 1060 ARG A N 1
ATOM 8281 C CA . ARG A 1 1060 ? -6.007 -4.258 -51.663 1.00 91.31 1060 ARG A CA 1
ATOM 8282 C C . ARG A 1 1060 ? -7.303 -5.059 -51.560 1.00 91.31 1060 ARG A C 1
ATOM 8284 O O . ARG A 1 1060 ? -8.206 -4.623 -50.854 1.00 91.31 1060 ARG A O 1
ATOM 8291 N N . ASP A 1 1061 ? -7.380 -6.196 -52.244 1.00 93.19 1061 ASP A N 1
ATOM 8292 C CA . ASP A 1 1061 ? -8.525 -7.105 -52.221 1.00 93.19 1061 ASP A CA 1
ATOM 8293 C C . ASP A 1 1061 ? -8.078 -8.520 -51.806 1.00 93.19 1061 ASP A C 1
ATOM 8295 O O . ASP A 1 1061 ? -8.016 -9.436 -52.632 1.00 93.19 1061 ASP A O 1
ATOM 8299 N N . PRO A 1 1062 ? -7.731 -8.716 -50.518 1.00 94.38 1062 PRO A N 1
ATOM 8300 C CA . PRO A 1 1062 ? -7.210 -9.992 -50.030 1.00 94.38 1062 PRO A CA 1
ATOM 8301 C C . PRO A 1 1062 ? -8.234 -11.137 -50.127 1.00 94.38 1062 PRO A C 1
ATOM 8303 O O . PRO A 1 1062 ? -7.859 -12.310 -50.094 1.00 94.38 1062 PRO A O 1
ATOM 8306 N N . ALA A 1 1063 ? -9.526 -10.829 -50.275 1.00 92.81 1063 ALA A N 1
ATOM 8307 C CA . ALA A 1 1063 ? -10.567 -11.840 -50.431 1.00 92.81 1063 ALA A CA 1
ATOM 8308 C C . ALA A 1 1063 ? -10.471 -12.597 -51.764 1.00 92.81 1063 ALA A C 1
ATOM 8310 O O . ALA A 1 1063 ? -10.842 -13.769 -51.823 1.00 92.81 1063 ALA A O 1
ATOM 8311 N N . HIS A 1 1064 ? -9.936 -11.955 -52.804 1.00 94.31 1064 HIS A N 1
ATOM 8312 C CA . HIS A 1 1064 ? -9.776 -12.539 -54.137 1.00 94.31 1064 HIS A CA 1
ATOM 8313 C C . HIS A 1 1064 ? -8.313 -12.817 -54.503 1.00 94.31 1064 HIS A C 1
ATOM 8315 O O . HIS A 1 1064 ? -8.027 -13.169 -55.646 1.00 94.31 1064 HIS A O 1
ATOM 8321 N N . ASP A 1 1065 ? -7.384 -12.686 -53.553 1.00 94.56 1065 ASP A N 1
ATOM 8322 C CA . ASP A 1 1065 ? -5.972 -12.991 -53.765 1.00 94.56 1065 ASP A CA 1
ATOM 8323 C C . ASP A 1 1065 ? -5.742 -14.514 -53.744 1.00 94.56 1065 ASP A C 1
ATOM 8325 O O . ASP A 1 1065 ? -5.785 -15.129 -52.672 1.00 94.56 1065 ASP A O 1
ATOM 8329 N N . PRO A 1 1066 ? -5.485 -15.156 -54.901 1.00 92.94 1066 PRO A N 1
ATOM 8330 C CA . PRO A 1 1066 ? -5.387 -16.610 -54.971 1.00 92.94 1066 PRO A CA 1
ATOM 8331 C C . PRO A 1 1066 ? -4.217 -17.148 -54.143 1.00 92.94 1066 PRO A C 1
ATOM 8333 O O . PRO A 1 1066 ? -4.292 -18.263 -53.630 1.00 92.94 1066 PRO A O 1
ATOM 8336 N N . THR A 1 1067 ? -3.150 -16.366 -53.969 1.00 92.44 1067 THR A N 1
ATOM 8337 C CA . THR A 1 1067 ? -1.970 -16.828 -53.237 1.00 92.44 1067 THR A CA 1
ATOM 8338 C C . THR A 1 1067 ? -2.201 -16.779 -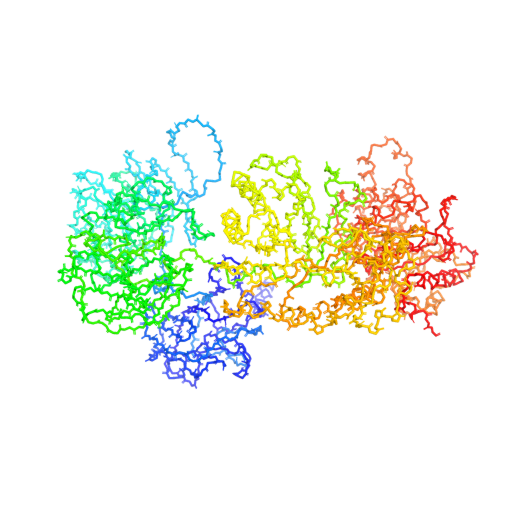51.736 1.00 92.44 1067 THR A C 1
ATOM 8340 O O . THR A 1 1067 ? -1.843 -17.716 -51.024 1.00 92.44 1067 THR A O 1
ATOM 8343 N N . LEU A 1 1068 ? -2.871 -15.733 -51.252 1.00 95.12 1068 LEU A N 1
ATOM 8344 C CA . LEU A 1 1068 ? -3.285 -15.649 -49.855 1.00 95.12 1068 LEU A CA 1
ATOM 8345 C C . LEU A 1 1068 ? -4.234 -16.796 -49.474 1.00 95.12 1068 LEU A C 1
ATOM 8347 O O . LEU A 1 1068 ? -4.055 -17.416 -48.425 1.00 95.12 1068 LEU A O 1
ATOM 8351 N N . GLN A 1 1069 ? -5.200 -17.127 -50.340 1.00 95.31 1069 GLN A N 1
ATOM 8352 C CA . GLN A 1 1069 ? -6.105 -18.259 -50.106 1.00 95.31 1069 GLN A CA 1
ATOM 8353 C C . GLN A 1 1069 ? -5.341 -19.594 -50.051 1.00 95.31 1069 GLN A C 1
ATOM 8355 O O . GLN A 1 1069 ? -5.560 -20.390 -49.137 1.00 95.31 1069 GLN A O 1
ATOM 8360 N N . LEU A 1 1070 ? -4.367 -19.804 -50.949 1.00 95.56 1070 LEU A N 1
ATOM 8361 C CA . LEU A 1 1070 ? -3.493 -20.985 -50.919 1.00 95.56 1070 LEU A CA 1
ATOM 8362 C C . LEU A 1 1070 ? -2.706 -21.107 -49.604 1.00 95.56 1070 LEU A C 1
ATOM 8364 O O . LEU A 1 1070 ? -2.561 -22.217 -49.083 1.00 95.56 1070 LEU A O 1
ATOM 8368 N N . ILE A 1 1071 ? -2.220 -19.988 -49.054 1.00 96.56 1071 ILE A N 1
ATOM 8369 C CA . ILE A 1 1071 ? -1.504 -19.952 -47.768 1.00 96.56 1071 ILE A CA 1
ATOM 8370 C C . ILE A 1 1071 ? -2.449 -20.290 -46.609 1.00 96.56 1071 ILE A C 1
ATOM 8372 O O . ILE A 1 1071 ? -2.096 -21.101 -45.750 1.00 96.56 1071 ILE A O 1
ATOM 8376 N N . PHE A 1 1072 ? -3.665 -19.736 -46.577 1.00 97.50 1072 PHE A N 1
ATOM 8377 C CA . PHE A 1 1072 ? -4.643 -20.093 -45.544 1.00 97.50 1072 PHE A CA 1
ATOM 8378 C C . PHE A 1 1072 ? -5.003 -21.577 -45.584 1.00 97.50 1072 PHE A C 1
ATOM 8380 O O . PHE A 1 1072 ? -5.015 -22.233 -44.538 1.00 97.50 1072 PHE A O 1
ATOM 8387 N N . ASP A 1 1073 ? -5.229 -22.128 -46.776 1.00 96.94 1073 ASP A N 1
ATOM 8388 C CA . ASP A 1 1073 ? -5.499 -23.552 -46.947 1.00 96.94 1073 ASP A CA 1
ATOM 8389 C C . ASP A 1 1073 ? -4.307 -24.415 -46.521 1.00 96.94 1073 ASP A C 1
ATOM 8391 O O . ASP A 1 1073 ? -4.511 -25.497 -45.964 1.00 96.94 1073 ASP A O 1
ATOM 8395 N N . LEU A 1 1074 ? -3.071 -23.951 -46.740 1.00 97.38 1074 LEU A N 1
ATOM 8396 C CA . LEU A 1 1074 ? -1.841 -24.627 -46.309 1.00 97.38 1074 LEU A CA 1
ATOM 8397 C C . LEU A 1 1074 ? -1.756 -24.699 -44.788 1.00 97.38 1074 LEU A C 1
ATOM 8399 O O . LEU A 1 1074 ? -1.637 -25.783 -44.215 1.00 97.38 1074 LEU A O 1
ATOM 8403 N N . LEU A 1 1075 ? -1.873 -23.559 -44.117 1.00 97.62 1075 LEU A N 1
ATOM 8404 C CA . LEU A 1 1075 ? -1.781 -23.507 -42.661 1.00 97.62 1075 LEU A CA 1
ATOM 8405 C C . LEU A 1 1075 ? -2.921 -24.293 -42.004 1.00 97.62 1075 LEU A C 1
ATOM 8407 O O . LEU A 1 1075 ? -2.706 -25.011 -41.025 1.00 97.62 1075 LEU A O 1
ATOM 8411 N N . LYS A 1 1076 ? -4.125 -24.236 -42.587 1.00 97.50 1076 LYS A N 1
ATOM 8412 C CA . LYS A 1 1076 ? -5.295 -24.986 -42.124 1.00 97.50 1076 LYS A CA 1
ATOM 8413 C C . LYS A 1 1076 ? -5.119 -26.497 -42.269 1.00 97.50 1076 LYS A C 1
ATOM 8415 O O . LYS A 1 1076 ? -5.405 -27.221 -41.313 1.00 97.50 1076 LYS A O 1
ATOM 8420 N N . ARG A 1 1077 ? -4.659 -26.988 -43.430 1.00 96.88 1077 ARG A N 1
ATOM 8421 C CA . ARG A 1 1077 ? -4.502 -28.437 -43.677 1.00 96.88 1077 ARG A CA 1
ATOM 8422 C C . ARG A 1 1077 ? -3.382 -29.052 -42.838 1.00 96.88 1077 ARG A C 1
ATOM 8424 O O . ARG A 1 1077 ? -3.556 -30.157 -42.329 1.00 96.88 1077 ARG A O 1
ATOM 8431 N N . HIS A 1 1078 ? -2.311 -28.296 -42.590 1.00 96.19 1078 HIS A N 1
ATOM 8432 C CA . HIS A 1 1078 ? -1.193 -28.709 -41.730 1.00 96.19 1078 HIS A CA 1
ATOM 8433 C C . HIS A 1 1078 ? -1.394 -28.403 -40.241 1.00 96.19 1078 HIS A C 1
ATOM 8435 O O . HIS A 1 1078 ? -0.608 -28.848 -39.406 1.00 96.19 1078 HIS A O 1
ATOM 8441 N N . LYS A 1 1079 ? -2.469 -27.685 -39.882 1.00 96.12 1079 LYS A N 1
ATOM 8442 C CA . LYS A 1 1079 ? -2.793 -27.252 -38.508 1.00 96.12 1079 LYS A CA 1
ATOM 8443 C C . LYS A 1 1079 ? -1.660 -26.452 -37.850 1.00 96.12 1079 LYS A C 1
ATOM 8445 O O . LYS A 1 1079 ? -1.429 -26.570 -36.645 1.00 96.12 1079 LYS A O 1
ATOM 8450 N N . VAL A 1 1080 ? -0.958 -25.646 -38.641 1.00 95.50 1080 VAL A N 1
ATOM 8451 C CA . VAL A 1 1080 ? 0.145 -24.809 -38.165 1.00 95.50 1080 VAL A CA 1
ATOM 8452 C C . VAL A 1 1080 ? -0.413 -23.509 -37.606 1.00 95.50 1080 VAL A C 1
ATOM 8454 O O . VAL A 1 1080 ? -1.174 -22.812 -38.271 1.00 95.50 1080 VAL A O 1
ATOM 8457 N N . LYS A 1 1081 ? -0.011 -23.181 -36.377 1.00 96.38 1081 LYS A N 1
ATOM 8458 C CA . LYS A 1 1081 ? -0.291 -21.894 -35.738 1.00 96.38 1081 LYS A CA 1
ATOM 8459 C C . LYS A 1 1081 ? 0.962 -21.042 -35.840 1.00 96.38 1081 LYS A C 1
ATOM 8461 O O . LYS A 1 1081 ? 1.994 -21.427 -35.305 1.00 96.38 1081 LYS A O 1
ATOM 8466 N N . THR A 1 1082 ? 0.868 -19.922 -36.540 1.00 97.44 1082 THR A N 1
ATOM 8467 C CA . THR A 1 1082 ? 2.012 -19.058 -36.846 1.00 97.44 1082 THR A CA 1
ATOM 8468 C C . THR A 1 1082 ? 1.591 -17.588 -36.872 1.00 97.44 1082 THR A C 1
ATOM 8470 O O . THR A 1 1082 ? 0.405 -17.268 -36.734 1.00 97.44 1082 THR A O 1
ATOM 8473 N N . GLN A 1 1083 ? 2.561 -16.692 -37.032 1.00 98.12 1083 GLN A N 1
ATOM 8474 C CA . GLN A 1 1083 ? 2.340 -15.263 -37.218 1.00 98.12 1083 GLN A CA 1
ATOM 8475 C C . GLN A 1 1083 ? 2.343 -14.935 -38.717 1.00 98.12 1083 GLN A C 1
ATOM 8477 O O . GLN A 1 1083 ? 3.320 -15.198 -39.412 1.00 98.12 1083 GLN A O 1
ATOM 8482 N N . LEU A 1 1084 ? 1.281 -14.324 -39.234 1.00 98.25 1084 LEU A N 1
ATOM 8483 C CA . LEU A 1 1084 ? 1.245 -13.822 -40.608 1.00 98.25 1084 LEU A CA 1
ATOM 8484 C C . LEU A 1 1084 ? 1.877 -12.433 -40.651 1.00 98.25 1084 LEU A C 1
ATOM 8486 O O . LEU A 1 1084 ? 1.330 -11.487 -40.086 1.00 98.25 1084 LEU A O 1
ATOM 8490 N N . TRP A 1 1085 ? 3.049 -12.324 -41.268 1.00 97.81 1085 TRP A N 1
ATOM 8491 C CA . TRP A 1 1085 ? 3.826 -11.090 -41.334 1.00 97.81 1085 TRP A CA 1
ATOM 8492 C C . TRP A 1 1085 ? 3.391 -10.302 -42.565 1.00 97.81 1085 TRP A C 1
ATOM 8494 O O . TRP A 1 1085 ? 3.826 -10.575 -43.684 1.00 97.81 1085 TRP A O 1
ATOM 8504 N N . CYS A 1 1086 ? 2.478 -9.361 -42.346 1.00 96.75 1086 CYS A N 1
ATOM 8505 C CA . CYS A 1 1086 ? 1.780 -8.634 -43.392 1.00 96.75 1086 CYS A CA 1
ATOM 8506 C C . CYS A 1 1086 ? 2.552 -7.384 -43.807 1.00 96.75 1086 CYS A C 1
ATOM 8508 O O . CYS A 1 1086 ? 2.691 -6.442 -43.021 1.00 96.75 1086 CYS A O 1
ATOM 8510 N N . LEU A 1 1087 ? 2.971 -7.353 -45.070 1.00 93.44 1087 LEU A N 1
ATOM 8511 C CA . LEU A 1 1087 ? 3.488 -6.161 -45.724 1.00 93.44 1087 LEU A CA 1
ATOM 8512 C C . LEU A 1 1087 ? 2.366 -5.493 -46.520 1.00 93.44 1087 LEU A C 1
ATOM 8514 O O . LEU A 1 1087 ? 1.960 -6.015 -47.558 1.00 93.44 1087 LEU A O 1
ATOM 8518 N N . VAL A 1 1088 ? 1.895 -4.328 -46.076 1.00 90.31 1088 VAL A N 1
ATOM 8519 C CA . VAL A 1 1088 ? 1.028 -3.487 -46.908 1.00 90.31 1088 VAL A CA 1
ATOM 8520 C C . VAL A 1 1088 ? 1.911 -2.569 -47.745 1.00 90.31 1088 VAL A C 1
ATOM 8522 O O . VAL A 1 1088 ? 2.674 -1.776 -47.198 1.00 90.31 1088 VAL A O 1
ATOM 8525 N N . GLY A 1 1089 ? 1.838 -2.720 -49.068 1.00 82.00 1089 GLY A N 1
ATOM 8526 C CA . GLY A 1 1089 ? 2.618 -1.909 -50.002 1.00 82.00 1089 GLY A CA 1
ATOM 8527 C C . GLY A 1 1089 ? 2.202 -0.435 -50.004 1.00 82.00 1089 GLY A C 1
ATOM 8528 O O . GLY A 1 1089 ? 1.101 -0.081 -49.577 1.00 82.00 1089 GLY A O 1
ATOM 8529 N N . GLU A 1 1090 ? 3.084 0.425 -50.512 1.00 82.69 1090 GLU A N 1
ATOM 8530 C CA . GLU A 1 1090 ? 2.765 1.836 -50.724 1.00 82.69 1090 GLU A CA 1
ATOM 8531 C C . GLU A 1 1090 ? 1.678 1.999 -51.796 1.00 82.69 1090 GLU A C 1
ATOM 8533 O O . GLU A 1 1090 ? 1.708 1.357 -52.847 1.00 82.69 1090 GLU A O 1
ATOM 8538 N N . ASP A 1 1091 ? 0.720 2.888 -51.532 1.00 86.81 1091 ASP A N 1
ATOM 8539 C CA . ASP A 1 1091 ? -0.305 3.293 -52.490 1.00 86.81 1091 ASP A CA 1
ATOM 8540 C C . ASP A 1 1091 ? -0.220 4.818 -52.655 1.00 86.81 1091 ASP A C 1
ATOM 8542 O O . ASP A 1 1091 ? -0.454 5.533 -51.675 1.00 86.81 1091 ASP A O 1
ATOM 8546 N N . PRO A 1 1092 ? 0.074 5.342 -53.862 1.00 87.06 1092 PRO A N 1
ATOM 8547 C CA . PRO A 1 1092 ? 0.142 6.783 -54.114 1.00 87.06 1092 PRO A CA 1
ATOM 8548 C C . PRO A 1 1092 ? -1.126 7.543 -53.702 1.00 87.06 1092 PRO A C 1
ATOM 8550 O O . PRO A 1 1092 ? -1.087 8.744 -53.442 1.00 87.06 1092 PRO A O 1
ATOM 8553 N N . LYS A 1 1093 ? -2.278 6.863 -53.602 1.00 87.94 1093 LYS A N 1
ATOM 8554 C CA . LYS A 1 1093 ? -3.515 7.478 -53.102 1.00 87.94 1093 LYS A CA 1
ATOM 8555 C C . LYS A 1 1093 ? -3.386 7.970 -51.664 1.00 87.94 1093 LYS A C 1
ATOM 8557 O O . LYS A 1 1093 ? -4.073 8.933 -51.312 1.00 87.94 1093 LYS A O 1
ATOM 8562 N N . LEU A 1 1094 ? -2.522 7.353 -50.851 1.00 90.06 1094 LEU A N 1
ATOM 8563 C CA . LEU A 1 1094 ? -2.287 7.767 -49.470 1.00 90.06 1094 LEU A CA 1
ATOM 8564 C C . LEU A 1 1094 ? -1.851 9.234 -49.408 1.00 90.06 1094 LEU A C 1
ATOM 8566 O O . LEU A 1 1094 ? -2.314 9.948 -48.526 1.00 90.06 1094 LEU A O 1
ATOM 8570 N N . ASP A 1 1095 ? -1.060 9.733 -50.359 1.00 89.81 1095 ASP A N 1
ATOM 8571 C CA . ASP A 1 1095 ? -0.541 11.111 -50.334 1.00 89.81 1095 ASP A CA 1
ATOM 8572 C C . ASP A 1 1095 ? -1.641 12.182 -50.349 1.00 89.81 1095 ASP A C 1
ATOM 8574 O O . ASP A 1 1095 ? -1.457 13.278 -49.823 1.00 89.81 1095 ASP A O 1
ATOM 8578 N N . SER A 1 1096 ? -2.816 11.841 -50.886 1.00 92.69 1096 SER A N 1
ATOM 8579 C CA . SER A 1 1096 ? -3.992 12.719 -50.941 1.00 92.69 1096 SER A CA 1
ATOM 8580 C C . SER A 1 1096 ? -4.948 12.582 -49.745 1.00 92.69 1096 SER A C 1
ATOM 8582 O O . SER A 1 1096 ? -5.918 13.334 -49.642 1.00 92.69 1096 SER A O 1
ATOM 8584 N N . MET A 1 1097 ? -4.705 11.625 -48.844 1.00 95.50 1097 MET A N 1
ATOM 8585 C CA . MET A 1 1097 ? -5.592 11.289 -47.728 1.00 95.50 1097 MET A CA 1
ATOM 8586 C C . MET A 1 1097 ? -5.169 11.959 -46.417 1.00 95.50 1097 MET A C 1
ATOM 8588 O O . MET A 1 1097 ? -3.985 12.096 -46.104 1.00 95.50 1097 MET A O 1
ATOM 8592 N N . THR A 1 1098 ? -6.151 12.292 -45.577 1.00 96.25 1098 THR A N 1
ATOM 8593 C CA . THR A 1 1098 ? -5.902 12.659 -44.173 1.00 96.25 1098 THR A CA 1
ATOM 8594 C C . THR A 1 1098 ? -5.396 11.455 -43.372 1.00 96.25 1098 THR A C 1
ATOM 8596 O O . THR A 1 1098 ? -5.630 10.306 -43.744 1.00 96.25 1098 THR A O 1
ATOM 8599 N N . GLN A 1 1099 ? -4.756 11.689 -42.223 1.00 95.12 1099 GLN A N 1
ATOM 8600 C CA . GLN A 1 1099 ? -4.231 10.609 -41.374 1.00 95.12 1099 GLN A CA 1
ATOM 8601 C C . GLN A 1 1099 ? -5.305 9.573 -40.987 1.00 95.12 1099 GLN A C 1
ATOM 8603 O O . GLN A 1 1099 ? -5.055 8.374 -41.061 1.00 95.12 1099 GLN A O 1
ATOM 8608 N N . GLN A 1 1100 ? -6.519 10.013 -40.633 1.00 95.62 1100 GLN A N 1
ATOM 8609 C CA . GLN A 1 1100 ? -7.627 9.105 -40.299 1.00 95.62 1100 GLN A CA 1
ATOM 8610 C C . GLN A 1 1100 ? -8.066 8.256 -41.500 1.00 95.62 1100 GLN A C 1
ATOM 8612 O O . GLN A 1 1100 ? -8.342 7.067 -41.346 1.00 95.62 1100 GLN A O 1
ATOM 8617 N N . GLN A 1 1101 ? -8.085 8.842 -42.700 1.00 96.38 1101 GLN A N 1
ATOM 8618 C CA . GLN A 1 1101 ? -8.395 8.116 -43.933 1.00 96.38 1101 GLN A CA 1
ATOM 8619 C C . GLN A 1 1101 ? -7.304 7.098 -44.274 1.00 96.38 1101 GLN A C 1
ATOM 8621 O O . GLN A 1 1101 ? -7.640 5.969 -44.617 1.00 96.38 1101 GLN A O 1
ATOM 8626 N N . LYS A 1 1102 ? -6.020 7.449 -44.112 1.00 96.44 1102 LYS A N 1
ATOM 8627 C CA . LYS A 1 1102 ? -4.897 6.515 -44.308 1.00 96.44 1102 LYS A CA 1
ATOM 8628 C C . LYS A 1 1102 ? -4.997 5.307 -43.377 1.00 96.44 1102 LYS A C 1
ATOM 8630 O O . LYS A 1 1102 ? -4.835 4.175 -43.833 1.00 96.44 1102 LYS A O 1
ATOM 8635 N N . ILE A 1 1103 ? -5.312 5.540 -42.098 1.00 97.50 1103 ILE A N 1
ATOM 8636 C CA . ILE A 1 1103 ? -5.508 4.478 -41.100 1.00 97.50 1103 ILE A CA 1
ATOM 8637 C C . ILE A 1 1103 ? -6.651 3.558 -41.525 1.00 97.50 1103 ILE A C 1
ATOM 8639 O O . ILE A 1 1103 ? -6.429 2.361 -41.663 1.00 97.50 1103 ILE A O 1
ATOM 8643 N N . ALA A 1 1104 ? -7.842 4.102 -41.794 1.00 96.38 1104 ALA A N 1
ATOM 8644 C CA . ALA A 1 1104 ? -9.001 3.299 -42.183 1.00 96.38 1104 ALA A CA 1
ATOM 8645 C C . ALA A 1 1104 ? -8.758 2.519 -43.488 1.00 96.38 1104 ALA A C 1
ATOM 8647 O O . ALA A 1 1104 ? -9.036 1.322 -43.552 1.00 96.38 1104 ALA A O 1
ATOM 8648 N N . TYR A 1 1105 ? -8.177 3.176 -44.499 1.00 94.94 1105 TYR A N 1
ATOM 8649 C CA . TYR A 1 1105 ? -7.844 2.562 -45.784 1.00 94.94 1105 TYR A CA 1
ATOM 8650 C C . TYR A 1 1105 ? -6.884 1.386 -45.603 1.00 94.94 1105 TYR A C 1
ATOM 8652 O O . TYR A 1 1105 ? -7.127 0.301 -46.119 1.00 94.94 1105 TYR A O 1
ATOM 8660 N N . THR A 1 1106 ? -5.818 1.564 -44.825 1.00 94.94 1106 THR A N 1
ATOM 8661 C CA . THR A 1 1106 ? -4.789 0.533 -44.618 1.00 94.94 1106 THR A CA 1
ATOM 8662 C C . THR A 1 1106 ? -5.262 -0.590 -43.690 1.00 94.94 1106 THR A C 1
ATOM 8664 O O . THR A 1 1106 ? -4.883 -1.746 -43.869 1.00 94.94 1106 THR A O 1
ATOM 8667 N N . ALA A 1 1107 ? -6.126 -0.273 -42.723 1.00 96.88 1107 ALA A N 1
ATOM 8668 C CA . ALA A 1 1107 ? -6.673 -1.224 -41.761 1.00 96.88 1107 ALA A CA 1
ATOM 8669 C C . ALA A 1 1107 ? -7.652 -2.229 -42.391 1.00 96.88 1107 ALA A C 1
ATOM 8671 O O . ALA A 1 1107 ? -7.733 -3.363 -41.929 1.00 96.88 1107 ALA A O 1
ATOM 8672 N N . GLU A 1 1108 ? -8.377 -1.848 -43.446 1.00 96.31 1108 GLU A N 1
ATOM 8673 C CA . GLU A 1 1108 ? -9.392 -2.688 -44.100 1.00 96.31 1108 GLU A CA 1
ATOM 8674 C C . GLU A 1 1108 ? -8.871 -4.070 -44.565 1.00 96.31 1108 GLU A C 1
ATOM 8676 O O . GLU A 1 1108 ? -9.404 -5.087 -44.105 1.00 96.31 1108 GLU A O 1
ATOM 8681 N N . PRO A 1 1109 ? -7.821 -4.180 -45.405 1.00 96.38 1109 PRO A N 1
ATOM 8682 C CA . PRO A 1 1109 ? -7.310 -5.483 -45.832 1.00 96.38 1109 PRO A CA 1
ATOM 8683 C C . PRO A 1 1109 ? -6.663 -6.263 -44.677 1.00 96.38 1109 PRO A C 1
ATOM 8685 O O . PRO A 1 1109 ? -6.782 -7.487 -44.610 1.00 96.38 1109 PRO A O 1
ATOM 8688 N N . VAL A 1 1110 ? -6.042 -5.568 -43.716 1.00 97.81 1110 VAL A N 1
ATOM 8689 C CA . VAL A 1 1110 ? -5.492 -6.185 -42.497 1.00 97.81 1110 VAL A CA 1
ATOM 8690 C C . VAL A 1 1110 ? -6.605 -6.824 -41.663 1.00 97.81 1110 VAL A C 1
ATOM 8692 O O . VAL A 1 1110 ? -6.433 -7.942 -41.178 1.00 97.81 1110 VAL A O 1
ATOM 8695 N N . ALA A 1 1111 ? -7.758 -6.162 -41.527 1.00 98.12 1111 ALA A N 1
ATOM 8696 C CA . ALA A 1 1111 ? -8.908 -6.676 -40.789 1.00 98.12 1111 ALA A CA 1
ATOM 8697 C C . ALA A 1 1111 ? -9.438 -7.979 -41.399 1.00 98.12 1111 ALA A C 1
ATOM 8699 O O . ALA A 1 1111 ? -9.768 -8.915 -40.667 1.00 98.12 1111 ALA A O 1
ATOM 8700 N N . TYR A 1 1112 ? -9.499 -8.064 -42.733 1.00 97.88 1112 TYR A N 1
ATOM 8701 C CA . TYR A 1 1112 ? -9.878 -9.297 -43.425 1.00 97.88 1112 TYR A CA 1
ATOM 8702 C C . TYR A 1 1112 ? -8.912 -10.438 -43.080 1.00 97.88 1112 TYR A C 1
ATOM 8704 O O . TYR A 1 1112 ? -9.338 -11.479 -42.575 1.00 97.88 1112 TYR A O 1
ATOM 8712 N N . ILE A 1 1113 ? -7.605 -10.214 -43.256 1.00 98.12 1113 ILE A N 1
ATOM 8713 C CA . ILE A 1 1113 ? -6.571 -11.223 -42.980 1.00 98.12 1113 ILE A CA 1
ATOM 8714 C C . ILE A 1 1113 ? -6.609 -11.650 -41.510 1.00 98.12 1113 ILE A C 1
ATOM 8716 O O . ILE A 1 1113 ? -6.551 -12.841 -41.214 1.00 98.12 1113 ILE A O 1
ATOM 8720 N N . ALA A 1 1114 ? -6.762 -10.706 -40.580 1.00 98.19 1114 ALA A N 1
ATOM 8721 C CA . ALA A 1 1114 ? -6.839 -10.991 -39.152 1.00 98.19 1114 ALA A CA 1
ATOM 8722 C C . ALA A 1 1114 ? -8.065 -11.835 -38.783 1.00 98.19 1114 ALA A C 1
ATOM 8724 O O . ALA A 1 1114 ? -7.962 -12.721 -37.929 1.00 98.19 1114 ALA A O 1
ATOM 8725 N N . ASN A 1 1115 ? -9.212 -11.612 -39.429 1.00 98.31 1115 ASN A N 1
ATOM 8726 C CA . ASN A 1 1115 ? -10.406 -12.426 -39.217 1.00 98.31 1115 ASN A CA 1
ATOM 8727 C C . ASN A 1 1115 ? -10.230 -13.858 -39.739 1.00 98.31 1115 ASN A C 1
ATOM 8729 O O . ASN A 1 1115 ? -10.607 -14.799 -39.038 1.00 98.31 1115 ASN A O 1
ATOM 8733 N N . GLU A 1 1116 ? -9.627 -14.046 -40.914 1.00 97.69 1116 GLU A N 1
ATOM 8734 C CA . GLU A 1 1116 ? -9.346 -15.386 -41.448 1.00 97.69 1116 GLU A CA 1
ATOM 8735 C C . GLU A 1 1116 ? -8.262 -16.113 -40.635 1.00 97.69 1116 GLU A C 1
ATOM 8737 O O . GLU A 1 1116 ? -8.457 -17.261 -40.230 1.00 97.69 1116 GLU A O 1
ATOM 8742 N N . ALA A 1 1117 ? -7.173 -15.425 -40.276 1.00 97.81 1117 ALA A N 1
ATOM 8743 C CA . ALA A 1 1117 ? -6.104 -15.957 -39.429 1.00 97.81 1117 ALA A CA 1
ATOM 8744 C C . ALA A 1 1117 ? -6.634 -16.444 -38.071 1.00 97.81 1117 ALA A C 1
ATOM 8746 O O . ALA A 1 1117 ? -6.279 -17.530 -37.605 1.00 97.81 1117 ALA A O 1
ATOM 8747 N N . LYS A 1 1118 ? -7.561 -15.691 -37.462 1.00 97.69 1118 LYS A N 1
ATOM 8748 C CA . LYS A 1 1118 ? -8.205 -16.066 -36.197 1.00 97.69 1118 LYS A CA 1
ATOM 8749 C C . LYS A 1 1118 ? -8.929 -17.412 -36.286 1.00 97.69 1118 LYS A C 1
ATOM 8751 O O . LYS A 1 1118 ? -8.881 -18.180 -35.326 1.00 97.69 1118 LYS A O 1
ATOM 8756 N N . LYS A 1 1119 ? -9.574 -17.729 -37.418 1.00 97.50 1119 LYS A N 1
ATOM 8757 C CA . LYS A 1 1119 ? -10.309 -18.998 -37.608 1.00 97.50 1119 LYS A CA 1
ATOM 8758 C C . LYS A 1 1119 ? -9.395 -20.222 -37.563 1.00 97.50 1119 LYS A C 1
ATOM 8760 O O . LYS A 1 1119 ? -9.855 -21.302 -37.202 1.00 97.50 1119 LYS A O 1
ATOM 8765 N N . ILE A 1 1120 ? -8.120 -20.054 -37.911 1.00 96.94 1120 ILE A N 1
ATOM 8766 C CA . ILE A 1 1120 ? -7.111 -21.122 -37.909 1.00 96.94 1120 ILE A CA 1
ATOM 8767 C C . ILE A 1 1120 ? -6.135 -21.028 -36.724 1.00 96.94 1120 ILE A C 1
ATOM 8769 O O . ILE A 1 1120 ? -5.237 -21.854 -36.597 1.00 96.94 1120 ILE A O 1
ATOM 8773 N N . GLY A 1 1121 ? -6.347 -20.077 -35.807 1.00 96.81 1121 GLY A N 1
ATOM 8774 C CA . GLY A 1 1121 ? -5.526 -19.907 -34.607 1.00 96.81 1121 GLY A CA 1
ATOM 8775 C C . GLY A 1 1121 ? -4.184 -19.210 -34.847 1.00 96.81 1121 GLY A C 1
ATOM 8776 O O . GLY A 1 1121 ? -3.277 -19.380 -34.035 1.00 96.81 1121 GLY A O 1
ATOM 8777 N N . CYS A 1 1122 ? -4.065 -18.447 -35.935 1.00 98.12 1122 CYS A N 1
ATOM 8778 C CA . CYS A 1 1122 ? -2.901 -17.625 -36.260 1.00 98.12 1122 CYS A CA 1
ATOM 8779 C C . CYS A 1 1122 ? -3.094 -16.167 -35.808 1.00 98.12 1122 CYS A C 1
ATOM 8781 O O . CYS A 1 1122 ? -4.219 -15.683 -35.630 1.00 98.12 1122 CYS A O 1
ATOM 8783 N N . THR A 1 1123 ? -1.981 -15.455 -35.658 1.00 98.25 1123 THR A N 1
ATOM 8784 C CA . THR A 1 1123 ? -1.948 -14.007 -35.400 1.00 98.25 1123 THR A CA 1
ATOM 8785 C C . THR A 1 1123 ? -1.462 -13.252 -36.632 1.00 98.25 1123 THR A C 1
ATOM 8787 O O . THR A 1 1123 ? -0.904 -13.847 -37.551 1.00 98.25 1123 THR A O 1
ATOM 8790 N N . VAL A 1 1124 ? -1.695 -11.942 -36.671 1.00 98.50 1124 VAL A N 1
ATOM 8791 C CA . VAL A 1 1124 ? -1.227 -11.050 -37.737 1.00 98.50 1124 VAL A CA 1
ATOM 8792 C C . VAL A 1 1124 ? -0.246 -10.046 -37.153 1.00 98.50 1124 VAL A C 1
ATOM 8794 O O . VAL A 1 1124 ? -0.566 -9.362 -36.185 1.00 98.50 1124 VAL A O 1
ATOM 8797 N N . GLY A 1 1125 ? 0.937 -9.956 -37.749 1.00 98.12 1125 GLY A N 1
ATOM 8798 C CA . GLY A 1 1125 ? 1.956 -8.970 -37.427 1.00 98.12 1125 GLY A CA 1
ATOM 8799 C C . GLY A 1 1125 ? 2.081 -7.932 -38.533 1.00 98.12 1125 GLY A C 1
ATOM 8800 O O . GLY A 1 1125 ? 2.351 -8.290 -39.678 1.00 98.12 1125 GLY A O 1
ATOM 8801 N N . LEU A 1 1126 ? 1.903 -6.654 -38.199 1.00 98.19 1126 LEU A N 1
ATOM 8802 C CA . LEU A 1 1126 ? 2.205 -5.547 -39.106 1.00 98.19 1126 LEU A CA 1
ATOM 8803 C C . LEU A 1 1126 ? 3.724 -5.449 -39.267 1.00 98.19 1126 LEU A C 1
ATOM 8805 O O . LEU A 1 1126 ? 4.427 -5.226 -38.283 1.00 98.19 1126 LEU A O 1
ATOM 8809 N N . TYR A 1 1127 ? 4.222 -5.675 -40.481 1.00 96.19 1127 TYR A N 1
ATOM 8810 C CA . TYR A 1 1127 ? 5.651 -5.738 -40.783 1.00 96.19 1127 TYR A CA 1
ATOM 8811 C C . TYR A 1 1127 ? 6.145 -4.375 -41.287 1.00 96.19 1127 TYR A C 1
ATOM 8813 O O . TYR A 1 1127 ? 5.673 -3.890 -42.317 1.00 96.19 1127 TYR A O 1
ATOM 8821 N N . ASN A 1 1128 ? 7.064 -3.722 -40.567 1.00 94.62 1128 ASN A N 1
ATOM 8822 C CA . ASN A 1 1128 ? 7.591 -2.415 -40.977 1.00 94.62 1128 ASN A CA 1
ATOM 8823 C C . ASN A 1 1128 ? 8.581 -2.547 -42.148 1.00 94.62 1128 ASN A C 1
ATOM 8825 O O . ASN A 1 1128 ? 9.588 -3.235 -42.034 1.00 94.62 1128 ASN A O 1
ATOM 8829 N N . HIS A 1 1129 ? 8.312 -1.869 -43.267 1.00 90.81 1129 HIS A N 1
ATOM 8830 C CA . HIS A 1 1129 ? 9.161 -1.889 -44.468 1.00 90.81 1129 HIS A CA 1
ATOM 8831 C C . HIS A 1 1129 ? 9.151 -0.516 -45.165 1.00 90.81 1129 HIS A C 1
ATOM 8833 O O . HIS A 1 1129 ? 8.720 -0.373 -46.309 1.00 90.81 1129 HIS A O 1
ATOM 8839 N N . GLY A 1 1130 ? 9.589 0.518 -44.443 1.00 86.81 1130 GLY A N 1
ATOM 8840 C CA . GLY A 1 1130 ? 9.604 1.894 -44.948 1.00 86.81 1130 GLY A CA 1
ATOM 8841 C C . GLY A 1 1130 ? 8.217 2.454 -45.300 1.00 86.81 1130 GLY A C 1
ATOM 8842 O O . GLY A 1 1130 ? 7.178 1.859 -44.996 1.00 86.81 1130 GLY A O 1
ATOM 8843 N N . GLY A 1 1131 ? 8.204 3.633 -45.921 1.00 90.25 1131 GLY A N 1
ATOM 8844 C CA . GLY A 1 1131 ? 6.973 4.320 -46.308 1.00 90.25 1131 GLY A CA 1
ATOM 8845 C C . GLY A 1 1131 ? 6.086 4.723 -45.128 1.00 90.25 1131 GLY A C 1
ATOM 8846 O O . GLY A 1 1131 ? 6.456 4.609 -43.961 1.00 90.25 1131 GLY A O 1
ATOM 8847 N N . TRP A 1 1132 ? 4.863 5.175 -45.421 1.00 93.94 1132 TRP A N 1
ATOM 8848 C CA . TRP A 1 1132 ? 3.912 5.565 -44.370 1.00 93.94 1132 TRP A CA 1
ATOM 8849 C C . TRP A 1 1132 ? 3.511 4.377 -43.477 1.00 93.94 1132 TRP A C 1
ATOM 8851 O O . TRP A 1 1132 ? 3.413 4.533 -42.262 1.00 93.94 1132 TRP A O 1
ATOM 8861 N N . PHE A 1 1133 ? 3.311 3.184 -44.049 1.00 94.38 1133 PHE A N 1
ATOM 8862 C CA . PHE A 1 1133 ? 2.919 1.990 -43.288 1.00 94.38 1133 PHE A CA 1
ATOM 8863 C C . PHE A 1 1133 ? 4.039 1.450 -42.386 1.00 94.38 1133 PHE A C 1
ATOM 8865 O O . PHE A 1 1133 ? 3.745 0.848 -41.357 1.00 94.38 1133 PHE A O 1
ATOM 8872 N N . GLY A 1 1134 ? 5.310 1.647 -42.751 1.00 93.75 1134 GLY A N 1
ATOM 8873 C CA . GLY A 1 1134 ? 6.458 1.179 -41.973 1.00 93.75 1134 GLY A CA 1
ATOM 8874 C C . GLY A 1 1134 ? 6.815 2.044 -40.765 1.00 93.75 1134 GLY A C 1
ATOM 8875 O O . GLY A 1 1134 ? 7.674 1.649 -39.979 1.00 93.75 1134 GLY A O 1
ATOM 8876 N N . GLU A 1 1135 ? 6.168 3.194 -40.580 1.00 95.62 1135 GLU A N 1
ATOM 8877 C CA . GLU A 1 1135 ? 6.372 4.020 -39.388 1.00 95.62 1135 GLU A CA 1
ATOM 8878 C C . GLU A 1 1135 ? 5.637 3.422 -38.165 1.00 95.62 1135 GLU A C 1
ATOM 8880 O O . GLU A 1 1135 ? 4.417 3.212 -38.225 1.00 95.62 1135 GLU A O 1
ATOM 8885 N N . PRO A 1 1136 ? 6.330 3.172 -37.032 1.00 96.19 1136 PRO A N 1
ATOM 8886 C CA . PRO A 1 1136 ? 5.765 2.504 -35.856 1.00 96.19 1136 PRO A CA 1
ATOM 8887 C C . PRO A 1 1136 ? 4.510 3.174 -35.299 1.00 96.19 1136 PRO A C 1
ATOM 8889 O O . PRO A 1 1136 ? 3.560 2.497 -34.908 1.00 96.19 1136 PRO A O 1
ATOM 8892 N N . GLU A 1 1137 ? 4.468 4.506 -35.288 1.00 95.62 1137 GLU A N 1
ATOM 8893 C CA . GLU A 1 1137 ? 3.309 5.261 -34.816 1.00 95.62 1137 GLU A CA 1
ATOM 8894 C C . GLU A 1 1137 ? 2.062 5.039 -35.682 1.00 95.62 1137 GLU A C 1
ATOM 8896 O O . GLU A 1 1137 ? 0.946 4.995 -35.158 1.00 95.62 1137 GLU A O 1
ATOM 8901 N N . ASN A 1 1138 ? 2.232 4.847 -36.994 1.00 96.88 1138 ASN A N 1
ATOM 8902 C CA . ASN A 1 1138 ? 1.118 4.569 -37.899 1.00 96.88 1138 ASN A CA 1
ATOM 8903 C C . ASN A 1 1138 ? 0.599 3.139 -37.707 1.00 96.88 1138 ASN A C 1
ATOM 8905 O O . ASN A 1 1138 ? -0.613 2.926 -37.690 1.00 96.88 1138 ASN A O 1
ATOM 8909 N N . GLN A 1 1139 ? 1.493 2.171 -37.485 1.00 97.69 1139 GLN A N 1
ATOM 8910 C CA . GLN A 1 1139 ? 1.107 0.794 -37.158 1.00 97.69 1139 GLN A CA 1
ATOM 8911 C C . GLN A 1 1139 ? 0.357 0.715 -35.819 1.00 97.69 1139 GLN A C 1
ATOM 8913 O O . GLN A 1 1139 ? -0.670 0.042 -35.737 1.00 97.69 1139 GLN A O 1
ATOM 8918 N N . LEU A 1 1140 ? 0.790 1.469 -34.801 1.00 97.50 1140 LEU A N 1
ATOM 8919 C CA . LEU A 1 1140 ? 0.056 1.605 -33.537 1.00 97.50 1140 LEU A CA 1
ATOM 8920 C C . LEU A 1 1140 ? -1.345 2.185 -33.740 1.00 97.50 1140 LEU A C 1
ATOM 8922 O O . LEU A 1 1140 ? -2.308 1.669 -33.177 1.00 97.50 1140 LEU A O 1
ATOM 8926 N N . ALA A 1 1141 ? -1.476 3.222 -34.569 1.00 97.75 1141 ALA A N 1
ATOM 8927 C CA . ALA A 1 1141 ? -2.773 3.821 -34.866 1.00 97.75 1141 ALA A CA 1
ATOM 8928 C C . ALA A 1 1141 ? -3.713 2.847 -35.601 1.00 97.75 1141 ALA A C 1
ATOM 8930 O O . ALA A 1 1141 ? -4.914 2.836 -35.339 1.00 97.75 1141 ALA A O 1
ATOM 8931 N N . ILE A 1 1142 ? -3.180 1.992 -36.481 1.00 98.06 1142 ILE A N 1
ATOM 8932 C CA . ILE A 1 1142 ? -3.946 0.915 -37.129 1.00 98.06 1142 ILE A CA 1
ATOM 8933 C C . ILE A 1 1142 ? -4.403 -0.125 -36.097 1.00 98.06 1142 ILE A C 1
ATOM 8935 O O . ILE A 1 1142 ? -5.561 -0.540 -36.123 1.00 98.06 1142 ILE A O 1
ATOM 8939 N N . ILE A 1 1143 ? -3.534 -0.527 -35.167 1.00 97.75 1143 ILE A N 1
ATOM 8940 C CA . ILE A 1 1143 ? -3.882 -1.487 -34.108 1.00 97.75 1143 ILE A CA 1
ATOM 8941 C C . ILE A 1 1143 ? -4.974 -0.927 -33.189 1.00 97.75 1143 ILE A C 1
ATOM 8943 O O . ILE A 1 1143 ? -5.953 -1.626 -32.917 1.00 97.75 1143 ILE A O 1
ATOM 8947 N N . ASP A 1 1144 ? -4.850 0.331 -32.758 1.00 96.50 1144 ASP A N 1
ATOM 8948 C CA . ASP A 1 1144 ? -5.861 0.999 -31.927 1.00 96.50 1144 ASP A CA 1
ATOM 8949 C C . ASP A 1 1144 ? -7.188 1.207 -32.674 1.00 96.50 1144 ASP A C 1
ATOM 8951 O O . ASP A 1 1144 ? -8.261 1.093 -32.082 1.00 96.50 1144 ASP A O 1
ATOM 8955 N N . TYR A 1 1145 ? -7.140 1.435 -33.989 1.00 98.12 1145 TYR A N 1
ATOM 8956 C CA . TYR A 1 1145 ? -8.337 1.498 -34.825 1.00 98.12 1145 TYR A CA 1
ATOM 8957 C C . TYR A 1 1145 ? -9.043 0.137 -34.926 1.00 98.12 1145 TYR A C 1
ATOM 8959 O O . TYR A 1 1145 ? -10.263 0.059 -34.787 1.00 98.12 1145 TYR A O 1
ATOM 8967 N N . LEU A 1 1146 ? -8.285 -0.945 -35.143 1.00 97.25 1146 LEU A N 1
ATOM 8968 C CA . LEU A 1 1146 ? -8.832 -2.293 -35.317 1.00 97.25 1146 LEU A CA 1
ATOM 8969 C C . LEU A 1 1146 ? -9.351 -2.904 -34.009 1.00 97.25 1146 LEU A C 1
ATOM 8971 O O . LEU A 1 1146 ? -10.355 -3.616 -34.025 1.00 97.25 1146 LEU A O 1
ATOM 8975 N N . LYS A 1 1147 ? -8.661 -2.675 -32.882 1.00 95.94 1147 LYS A N 1
ATOM 8976 C CA . LYS A 1 1147 ? -8.954 -3.278 -31.562 1.00 95.94 1147 LYS A CA 1
ATOM 8977 C C . LYS A 1 1147 ? -9.108 -4.803 -31.600 1.00 95.94 1147 LYS A C 1
ATOM 8979 O O . LYS A 1 1147 ? -9.882 -5.391 -30.841 1.00 95.94 1147 LYS A O 1
ATOM 8984 N N . MET A 1 1148 ? -8.370 -5.460 -32.492 1.00 96.69 1148 MET A N 1
ATOM 8985 C CA . MET A 1 1148 ? -8.406 -6.910 -32.667 1.00 96.69 1148 MET A CA 1
ATOM 8986 C C . MET A 1 1148 ? -7.293 -7.572 -31.840 1.00 96.69 1148 MET A C 1
ATOM 8988 O O . MET A 1 1148 ? -6.123 -7.269 -32.056 1.00 96.69 1148 MET A O 1
ATOM 8992 N N . PRO A 1 1149 ? -7.607 -8.516 -30.932 1.00 93.00 1149 PRO A N 1
ATOM 8993 C CA . PRO A 1 1149 ? -6.624 -9.081 -30.000 1.00 93.00 1149 PRO A CA 1
ATOM 8994 C C . PRO A 1 1149 ? -5.582 -9.999 -30.658 1.00 93.00 1149 PRO A C 1
ATOM 8996 O O . PRO A 1 1149 ? -4.604 -10.362 -30.016 1.00 93.00 1149 PRO A O 1
ATOM 8999 N N . ASN A 1 1150 ? -5.792 -10.413 -31.912 1.00 97.81 1150 ASN A N 1
ATOM 9000 C CA . ASN A 1 1150 ? -4.849 -11.235 -32.674 1.00 97.81 1150 ASN A CA 1
ATOM 9001 C C . ASN A 1 1150 ? -4.019 -10.429 -33.689 1.00 97.81 1150 ASN A C 1
ATOM 9003 O O . ASN A 1 1150 ? -3.392 -11.039 -34.555 1.00 97.81 1150 ASN A O 1
ATOM 9007 N N . VAL A 1 1151 ? -4.025 -9.094 -33.596 1.00 98.38 1151 VAL A N 1
ATOM 9008 C CA . VAL A 1 1151 ? -3.197 -8.195 -34.411 1.00 98.38 1151 VAL A CA 1
ATOM 9009 C C . VAL A 1 1151 ? -2.124 -7.559 -33.527 1.00 98.38 1151 VAL A C 1
ATOM 9011 O O . VAL A 1 1151 ? -2.426 -7.014 -32.468 1.00 98.38 1151 VAL A O 1
ATOM 9014 N N . GLY A 1 1152 ? -0.876 -7.628 -33.975 1.00 98.00 1152 GLY A N 1
ATOM 9015 C CA . GLY A 1 1152 ? 0.285 -7.020 -33.334 1.00 98.00 1152 GLY A CA 1
ATOM 9016 C C . GLY A 1 1152 ? 1.297 -6.522 -34.366 1.00 98.00 1152 GLY A C 1
ATOM 9017 O O . GLY A 1 1152 ? 0.952 -6.297 -35.524 1.00 98.00 1152 GLY A O 1
ATOM 9018 N N . MET A 1 1153 ? 2.551 -6.351 -33.960 1.00 98.25 1153 MET A N 1
ATOM 9019 C CA . MET A 1 1153 ? 3.628 -5.776 -34.774 1.00 98.25 1153 MET A CA 1
ATOM 9020 C C . MET A 1 1153 ? 4.798 -6.747 -34.911 1.00 98.25 1153 MET A C 1
ATOM 9022 O O . MET A 1 1153 ? 5.120 -7.478 -33.976 1.00 98.25 1153 MET A O 1
ATOM 9026 N N . VAL A 1 1154 ? 5.459 -6.719 -36.064 1.00 97.81 1154 VAL A N 1
ATOM 9027 C CA . VAL A 1 1154 ? 6.770 -7.335 -36.284 1.00 97.81 1154 VAL A CA 1
ATOM 9028 C C . VAL A 1 1154 ? 7.720 -6.202 -36.613 1.00 97.81 1154 VAL A C 1
ATOM 9030 O O . VAL A 1 1154 ? 7.597 -5.586 -37.669 1.00 97.81 1154 VAL A O 1
ATOM 9033 N N . TYR A 1 1155 ? 8.634 -5.907 -35.692 1.00 97.56 1155 TYR A N 1
ATOM 9034 C CA . TYR A 1 1155 ? 9.558 -4.793 -35.860 1.00 97.56 1155 TYR A CA 1
ATOM 9035 C C . TYR A 1 1155 ? 10.901 -5.291 -36.387 1.00 97.56 1155 TYR A C 1
ATOM 9037 O O . TYR A 1 1155 ? 11.506 -6.198 -35.822 1.00 97.56 1155 TYR A O 1
ATOM 9045 N N . ASN A 1 1156 ? 11.375 -4.699 -37.472 1.00 95.62 1156 ASN A N 1
ATOM 9046 C CA . ASN A 1 1156 ? 12.573 -5.089 -38.183 1.00 95.62 1156 ASN A CA 1
ATOM 9047 C C . ASN A 1 1156 ? 13.561 -3.922 -38.221 1.00 95.62 1156 ASN A C 1
ATOM 9049 O O . ASN A 1 1156 ? 13.282 -2.875 -38.807 1.00 95.62 1156 ASN A O 1
ATOM 9053 N N . PHE A 1 1157 ? 14.732 -4.122 -37.614 1.00 95.62 1157 PHE A N 1
ATOM 9054 C CA . PHE A 1 1157 ? 15.834 -3.159 -37.630 1.00 95.62 1157 PHE A CA 1
ATOM 9055 C C . PHE A 1 1157 ? 16.348 -2.912 -39.050 1.00 95.62 1157 PHE A C 1
ATOM 9057 O O . PHE A 1 1157 ? 16.890 -1.844 -39.307 1.00 95.62 1157 PHE A O 1
ATOM 9064 N N . HIS A 1 1158 ? 16.139 -3.849 -39.979 1.00 92.19 1158 HIS A N 1
ATOM 9065 C CA . HIS A 1 1158 ? 16.521 -3.689 -41.382 1.00 92.19 1158 HIS A CA 1
ATOM 9066 C C . HIS A 1 1158 ? 15.797 -2.527 -42.090 1.00 92.19 1158 HIS A C 1
ATOM 9068 O O . HIS A 1 1158 ? 16.204 -2.113 -43.162 1.00 92.19 1158 HIS A O 1
ATOM 9074 N N . HIS A 1 1159 ? 14.732 -1.983 -41.500 1.00 92.88 1159 HIS A N 1
ATOM 9075 C CA . HIS A 1 1159 ? 14.005 -0.835 -42.051 1.00 92.88 1159 HIS A CA 1
ATOM 9076 C C . HIS A 1 1159 ? 13.922 0.323 -41.047 1.00 92.88 1159 HIS A C 1
ATOM 9078 O O . HIS A 1 1159 ? 12.956 1.086 -41.046 1.00 92.88 1159 HIS A O 1
ATOM 9084 N N . ALA A 1 1160 ? 14.892 0.401 -40.129 1.00 92.81 1160 ALA A N 1
ATOM 9085 C CA . ALA A 1 1160 ? 14.907 1.347 -39.017 1.00 92.81 1160 ALA A CA 1
ATOM 9086 C C . ALA A 1 1160 ? 15.926 2.489 -39.192 1.00 92.81 1160 ALA A C 1
ATOM 9088 O O . ALA A 1 1160 ? 16.199 3.207 -38.231 1.00 92.81 1160 ALA A O 1
ATOM 9089 N N . GLU A 1 1161 ? 16.500 2.686 -40.384 1.00 92.25 1161 GLU A N 1
ATOM 9090 C CA . GLU A 1 1161 ? 17.591 3.644 -40.627 1.00 92.25 1161 GLU A CA 1
ATOM 9091 C C . GLU A 1 1161 ? 17.232 5.081 -40.224 1.00 92.25 1161 GLU A C 1
ATOM 9093 O O . GLU A 1 1161 ? 18.080 5.814 -39.717 1.00 92.25 1161 GLU A O 1
ATOM 9098 N N . THR A 1 1162 ? 15.970 5.476 -40.406 1.00 90.75 1162 THR A N 1
ATOM 9099 C CA . THR A 1 1162 ? 15.428 6.795 -40.026 1.00 90.75 1162 THR A CA 1
ATOM 9100 C C . THR A 1 1162 ? 14.851 6.829 -38.606 1.00 90.75 1162 THR A C 1
ATOM 9102 O O . THR A 1 1162 ? 14.425 7.880 -38.127 1.00 90.75 1162 THR A O 1
ATOM 9105 N N . GLN A 1 1163 ? 14.817 5.685 -37.921 1.00 93.12 1163 GLN A N 1
ATOM 9106 C CA . GLN A 1 1163 ? 14.092 5.479 -36.665 1.00 93.12 1163 GLN A CA 1
ATOM 9107 C C . GLN A 1 1163 ? 15.030 5.353 -35.454 1.00 93.12 1163 GLN A C 1
ATOM 9109 O O . GLN A 1 1163 ? 14.552 5.428 -34.323 1.00 93.12 1163 GLN A O 1
ATOM 9114 N N . ILE A 1 1164 ? 16.347 5.232 -35.677 1.00 89.75 1164 ILE A N 1
ATOM 9115 C CA . ILE A 1 1164 ? 17.384 5.034 -34.645 1.00 89.75 1164 ILE A CA 1
ATOM 9116 C C . ILE A 1 1164 ? 17.218 6.007 -33.468 1.00 89.75 1164 ILE A C 1
ATOM 9118 O O . ILE A 1 1164 ? 17.082 5.575 -32.327 1.00 89.75 1164 ILE A O 1
ATOM 9122 N N . GLU A 1 1165 ? 17.167 7.314 -33.745 1.00 87.00 1165 GLU A N 1
ATOM 9123 C CA . GLU A 1 1165 ? 17.127 8.357 -32.706 1.00 87.00 1165 GLU A CA 1
ATOM 9124 C C . GLU A 1 1165 ? 15.809 8.370 -31.909 1.00 87.00 1165 GLU A C 1
ATOM 9126 O O . GLU A 1 1165 ? 15.785 8.760 -30.745 1.00 87.00 1165 GLU A O 1
ATOM 9131 N N . ARG A 1 1166 ? 14.698 7.924 -32.514 1.00 90.88 1166 ARG A N 1
ATOM 9132 C CA . ARG A 1 1166 ? 13.372 7.880 -31.865 1.00 90.88 1166 ARG A CA 1
ATOM 9133 C C . ARG A 1 1166 ? 13.038 6.518 -31.264 1.00 90.88 1166 ARG A C 1
ATOM 9135 O O . ARG A 1 1166 ? 12.009 6.395 -30.597 1.00 90.88 1166 ARG A O 1
ATOM 9142 N N . PHE A 1 1167 ? 13.877 5.505 -31.474 1.00 89.12 1167 PHE A N 1
ATOM 9143 C CA . PHE A 1 1167 ? 13.633 4.147 -30.994 1.00 89.12 1167 PHE A CA 1
ATOM 9144 C C . PHE A 1 1167 ? 13.338 4.081 -29.485 1.00 89.12 1167 PHE A C 1
ATOM 9146 O O . PHE A 1 1167 ? 12.327 3.474 -29.125 1.00 89.12 1167 PHE A O 1
ATOM 9153 N N . PRO A 1 1168 ? 14.085 4.767 -28.590 1.00 79.81 1168 PRO A N 1
ATOM 9154 C CA . PRO A 1 1168 ? 13.766 4.773 -27.159 1.00 79.81 1168 PRO A CA 1
ATOM 9155 C C . PRO A 1 1168 ? 12.378 5.355 -26.838 1.00 79.81 1168 PRO A C 1
ATOM 9157 O O . PRO A 1 1168 ? 11.782 5.012 -25.818 1.00 79.81 1168 PRO A O 1
ATOM 9160 N N . THR A 1 1169 ? 11.847 6.225 -27.703 1.00 79.38 1169 THR A N 1
ATOM 9161 C CA . THR A 1 1169 ? 10.576 6.929 -27.500 1.00 79.38 1169 THR A CA 1
ATOM 9162 C C . THR A 1 1169 ? 9.368 6.091 -27.914 1.00 79.38 1169 THR A C 1
ATOM 9164 O O . THR A 1 1169 ? 8.363 6.068 -27.197 1.00 79.38 1169 THR A O 1
ATOM 9167 N N . PHE A 1 1170 ? 9.422 5.413 -29.066 1.00 87.94 1170 PHE A N 1
ATOM 9168 C CA . PHE A 1 1170 ? 8.286 4.615 -29.548 1.00 87.94 1170 PHE A CA 1
ATOM 9169 C C . PHE A 1 1170 ? 8.361 3.141 -29.140 1.00 87.94 1170 PHE A C 1
ATOM 9171 O O . PHE A 1 1170 ? 7.310 2.510 -29.026 1.00 87.94 1170 PHE A O 1
ATOM 9178 N N . PHE A 1 1171 ? 9.550 2.583 -28.874 1.00 90.56 1171 PHE A N 1
ATOM 9179 C CA . PHE A 1 1171 ? 9.688 1.163 -28.536 1.00 90.56 1171 PHE A CA 1
ATOM 9180 C C . PHE A 1 1171 ? 8.820 0.735 -27.332 1.00 90.56 1171 PHE A C 1
ATOM 9182 O O . PHE A 1 1171 ? 8.085 -0.249 -27.450 1.00 90.56 1171 PHE A O 1
ATOM 9189 N N . PRO A 1 1172 ? 8.775 1.486 -26.208 1.00 80.56 1172 PRO A N 1
ATOM 9190 C CA . PRO A 1 1172 ? 7.898 1.140 -25.087 1.00 80.56 1172 PRO A CA 1
ATOM 9191 C C . PRO A 1 1172 ? 6.406 1.120 -25.449 1.00 80.56 1172 PRO A C 1
ATOM 9193 O O . PRO A 1 1172 ? 5.634 0.406 -24.815 1.00 80.56 1172 PRO A O 1
ATOM 9196 N N . LYS A 1 1173 ? 5.992 1.888 -26.468 1.00 85.19 1173 LYS A N 1
ATOM 9197 C CA . LYS A 1 1173 ? 4.598 1.959 -26.930 1.00 85.19 1173 LYS A CA 1
ATOM 9198 C C . LYS A 1 1173 ? 4.220 0.759 -27.798 1.00 85.19 1173 LYS A C 1
ATOM 9200 O O . LYS A 1 1173 ? 3.088 0.300 -27.718 1.00 85.19 1173 LYS A O 1
ATOM 9205 N N . ILE A 1 1174 ? 5.155 0.236 -28.597 1.00 92.50 1174 ILE A N 1
ATOM 9206 C CA . ILE A 1 1174 ? 4.921 -0.963 -29.422 1.00 92.50 1174 ILE A CA 1
ATOM 9207 C C . ILE A 1 1174 ? 5.076 -2.263 -28.633 1.00 92.50 1174 ILE A C 1
ATOM 9209 O O . ILE A 1 1174 ? 4.510 -3.276 -29.029 1.00 92.50 1174 ILE A O 1
ATOM 9213 N N . LEU A 1 1175 ? 5.802 -2.244 -27.510 1.00 86.88 1175 LEU A N 1
ATOM 9214 C CA . LEU A 1 1175 ? 6.109 -3.425 -26.701 1.00 86.88 1175 LEU A CA 1
ATOM 9215 C C . LEU A 1 1175 ? 4.883 -4.302 -26.358 1.00 86.88 1175 LEU A C 1
ATOM 9217 O O . LEU A 1 1175 ? 4.980 -5.514 -26.555 1.00 86.88 1175 LEU A O 1
ATOM 9221 N N . PRO A 1 1176 ? 3.727 -3.762 -25.913 1.00 89.06 1176 PRO A N 1
ATOM 9222 C CA . PRO A 1 1176 ? 2.539 -4.578 -25.625 1.00 89.06 1176 PRO A CA 1
ATOM 9223 C C . PRO A 1 1176 ? 1.948 -5.284 -26.854 1.00 89.06 1176 PRO A C 1
ATOM 9225 O O . PRO A 1 1176 ? 1.166 -6.221 -26.710 1.00 89.06 1176 PRO A O 1
ATOM 9228 N N . HIS A 1 1177 ? 2.305 -4.824 -28.053 1.00 94.25 1177 HIS A N 1
ATOM 9229 C CA . HIS A 1 1177 ? 1.802 -5.310 -29.334 1.00 94.25 1177 HIS A CA 1
ATOM 9230 C C . HIS A 1 1177 ? 2.857 -6.100 -30.124 1.00 94.25 1177 HIS A C 1
ATOM 9232 O O . HIS A 1 1177 ? 2.546 -6.622 -31.193 1.00 94.25 1177 HIS A O 1
ATOM 9238 N N . LEU A 1 1178 ? 4.099 -6.191 -29.640 1.00 96.56 1178 LEU A N 1
ATOM 9239 C CA . LEU A 1 1178 ? 5.222 -6.753 -30.388 1.00 96.56 1178 LEU A CA 1
ATOM 9240 C C . LEU A 1 1178 ? 5.187 -8.291 -30.387 1.00 96.56 1178 LEU A C 1
ATOM 9242 O O . LEU A 1 1178 ? 5.315 -8.928 -29.342 1.00 96.56 1178 LEU A O 1
ATOM 9246 N N . LEU A 1 1179 ? 5.037 -8.886 -31.573 1.00 96.81 1179 LEU A N 1
ATOM 9247 C CA . LEU A 1 1179 ? 4.978 -10.335 -31.794 1.00 96.81 1179 LEU A CA 1
ATOM 9248 C C . LEU A 1 1179 ? 6.345 -10.950 -32.112 1.00 96.81 1179 LEU A C 1
ATOM 9250 O O . LEU A 1 1179 ? 6.598 -12.092 -31.725 1.00 96.81 1179 LEU A O 1
ATOM 9254 N N . ALA A 1 1180 ? 7.192 -10.218 -32.839 1.00 97.25 1180 ALA A N 1
ATOM 9255 C CA . ALA A 1 1180 ? 8.543 -10.619 -33.223 1.00 97.25 1180 ALA A CA 1
ATOM 9256 C C . ALA A 1 1180 ? 9.443 -9.385 -33.422 1.00 97.25 1180 ALA A C 1
ATOM 9258 O O . ALA A 1 1180 ? 8.960 -8.308 -33.784 1.00 97.25 1180 ALA A O 1
ATOM 9259 N N . LEU A 1 1181 ? 10.752 -9.557 -33.220 1.00 97.31 1181 LEU A N 1
ATOM 9260 C CA . LEU A 1 1181 ? 11.766 -8.524 -33.427 1.00 97.31 1181 LEU A CA 1
ATOM 9261 C C . LEU A 1 1181 ? 12.881 -9.076 -34.313 1.00 97.31 1181 LEU A C 1
ATOM 9263 O O . LEU A 1 1181 ? 13.542 -10.025 -33.915 1.00 97.31 1181 LEU A O 1
ATOM 9267 N N . ASN A 1 1182 ? 13.154 -8.460 -35.457 1.00 97.19 1182 ASN A N 1
ATOM 9268 C CA . ASN A 1 1182 ? 14.285 -8.826 -36.309 1.00 97.19 1182 ASN A CA 1
ATOM 9269 C C . ASN A 1 1182 ? 15.409 -7.801 -36.127 1.00 97.19 1182 ASN A C 1
ATOM 9271 O O . ASN A 1 1182 ? 15.184 -6.601 -36.289 1.00 97.19 1182 ASN A O 1
ATOM 9275 N N . ILE A 1 1183 ? 16.607 -8.264 -35.772 1.00 96.56 1183 ILE A N 1
ATOM 9276 C CA . ILE A 1 1183 ? 17.769 -7.409 -35.513 1.00 96.56 1183 ILE A CA 1
ATOM 9277 C C . ILE A 1 1183 ? 18.678 -7.309 -36.743 1.00 96.56 1183 ILE A C 1
ATOM 9279 O O . ILE A 1 1183 ? 18.817 -8.247 -37.527 1.00 96.56 1183 ILE A O 1
ATOM 9283 N N . ALA A 1 1184 ? 19.333 -6.161 -36.873 1.00 95.50 1184 ALA A N 1
ATOM 9284 C CA . ALA A 1 1184 ? 20.339 -5.861 -37.882 1.00 95.50 1184 ALA A CA 1
ATOM 9285 C C . ALA A 1 1184 ? 21.359 -4.879 -37.286 1.00 95.50 1184 ALA A C 1
ATOM 9287 O O . ALA A 1 1184 ? 21.073 -4.221 -36.284 1.00 95.50 1184 ALA A O 1
ATOM 9288 N N . GLY A 1 1185 ? 22.548 -4.787 -37.880 1.00 95.44 1185 GLY A N 1
ATOM 9289 C CA . GLY A 1 1185 ? 23.494 -3.730 -37.536 1.00 95.44 1185 GLY A CA 1
ATOM 9290 C C . GLY A 1 1185 ? 23.064 -2.405 -38.162 1.00 95.44 1185 GLY A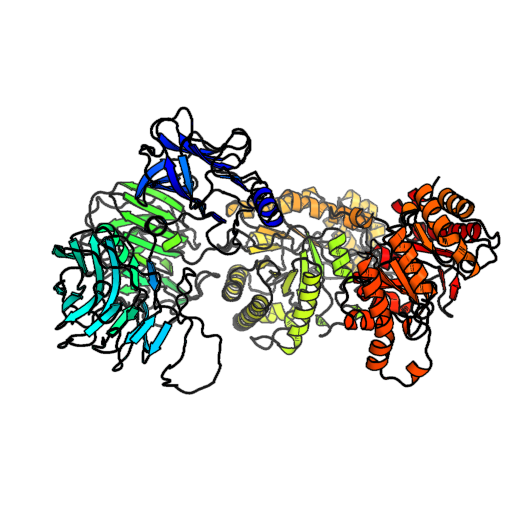 C 1
ATOM 9291 O O . GLY A 1 1185 ? 22.584 -2.382 -39.295 1.00 95.44 1185 GLY A O 1
ATOM 9292 N N . LEU A 1 1186 ? 23.235 -1.296 -37.444 1.00 94.50 1186 LEU A N 1
ATOM 9293 C CA . LEU A 1 1186 ? 22.767 0.022 -37.882 1.00 94.50 1186 LEU A CA 1
ATOM 9294 C C . LEU A 1 1186 ? 23.854 1.074 -37.674 1.00 94.50 1186 LEU A C 1
ATOM 9296 O O . LEU A 1 1186 ? 24.403 1.193 -36.579 1.00 94.50 1186 LEU A O 1
ATOM 9300 N N . LYS A 1 1187 ? 24.168 1.837 -38.728 1.00 92.19 1187 LYS A N 1
ATOM 9301 C CA . LYS A 1 1187 ? 25.087 2.985 -38.666 1.00 92.19 1187 LYS A CA 1
ATOM 9302 C C . LYS A 1 1187 ? 24.331 4.307 -38.633 1.00 92.19 1187 LYS A C 1
ATOM 9304 O O . LYS A 1 1187 ? 23.417 4.487 -39.438 1.00 92.19 1187 LYS A O 1
ATOM 9309 N N . ARG A 1 1188 ? 24.747 5.239 -37.768 1.00 87.69 1188 ARG A N 1
ATOM 9310 C CA . ARG A 1 1188 ? 24.262 6.632 -37.769 1.00 87.69 1188 ARG A CA 1
ATOM 9311 C C . ARG A 1 1188 ? 24.954 7.434 -38.873 1.00 87.69 1188 ARG A C 1
ATOM 9313 O O . ARG A 1 1188 ? 26.153 7.305 -39.086 1.00 87.69 1188 ARG A O 1
ATOM 9320 N N . ASN A 1 1189 ? 24.202 8.339 -39.500 1.00 79.19 1189 ASN A N 1
ATOM 9321 C CA . ASN A 1 1189 ? 24.706 9.469 -40.295 1.00 79.19 1189 ASN A CA 1
ATOM 9322 C C . ASN A 1 1189 ? 25.679 9.133 -41.455 1.00 79.19 1189 ASN A C 1
ATOM 9324 O O . ASN A 1 1189 ? 26.892 9.306 -41.320 1.00 79.19 1189 ASN A O 1
ATOM 9328 N N . PRO A 1 1190 ? 25.166 8.778 -42.648 1.00 80.19 1190 PRO A N 1
ATOM 9329 C CA . PRO A 1 1190 ? 23.757 8.538 -42.966 1.00 80.19 1190 PRO A CA 1
ATOM 9330 C C . PRO A 1 1190 ? 23.281 7.186 -42.417 1.00 80.19 1190 PRO A C 1
ATOM 9332 O O . PRO A 1 1190 ? 24.076 6.257 -42.277 1.00 80.19 1190 PRO A O 1
ATOM 9335 N N . GLY A 1 1191 ? 21.983 7.082 -42.121 1.00 84.88 1191 GLY A N 1
ATOM 9336 C CA . GLY A 1 1191 ? 21.358 5.828 -41.701 1.00 84.88 1191 GLY A CA 1
ATOM 9337 C C . GLY A 1 1191 ? 21.613 4.719 -42.724 1.00 84.88 1191 GLY A C 1
ATOM 9338 O O . GLY A 1 1191 ? 21.331 4.902 -43.908 1.00 84.88 1191 GLY A O 1
ATOM 9339 N N . ARG A 1 1192 ? 22.189 3.594 -42.289 1.00 92.00 1192 ARG A N 1
ATOM 9340 C CA . ARG A 1 1192 ? 22.468 2.451 -43.170 1.00 92.00 1192 ARG A CA 1
ATOM 9341 C C . ARG A 1 1192 ? 22.452 1.133 -42.411 1.00 92.00 1192 ARG A C 1
ATOM 9343 O O . ARG A 1 1192 ? 23.069 1.030 -41.348 1.00 92.00 1192 ARG A O 1
ATOM 9350 N N . VAL A 1 1193 ? 21.855 0.115 -43.022 1.00 92.44 1193 VAL A N 1
ATOM 9351 C CA . VAL A 1 1193 ? 21.899 -1.257 -42.515 1.00 92.44 1193 VAL A CA 1
ATOM 9352 C C . VAL A 1 1193 ? 23.220 -1.936 -42.862 1.00 92.44 1193 VAL A C 1
ATOM 9354 O O . VAL A 1 1193 ? 23.773 -1.791 -43.953 1.00 92.44 1193 VAL A O 1
ATOM 9357 N N . VAL A 1 1194 ? 23.759 -2.665 -41.896 1.00 94.12 1194 VAL A N 1
ATOM 9358 C CA . VAL A 1 1194 ? 24.962 -3.490 -42.008 1.00 94.12 1194 VAL A CA 1
ATOM 9359 C C . VAL A 1 1194 ? 24.728 -4.807 -41.257 1.00 94.12 1194 VAL A C 1
ATOM 9361 O O . VAL A 1 1194 ? 23.774 -4.910 -40.483 1.00 94.12 1194 VAL A O 1
ATOM 9364 N N . PRO A 1 1195 ? 25.569 -5.838 -41.441 1.00 94.62 1195 PRO A N 1
ATOM 9365 C CA . PRO A 1 1195 ? 25.460 -7.037 -40.620 1.00 94.62 1195 PRO A CA 1
ATOM 9366 C C . PRO A 1 1195 ? 25.571 -6.708 -39.126 1.00 94.62 1195 PRO A C 1
ATOM 9368 O O . PRO A 1 1195 ? 26.289 -5.778 -38.744 1.00 94.62 1195 PRO A O 1
ATOM 9371 N N . VAL A 1 1196 ? 24.882 -7.480 -38.281 1.00 95.88 1196 VAL A N 1
ATOM 9372 C CA . VAL A 1 1196 ? 24.914 -7.307 -36.819 1.00 95.88 1196 VAL A CA 1
ATOM 9373 C C . VAL A 1 1196 ? 26.368 -7.229 -36.332 1.00 95.88 1196 VAL A C 1
ATOM 9375 O O . VAL A 1 1196 ? 27.234 -7.969 -36.799 1.00 95.88 1196 VAL A O 1
ATOM 9378 N N . GLY A 1 1197 ? 26.667 -6.318 -35.405 1.00 93.50 1197 GLY A N 1
ATOM 9379 C CA . GLY A 1 1197 ? 28.014 -6.150 -34.856 1.00 93.50 1197 GLY A CA 1
ATOM 9380 C C . GLY A 1 1197 ? 28.965 -5.325 -35.725 1.00 93.50 1197 GLY A C 1
ATOM 9381 O O . GLY A 1 1197 ? 30.153 -5.253 -35.401 1.00 93.50 1197 GLY A O 1
ATOM 9382 N N . GLN A 1 1198 ? 28.479 -4.736 -36.822 1.00 94.69 1198 GLN A N 1
ATOM 9383 C CA . GLN A 1 1198 ? 29.233 -3.800 -37.665 1.00 94.69 1198 GLN A CA 1
ATOM 9384 C C . GLN A 1 1198 ? 28.679 -2.370 -37.640 1.00 94.69 1198 GLN A C 1
ATOM 9386 O O . GLN A 1 1198 ? 29.268 -1.484 -38.275 1.00 94.69 1198 GLN A O 1
ATOM 9391 N N . GLY A 1 1199 ? 27.547 -2.140 -36.977 1.00 92.75 1199 GLY A N 1
ATOM 9392 C CA . GLY A 1 1199 ? 26.992 -0.811 -36.784 1.00 92.75 1199 GLY A CA 1
ATOM 9393 C C . GLY A 1 1199 ? 27.457 -0.175 -35.474 1.00 92.75 1199 GLY A C 1
ATOM 9394 O O . GLY A 1 1199 ? 28.284 -0.721 -34.740 1.00 92.75 1199 GLY A O 1
ATOM 9395 N N . ASP A 1 1200 ? 26.967 1.033 -35.228 1.00 89.56 1200 ASP A N 1
ATOM 9396 C CA . ASP A 1 1200 ? 27.267 1.850 -34.047 1.00 89.56 1200 ASP A CA 1
ATOM 9397 C C . ASP A 1 1200 ? 26.028 2.095 -33.167 1.00 89.56 1200 ASP A C 1
ATOM 9399 O O . ASP A 1 1200 ? 26.149 2.671 -32.087 1.00 89.56 1200 ASP A O 1
ATOM 9403 N N . SER A 1 1201 ? 24.851 1.629 -33.601 1.00 87.69 1201 SER A N 1
ATOM 9404 C CA . SER A 1 1201 ? 23.563 1.901 -32.953 1.00 87.69 1201 SER A CA 1
ATOM 9405 C C . SER A 1 1201 ? 22.886 0.663 -32.379 1.00 87.69 1201 SER A C 1
ATOM 9407 O O . SER A 1 1201 ? 22.161 0.760 -31.387 1.00 87.69 1201 SER A O 1
ATOM 9409 N N . GLU A 1 1202 ? 23.109 -0.516 -32.966 1.00 91.75 1202 GLU A N 1
ATOM 9410 C CA . GLU A 1 1202 ? 22.348 -1.717 -32.616 1.00 91.75 1202 GLU A CA 1
ATOM 9411 C C . GLU A 1 1202 ? 22.561 -2.152 -31.166 1.00 91.75 1202 GLU A C 1
ATOM 9413 O O . GLU A 1 1202 ? 21.635 -2.664 -30.551 1.00 91.75 1202 GLU A O 1
ATOM 9418 N N . ALA A 1 1203 ? 23.741 -1.907 -30.586 1.00 85.75 1203 ALA A N 1
ATOM 9419 C CA . ALA A 1 1203 ? 24.018 -2.263 -29.197 1.00 85.75 1203 ALA A CA 1
ATOM 9420 C C . ALA A 1 1203 ? 23.093 -1.513 -28.226 1.00 85.75 1203 ALA A C 1
ATOM 9422 O O . ALA A 1 1203 ? 22.579 -2.103 -27.281 1.00 85.75 1203 ALA A O 1
ATOM 9423 N N . GLU A 1 1204 ? 22.862 -0.221 -28.463 1.00 83.25 1204 GLU A N 1
ATOM 9424 C CA . GLU A 1 1204 ? 21.965 0.589 -27.638 1.00 83.25 1204 GLU A CA 1
ATOM 9425 C C . GLU A 1 1204 ? 20.516 0.122 -27.794 1.00 83.25 1204 GLU A C 1
ATOM 9427 O O . GLU A 1 1204 ? 19.850 -0.177 -26.805 1.00 83.25 1204 GLU A O 1
ATOM 9432 N N . MET A 1 1205 ? 20.056 -0.038 -29.036 1.00 90.62 1205 MET A N 1
ATOM 9433 C CA . MET A 1 1205 ? 18.696 -0.500 -29.318 1.00 90.62 1205 MET A CA 1
ATOM 9434 C C . MET A 1 1205 ? 18.442 -1.902 -28.749 1.00 90.62 1205 MET A C 1
ATOM 9436 O O . MET A 1 1205 ? 17.408 -2.152 -28.137 1.00 90.62 1205 MET A O 1
ATOM 9440 N N . MET A 1 1206 ? 19.402 -2.817 -28.877 1.00 92.06 1206 MET A N 1
ATOM 9441 C CA . MET A 1 1206 ? 19.295 -4.159 -28.312 1.00 92.06 1206 MET A CA 1
ATOM 9442 C C . MET A 1 1206 ? 19.292 -4.162 -26.782 1.00 92.06 1206 MET A C 1
ATOM 9444 O O . MET A 1 1206 ? 18.607 -5.002 -26.195 1.00 92.06 1206 MET A O 1
ATOM 9448 N N . ARG A 1 1207 ? 20.010 -3.238 -26.128 1.00 82.25 1207 ARG A N 1
ATOM 9449 C CA . ARG A 1 1207 ? 19.954 -3.070 -24.668 1.00 82.25 1207 ARG A CA 1
ATOM 9450 C C . ARG A 1 1207 ? 18.551 -2.668 -24.219 1.00 82.25 1207 ARG A C 1
ATOM 9452 O O . ARG A 1 1207 ? 18.007 -3.307 -23.327 1.00 82.25 1207 ARG A O 1
ATOM 9459 N N . ILE A 1 1208 ? 17.940 -1.700 -24.906 1.00 79.56 1208 ILE A N 1
ATOM 9460 C CA . ILE A 1 1208 ? 16.563 -1.251 -24.637 1.00 79.56 1208 ILE A CA 1
ATOM 9461 C C . ILE A 1 1208 ? 15.585 -2.428 -24.701 1.00 79.56 1208 ILE A C 1
ATOM 9463 O O . ILE A 1 1208 ? 14.747 -2.594 -23.818 1.00 79.56 1208 ILE A O 1
ATOM 9467 N N . VAL A 1 1209 ? 15.706 -3.280 -25.721 1.00 87.44 1209 VAL A N 1
ATOM 9468 C CA . VAL A 1 1209 ? 14.850 -4.467 -25.847 1.00 87.44 1209 VAL A CA 1
ATOM 9469 C C . VAL A 1 1209 ? 15.152 -5.477 -24.730 1.00 87.44 1209 VAL A C 1
ATOM 9471 O O . VAL A 1 1209 ? 14.217 -6.006 -24.131 1.00 87.44 1209 VAL A O 1
ATOM 9474 N N . GLN A 1 1210 ? 16.425 -5.739 -24.420 1.00 82.12 1210 GLN A N 1
ATOM 9475 C CA . GLN A 1 1210 ? 16.834 -6.698 -23.384 1.00 82.12 1210 GLN A CA 1
ATOM 9476 C C . GLN A 1 1210 ? 16.336 -6.321 -21.987 1.00 82.12 1210 GLN A C 1
ATOM 9478 O O . GLN A 1 1210 ? 15.958 -7.198 -21.213 1.00 82.12 1210 GLN A O 1
ATOM 9483 N N . GLU A 1 1211 ? 16.340 -5.030 -21.674 1.00 70.25 1211 GLU A N 1
ATOM 9484 C CA . GLU A 1 1211 ? 15.877 -4.487 -20.395 1.00 70.25 1211 GLU A CA 1
ATOM 9485 C C . GLU A 1 1211 ? 14.347 -4.342 -20.335 1.00 70.25 1211 GLU A C 1
ATOM 9487 O O . GLU A 1 1211 ? 13.784 -4.063 -19.276 1.00 70.25 1211 GLU A O 1
ATOM 9492 N N . SER A 1 1212 ? 13.655 -4.574 -21.454 1.00 73.81 1212 SER A N 1
ATOM 9493 C CA . SER A 1 1212 ? 12.198 -4.542 -21.527 1.00 73.81 1212 SER A CA 1
ATOM 9494 C C . SER A 1 1212 ? 11.544 -5.864 -21.104 1.00 73.81 1212 SER A C 1
ATOM 9496 O O . SER A 1 1212 ? 12.179 -6.906 -20.935 1.00 73.81 1212 SER A O 1
ATOM 9498 N N . ALA A 1 1213 ? 10.213 -5.848 -20.996 1.00 75.00 1213 ALA A N 1
ATOM 9499 C CA . ALA A 1 1213 ? 9.418 -7.051 -20.758 1.00 75.00 1213 ALA A CA 1
ATOM 9500 C C . ALA A 1 1213 ? 9.269 -7.959 -21.999 1.00 75.00 1213 ALA A C 1
ATOM 9502 O O . ALA A 1 1213 ? 8.543 -8.951 -21.929 1.00 75.00 1213 ALA A O 1
ATOM 9503 N N . TYR A 1 1214 ? 9.914 -7.646 -23.129 1.00 84.56 1214 TYR A N 1
ATOM 9504 C CA . TYR A 1 1214 ? 9.808 -8.448 -24.347 1.00 84.56 1214 TYR A CA 1
ATOM 9505 C C . TYR A 1 1214 ? 10.382 -9.853 -24.134 1.00 84.56 1214 TYR A C 1
ATOM 9507 O O . TYR A 1 1214 ? 11.463 -10.021 -23.569 1.00 84.56 1214 TYR A O 1
ATOM 9515 N N . LYS A 1 1215 ? 9.646 -10.871 -24.591 1.00 84.38 1215 LYS A N 1
ATOM 9516 C CA . LYS A 1 1215 ? 10.035 -12.294 -24.524 1.00 84.38 1215 LYS A CA 1
ATOM 9517 C C . LYS A 1 1215 ? 9.770 -13.049 -25.830 1.00 84.38 1215 LYS A C 1
ATOM 9519 O O . LYS A 1 1215 ? 9.797 -14.275 -25.840 1.00 84.38 1215 LYS A O 1
ATOM 9524 N N . GLY A 1 1216 ? 9.468 -12.330 -26.911 1.00 90.69 1216 GLY A N 1
ATOM 9525 C CA . GLY A 1 1216 ? 9.183 -12.930 -28.210 1.00 90.69 1216 GLY A CA 1
ATOM 9526 C C . GLY A 1 1216 ? 10.444 -13.413 -28.949 1.00 90.69 1216 GLY A C 1
ATOM 9527 O O . GLY A 1 1216 ? 11.567 -13.245 -28.462 1.00 90.69 1216 GLY A O 1
ATOM 9528 N N . PRO A 1 1217 ? 10.269 -14.016 -30.137 1.00 95.31 1217 PRO A N 1
ATOM 9529 C CA . PRO A 1 1217 ? 11.364 -14.488 -30.982 1.00 95.31 1217 PRO A CA 1
ATOM 9530 C C . PRO A 1 1217 ? 12.239 -13.331 -31.485 1.00 95.31 1217 PRO A C 1
ATOM 9532 O O . PRO A 1 1217 ? 11.749 -12.212 -31.688 1.00 95.31 1217 PRO A O 1
ATOM 9535 N N . VAL A 1 1218 ? 13.527 -13.617 -31.713 1.00 96.88 1218 VAL A N 1
ATOM 9536 C CA . VAL A 1 1218 ? 14.490 -12.652 -32.268 1.00 96.88 1218 VAL A CA 1
ATOM 9537 C C . VAL A 1 1218 ? 15.024 -13.135 -33.614 1.00 96.88 1218 VAL A C 1
ATOM 9539 O O . VAL A 1 1218 ? 15.695 -14.161 -33.690 1.00 96.88 1218 VAL A O 1
ATOM 9542 N N . GLY A 1 1219 ? 14.738 -12.395 -34.681 1.00 96.44 1219 GLY A N 1
ATOM 9543 C CA . GLY A 1 1219 ? 15.158 -12.715 -36.038 1.00 96.44 1219 GLY A CA 1
ATOM 9544 C C . GLY A 1 1219 ? 16.552 -12.214 -36.394 1.00 96.44 1219 GLY A C 1
ATOM 9545 O O . GLY A 1 1219 ? 16.899 -11.077 -36.088 1.00 96.44 1219 GLY A O 1
ATOM 9546 N N . ILE A 1 1220 ? 17.319 -13.039 -37.105 1.00 96.25 1220 ILE A N 1
ATOM 9547 C CA . ILE A 1 1220 ? 18.517 -12.642 -37.856 1.00 96.25 1220 ILE A CA 1
ATOM 9548 C C . ILE A 1 1220 ? 18.293 -12.911 -39.346 1.00 96.25 1220 ILE A C 1
ATOM 9550 O O . ILE A 1 1220 ? 17.612 -13.869 -39.718 1.00 96.25 1220 ILE A O 1
ATOM 9554 N N . ILE A 1 1221 ? 18.852 -12.049 -40.193 1.00 92.19 1221 ILE A N 1
ATOM 9555 C CA . ILE A 1 1221 ? 18.441 -11.916 -41.595 1.00 92.19 1221 ILE A CA 1
ATOM 9556 C C . ILE A 1 1221 ? 19.577 -12.202 -42.591 1.00 92.19 1221 ILE A C 1
ATOM 9558 O O . ILE A 1 1221 ? 20.735 -11.896 -42.302 1.00 92.19 1221 ILE A O 1
ATOM 9562 N N . ASN A 1 1222 ? 19.248 -12.742 -43.774 1.00 92.06 1222 ASN A N 1
ATOM 9563 C CA . ASN A 1 1222 ? 20.125 -12.725 -44.955 1.00 92.06 1222 ASN A CA 1
ATOM 9564 C C . ASN A 1 1222 ? 19.379 -12.297 -46.230 1.00 92.06 1222 ASN A C 1
ATOM 9566 O O . ASN A 1 1222 ? 18.995 -13.133 -47.036 1.00 92.06 1222 ASN A O 1
ATOM 9570 N N . GLU A 1 1223 ? 19.247 -10.999 -46.464 1.00 87.25 1223 GLU A N 1
ATOM 9571 C CA . GLU A 1 1223 ? 18.506 -10.464 -47.617 1.00 87.25 1223 GLU A CA 1
ATOM 9572 C C . GLU A 1 1223 ? 19.365 -10.152 -48.860 1.00 87.25 1223 GLU A C 1
ATOM 9574 O O . GLU A 1 1223 ? 19.003 -9.332 -49.701 1.00 87.25 1223 GLU A O 1
ATOM 9579 N N . VAL A 1 1224 ? 20.528 -10.793 -48.989 1.00 86.56 1224 VAL A N 1
ATOM 9580 C CA . VAL A 1 1224 ? 21.413 -10.664 -50.158 1.00 86.56 1224 VAL A CA 1
ATOM 9581 C C . VAL A 1 1224 ? 21.799 -12.045 -50.682 1.00 86.56 1224 VAL A C 1
ATOM 9583 O O . VAL A 1 1224 ? 21.911 -12.993 -49.912 1.00 86.56 1224 VAL A O 1
ATOM 9586 N N . THR A 1 1225 ? 22.003 -12.176 -51.997 1.00 85.94 1225 THR A N 1
ATOM 9587 C CA . THR A 1 1225 ? 22.388 -13.454 -52.635 1.00 85.94 1225 THR A CA 1
ATOM 9588 C C . THR A 1 1225 ? 23.882 -13.771 -52.530 1.00 85.94 1225 THR A C 1
ATOM 9590 O O . THR A 1 1225 ? 24.287 -14.921 -52.710 1.00 85.94 1225 THR A O 1
ATOM 9593 N N . ASP A 1 1226 ? 24.705 -12.751 -52.283 1.00 84.81 1226 ASP A N 1
ATOM 9594 C CA . ASP A 1 1226 ? 26.133 -12.882 -51.999 1.00 84.81 1226 ASP A CA 1
ATOM 9595 C C . ASP A 1 1226 ? 26.440 -12.106 -50.706 1.00 84.81 1226 ASP A C 1
ATOM 9597 O O . ASP A 1 1226 ? 26.356 -10.872 -50.704 1.00 84.81 1226 ASP A O 1
ATOM 9601 N N . PRO A 1 1227 ? 26.724 -12.795 -49.588 1.00 87.94 1227 PRO A N 1
ATOM 9602 C CA . PRO A 1 1227 ? 27.019 -14.228 -49.486 1.00 87.94 1227 PRO A CA 1
ATOM 9603 C C . PRO A 1 1227 ? 25.775 -15.145 -49.449 1.00 87.94 1227 PRO A C 1
ATOM 9605 O O . PRO A 1 1227 ? 24.651 -14.694 -49.261 1.00 87.94 1227 PRO A O 1
ATOM 9608 N N . ASP A 1 1228 ? 25.993 -16.459 -49.607 1.00 94.69 1228 ASP A N 1
ATOM 9609 C CA . ASP A 1 1228 ? 24.975 -17.515 -49.417 1.00 94.69 1228 ASP A CA 1
ATOM 9610 C C . ASP A 1 1228 ? 24.287 -17.425 -48.039 1.00 94.69 1228 ASP A C 1
ATOM 9612 O O . ASP A 1 1228 ? 24.920 -17.045 -47.051 1.00 94.69 1228 ASP A O 1
ATOM 9616 N N . ALA A 1 1229 ? 23.026 -17.860 -47.951 1.00 94.50 1229 ALA A N 1
ATOM 9617 C CA . ALA A 1 1229 ? 22.187 -17.760 -46.753 1.00 94.50 1229 ALA A CA 1
ATOM 9618 C C . ALA A 1 1229 ? 22.844 -18.323 -45.482 1.00 94.50 1229 ALA A C 1
ATOM 9620 O O . ALA A 1 1229 ? 22.773 -17.705 -44.419 1.00 94.50 1229 ALA A O 1
ATOM 9621 N N . GLU A 1 1230 ? 23.540 -19.459 -45.584 1.00 96.31 1230 GLU A N 1
ATOM 9622 C CA . GLU A 1 1230 ? 24.284 -20.050 -44.463 1.00 96.31 1230 GLU A CA 1
ATOM 9623 C C . GLU A 1 1230 ? 25.384 -19.116 -43.948 1.00 96.31 1230 GLU A C 1
ATOM 9625 O O . GLU A 1 1230 ? 25.537 -18.911 -42.743 1.00 96.31 1230 GLU A O 1
ATOM 9630 N N . VAL A 1 1231 ? 26.129 -18.510 -44.873 1.00 95.62 1231 VAL A N 1
ATOM 9631 C CA . VAL A 1 1231 ? 27.234 -17.601 -44.568 1.00 95.62 1231 VAL A CA 1
ATOM 9632 C C . VAL A 1 1231 ? 26.698 -16.287 -44.004 1.00 95.62 1231 VAL A C 1
ATOM 9634 O O . VAL A 1 1231 ? 27.218 -15.802 -43.002 1.00 95.62 1231 VAL A O 1
ATOM 9637 N N . GLY A 1 1232 ? 25.632 -15.731 -44.582 1.00 94.94 1232 GLY A N 1
ATOM 9638 C CA . GLY A 1 1232 ? 24.993 -14.516 -44.079 1.00 94.94 1232 GLY A CA 1
ATOM 9639 C C . GLY A 1 1232 ? 24.419 -14.669 -42.671 1.00 94.94 1232 GLY A C 1
ATOM 9640 O O . GLY A 1 1232 ? 24.657 -13.822 -41.802 1.00 94.94 1232 GLY A O 1
ATOM 9641 N N . LEU A 1 1233 ? 23.734 -15.785 -42.394 1.00 95.88 1233 LEU A N 1
ATOM 9642 C CA . LEU A 1 1233 ? 23.283 -16.115 -41.040 1.00 95.88 1233 LEU A CA 1
ATOM 9643 C C . LEU A 1 1233 ? 24.473 -16.259 -40.083 1.00 95.88 1233 LEU A C 1
ATOM 9645 O O . LEU A 1 1233 ? 24.434 -15.721 -38.977 1.00 95.88 1233 LEU A O 1
ATOM 9649 N N . GLN A 1 1234 ? 25.555 -16.921 -40.502 1.00 95.25 1234 GLN A N 1
ATOM 9650 C CA . GLN A 1 1234 ? 26.754 -17.079 -39.677 1.00 95.25 1234 GLN A CA 1
ATOM 9651 C C . GLN A 1 1234 ? 27.426 -15.732 -39.359 1.00 95.25 1234 GLN A C 1
ATOM 9653 O O . GLN A 1 1234 ? 27.774 -15.491 -38.203 1.00 95.25 1234 GLN A O 1
ATOM 9658 N N . ILE A 1 1235 ? 27.529 -14.819 -40.333 1.00 95.44 1235 ILE A N 1
ATOM 9659 C CA . ILE A 1 1235 ? 28.050 -13.457 -40.128 1.00 95.44 1235 ILE A CA 1
ATOM 9660 C C . ILE A 1 1235 ? 27.235 -12.726 -39.057 1.00 95.44 1235 ILE A C 1
ATOM 9662 O O . ILE A 1 1235 ? 27.815 -12.144 -38.139 1.00 95.44 1235 ILE A O 1
ATOM 9666 N N . ASN A 1 1236 ? 25.903 -12.774 -39.139 1.00 95.56 1236 ASN A N 1
ATOM 9667 C CA . ASN A 1 1236 ? 25.038 -12.109 -38.166 1.00 95.56 1236 ASN A CA 1
ATOM 9668 C C . ASN A 1 1236 ? 25.091 -12.776 -36.781 1.00 95.56 1236 ASN A C 1
ATOM 9670 O O . ASN A 1 1236 ? 25.094 -12.070 -35.774 1.00 95.56 1236 ASN A O 1
ATOM 9674 N N . ARG A 1 1237 ? 25.219 -14.108 -36.698 1.00 94.62 1237 ARG A N 1
ATOM 9675 C CA . ARG A 1 1237 ? 25.435 -14.825 -35.423 1.00 94.62 1237 ARG A CA 1
ATOM 9676 C C . ARG A 1 1237 ? 26.762 -14.445 -34.768 1.00 94.62 1237 ARG A C 1
ATOM 9678 O O . ARG A 1 1237 ? 26.807 -14.177 -33.567 1.00 94.62 1237 ARG A O 1
ATOM 9685 N N . ASP A 1 1238 ? 27.846 -14.382 -35.537 1.00 94.44 1238 ASP A N 1
ATOM 9686 C CA . ASP A 1 1238 ? 29.154 -13.972 -35.019 1.00 94.44 1238 ASP A CA 1
ATOM 9687 C C . ASP A 1 1238 ? 29.196 -12.488 -34.648 1.00 94.44 1238 ASP A C 1
ATOM 9689 O O . ASP A 1 1238 ? 29.807 -12.106 -33.646 1.00 94.44 1238 ASP A O 1
ATOM 9693 N N . GLY A 1 1239 ? 28.486 -11.662 -35.409 1.00 95.38 1239 GLY A N 1
ATOM 9694 C CA . GLY A 1 1239 ? 28.169 -10.283 -35.080 1.00 95.38 1239 GLY A CA 1
ATOM 9695 C C . GLY A 1 1239 ? 27.458 -10.132 -33.740 1.00 95.38 1239 GLY A C 1
ATOM 9696 O O . GLY A 1 1239 ? 27.916 -9.398 -32.862 1.00 95.38 1239 GLY A O 1
ATOM 9697 N N . LEU A 1 1240 ? 26.386 -10.898 -33.544 1.00 95.25 1240 LEU A N 1
ATOM 9698 C CA . LEU A 1 1240 ? 25.611 -10.925 -32.310 1.00 95.25 1240 LEU A CA 1
ATOM 9699 C C . LEU A 1 1240 ? 26.485 -11.314 -31.113 1.00 95.25 1240 LEU A C 1
ATOM 9701 O O . LEU A 1 1240 ? 26.453 -10.632 -30.094 1.00 95.25 1240 LEU A O 1
ATOM 9705 N N . LYS A 1 1241 ? 27.368 -12.314 -31.244 1.00 94.38 1241 LYS A N 1
ATOM 9706 C CA . LYS A 1 1241 ? 28.339 -12.671 -30.187 1.00 94.38 1241 LYS A CA 1
ATOM 9707 C C . LYS A 1 1241 ? 29.240 -11.499 -29.783 1.00 94.38 1241 LYS A C 1
ATOM 9709 O O . LYS A 1 1241 ? 29.630 -11.419 -28.618 1.00 94.38 1241 LYS A O 1
ATOM 9714 N N . LYS A 1 1242 ? 29.600 -10.598 -30.707 1.00 92.88 1242 LYS A N 1
ATOM 9715 C CA . LYS A 1 1242 ? 30.368 -9.381 -30.380 1.00 92.88 1242 LYS A CA 1
ATOM 9716 C C . LYS A 1 1242 ? 29.513 -8.398 -29.586 1.00 92.88 1242 LYS A C 1
ATOM 9718 O O . LYS A 1 1242 ? 29.971 -7.917 -28.554 1.00 92.88 1242 LYS A O 1
ATOM 9723 N N . ILE A 1 1243 ? 28.273 -8.163 -30.012 1.00 91.62 1243 ILE A N 1
ATOM 9724 C CA . ILE A 1 1243 ? 27.347 -7.272 -29.304 1.00 91.62 1243 ILE A CA 1
ATOM 9725 C C . ILE A 1 1243 ? 27.018 -7.805 -27.907 1.00 91.62 1243 ILE A C 1
ATOM 9727 O O . ILE A 1 1243 ? 27.098 -7.055 -26.944 1.00 91.62 1243 ILE A O 1
ATOM 9731 N N . LEU A 1 1244 ? 26.763 -9.105 -27.746 1.00 89.12 1244 LEU A N 1
ATOM 9732 C CA . LEU A 1 1244 ? 26.497 -9.706 -26.434 1.00 89.12 1244 LEU A CA 1
ATOM 9733 C C . LEU A 1 1244 ? 27.661 -9.515 -25.451 1.00 89.12 1244 LEU A C 1
ATOM 9735 O O . LEU A 1 1244 ? 27.430 -9.311 -24.262 1.00 89.12 1244 LEU A O 1
ATOM 9739 N N . LYS A 1 1245 ? 28.914 -9.507 -25.932 1.00 83.44 1245 LYS A N 1
ATOM 9740 C CA . LYS A 1 1245 ? 30.076 -9.148 -25.100 1.00 83.44 1245 LYS A CA 1
ATOM 9741 C C . LYS A 1 1245 ? 30.038 -7.682 -24.668 1.00 83.44 1245 LYS A C 1
ATOM 9743 O O . LYS A 1 1245 ? 30.327 -7.403 -23.510 1.00 83.44 1245 LYS A O 1
ATOM 9748 N N . VAL A 1 1246 ? 29.655 -6.772 -25.566 1.00 79.69 1246 VAL A N 1
ATOM 9749 C CA . VAL A 1 1246 ? 29.467 -5.340 -25.258 1.00 79.69 1246 VAL A CA 1
ATOM 9750 C C . VAL A 1 1246 ? 28.328 -5.132 -24.253 1.00 79.69 1246 VAL A C 1
ATOM 9752 O O . VAL A 1 1246 ? 28.439 -4.290 -23.369 1.00 79.69 1246 VAL A O 1
ATOM 9755 N N . LEU A 1 1247 ? 27.257 -5.924 -24.347 1.00 74.56 1247 LEU A N 1
ATOM 9756 C CA . LEU A 1 1247 ? 26.121 -5.895 -23.420 1.00 74.56 1247 LEU A CA 1
ATOM 9757 C C . LEU A 1 1247 ? 26.399 -6.598 -22.079 1.00 74.56 1247 LEU A C 1
ATOM 9759 O O . LEU A 1 1247 ? 25.593 -6.499 -21.157 1.00 74.56 1247 LEU A O 1
ATOM 9763 N N . GLY A 1 1248 ? 27.519 -7.318 -21.946 1.00 70.94 1248 GLY A N 1
ATOM 9764 C CA . GLY A 1 1248 ? 27.812 -8.124 -20.756 1.00 70.94 1248 GLY A CA 1
ATOM 9765 C C . GLY A 1 1248 ? 26.886 -9.338 -20.587 1.00 70.94 1248 GLY A C 1
ATOM 9766 O O . GLY A 1 1248 ? 26.753 -9.877 -19.484 1.00 70.94 1248 GLY A O 1
ATOM 9767 N N . ASP A 1 1249 ? 26.241 -9.793 -21.664 1.00 79.44 1249 ASP A N 1
ATOM 9768 C CA . ASP A 1 1249 ? 25.279 -10.894 -21.653 1.00 79.44 1249 ASP A CA 1
ATOM 9769 C C . ASP A 1 1249 ? 25.969 -12.258 -21.763 1.00 79.44 1249 ASP A C 1
ATOM 9771 O O . ASP A 1 1249 ? 25.988 -12.941 -22.793 1.00 79.44 1249 ASP A O 1
ATOM 9775 N N . THR A 1 1250 ? 26.585 -12.655 -20.654 1.00 77.56 1250 THR A N 1
ATOM 9776 C CA . THR A 1 1250 ? 27.304 -13.931 -20.559 1.00 77.56 1250 THR A CA 1
ATOM 9777 C C . THR A 1 1250 ? 26.382 -15.151 -20.622 1.00 77.56 1250 THR A C 1
ATOM 9779 O O . THR A 1 1250 ? 26.850 -16.234 -20.977 1.00 77.56 1250 THR A O 1
ATOM 9782 N N . ALA A 1 1251 ? 25.093 -14.999 -20.301 1.00 77.50 1251 ALA A N 1
ATOM 9783 C CA . ALA A 1 1251 ? 24.117 -16.083 -20.340 1.00 77.50 1251 ALA A CA 1
ATOM 9784 C C . ALA A 1 1251 ? 23.768 -16.447 -21.787 1.00 77.50 1251 ALA A C 1
ATOM 9786 O O . ALA A 1 1251 ? 23.934 -17.605 -22.171 1.00 77.50 1251 ALA A O 1
ATOM 9787 N N . ALA A 1 1252 ? 23.396 -15.462 -22.614 1.00 87.50 1252 ALA A N 1
ATOM 9788 C CA . ALA A 1 1252 ? 23.180 -15.697 -24.038 1.00 87.50 1252 ALA A CA 1
ATOM 9789 C C . ALA A 1 1252 ? 24.455 -16.161 -24.728 1.00 87.50 1252 ALA A C 1
ATOM 9791 O O . ALA A 1 1252 ? 24.410 -17.141 -25.465 1.00 87.50 1252 ALA A O 1
ATOM 9792 N N . LEU A 1 1253 ? 25.603 -15.533 -24.446 1.00 88.25 1253 LEU A N 1
ATOM 9793 C CA . LEU A 1 1253 ? 26.865 -15.872 -25.107 1.00 88.25 1253 LEU A CA 1
ATOM 9794 C C . LEU A 1 1253 ? 27.227 -17.363 -24.973 1.00 88.25 1253 LEU A C 1
ATOM 9796 O O . LEU A 1 1253 ? 27.718 -17.946 -25.938 1.00 88.25 1253 LEU A O 1
ATOM 9800 N N . LYS A 1 1254 ? 26.932 -17.997 -23.826 1.00 86.25 1254 LYS A N 1
ATOM 9801 C CA . LYS A 1 1254 ? 27.154 -19.439 -23.602 1.00 86.25 1254 LYS A CA 1
ATOM 9802 C C . LYS A 1 1254 ? 26.358 -20.334 -24.553 1.00 86.25 1254 LYS A C 1
ATOM 9804 O O . LYS A 1 1254 ? 26.825 -21.415 -24.876 1.00 86.25 1254 LYS A O 1
ATOM 9809 N N . THR A 1 1255 ? 25.200 -19.885 -25.033 1.00 88.62 1255 THR A N 1
ATOM 9810 C CA . THR A 1 1255 ? 24.353 -20.662 -25.960 1.00 88.62 1255 THR A CA 1
ATOM 9811 C C . THR A 1 1255 ? 24.888 -20.698 -27.396 1.00 88.62 1255 THR A C 1
ATOM 9813 O O . THR A 1 1255 ? 24.411 -21.483 -28.210 1.00 88.62 1255 THR A O 1
ATOM 9816 N N . TYR A 1 1256 ? 25.897 -19.875 -27.709 1.00 85.75 1256 TYR A N 1
ATOM 9817 C CA . TYR A 1 1256 ? 26.568 -19.824 -29.014 1.00 85.75 1256 TYR A CA 1
ATOM 9818 C C . TYR A 1 1256 ? 27.902 -20.580 -29.046 1.00 85.75 1256 TYR A C 1
ATOM 9820 O O . TYR A 1 1256 ? 28.604 -20.539 -30.061 1.00 85.75 1256 TYR A O 1
ATOM 9828 N N . ILE A 1 1257 ? 28.291 -21.195 -27.927 1.00 65.38 1257 ILE A N 1
ATOM 9829 C CA . ILE A 1 1257 ? 29.520 -21.973 -27.797 1.00 65.38 1257 ILE A CA 1
ATOM 9830 C C . ILE A 1 1257 ? 29.128 -23.442 -27.964 1.00 65.38 1257 ILE A C 1
ATOM 9832 O O . ILE A 1 1257 ? 28.487 -24.003 -27.080 1.00 65.38 1257 ILE A O 1
ATOM 9836 N N . ASN A 1 1258 ? 29.500 -24.025 -29.104 1.00 49.47 1258 ASN A N 1
ATOM 9837 C CA . ASN A 1 1258 ? 29.709 -25.468 -29.216 1.00 49.47 1258 ASN A CA 1
ATOM 9838 C C . ASN A 1 1258 ? 31.176 -25.758 -28.925 1.00 49.47 1258 ASN A C 1
ATOM 9840 O O . ASN A 1 1258 ? 32.022 -25.029 -29.500 1.00 49.47 1258 ASN A O 1
#

Radius of gyration: 39.05 Å; chains: 1; bounding box: 108×76×108 Å